Protein AF-A0A2T2ZZ86-F1 (afdb_monomer_lite)

Sequence (1010 aa):
MSSTPGLSLDSNLTAQTRHCAIFSPSAWPDKKTIDIGRNGVTIAADPYGGIYQITAPTPHKPHYALMIAAPWEQFDPCLRQDPAAVRLYRKKMEHRLGQQVRGQGLRLFAPANGVDVGKNLGAVLIHHVQSSLGSHVQYEYEALDGTLFVQSALCVREDGAIVQASQVTNISGSSCINGNDSDVSSDNHNNSQTVSLPVTLDLAFAVSRASYGQLTDQGEVPMPSPTNTIHTEWASANGGQTPVYCIGNAGLAQQVTAYGVFYNSTRGTYYATEEVFGAREGLGGRAMEDQHPPSKLAALSKTLKPQVLDIDVAETVRLGCVLRAEEQEESGVDADGKAKRTASGACRRGGDDFDAERVMPTWLFAHEDGVSDPHRILQRYRDAVREQTGEDVLESVERRILWSNVNYVIGCCSAPVKSEDGRAAVAVVADHVALPLGWPRDNYWQLRLLQNVHLRGFDKFFPHDASKADEYSQTVHGILRGHLEWLFTVAQVGSGDAAAAVDDEADNHSHYWRRSYLVSGRPKDGLVYQLDTQLYPFLQLCDYHRAYAASKPNVNVDDNDNNANNKTNDGAHSHKTPSPAPSASSAFSSSSSLASSSASSTSRASTSTPSFSMSAFTDAPYTNPDTNDTTKPHTSTAPTESHTAFIHRLLSTPTFRLVLTDLLSRIDSTTNLFTTDETPADDDTSDFPFHMSSNLLAWYTLKSVADLMDEFGSPSLEEDVVLTTTTAATLSPNHIRSLCTALRGVIYAQLTCDCPDGSGEKMFAYAMGTAAATNHDHNDNNHDDTNKSTKAVNIRVRTYHDGNDMPTLFAHEWGFLRKPADQDLETSSKKVAKDADGEIKEDDPHWRRIWEKTLEWAFTPDPEYYSHCGVAVAVDDGRRKDQVTGNRSVKVAQSEKQHHNTAKRPIYNTGYAGTGTEPLHGLGSDHSPGSWTLGLYQEWRFAQLTRDPAREASAWRRICAAMQWDGTFSEAVDVWSGLCTSKTWFSWPGAMIGENLIGRVVEQMETEVV

Organism: NCBI:txid2025994

Foldseek 3Di:
DDDDDDDDDDDPDPLLLFQAQKAALVGFFQQQFQKFFAQQWIFGFGSARATAKTKHAQFVCLLLGIKIKGLFAADDPVCLQPVVSLVVVLCPSSVCRVVSPHHFFKDKPDDLQPDDPSVFWGIKFKDQALLQLRFKIWIWTAGRNNQKTKIWMWGQDNVRKTKTKIKIWGAFPVPDPDDDDPDDDPPDDDPQDWDKMWMAGQSLIFIFRDFSQQRFNPDDSDGFQRKWKWDWDWADAPNDIFIKIWIDRVRSQKIKIKGKWKAFPPVRDTDDPPQSHVCDPPPPRDIDIDRGRSVVSVVSSSVGRTDIDIAGHRTMIMMMMIMHIDGHDDQDADPVRHTDDTDDPRNVDDNLVRDPCSRPNLVSRAHPVRRSDSVVVVVVVVVCVVVVPSDDPQDDLLNLLQSLLSSCQSGQFWHWHAFPVGDIAIGGWFFRGRNNKDFLLLVLLSLLLLLLLLLVFLCLVCVPDVVSSVVSNVSSVSHLLRHLCCLQGFAFFFPPPPVPPPDDPPDDTGGAGDRIGNRRNHDRDDPFFALLSRQSSLVSLLVVCLSCVPVDPPDPDPPVPPDDPDDDDDDDDDDDDDDDDDDDDDDDDDDDDDDDDDDDDDDDDDDDDDDDDDDDDDDDDDDDDDDDDDDDDPPPVDPDQDPLRSSLVSLQGPNVLNSVLNQLVQQDPPLRAGFGQAYLLRHGCVQFRRFLLSLLSLLLRLLSNLLSCVVNNHHDDDPPDPDDPVSVVCSHSVNSNVSSVVSLVSQVVAQKDQQLLPPRAIAGFRGKGFDDPPPPDPDDDDDDDDDPDDPDGPMDTHQADFLRSVSLLCCVVSLSQADPVVVVVVSPSDDQDQDPVGDHRDGDVSSVRRSLSSVVQNFFFDQCQCVLVVDDPDPCPPDDDDDDPDDDDPPPPPPPCPPPDPDRDDSHHPQWADNVPFLQTFGHHPNFHAHFLSRLLSQLSSCVVVVPVVSNVSSVSNNSSLAGNSNDHAGHAHRHNSHHRHGSRGSSSSSSSSSVSSVVVSVSSVVVVD

InterPro domains:
  IPR008928 Six-hairpin glycosidase superfamily [SSF48208] (905-999)
  IPR012341 Six-hairpin glycosidase-like superfamily [G3DSA:1.50.10.10] (649-1010)

Structure (mmCIF, N/CA/C/O backbone):
data_AF-A0A2T2ZZ86-F1
#
_entry.id   AF-A0A2T2ZZ86-F1
#
loop_
_atom_site.group_PDB
_atom_site.id
_atom_site.type_symbol
_atom_site.label_atom_id
_atom_site.label_alt_id
_atom_site.label_comp_id
_atom_site.label_asym_id
_atom_site.label_entity_id
_atom_site.label_seq_id
_atom_site.pdbx_PDB_ins_code
_atom_site.Cartn_x
_atom_site.Cartn_y
_atom_site.Cartn_z
_atom_site.occupancy
_atom_site.B_iso_or_equiv
_atom_site.auth_seq_id
_atom_site.auth_comp_id
_atom_site.auth_asym_id
_atom_site.auth_atom_id
_atom_site.pdbx_PDB_model_num
ATOM 1 N N . MET A 1 1 ? -15.960 35.941 -15.976 1.00 32.88 1 MET A N 1
ATOM 2 C CA . MET A 1 1 ? -14.796 36.778 -15.607 1.00 32.88 1 MET A CA 1
ATOM 3 C C . MET A 1 1 ? -14.905 37.161 -14.140 1.00 32.88 1 MET A C 1
ATOM 5 O O . MET A 1 1 ? -15.641 38.079 -13.809 1.00 32.88 1 MET A O 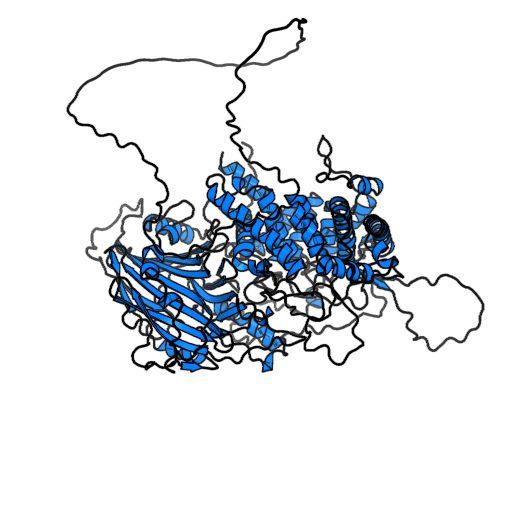1
ATOM 9 N N . SER A 1 2 ? -14.189 36.447 -13.281 1.00 22.33 2 SER A N 1
ATOM 10 C CA . SER A 1 2 ? -13.969 36.777 -11.868 1.00 22.33 2 SER A CA 1
ATOM 11 C C . SER A 1 2 ? -12.724 35.998 -11.458 1.00 22.33 2 SER A C 1
ATOM 13 O O . SER A 1 2 ? -12.751 34.771 -11.469 1.00 22.33 2 SER A O 1
ATOM 15 N N . SER A 1 3 ? -11.608 36.688 -11.243 1.00 22.81 3 SER A N 1
ATOM 16 C CA . SER A 1 3 ? -10.293 36.057 -11.110 1.00 22.81 3 SER A CA 1
ATOM 17 C C . SER A 1 3 ? -10.080 35.472 -9.717 1.00 22.81 3 SER A C 1
ATOM 19 O O . SER A 1 3 ? -9.968 36.224 -8.747 1.00 22.81 3 SER A O 1
ATOM 21 N N . THR A 1 4 ? -9.944 34.150 -9.632 1.00 24.55 4 THR A N 1
ATOM 22 C CA . THR A 1 4 ? -9.312 33.483 -8.488 1.00 24.55 4 THR A CA 1
ATOM 23 C C . THR A 1 4 ? -7.876 34.011 -8.343 1.00 24.55 4 THR A C 1
ATOM 25 O O . THR A 1 4 ? -7.176 34.093 -9.357 1.00 24.55 4 THR A O 1
ATOM 28 N N . PRO A 1 5 ? -7.404 34.397 -7.144 1.00 25.16 5 PRO A N 1
ATOM 29 C CA . PRO A 1 5 ? -6.011 34.791 -6.962 1.00 25.16 5 PRO A CA 1
ATOM 30 C C . PRO A 1 5 ? -5.083 33.594 -7.194 1.00 25.16 5 PRO A C 1
ATOM 32 O O . PRO A 1 5 ? -5.250 32.555 -6.558 1.00 25.16 5 PRO A O 1
ATOM 35 N N . GLY A 1 6 ? -4.099 33.740 -8.083 1.00 26.41 6 GLY A N 1
ATOM 36 C CA . GLY A 1 6 ? -3.052 32.734 -8.255 1.00 26.41 6 GLY A CA 1
ATOM 37 C C . GLY A 1 6 ? -2.196 32.643 -6.991 1.00 26.41 6 GLY A C 1
ATOM 38 O O . GLY A 1 6 ? -1.572 33.629 -6.596 1.00 26.41 6 GLY A O 1
ATOM 39 N N . LEU A 1 7 ? -2.179 31.473 -6.351 1.00 32.81 7 LEU A N 1
ATOM 40 C CA . LEU A 1 7 ? -1.362 31.217 -5.168 1.00 32.81 7 LEU A CA 1
ATOM 41 C C . LEU A 1 7 ? 0.101 31.029 -5.579 1.00 32.81 7 LEU A C 1
ATOM 43 O O . LEU A 1 7 ? 0.514 29.945 -5.982 1.00 32.81 7 LEU A O 1
ATOM 47 N N . SER A 1 8 ? 0.891 32.095 -5.450 1.00 25.36 8 SER A N 1
ATOM 48 C CA . SER A 1 8 ? 2.351 31.995 -5.480 1.00 25.36 8 SER A CA 1
ATOM 49 C C . SER A 1 8 ? 2.811 31.118 -4.316 1.00 25.36 8 SER A C 1
ATOM 51 O O . SER A 1 8 ? 2.600 31.480 -3.159 1.00 25.36 8 SER A O 1
ATOM 53 N N . LEU A 1 9 ? 3.452 29.984 -4.605 1.00 34.47 9 LEU A N 1
ATOM 54 C CA . LEU A 1 9 ? 4.161 29.212 -3.584 1.00 34.47 9 LEU A CA 1
ATOM 55 C C . LEU A 1 9 ? 5.348 30.037 -3.063 1.00 34.47 9 LEU A C 1
ATOM 57 O O . LEU A 1 9 ? 6.170 30.508 -3.850 1.00 34.47 9 LEU A O 1
ATOM 61 N N . ASP A 1 10 ? 5.430 30.224 -1.744 1.00 29.58 10 ASP A N 1
ATOM 62 C CA . ASP A 1 10 ? 6.528 30.965 -1.117 1.00 29.58 10 ASP A CA 1
ATOM 63 C C . ASP A 1 10 ? 7.864 30.229 -1.296 1.00 29.58 10 ASP A C 1
ATOM 65 O O . ASP A 1 10 ? 8.016 29.050 -0.967 1.00 29.58 10 ASP A O 1
ATOM 69 N N . SER A 1 11 ? 8.859 30.948 -1.813 1.00 32.06 11 SER A N 1
ATOM 70 C CA . SER A 1 11 ? 10.063 30.386 -2.435 1.00 32.06 11 SER A CA 1
ATOM 71 C C . SER A 1 11 ? 11.165 29.966 -1.447 1.00 32.06 11 SER A C 1
ATOM 73 O O . SER A 1 11 ? 12.335 30.272 -1.671 1.00 32.06 11 SER A O 1
ATOM 75 N N . ASN A 1 12 ? 10.810 29.328 -0.326 1.00 30.91 12 ASN A N 1
ATOM 76 C CA . ASN A 1 12 ? 11.756 28.945 0.739 1.00 30.91 12 ASN A CA 1
ATOM 77 C C . ASN A 1 12 ? 11.600 27.506 1.270 1.00 30.91 12 ASN A C 1
ATOM 79 O O . ASN A 1 12 ? 12.255 27.150 2.248 1.00 30.91 12 ASN A O 1
ATOM 83 N N . LEU A 1 13 ? 10.807 26.652 0.611 1.00 36.88 13 LEU A N 1
ATOM 84 C CA . LEU A 1 13 ? 10.948 25.197 0.743 1.00 36.88 13 LEU A CA 1
ATOM 85 C C . LEU A 1 13 ? 11.507 24.586 -0.541 1.00 36.88 13 LEU A C 1
ATOM 87 O O . LEU A 1 13 ? 11.068 24.906 -1.643 1.00 36.88 13 LEU A O 1
ATOM 91 N N . THR A 1 14 ? 12.403 23.614 -0.386 1.00 36.59 14 THR A N 1
ATOM 92 C CA . THR A 1 14 ? 12.939 22.745 -1.448 1.00 36.59 14 THR A CA 1
ATOM 93 C C . THR A 1 14 ? 11.924 21.684 -1.912 1.00 36.59 14 THR A C 1
ATOM 95 O O . THR A 1 14 ? 12.268 20.530 -2.146 1.00 36.59 14 THR A O 1
ATOM 98 N N . ALA A 1 15 ? 10.651 22.073 -2.046 1.00 36.59 15 ALA A N 1
ATOM 99 C CA . ALA A 1 15 ? 9.559 21.200 -2.480 1.00 36.59 15 ALA A CA 1
ATOM 100 C C . ALA A 1 15 ? 9.528 20.994 -4.008 1.00 36.59 15 ALA A C 1
ATOM 102 O O . ALA A 1 15 ? 9.168 19.915 -4.472 1.00 36.59 15 ALA A O 1
ATOM 103 N N . GLN A 1 16 ? 9.968 21.988 -4.795 1.00 34.47 16 GLN A N 1
ATOM 104 C CA . GLN A 1 16 ? 9.957 21.919 -6.269 1.00 34.47 16 GLN A CA 1
ATOM 105 C C . GLN A 1 16 ? 10.767 20.745 -6.847 1.00 34.47 16 GLN A C 1
ATOM 107 O O . GLN A 1 16 ? 10.472 20.291 -7.944 1.00 34.47 16 GLN A O 1
ATOM 112 N N . THR A 1 17 ? 11.751 20.212 -6.117 1.00 40.41 17 THR A N 1
ATOM 113 C CA . THR A 1 17 ? 12.565 19.062 -6.545 1.00 40.41 17 THR A CA 1
ATOM 114 C C . THR A 1 17 ? 12.044 17.704 -6.058 1.00 40.41 17 THR A C 1
ATOM 116 O O . THR A 1 17 ? 12.765 16.717 -6.173 1.00 40.41 17 THR A O 1
ATOM 119 N N . ARG A 1 18 ? 10.827 17.620 -5.492 1.00 52.41 18 ARG A N 1
ATOM 120 C CA . ARG A 1 18 ? 10.282 16.356 -4.948 1.00 52.41 18 ARG A CA 1
ATOM 121 C C . ARG A 1 18 ? 9.110 15.745 -5.683 1.00 52.41 18 ARG A C 1
ATOM 123 O O . ARG A 1 18 ? 8.996 14.531 -5.664 1.00 52.41 18 ARG A O 1
ATOM 130 N N . HIS A 1 19 ? 8.260 16.549 -6.309 1.00 60.03 19 HIS A N 1
ATOM 131 C CA . HIS A 1 19 ? 7.112 16.031 -7.062 1.00 60.03 19 HIS A CA 1
ATOM 132 C C . HIS A 1 19 ? 7.523 15.578 -8.478 1.00 60.03 19 HIS A C 1
ATOM 134 O O . HIS A 1 19 ? 6.745 14.965 -9.202 1.00 60.03 19 HIS A O 1
ATOM 140 N N . CYS A 1 20 ? 8.748 15.917 -8.886 1.00 64.50 20 CYS A N 1
ATOM 141 C CA . CYS A 1 20 ? 9.257 15.727 -10.230 1.00 64.50 20 CYS A CA 1
ATOM 142 C C . CYS A 1 20 ? 9.839 14.317 -10.405 1.00 64.50 20 CYS A C 1
ATOM 144 O O . CYS A 1 20 ? 10.817 13.961 -9.750 1.00 64.50 20 CYS A O 1
ATOM 146 N N . ALA A 1 21 ? 9.281 13.543 -11.337 1.00 83.94 21 ALA A N 1
ATOM 147 C CA . ALA A 1 21 ? 9.781 12.226 -11.734 1.00 83.94 21 ALA A CA 1
ATOM 148 C C . ALA A 1 21 ? 10.997 12.305 -12.691 1.00 83.94 21 ALA A C 1
ATOM 150 O O . ALA A 1 21 ? 11.145 11.466 -13.578 1.00 83.94 21 ALA A O 1
ATOM 151 N N . ILE A 1 22 ? 11.846 13.333 -12.540 1.00 89.06 22 ILE A N 1
ATOM 152 C CA . ILE A 1 22 ? 13.060 13.556 -13.338 1.00 89.06 22 ILE A CA 1
ATOM 153 C C . ILE A 1 22 ? 14.283 13.463 -12.425 1.00 89.06 22 ILE A C 1
ATOM 155 O O . ILE A 1 22 ? 14.445 14.262 -11.502 1.00 89.06 22 ILE A O 1
ATOM 159 N N . PHE A 1 23 ? 15.182 12.525 -12.719 1.00 89.12 23 PHE A N 1
ATOM 160 C CA . PHE A 1 23 ? 16.391 12.273 -11.933 1.00 89.12 23 PHE A CA 1
ATOM 161 C C . PHE A 1 23 ? 17.645 12.431 -12.783 1.00 89.12 23 PHE A C 1
ATOM 163 O O . PHE A 1 23 ? 17.690 11.992 -13.929 1.00 89.12 23 PHE A O 1
ATOM 170 N N . SER A 1 24 ? 18.687 13.057 -12.237 1.00 86.81 24 SER A N 1
ATOM 171 C CA . SER A 1 24 ? 19.968 13.166 -12.942 1.00 86.81 24 SER A CA 1
ATOM 172 C C . SER A 1 24 ? 20.858 11.959 -12.620 1.00 86.81 24 SER A C 1
ATOM 174 O O . SER A 1 24 ? 20.683 11.334 -11.570 1.00 86.81 24 SER A O 1
ATOM 176 N N . PRO A 1 25 ? 21.891 11.660 -13.431 1.00 81.75 25 PRO A N 1
ATOM 177 C CA . PRO A 1 25 ? 22.825 10.577 -13.122 1.00 81.75 25 PRO A CA 1
ATOM 178 C C . PRO A 1 25 ? 23.532 10.746 -11.770 1.00 81.75 25 PRO A C 1
ATOM 180 O O . PRO A 1 25 ? 23.993 9.762 -11.203 1.00 81.75 25 PRO A O 1
ATOM 183 N N . SER A 1 26 ? 23.614 11.982 -11.261 1.00 81.69 26 SER A N 1
ATOM 184 C CA . SER A 1 26 ? 24.249 12.352 -9.993 1.00 81.69 26 SER A CA 1
ATOM 185 C C . SER A 1 26 ? 23.266 12.669 -8.857 1.00 81.69 26 SER A C 1
ATOM 187 O O . SER A 1 26 ? 23.710 12.918 -7.733 1.00 81.69 26 SER A O 1
ATOM 189 N N . ALA A 1 27 ? 21.951 12.645 -9.103 1.00 85.06 27 ALA A N 1
ATOM 190 C CA . ALA A 1 27 ? 20.906 12.910 -8.114 1.00 85.06 27 ALA A CA 1
ATOM 191 C C . ALA A 1 27 ? 19.692 11.990 -8.338 1.00 85.06 27 ALA A C 1
ATOM 193 O O . ALA A 1 27 ? 18.830 12.251 -9.176 1.00 85.06 27 ALA A O 1
ATOM 194 N N . TRP A 1 28 ? 19.657 10.906 -7.563 1.00 87.19 28 TRP A N 1
ATOM 195 C CA . TRP A 1 28 ? 18.604 9.883 -7.523 1.00 87.19 28 TRP A CA 1
ATOM 196 C C . TRP A 1 28 ? 17.652 10.139 -6.336 1.00 87.19 28 TRP A C 1
ATOM 198 O O . TRP A 1 28 ? 18.038 10.868 -5.414 1.00 87.19 28 TRP A O 1
ATOM 208 N N . PRO A 1 29 ? 16.441 9.547 -6.302 1.00 82.94 29 PRO A N 1
ATOM 209 C CA . PRO A 1 29 ? 15.529 9.710 -5.171 1.00 82.94 29 PRO A CA 1
ATOM 210 C C . PRO A 1 29 ? 16.108 9.128 -3.869 1.00 82.94 29 PRO A C 1
ATOM 212 O O . PRO A 1 29 ? 16.722 8.061 -3.863 1.00 82.94 29 PRO A O 1
ATOM 215 N N . ASP A 1 30 ? 15.888 9.812 -2.738 1.00 70.81 30 ASP A N 1
ATOM 216 C CA . ASP A 1 30 ? 16.267 9.288 -1.419 1.00 70.81 30 ASP A CA 1
ATOM 217 C C . ASP A 1 30 ? 15.300 8.161 -1.014 1.00 70.81 30 ASP A C 1
ATOM 219 O O . ASP A 1 30 ? 14.103 8.382 -0.825 1.00 70.81 30 ASP A O 1
ATOM 223 N N . LYS A 1 31 ? 15.845 6.947 -0.863 1.00 82.12 31 LYS A N 1
ATOM 224 C CA . LYS A 1 31 ? 15.206 5.698 -0.387 1.00 82.12 31 LYS A CA 1
ATOM 225 C C . LYS A 1 31 ? 14.132 5.061 -1.284 1.00 82.12 31 LYS A C 1
ATOM 227 O O . LYS A 1 31 ? 14.134 3.837 -1.388 1.00 82.12 31 LYS A O 1
ATOM 232 N N . LYS A 1 32 ? 13.234 5.833 -1.903 1.00 90.69 32 LYS A N 1
ATOM 233 C CA . LYS A 1 32 ? 12.056 5.319 -2.634 1.00 90.69 32 LYS A CA 1
ATOM 234 C C . LYS A 1 32 ? 12.381 4.892 -4.075 1.00 90.69 32 LYS A C 1
ATOM 236 O O . LYS A 1 32 ? 12.709 5.730 -4.914 1.00 90.69 32 LYS A O 1
ATOM 241 N N . THR A 1 33 ? 12.247 3.594 -4.343 1.00 94.06 33 THR A N 1
ATOM 242 C CA . THR A 1 33 ? 12.401 2.947 -5.659 1.00 94.06 33 THR A CA 1
ATOM 243 C C . THR A 1 33 ? 11.212 3.161 -6.590 1.00 94.06 33 THR A C 1
ATOM 245 O O . THR A 1 33 ? 10.174 3.682 -6.189 1.00 94.06 33 THR A O 1
ATOM 248 N N . ILE A 1 34 ? 11.385 2.739 -7.844 1.00 95.50 34 ILE A N 1
ATOM 249 C CA . ILE A 1 34 ? 10.303 2.584 -8.813 1.00 95.50 34 ILE A CA 1
ATOM 250 C C . ILE A 1 34 ? 9.688 1.204 -8.579 1.00 95.50 34 ILE A C 1
ATOM 252 O O . ILE A 1 34 ? 10.395 0.201 -8.703 1.00 95.50 34 ILE A O 1
ATOM 256 N N . ASP A 1 35 ? 8.396 1.160 -8.262 1.00 96.69 35 ASP A N 1
ATOM 257 C CA . ASP A 1 35 ? 7.711 -0.056 -7.822 1.00 96.69 35 ASP A CA 1
ATOM 258 C C . ASP A 1 35 ? 6.543 -0.401 -8.760 1.00 96.69 35 ASP A C 1
ATOM 260 O O . ASP A 1 35 ? 5.665 0.434 -8.984 1.00 96.69 35 ASP A O 1
ATOM 264 N N . ILE A 1 36 ? 6.503 -1.629 -9.286 1.00 97.75 36 ILE A N 1
ATOM 265 C CA . ILE A 1 36 ? 5.376 -2.148 -10.086 1.00 97.75 36 ILE A CA 1
ATOM 266 C C . ILE A 1 36 ? 5.079 -3.615 -9.763 1.00 97.75 36 ILE A C 1
ATOM 268 O O . ILE A 1 36 ? 5.946 -4.348 -9.282 1.00 97.75 36 ILE A O 1
ATOM 272 N N . GLY A 1 37 ? 3.878 -4.089 -10.090 1.00 97.69 37 GLY A N 1
ATOM 273 C CA . GLY A 1 37 ? 3.526 -5.495 -9.921 1.00 97.69 37 GLY A CA 1
ATOM 274 C C . GLY A 1 37 ? 2.244 -5.925 -10.624 1.00 97.69 37 GLY A C 1
ATOM 275 O O . GLY A 1 37 ? 1.462 -5.108 -11.108 1.00 97.69 37 GLY A O 1
ATOM 276 N N . ARG A 1 38 ? 2.035 -7.240 -10.685 1.00 95.69 38 ARG A N 1
ATOM 277 C CA . ARG A 1 38 ? 0.789 -7.878 -11.122 1.00 95.69 38 ARG A CA 1
ATOM 278 C C . ARG A 1 38 ? 0.709 -9.275 -10.515 1.00 95.69 38 ARG A C 1
ATOM 280 O O . ARG A 1 38 ? 1.697 -10.006 -10.502 1.00 95.69 38 ARG A O 1
ATOM 287 N N . ASN A 1 39 ? -0.472 -9.667 -10.039 1.00 91.81 39 ASN A N 1
ATOM 288 C CA . ASN A 1 39 ? -0.766 -11.029 -9.577 1.00 91.81 39 ASN A CA 1
ATOM 289 C C . ASN A 1 39 ? 0.256 -11.588 -8.555 1.00 91.81 39 ASN A C 1
ATOM 291 O O . ASN A 1 39 ? 0.650 -12.752 -8.623 1.00 91.81 39 ASN A O 1
ATOM 295 N N . GLY A 1 40 ? 0.683 -10.762 -7.592 1.00 92.19 40 GLY A N 1
ATOM 296 C CA . GLY A 1 40 ? 1.651 -11.136 -6.552 1.00 92.19 40 GLY A CA 1
ATOM 297 C C . GLY A 1 40 ? 3.115 -11.228 -7.004 1.00 92.19 40 GLY A C 1
ATOM 298 O O . GLY A 1 40 ? 3.978 -11.520 -6.175 1.00 92.19 40 GLY A O 1
ATOM 299 N N . VAL A 1 41 ? 3.413 -10.978 -8.284 1.00 95.56 41 VAL A N 1
ATOM 300 C CA . VAL A 1 41 ? 4.776 -10.757 -8.786 1.00 95.56 41 VAL A CA 1
ATOM 301 C C . VAL A 1 41 ? 5.049 -9.255 -8.788 1.00 95.56 41 VAL A C 1
ATOM 303 O O . VAL A 1 41 ? 4.286 -8.491 -9.376 1.00 95.56 41 VAL A O 1
ATOM 306 N N . THR A 1 42 ? 6.128 -8.821 -8.139 1.00 96.62 42 THR A N 1
ATOM 307 C CA . THR A 1 42 ? 6.452 -7.393 -7.968 1.00 96.62 42 THR A CA 1
ATOM 308 C C . THR A 1 42 ? 7.919 -7.107 -8.263 1.00 96.62 42 THR A C 1
ATOM 310 O O . THR A 1 42 ? 8.784 -7.948 -8.002 1.00 96.62 42 THR A O 1
ATOM 313 N N . ILE A 1 43 ? 8.207 -5.896 -8.732 1.00 96.31 43 ILE A N 1
ATOM 314 C CA . ILE A 1 43 ? 9.547 -5.387 -9.017 1.00 96.31 43 ILE A CA 1
ATOM 315 C C . ILE A 1 43 ? 9.763 -4.082 -8.252 1.00 96.31 43 ILE A C 1
ATOM 317 O O . ILE A 1 43 ? 8.935 -3.182 -8.351 1.00 96.31 43 ILE A O 1
ATOM 321 N N . ALA A 1 44 ? 10.918 -3.960 -7.596 1.00 95.94 44 ALA A N 1
ATOM 322 C CA . ALA A 1 44 ? 11.476 -2.677 -7.169 1.00 95.94 44 ALA A CA 1
ATOM 323 C C . ALA A 1 44 ? 12.759 -2.388 -7.970 1.00 95.94 44 ALA A C 1
ATOM 325 O O . ALA A 1 44 ? 13.630 -3.263 -8.086 1.00 95.94 44 ALA A O 1
ATOM 326 N N . ALA A 1 45 ? 12.883 -1.185 -8.537 1.00 95.62 45 ALA A N 1
ATOM 327 C CA . ALA A 1 45 ? 13.923 -0.822 -9.505 1.00 95.62 45 ALA A CA 1
ATOM 328 C C . ALA A 1 45 ? 14.566 0.561 -9.270 1.00 95.62 45 ALA A C 1
ATOM 330 O O . ALA A 1 45 ? 14.039 1.413 -8.550 1.00 95.62 45 ALA A O 1
ATOM 331 N N . ASP A 1 46 ? 15.730 0.761 -9.898 1.00 93.44 46 ASP A N 1
ATOM 332 C CA . ASP A 1 46 ? 16.458 2.031 -9.976 1.00 93.44 46 ASP A CA 1
ATOM 333 C C . ASP A 1 46 ? 15.858 2.999 -11.029 1.00 93.44 46 ASP A C 1
ATOM 335 O O . ASP A 1 46 ? 15.047 2.574 -11.862 1.00 93.44 46 ASP A O 1
ATOM 339 N N . PRO A 1 47 ? 16.242 4.297 -11.028 1.00 91.19 47 PRO A N 1
ATOM 340 C CA . PRO A 1 47 ? 15.681 5.313 -11.930 1.00 91.19 47 PRO A CA 1
ATOM 341 C C . PRO A 1 47 ? 15.863 5.068 -13.430 1.00 91.19 47 PRO A C 1
ATOM 343 O O . PRO A 1 47 ? 15.272 5.780 -14.226 1.00 91.19 47 PRO A O 1
ATOM 346 N N . TYR A 1 48 ? 16.662 4.080 -13.830 1.00 90.50 48 TYR A N 1
ATOM 347 C CA . TYR A 1 48 ? 16.914 3.711 -15.222 1.00 90.50 48 TYR A CA 1
ATOM 348 C C . TYR A 1 48 ? 16.475 2.258 -15.501 1.00 90.50 48 TYR A C 1
ATOM 350 O O . TYR A 1 48 ? 17.044 1.587 -16.368 1.00 90.50 48 TYR A O 1
ATOM 358 N N . GLY A 1 49 ? 15.512 1.745 -14.727 1.00 91.88 49 GLY A N 1
ATOM 359 C CA . GLY A 1 49 ? 14.916 0.420 -14.898 1.00 91.88 49 GLY A CA 1
ATOM 360 C C . GLY A 1 49 ? 15.792 -0.756 -14.462 1.00 91.88 49 GLY A C 1
ATOM 361 O O . GLY A 1 49 ? 15.472 -1.895 -14.798 1.00 91.88 49 GLY A O 1
ATOM 362 N N . GLY A 1 50 ? 16.895 -0.531 -13.738 1.00 91.94 50 GLY A N 1
ATOM 363 C CA . GLY A 1 50 ? 17.730 -1.610 -13.201 1.00 91.94 50 GLY A CA 1
ATOM 364 C C . GLY A 1 50 ? 17.086 -2.271 -11.980 1.00 91.94 50 GLY A C 1
ATOM 365 O O . GLY A 1 50 ? 16.807 -1.610 -10.985 1.00 91.94 50 GLY A O 1
ATOM 366 N N . ILE A 1 51 ? 16.882 -3.587 -12.012 1.00 93.94 51 ILE A N 1
ATOM 367 C CA . ILE A 1 51 ? 16.082 -4.305 -11.006 1.00 93.94 51 ILE A CA 1
ATOM 368 C C . ILE A 1 51 ? 16.864 -4.497 -9.694 1.00 93.94 51 ILE A C 1
ATOM 370 O O . ILE A 1 51 ? 17.958 -5.068 -9.688 1.00 93.94 51 ILE A O 1
ATOM 374 N N . TYR A 1 52 ? 16.297 -4.078 -8.560 1.00 92.38 52 TYR A N 1
ATOM 375 C CA . TYR A 1 52 ? 16.824 -4.373 -7.222 1.00 92.38 52 TYR A CA 1
ATOM 376 C C . TYR A 1 52 ? 16.174 -5.582 -6.569 1.00 92.38 52 TYR A C 1
ATOM 378 O O . TYR A 1 52 ? 16.858 -6.319 -5.866 1.00 92.38 52 TYR A O 1
ATOM 386 N N . GLN A 1 53 ? 14.880 -5.795 -6.772 1.00 93.38 53 GLN A N 1
ATOM 387 C CA . GLN A 1 53 ? 14.189 -6.932 -6.185 1.00 93.38 53 GLN A CA 1
ATOM 388 C C . GLN A 1 53 ? 13.102 -7.431 -7.119 1.00 93.38 53 GLN A C 1
ATOM 390 O O . GLN A 1 53 ? 12.371 -6.635 -7.701 1.00 93.38 53 GLN A O 1
ATOM 395 N N . ILE A 1 54 ? 12.988 -8.753 -7.206 1.00 94.31 54 ILE A N 1
ATOM 396 C CA . ILE A 1 54 ? 11.791 -9.444 -7.673 1.00 94.31 54 ILE A CA 1
ATOM 397 C C . ILE A 1 54 ? 11.211 -10.187 -6.471 1.00 94.31 54 ILE A C 1
ATOM 399 O O . ILE A 1 54 ? 11.929 -10.967 -5.842 1.00 94.31 54 ILE A O 1
ATOM 403 N N . THR A 1 55 ? 9.929 -9.985 -6.183 1.00 93.06 55 THR A N 1
ATOM 404 C CA . THR A 1 55 ? 9.144 -10.824 -5.261 1.00 93.06 55 THR A CA 1
ATOM 405 C C . THR A 1 55 ? 8.151 -11.640 -6.095 1.00 93.06 55 THR A C 1
ATOM 407 O O . THR A 1 55 ? 7.635 -11.125 -7.086 1.00 93.06 55 THR A O 1
ATOM 410 N N . ALA A 1 56 ? 7.890 -12.904 -5.745 1.00 91.31 56 ALA A N 1
ATOM 411 C CA . ALA A 1 56 ? 6.893 -13.737 -6.437 1.00 91.31 56 ALA A CA 1
ATOM 412 C C . ALA A 1 56 ? 6.298 -14.832 -5.525 1.00 91.31 56 ALA A C 1
ATOM 414 O O . ALA A 1 56 ? 6.970 -15.238 -4.572 1.00 91.31 56 ALA A O 1
ATOM 415 N N . PRO A 1 57 ? 5.085 -15.360 -5.798 1.00 87.00 57 PRO A N 1
ATOM 416 C CA . PRO A 1 57 ? 4.471 -16.428 -5.003 1.00 87.00 57 PRO A CA 1
ATOM 417 C C . PRO A 1 57 ? 5.218 -17.768 -5.080 1.00 87.00 57 PRO A C 1
ATOM 419 O O . PRO A 1 57 ? 5.913 -18.051 -6.049 1.00 87.00 57 PRO A O 1
ATOM 422 N N . THR A 1 58 ? 5.033 -18.624 -4.068 1.00 81.12 58 THR A N 1
ATOM 423 C CA . THR A 1 58 ? 5.626 -19.981 -3.992 1.00 81.12 58 THR A CA 1
ATOM 424 C C . THR A 1 58 ? 4.537 -21.066 -3.948 1.00 81.12 58 THR A C 1
ATOM 426 O O . THR A 1 58 ? 4.239 -21.620 -2.884 1.00 81.12 58 THR A O 1
ATOM 429 N N . PRO A 1 59 ? 3.867 -21.341 -5.085 1.00 67.19 59 PRO A N 1
ATOM 430 C CA . PRO A 1 59 ? 2.556 -21.991 -5.110 1.00 67.19 59 PRO A CA 1
ATOM 431 C C . PRO A 1 59 ? 2.528 -23.439 -4.604 1.00 67.19 59 PRO A C 1
ATOM 433 O O . PRO A 1 59 ? 1.452 -23.902 -4.223 1.00 67.19 59 PRO A O 1
ATOM 436 N N . HIS A 1 60 ? 3.648 -24.170 -4.574 1.00 67.00 60 HIS A N 1
ATOM 437 C CA . HIS A 1 60 ? 3.698 -25.529 -4.007 1.00 67.00 60 HIS A CA 1
ATOM 438 C C . HIS A 1 60 ? 4.562 -25.639 -2.738 1.00 67.00 60 HIS A C 1
ATOM 440 O O . HIS A 1 60 ? 4.784 -26.740 -2.227 1.00 67.00 60 HIS A O 1
ATOM 446 N N . LYS A 1 61 ? 4.997 -24.505 -2.164 1.00 69.62 61 LYS A N 1
ATOM 447 C CA . LYS A 1 61 ? 5.655 -24.419 -0.844 1.00 69.62 61 LYS A CA 1
ATOM 448 C C . LYS A 1 61 ? 4.946 -23.383 0.053 1.00 69.62 61 LYS A C 1
ATOM 450 O O . LYS A 1 61 ? 5.564 -22.395 0.452 1.00 69.62 61 LYS A O 1
ATOM 455 N N . PRO A 1 62 ? 3.669 -23.600 0.435 1.00 62.59 62 PRO A N 1
ATOM 456 C CA . PRO A 1 62 ? 2.836 -22.592 1.105 1.00 62.59 62 PRO A CA 1
ATOM 457 C C . PRO A 1 62 ? 3.398 -22.072 2.439 1.00 62.59 62 PRO A C 1
ATOM 459 O O . PRO A 1 62 ? 3.089 -20.951 2.833 1.00 62.59 62 PRO A O 1
ATOM 462 N N . HIS A 1 63 ? 4.276 -22.817 3.120 1.00 67.06 63 HIS A N 1
ATOM 463 C CA . HIS A 1 63 ? 4.996 -22.307 4.294 1.00 67.06 63 HIS A CA 1
ATOM 464 C C . HIS A 1 63 ? 5.854 -21.068 3.989 1.00 67.06 63 HIS A C 1
ATOM 466 O O . HIS A 1 63 ? 6.067 -20.242 4.869 1.00 67.06 63 HIS A O 1
ATOM 472 N N . TYR A 1 64 ? 6.383 -20.937 2.772 1.00 71.50 64 TYR A N 1
ATOM 473 C CA . TYR A 1 64 ? 7.333 -19.881 2.415 1.00 71.50 64 TYR A CA 1
ATOM 474 C C . TYR A 1 64 ? 6.650 -18.632 1.855 1.00 71.50 64 TYR A C 1
ATOM 476 O O . TYR A 1 64 ? 7.151 -17.523 2.072 1.00 71.50 64 TYR A O 1
ATOM 484 N N . ALA A 1 65 ? 5.469 -18.824 1.262 1.00 80.25 65 ALA A N 1
ATOM 485 C CA . ALA A 1 65 ? 4.545 -17.825 0.738 1.00 80.25 65 ALA A CA 1
ATOM 486 C C . ALA A 1 65 ? 5.094 -17.025 -0.460 1.00 80.25 65 ALA A C 1
ATOM 488 O O . ALA A 1 65 ? 4.564 -17.164 -1.562 1.00 80.25 65 ALA A O 1
ATOM 489 N N . LEU A 1 66 ? 6.199 -16.294 -0.286 1.00 86.44 66 LEU A N 1
ATOM 490 C CA . LEU A 1 66 ? 6.871 -15.501 -1.321 1.00 86.44 66 LEU A CA 1
ATOM 491 C C . LEU A 1 66 ? 8.367 -15.854 -1.422 1.00 86.44 66 LEU A C 1
ATOM 493 O O . LEU A 1 66 ? 9.048 -16.010 -0.405 1.00 86.44 66 LEU A O 1
ATOM 497 N N . MET A 1 67 ? 8.889 -15.933 -2.644 1.00 88.12 67 MET A N 1
ATOM 498 C CA . MET A 1 67 ? 10.325 -15.958 -2.941 1.00 88.12 67 MET A CA 1
ATOM 499 C C . MET A 1 67 ? 10.819 -14.535 -3.213 1.00 88.12 67 MET A C 1
ATOM 501 O O . MET A 1 67 ? 10.035 -13.673 -3.614 1.00 88.12 67 MET A O 1
ATOM 505 N N . ILE A 1 68 ? 12.119 -14.301 -3.025 1.00 89.19 68 ILE A N 1
ATOM 506 C CA . ILE A 1 68 ? 12.771 -13.027 -3.341 1.00 89.19 68 ILE A CA 1
ATOM 507 C C . ILE A 1 68 ? 14.071 -13.266 -4.104 1.00 89.19 68 ILE A C 1
ATOM 509 O O . ILE A 1 68 ? 14.961 -13.960 -3.607 1.00 89.19 68 ILE A O 1
ATOM 513 N N . ALA A 1 69 ? 14.212 -12.628 -5.267 1.00 89.50 69 ALA A N 1
ATOM 514 C CA . ALA A 1 69 ? 15.456 -12.559 -6.026 1.00 89.50 69 ALA A CA 1
ATOM 515 C C . ALA A 1 69 ? 16.050 -11.143 -5.946 1.00 89.50 69 ALA A C 1
ATOM 517 O O . ALA A 1 69 ? 15.423 -10.182 -6.391 1.00 89.50 69 ALA A O 1
ATOM 518 N N . ALA A 1 70 ? 17.250 -11.007 -5.373 1.00 89.19 70 ALA A N 1
ATOM 519 C CA . ALA A 1 70 ? 17.877 -9.706 -5.104 1.00 89.19 70 ALA A CA 1
ATOM 520 C C . ALA A 1 70 ? 19.421 -9.755 -5.202 1.00 89.19 70 ALA A C 1
ATOM 522 O O . ALA A 1 70 ? 20.010 -10.820 -5.020 1.00 89.19 70 ALA A O 1
ATOM 523 N N . PRO A 1 71 ? 20.124 -8.633 -5.459 1.00 84.19 71 PRO A N 1
ATOM 524 C CA . PRO A 1 71 ? 21.580 -8.573 -5.608 1.00 84.19 71 PRO A CA 1
ATOM 525 C C . PRO A 1 71 ? 22.323 -8.477 -4.263 1.00 84.19 71 PRO A C 1
ATOM 527 O O . PRO A 1 71 ? 23.319 -7.757 -4.136 1.00 84.19 71 PRO A O 1
ATOM 530 N N . TRP A 1 72 ? 21.821 -9.173 -3.245 1.00 83.12 72 TRP A N 1
ATOM 531 C CA . TRP A 1 72 ? 22.421 -9.304 -1.921 1.00 83.12 72 TRP A CA 1
ATOM 532 C C . TRP A 1 72 ? 22.125 -10.684 -1.334 1.00 83.12 72 TRP A C 1
ATOM 534 O O . TRP A 1 72 ? 21.222 -11.395 -1.765 1.00 83.12 72 TRP A O 1
ATOM 544 N N . GLU A 1 73 ? 22.954 -11.098 -0.388 1.00 77.69 73 GLU A N 1
ATOM 545 C CA . GLU A 1 73 ? 22.930 -12.419 0.218 1.00 77.69 73 GLU A CA 1
ATOM 546 C C . GLU A 1 73 ? 21.692 -12.625 1.100 1.00 77.69 73 GLU A C 1
ATOM 548 O O . GLU A 1 73 ? 21.221 -11.674 1.727 1.00 77.69 73 GLU A O 1
ATOM 553 N N . GLN A 1 74 ? 21.190 -13.866 1.148 1.00 78.44 74 GLN A N 1
ATOM 554 C CA . GLN A 1 74 ? 20.098 -14.275 2.037 1.00 78.44 74 GLN A CA 1
ATOM 555 C C . GLN A 1 74 ? 20.444 -13.927 3.491 1.00 78.44 74 GLN A C 1
ATOM 557 O O . GLN A 1 74 ? 21.584 -14.110 3.919 1.00 78.44 74 GLN A O 1
ATOM 562 N N . PHE A 1 75 ? 19.454 -13.445 4.245 1.00 80.50 75 PHE A N 1
ATOM 563 C CA . PHE A 1 75 ? 19.616 -13.090 5.653 1.00 80.50 75 PHE A CA 1
ATOM 564 C C . PHE A 1 75 ? 20.199 -14.254 6.476 1.00 80.50 75 PHE A C 1
ATOM 566 O O . PHE A 1 75 ? 19.687 -15.373 6.406 1.00 80.50 75 PHE A O 1
ATOM 573 N N . ASP A 1 76 ? 21.241 -13.980 7.270 1.00 79.62 76 ASP A N 1
ATOM 574 C CA . ASP A 1 76 ? 21.905 -14.969 8.129 1.00 79.62 76 ASP A CA 1
ATOM 575 C C . ASP A 1 76 ? 20.948 -15.467 9.231 1.00 79.62 76 ASP A C 1
ATOM 577 O O . ASP A 1 76 ? 20.596 -14.689 10.125 1.00 79.62 76 ASP A O 1
ATOM 581 N N . PRO A 1 77 ? 20.552 -16.756 9.238 1.00 76.44 77 PRO A N 1
ATOM 582 C CA . PRO A 1 77 ? 19.669 -17.304 10.265 1.00 76.44 77 PRO A CA 1
ATOM 583 C C . PRO A 1 77 ? 20.190 -17.113 11.696 1.00 76.44 77 PRO A C 1
ATOM 585 O O . PRO A 1 77 ? 19.385 -17.070 12.624 1.00 76.44 77 PRO A O 1
ATOM 588 N N . CYS A 1 78 ? 21.502 -16.956 11.897 1.00 79.81 78 CYS A N 1
ATOM 589 C CA . CYS A 1 78 ? 22.098 -16.744 13.216 1.00 79.81 78 CYS A CA 1
ATOM 590 C C . CYS A 1 78 ? 21.758 -15.364 13.807 1.00 79.81 78 CYS A C 1
ATOM 592 O O . CYS A 1 78 ? 21.721 -15.210 15.026 1.00 79.81 78 CYS A O 1
ATOM 594 N N . LEU A 1 79 ? 21.480 -14.369 12.957 1.00 81.19 79 LEU A N 1
ATOM 595 C CA . LEU A 1 79 ? 21.210 -12.980 13.350 1.00 81.19 79 LEU A CA 1
ATOM 596 C C . LEU A 1 79 ? 19.712 -12.660 13.471 1.00 81.19 79 LEU A C 1
ATOM 598 O O . LEU A 1 79 ? 19.346 -11.520 13.745 1.00 81.19 79 LEU A O 1
ATOM 602 N N . ARG A 1 80 ? 18.820 -13.643 13.282 1.00 75.00 80 ARG A N 1
ATOM 603 C CA . ARG A 1 80 ? 17.358 -13.416 13.210 1.00 75.00 80 ARG A CA 1
ATOM 604 C C . ARG A 1 80 ? 16.731 -12.906 14.509 1.00 75.00 80 ARG A C 1
ATOM 606 O O . ARG A 1 80 ? 15.663 -12.317 14.468 1.00 75.00 80 ARG A O 1
ATOM 613 N N . GLN A 1 81 ? 17.414 -13.128 15.631 1.00 75.50 81 GLN A N 1
ATOM 614 C CA . GLN A 1 81 ? 17.042 -12.657 16.968 1.00 75.50 81 GLN A CA 1
ATOM 615 C C . GLN A 1 81 ? 17.816 -11.385 17.385 1.00 75.50 81 GLN A C 1
ATOM 617 O O . GLN A 1 81 ? 17.794 -11.004 18.552 1.00 75.50 81 GLN A O 1
ATOM 622 N N . ASP A 1 82 ? 18.502 -10.709 16.450 1.00 80.62 82 ASP A N 1
ATOM 623 C CA . ASP A 1 82 ? 19.040 -9.356 16.642 1.00 80.62 82 ASP A CA 1
ATOM 624 C C . ASP A 1 82 ? 18.228 -8.330 15.824 1.00 80.62 82 ASP A C 1
ATOM 626 O O . ASP A 1 82 ? 18.475 -8.151 14.623 1.00 80.62 82 ASP A O 1
ATOM 630 N N . PRO A 1 83 ? 17.306 -7.581 16.461 1.00 77.62 83 PRO A N 1
ATOM 631 C CA . PRO A 1 83 ? 16.547 -6.522 15.805 1.00 77.62 83 PRO A CA 1
ATOM 632 C C . PRO A 1 83 ? 17.408 -5.444 15.132 1.00 77.62 83 PRO A C 1
ATOM 634 O O . PRO A 1 83 ? 16.909 -4.768 14.234 1.00 77.62 83 PRO A O 1
ATOM 637 N N . ALA A 1 84 ? 18.676 -5.250 15.519 1.00 82.06 84 ALA A N 1
ATOM 638 C CA . ALA A 1 84 ? 19.567 -4.280 14.884 1.00 82.06 84 ALA A CA 1
ATOM 639 C C . ALA A 1 84 ? 20.144 -4.805 13.559 1.00 82.06 84 ALA A C 1
ATOM 641 O O . ALA A 1 84 ? 20.016 -4.119 12.544 1.00 82.06 84 ALA A O 1
ATOM 642 N N . ALA A 1 85 ? 20.706 -6.020 13.524 1.00 83.31 85 ALA A N 1
ATOM 643 C CA . ALA A 1 85 ? 21.123 -6.673 12.277 1.00 83.31 85 ALA A CA 1
ATOM 644 C C . ALA A 1 85 ? 19.945 -6.843 11.301 1.00 83.31 85 ALA A C 1
ATOM 646 O O . ALA A 1 85 ? 20.056 -6.540 10.110 1.00 83.31 85 ALA A O 1
ATOM 647 N N . VAL A 1 86 ? 18.783 -7.238 11.824 1.00 78.69 86 VAL A N 1
ATOM 648 C CA . VAL A 1 86 ? 17.525 -7.329 11.079 1.00 78.69 86 VAL A CA 1
ATOM 649 C C . VAL A 1 86 ? 17.095 -5.960 10.521 1.00 78.69 86 VAL A C 1
ATOM 651 O O . VAL A 1 86 ? 16.780 -5.856 9.334 1.00 78.69 86 VAL A O 1
ATOM 654 N N . ARG A 1 87 ? 17.140 -4.879 11.319 1.00 79.44 87 ARG A N 1
ATOM 655 C CA . ARG A 1 87 ? 16.855 -3.506 10.844 1.00 79.44 87 ARG A CA 1
ATOM 656 C C . ARG A 1 87 ? 17.892 -2.974 9.850 1.00 79.44 87 ARG A C 1
ATOM 658 O O . ARG A 1 87 ? 17.529 -2.173 8.994 1.00 79.44 87 ARG A O 1
ATOM 665 N N . LEU A 1 88 ? 19.145 -3.422 9.911 1.00 83.69 88 LEU A N 1
ATOM 666 C CA . LEU A 1 88 ? 20.170 -3.066 8.927 1.00 83.69 88 LEU A CA 1
ATOM 667 C C . LEU A 1 88 ? 19.919 -3.753 7.577 1.00 83.69 88 LEU A C 1
ATOM 669 O O . LEU A 1 88 ? 20.017 -3.108 6.536 1.00 83.69 88 LEU A O 1
ATOM 673 N N . TYR A 1 89 ? 19.527 -5.031 7.583 1.00 83.81 89 TYR A N 1
ATOM 674 C CA . TYR A 1 89 ? 19.196 -5.761 6.356 1.00 83.81 89 TYR A CA 1
ATOM 675 C C . TYR A 1 89 ? 17.991 -5.146 5.624 1.00 83.81 89 TYR A C 1
ATOM 677 O O . TYR A 1 89 ? 18.036 -5.003 4.402 1.00 83.81 89 TYR A O 1
ATOM 685 N N . ARG A 1 90 ? 16.969 -4.679 6.368 1.00 81.19 90 ARG A N 1
ATOM 686 C CA . ARG A 1 90 ? 15.817 -3.913 5.833 1.00 81.19 90 ARG A CA 1
ATOM 687 C C . ARG A 1 90 ? 16.238 -2.739 4.941 1.00 81.19 90 ARG A C 1
ATOM 689 O O . ARG A 1 90 ? 15.554 -2.437 3.973 1.00 81.19 90 ARG A O 1
ATOM 696 N N . LYS A 1 91 ? 17.368 -2.094 5.246 1.00 85.19 91 LYS A N 1
ATOM 697 C CA . LYS A 1 91 ? 17.844 -0.887 4.553 1.00 85.19 91 LYS A CA 1
ATOM 698 C C . LYS A 1 91 ? 18.798 -1.160 3.386 1.00 85.19 91 LYS A C 1
ATOM 700 O O . LYS A 1 91 ? 19.315 -0.207 2.812 1.00 85.19 91 LYS A O 1
ATOM 705 N N . LYS A 1 92 ? 19.030 -2.419 2.982 1.00 86.62 92 LYS A N 1
ATOM 706 C CA . LYS A 1 92 ? 19.911 -2.733 1.836 1.00 86.62 92 LYS A CA 1
ATOM 707 C C . LYS A 1 92 ? 19.466 -2.061 0.532 1.00 86.62 92 LYS A C 1
ATOM 709 O O . LYS A 1 92 ? 20.318 -1.555 -0.194 1.00 86.62 92 LYS A O 1
ATOM 714 N N . MET A 1 93 ? 18.162 -2.021 0.253 1.00 88.38 93 MET A N 1
ATOM 715 C CA . MET A 1 93 ? 17.627 -1.373 -0.951 1.00 88.38 93 MET A CA 1
ATOM 716 C C . MET A 1 93 ? 17.764 0.156 -0.878 1.00 88.38 93 MET A C 1
ATOM 718 O O . MET A 1 93 ? 18.379 0.747 -1.764 1.00 88.38 93 MET A O 1
ATOM 722 N N . GLU A 1 94 ? 17.314 0.769 0.227 1.00 88.88 94 GLU A N 1
ATOM 723 C CA . GLU A 1 94 ? 17.491 2.206 0.516 1.00 88.88 94 GLU A CA 1
ATOM 724 C C . GLU A 1 94 ? 18.959 2.644 0.350 1.00 88.88 94 GLU A C 1
ATOM 726 O O . GLU A 1 94 ? 19.256 3.670 -0.259 1.00 88.88 94 GLU A O 1
ATOM 731 N N . HIS A 1 95 ? 19.890 1.837 0.870 1.00 87.81 95 HIS A N 1
ATOM 732 C CA . HIS A 1 95 ? 21.323 2.109 0.835 1.00 87.81 95 HIS A CA 1
ATOM 733 C C . HIS A 1 95 ? 21.906 2.036 -0.580 1.00 87.81 95 HIS A C 1
ATOM 735 O O . HIS A 1 95 ? 22.706 2.897 -0.934 1.00 87.81 95 HIS A O 1
ATOM 741 N N . ARG A 1 96 ? 21.496 1.060 -1.406 1.00 87.31 96 ARG A N 1
ATOM 742 C CA . ARG A 1 96 ? 21.940 0.969 -2.811 1.00 87.31 96 ARG A CA 1
ATOM 743 C C . ARG A 1 96 ? 21.453 2.153 -3.641 1.00 87.31 96 ARG A C 1
ATOM 745 O O . ARG A 1 96 ? 22.246 2.695 -4.408 1.00 87.31 96 ARG A O 1
ATOM 752 N N . LEU A 1 97 ? 20.202 2.572 -3.440 1.00 87.62 97 LEU A N 1
ATOM 753 C CA . LEU A 1 97 ? 19.612 3.722 -4.125 1.00 87.62 97 LEU A CA 1
ATOM 754 C C . LEU A 1 97 ? 20.327 5.026 -3.730 1.00 87.62 97 LEU A C 1
ATOM 756 O O . LEU A 1 97 ? 20.795 5.760 -4.597 1.00 87.62 97 LEU A O 1
ATOM 760 N N . GLY A 1 98 ? 20.529 5.256 -2.426 1.00 85.31 98 GLY A N 1
ATOM 761 C CA . GLY A 1 98 ? 21.288 6.404 -1.910 1.00 85.31 98 GLY A CA 1
ATOM 762 C C . GLY A 1 98 ? 22.790 6.388 -2.245 1.00 85.31 98 GLY A C 1
ATOM 763 O O . GLY A 1 98 ? 23.448 7.423 -2.170 1.00 85.31 98 GLY A O 1
ATOM 764 N N . GLN A 1 99 ? 23.341 5.235 -2.641 1.00 85.94 99 GLN A N 1
ATOM 765 C CA . GLN A 1 99 ? 24.694 5.091 -3.199 1.00 85.94 99 GLN A CA 1
ATOM 766 C C . GLN A 1 99 ? 24.732 5.125 -4.737 1.00 85.94 99 GLN A C 1
ATOM 768 O O . GLN A 1 99 ? 25.813 4.975 -5.304 1.00 85.94 99 GLN A O 1
ATOM 773 N N . GLN A 1 100 ? 23.588 5.301 -5.410 1.00 85.88 100 GLN A N 1
ATOM 774 C CA . GLN A 1 100 ? 23.460 5.341 -6.875 1.00 85.88 100 GLN A CA 1
ATOM 775 C C . GLN A 1 100 ? 23.960 4.055 -7.570 1.00 85.88 100 GLN A C 1
ATOM 777 O O . GLN A 1 100 ? 24.367 4.048 -8.730 1.00 85.88 100 GLN A O 1
ATOM 782 N N . VAL A 1 101 ? 23.928 2.923 -6.856 1.00 84.31 101 VAL A N 1
ATOM 783 C CA . VAL A 1 101 ? 24.412 1.632 -7.362 1.00 84.31 101 VAL A CA 1
ATOM 784 C C . VAL A 1 101 ? 23.347 1.023 -8.261 1.00 84.31 101 VAL A C 1
ATOM 786 O O . VAL A 1 101 ? 22.317 0.582 -7.753 1.00 84.31 101 VAL A O 1
ATOM 789 N N . ARG A 1 102 ? 23.602 0.928 -9.572 1.00 84.19 102 ARG A N 1
ATOM 790 C CA . ARG A 1 102 ? 22.665 0.325 -10.541 1.00 84.19 102 ARG A CA 1
ATOM 791 C C . ARG A 1 102 ? 22.189 -1.083 -10.139 1.00 84.19 102 ARG A C 1
ATOM 793 O O . ARG A 1 102 ? 22.903 -1.870 -9.498 1.00 84.19 102 ARG A O 1
ATOM 800 N N . GLY A 1 103 ? 20.954 -1.390 -10.517 1.00 87.12 103 GLY A N 1
ATOM 801 C CA . GLY A 1 103 ? 20.325 -2.697 -10.390 1.00 87.12 103 GLY A CA 1
ATOM 802 C C . GLY A 1 103 ? 20.763 -3.689 -11.471 1.00 87.12 103 GLY A C 1
ATOM 803 O O . GLY A 1 103 ? 21.708 -3.456 -12.232 1.00 87.12 103 GLY A O 1
ATOM 804 N N . GLN A 1 104 ? 20.086 -4.829 -11.487 1.00 86.62 104 GLN A N 1
ATOM 805 C CA . GLN A 1 104 ? 20.345 -5.995 -12.328 1.00 86.62 104 GLN A CA 1
ATOM 806 C C . GLN A 1 104 ? 19.422 -6.040 -13.559 1.00 86.62 104 GLN A C 1
ATOM 808 O O . GLN A 1 104 ? 18.578 -5.164 -13.766 1.00 86.62 104 GLN A O 1
ATOM 813 N N . GLY A 1 105 ? 19.589 -7.082 -14.372 1.00 87.06 105 GLY A N 1
ATOM 814 C CA . GLY A 1 105 ? 18.880 -7.282 -15.629 1.00 87.06 105 GLY A CA 1
ATOM 815 C C . GLY A 1 105 ? 19.623 -6.674 -16.821 1.00 87.06 105 GLY A C 1
ATOM 816 O O . GLY A 1 105 ? 20.857 -6.639 -16.855 1.00 87.06 105 GLY A O 1
ATOM 817 N N . LEU A 1 106 ? 18.865 -6.249 -17.828 1.00 87.06 106 LEU A N 1
ATOM 818 C CA . LEU A 1 106 ? 19.352 -5.638 -19.059 1.00 87.06 106 LEU A CA 1
ATOM 819 C C . LEU A 1 106 ? 20.002 -4.284 -18.745 1.00 87.06 106 LEU A C 1
ATOM 821 O O . LEU A 1 106 ? 19.357 -3.377 -18.222 1.00 87.06 106 LEU A O 1
ATOM 825 N N . ARG A 1 107 ? 21.283 -4.136 -19.085 1.00 82.62 107 ARG A N 1
ATOM 826 C CA . ARG A 1 107 ? 22.033 -2.888 -18.924 1.00 82.62 107 ARG A CA 1
ATOM 827 C C . ARG A 1 107 ? 22.534 -2.376 -20.261 1.00 82.62 107 ARG A C 1
ATOM 829 O O . ARG A 1 107 ? 23.382 -2.997 -20.901 1.00 82.62 107 ARG A O 1
ATOM 836 N N . LEU A 1 108 ? 22.057 -1.193 -20.621 1.00 84.50 108 LEU A N 1
ATOM 837 C CA . LEU A 1 108 ? 22.657 -0.354 -21.651 1.00 84.50 108 LEU A CA 1
ATOM 838 C C . LEU A 1 108 ? 23.879 0.379 -21.080 1.00 84.50 108 LEU A C 1
ATOM 840 O O . LEU A 1 108 ? 23.958 0.610 -19.872 1.00 84.50 108 LEU A O 1
ATOM 844 N N . PHE A 1 109 ? 24.812 0.772 -21.948 1.00 78.19 109 PHE A N 1
ATOM 845 C CA . PHE A 1 109 ? 26.023 1.527 -21.588 1.00 78.19 109 PHE A CA 1
ATOM 846 C C . PHE A 1 109 ? 26.899 0.815 -20.543 1.00 78.19 109 PHE A C 1
ATOM 848 O O . PHE A 1 109 ? 27.536 1.446 -19.702 1.00 78.19 109 PHE A O 1
ATOM 855 N N . ALA A 1 110 ? 26.933 -0.519 -20.591 1.00 61.53 110 ALA A N 1
ATOM 856 C CA . ALA A 1 110 ? 27.653 -1.332 -19.619 1.00 61.53 110 ALA A CA 1
ATOM 857 C C . ALA A 1 110 ? 29.180 -1.075 -19.680 1.00 61.53 110 ALA A C 1
ATOM 859 O O . ALA A 1 110 ? 29.786 -1.222 -20.747 1.00 61.53 110 ALA A O 1
ATOM 860 N N . PRO A 1 111 ? 29.844 -0.724 -18.559 1.00 52.28 111 PRO A N 1
ATOM 861 C CA . PRO A 1 111 ? 31.268 -0.412 -18.572 1.00 52.28 111 PRO A CA 1
ATOM 862 C C . PRO A 1 111 ? 32.136 -1.656 -18.729 1.00 52.28 111 PRO A C 1
ATOM 864 O O . PRO A 1 111 ? 32.135 -2.534 -17.868 1.00 52.28 111 PRO A O 1
ATOM 867 N N . ALA A 1 112 ? 33.004 -1.650 -19.741 1.00 42.75 112 ALA A N 1
ATOM 868 C CA . ALA A 1 112 ? 33.927 -2.746 -20.054 1.00 42.75 112 ALA A CA 1
ATOM 869 C C . ALA A 1 112 ? 34.927 -3.129 -18.932 1.00 42.75 112 ALA A C 1
ATOM 871 O O . ALA A 1 112 ? 35.664 -4.095 -19.094 1.00 42.75 112 ALA A O 1
ATOM 872 N N . ASN A 1 113 ? 34.995 -2.373 -17.826 1.00 42.34 113 ASN A N 1
ATOM 873 C CA . ASN A 1 113 ? 35.845 -2.649 -16.655 1.00 42.34 113 ASN A CA 1
ATOM 874 C C . ASN A 1 113 ? 35.198 -2.235 -15.306 1.00 42.34 113 ASN A C 1
ATOM 876 O O . ASN A 1 113 ? 35.908 -1.993 -14.331 1.00 42.34 113 ASN A O 1
ATOM 880 N N . GLY A 1 114 ? 33.867 -2.099 -15.223 1.00 43.78 114 GLY A N 1
ATOM 881 C CA . GLY A 1 114 ? 33.184 -1.794 -13.950 1.00 43.78 114 GLY A CA 1
ATOM 882 C C . GLY A 1 114 ? 33.429 -0.394 -13.354 1.00 43.78 114 GLY A C 1
ATOM 883 O O . GLY A 1 114 ? 33.226 -0.204 -12.157 1.00 43.78 114 GLY A O 1
ATOM 884 N N . VAL A 1 115 ? 33.864 0.579 -14.163 1.00 42.62 115 VAL A N 1
ATOM 885 C CA . VAL A 1 115 ? 33.921 2.011 -13.804 1.00 42.62 115 VAL A CA 1
ATOM 886 C C . VAL A 1 115 ? 32.678 2.694 -14.365 1.00 42.62 115 VAL A C 1
ATOM 888 O O . VAL A 1 115 ? 32.435 2.580 -15.559 1.00 42.62 115 VAL A O 1
ATOM 891 N N . ASP A 1 116 ? 31.906 3.380 -13.525 1.00 48.19 116 ASP A N 1
ATOM 892 C CA . ASP A 1 116 ? 30.566 3.874 -13.873 1.00 48.19 116 ASP A CA 1
ATOM 893 C C . ASP A 1 116 ? 30.524 4.797 -15.115 1.00 48.19 116 ASP A C 1
ATOM 895 O O . ASP A 1 116 ? 31.364 5.689 -15.280 1.00 48.19 116 ASP A O 1
ATOM 899 N N . VAL A 1 117 ? 29.520 4.581 -15.975 1.00 49.31 117 VAL A N 1
ATOM 900 C CA . VAL A 1 117 ? 29.262 5.328 -17.224 1.00 49.31 117 VAL A CA 1
ATOM 901 C C . VAL A 1 117 ? 28.162 6.385 -17.040 1.00 49.31 117 VAL A C 1
ATOM 903 O O . VAL A 1 117 ? 27.792 7.060 -17.995 1.00 49.31 117 VAL A O 1
ATOM 906 N N . GLY A 1 118 ? 27.709 6.643 -15.806 1.00 51.66 118 GLY A N 1
ATOM 907 C CA . GLY A 1 118 ? 26.823 7.767 -15.454 1.00 51.66 118 GLY A CA 1
ATOM 908 C C . GLY A 1 118 ? 27.332 9.170 -15.842 1.00 51.66 118 GLY A C 1
ATOM 909 O O . GLY A 1 118 ? 26.628 10.153 -15.650 1.00 51.66 118 GLY A O 1
ATOM 910 N N . LYS A 1 119 ? 28.531 9.286 -16.429 1.00 56.00 119 LYS A N 1
ATOM 911 C CA . LYS A 1 119 ? 29.011 10.496 -17.119 1.00 56.00 119 LYS A CA 1
ATOM 912 C C . LYS A 1 119 ? 28.345 10.757 -18.474 1.00 56.00 119 LYS A C 1
ATOM 914 O O . LYS A 1 119 ? 28.373 11.897 -18.915 1.00 56.00 119 LYS A O 1
ATOM 919 N N . ASN A 1 120 ? 27.795 9.728 -19.122 1.00 69.88 120 ASN A N 1
ATOM 920 C CA . ASN A 1 120 ? 27.294 9.796 -20.499 1.00 69.88 120 ASN A CA 1
ATOM 921 C C . ASN A 1 120 ? 25.777 9.528 -20.588 1.00 69.88 120 ASN A C 1
ATOM 923 O O . ASN A 1 120 ? 25.272 9.190 -21.660 1.00 69.88 120 ASN A O 1
ATOM 927 N N . LEU A 1 121 ? 25.059 9.621 -19.468 1.00 85.38 121 LEU A N 1
ATOM 928 C CA . LEU A 1 121 ? 23.599 9.546 -19.412 1.00 85.38 121 LEU A CA 1
ATOM 929 C C . LEU A 1 121 ? 23.038 10.956 -19.203 1.00 85.38 121 LEU A C 1
ATOM 931 O O . LEU A 1 121 ? 23.637 11.761 -18.490 1.00 85.38 121 LEU A O 1
ATOM 935 N N . GLY A 1 122 ? 21.892 11.248 -19.807 1.00 88.38 122 GLY A N 1
ATOM 936 C CA . GLY A 1 122 ? 21.091 12.423 -19.492 1.00 88.38 122 GLY A CA 1
ATOM 937 C C . GLY A 1 122 ? 20.332 12.264 -18.173 1.00 88.38 122 GLY A C 1
ATOM 938 O O . GLY A 1 122 ? 20.469 11.267 -17.452 1.00 88.38 122 GLY A O 1
ATOM 939 N N . ALA A 1 123 ? 19.496 13.257 -17.869 1.00 91.38 123 ALA A N 1
ATOM 940 C CA . ALA A 1 123 ? 18.439 13.060 -16.888 1.00 91.38 123 ALA A CA 1
ATOM 941 C C . ALA A 1 123 ? 17.446 12.008 -17.408 1.00 91.38 123 ALA A C 1
ATOM 943 O O . ALA A 1 123 ? 17.242 11.901 -18.615 1.00 91.38 123 ALA A O 1
ATOM 944 N N . VAL A 1 124 ? 16.852 11.237 -16.502 1.00 92.38 124 VAL A N 1
ATOM 945 C CA . VAL A 1 124 ? 15.799 10.269 -16.810 1.00 92.38 124 VAL A CA 1
ATOM 946 C C . VAL A 1 124 ? 14.468 10.754 -16.266 1.00 92.38 124 VAL A C 1
ATOM 948 O O . VAL A 1 124 ? 14.357 11.064 -15.082 1.00 92.38 124 VAL A O 1
ATOM 951 N N . LEU A 1 125 ? 13.483 10.833 -17.156 1.00 93.00 125 LEU A N 1
ATOM 952 C CA . LEU A 1 125 ? 12.075 11.069 -16.862 1.00 93.00 125 LEU A CA 1
ATOM 953 C C . LEU A 1 125 ? 11.375 9.710 -16.705 1.00 93.00 125 LEU A C 1
ATOM 955 O O . LEU A 1 125 ? 11.662 8.783 -17.463 1.00 93.00 125 LEU A O 1
ATOM 959 N N . ILE A 1 126 ? 10.495 9.573 -15.712 1.00 93.00 126 ILE A N 1
ATOM 960 C CA . ILE A 1 126 ? 9.832 8.307 -15.369 1.00 93.00 126 ILE A CA 1
ATOM 961 C C . ILE A 1 126 ? 8.312 8.481 -15.419 1.00 93.00 126 ILE A C 1
ATOM 963 O O . ILE A 1 126 ? 7.762 9.355 -14.752 1.00 93.00 126 ILE A O 1
ATOM 967 N N . HIS A 1 127 ? 7.632 7.610 -16.166 1.00 89.75 127 HIS A N 1
ATOM 968 C CA . HIS A 1 127 ? 6.176 7.606 -16.317 1.00 89.75 127 HIS A CA 1
ATOM 969 C C . HIS A 1 127 ? 5.586 6.288 -15.805 1.00 89.75 127 HIS A C 1
ATOM 971 O O . HIS A 1 127 ? 5.744 5.240 -16.435 1.00 89.75 127 HIS A O 1
ATOM 977 N N . HIS A 1 128 ? 4.877 6.321 -14.675 1.00 91.38 128 HIS A N 1
ATOM 978 C CA . HIS A 1 128 ? 3.994 5.217 -14.294 1.00 91.38 128 HIS A CA 1
ATOM 979 C C . HIS A 1 128 ? 2.750 5.262 -15.183 1.00 91.38 128 HIS A C 1
ATOM 981 O O . HIS A 1 128 ? 2.060 6.275 -15.219 1.00 91.38 128 HIS A O 1
ATOM 987 N N . VAL A 1 129 ? 2.458 4.172 -15.894 1.00 91.38 129 VAL A N 1
ATOM 988 C CA . VAL A 1 129 ? 1.324 4.116 -16.824 1.00 91.38 129 VAL A CA 1
ATOM 989 C C . VAL A 1 129 ? 0.039 3.963 -16.008 1.00 91.38 129 VAL A C 1
ATOM 991 O O . VAL A 1 129 ? -0.211 2.902 -15.423 1.00 91.38 129 VAL A O 1
ATOM 994 N N . GLN A 1 130 ? -0.761 5.027 -15.933 1.00 87.56 130 GLN A N 1
ATOM 995 C CA . GLN A 1 130 ? -1.929 5.172 -15.064 1.00 87.56 130 GLN A CA 1
ATOM 996 C C . GLN A 1 130 ? -2.954 4.054 -15.289 1.00 87.56 130 GLN A C 1
ATOM 998 O O . GLN A 1 130 ? -3.516 3.546 -14.323 1.00 87.56 130 GLN A O 1
ATOM 1003 N N . SER A 1 131 ? -3.154 3.639 -16.542 1.00 89.06 131 SER A N 1
ATOM 1004 C CA . SER A 1 131 ? -4.099 2.610 -17.002 1.00 89.06 131 SER A CA 1
ATOM 1005 C C . SER A 1 131 ? -3.575 1.161 -16.924 1.00 89.06 131 SER A C 1
ATOM 1007 O O . SER A 1 131 ? -4.217 0.231 -17.425 1.00 89.06 131 SER A O 1
ATOM 1009 N N . SER A 1 132 ? -2.405 0.934 -16.313 1.00 92.75 132 SER A N 1
ATOM 1010 C CA . SER A 1 132 ? -1.715 -0.369 -16.306 1.00 92.75 132 SER A CA 1
ATOM 1011 C C . SER A 1 132 ? -2.045 -1.303 -15.136 1.00 92.75 132 SER A C 1
ATOM 1013 O O . SER A 1 132 ? -1.411 -2.350 -15.009 1.00 92.75 132 SER A O 1
ATOM 1015 N N . LEU A 1 133 ? -2.973 -0.946 -14.244 1.00 95.75 133 LEU A N 1
ATOM 1016 C CA . LEU A 1 133 ? -3.238 -1.664 -12.984 1.00 95.75 133 LEU A CA 1
ATOM 1017 C C . LEU A 1 133 ? -1.983 -1.814 -12.097 1.00 95.75 133 LEU A C 1
ATOM 1019 O O . LEU A 1 133 ? -1.829 -2.807 -11.387 1.00 95.75 133 LEU A O 1
ATOM 1023 N N . GLY A 1 134 ? -1.072 -0.835 -12.167 1.00 96.06 134 GLY A N 1
ATOM 1024 C CA . GLY A 1 134 ? 0.205 -0.826 -11.444 1.00 96.06 134 GLY A CA 1
ATOM 1025 C C . GLY A 1 134 ? 1.282 -1.745 -12.012 1.00 96.06 134 GLY A C 1
ATOM 1026 O O . GLY A 1 134 ? 2.272 -2.006 -11.331 1.00 96.06 134 GLY A O 1
ATOM 1027 N N . SER A 1 135 ? 1.107 -2.233 -13.242 1.00 97.25 135 SER A N 1
ATOM 1028 C CA . SER A 1 135 ? 1.968 -3.260 -13.834 1.00 97.25 135 SER A CA 1
ATOM 1029 C C . SER A 1 135 ? 2.966 -2.763 -14.881 1.00 97.25 135 SER A C 1
ATOM 1031 O O . SER A 1 135 ? 3.731 -3.580 -15.388 1.00 97.25 135 SER A O 1
ATOM 1033 N N . HIS A 1 136 ? 2.987 -1.469 -15.224 1.00 96.81 136 HIS A N 1
ATOM 1034 C CA . HIS A 1 136 ? 3.853 -0.918 -16.276 1.00 96.81 136 HIS A CA 1
ATOM 1035 C C . HIS A 1 136 ? 4.396 0.476 -15.913 1.00 96.81 136 HIS A C 1
ATOM 1037 O O . HIS A 1 136 ? 3.653 1.358 -15.477 1.00 96.81 136 HIS A O 1
ATOM 1043 N N . VAL A 1 137 ? 5.699 0.670 -16.123 1.00 96.50 137 VAL A N 1
ATOM 1044 C CA . VAL A 1 137 ? 6.408 1.950 -15.969 1.00 96.50 137 VAL A CA 1
ATOM 1045 C C . VAL A 1 137 ? 7.418 2.134 -17.105 1.00 96.50 137 VAL A C 1
ATOM 1047 O O . VAL A 1 137 ? 8.079 1.177 -17.520 1.00 96.50 137 VAL A O 1
ATOM 1050 N N . GLN A 1 138 ? 7.523 3.363 -17.602 1.00 95.69 138 GLN A N 1
ATOM 1051 C CA . GLN A 1 138 ? 8.383 3.784 -18.707 1.00 95.69 138 GLN A CA 1
ATOM 1052 C C . GLN A 1 138 ? 9.462 4.762 -18.219 1.00 95.69 138 GLN A C 1
ATOM 1054 O O . GLN A 1 138 ? 9.284 5.460 -17.220 1.00 95.69 138 GLN A O 1
ATOM 1059 N N . TYR A 1 139 ? 10.587 4.801 -18.932 1.00 95.06 139 TYR A N 1
ATOM 1060 C CA . TYR A 1 139 ? 11.784 5.574 -18.604 1.00 95.06 139 TYR A CA 1
ATOM 1061 C C . TYR A 1 139 ? 12.347 6.219 -19.865 1.00 95.06 139 TYR A C 1
ATOM 1063 O O . TYR A 1 139 ? 12.628 5.513 -20.834 1.00 95.06 139 TYR A O 1
ATOM 1071 N N . GLU A 1 140 ? 12.588 7.523 -19.841 1.00 95.25 140 GLU A N 1
ATOM 1072 C CA . GLU A 1 140 ? 13.012 8.270 -21.025 1.00 95.25 140 GLU A CA 1
ATOM 1073 C C . GLU A 1 140 ? 14.256 9.103 -20.737 1.00 95.25 140 GLU A C 1
ATOM 1075 O O . GLU A 1 140 ? 14.280 9.882 -19.783 1.00 95.25 140 GLU A O 1
ATOM 1080 N N . TYR A 1 141 ? 15.306 8.919 -21.539 1.00 94.25 141 TYR A N 1
ATOM 1081 C CA . TYR A 1 141 ? 16.555 9.667 -21.402 1.00 94.25 141 TYR A CA 1
ATOM 1082 C C . TYR A 1 141 ? 17.343 9.765 -22.709 1.00 94.25 141 TYR A C 1
ATOM 1084 O O . TYR A 1 141 ? 17.369 8.853 -23.536 1.00 94.25 141 TYR A O 1
ATOM 1092 N N . GLU A 1 142 ? 18.064 10.870 -22.870 1.00 92.88 142 GLU A N 1
ATOM 1093 C CA . GLU A 1 142 ? 19.159 10.955 -23.838 1.00 92.88 142 GLU A CA 1
ATOM 1094 C C . GLU A 1 142 ? 20.431 10.291 -23.289 1.00 92.88 142 GLU A C 1
ATOM 1096 O O . GLU A 1 142 ? 20.666 10.240 -22.081 1.00 92.88 142 GLU A O 1
ATOM 1101 N N . ALA A 1 143 ? 21.282 9.788 -24.180 1.00 88.88 143 ALA A N 1
ATOM 1102 C CA . ALA A 1 143 ? 22.563 9.182 -23.834 1.00 88.88 143 ALA A CA 1
ATOM 1103 C C . ALA A 1 143 ? 23.646 9.512 -24.871 1.00 88.88 143 ALA A C 1
ATOM 1105 O O . ALA A 1 143 ? 23.349 9.916 -25.998 1.00 88.88 143 ALA A O 1
ATOM 1106 N N . LEU A 1 144 ? 24.911 9.333 -24.469 1.00 84.06 144 LEU A N 1
ATOM 1107 C CA . LEU A 1 144 ? 26.105 9.653 -25.259 1.00 84.06 144 LEU A CA 1
ATOM 1108 C C . LEU A 1 144 ? 26.030 11.082 -25.833 1.00 84.06 144 LEU A C 1
ATOM 1110 O O . LEU A 1 144 ? 25.970 11.275 -27.046 1.00 84.06 144 LEU A O 1
ATOM 1114 N N . ASP A 1 145 ? 25.969 12.074 -24.941 1.00 78.62 145 ASP A N 1
ATOM 1115 C CA . ASP A 1 145 ? 25.929 13.512 -25.257 1.00 78.62 145 ASP A CA 1
ATOM 1116 C C . ASP A 1 145 ? 24.802 13.926 -26.233 1.00 78.62 145 ASP A C 1
ATOM 1118 O O . ASP A 1 145 ? 24.948 14.859 -27.021 1.00 78.62 145 ASP A O 1
ATOM 1122 N N . GLY A 1 146 ? 23.659 13.226 -26.181 1.00 82.31 146 GLY A N 1
ATOM 1123 C CA . GLY A 1 146 ? 22.483 13.503 -27.018 1.00 82.31 146 GLY A CA 1
ATOM 1124 C C . GLY A 1 146 ? 22.525 12.859 -28.409 1.00 82.31 146 GLY A C 1
ATOM 1125 O O . GLY A 1 146 ? 21.770 13.264 -29.290 1.00 82.31 146 GLY A O 1
ATOM 1126 N N . THR A 1 147 ? 23.396 11.866 -28.633 1.00 87.69 147 THR A N 1
ATOM 1127 C CA . THR A 1 147 ? 23.452 11.101 -29.900 1.00 87.69 147 THR A CA 1
ATOM 1128 C C . THR A 1 147 ? 22.454 9.942 -29.951 1.00 87.69 147 THR A C 1
ATOM 1130 O O . THR A 1 147 ? 22.008 9.566 -31.037 1.00 87.69 147 THR A O 1
ATOM 1133 N N . LEU A 1 148 ? 22.051 9.406 -28.794 1.00 90.94 148 LEU A N 1
ATOM 1134 C CA . LEU A 1 148 ? 21.008 8.387 -28.668 1.00 90.94 148 LEU A CA 1
ATOM 1135 C C . LEU A 1 148 ? 19.842 8.904 -27.821 1.00 90.94 148 LEU A C 1
ATOM 1137 O O . LEU A 1 148 ? 20.062 9.504 -26.768 1.00 90.94 148 LEU A O 1
ATOM 1141 N N . PHE A 1 149 ? 18.616 8.582 -28.232 1.00 94.44 149 PHE A N 1
ATOM 1142 C CA . PHE A 1 149 ? 17.438 8.619 -27.363 1.00 94.44 149 PHE A CA 1
ATOM 1143 C C . PHE A 1 149 ? 17.076 7.197 -26.931 1.00 94.44 149 PHE A C 1
ATOM 1145 O O . PHE A 1 149 ? 17.093 6.272 -27.751 1.00 94.44 149 PHE A O 1
ATOM 1152 N N . VAL A 1 150 ? 16.768 7.025 -25.648 1.00 95.12 150 VAL A N 1
ATOM 1153 C CA . VAL A 1 150 ? 16.411 5.747 -25.036 1.00 95.12 150 VAL A CA 1
ATOM 1154 C C . VAL A 1 150 ? 15.035 5.858 -24.400 1.00 95.12 150 VAL A C 1
ATOM 1156 O O . VAL A 1 150 ? 14.821 6.679 -23.511 1.00 95.12 150 VAL A O 1
ATOM 1159 N N . GLN A 1 151 ? 14.148 4.963 -24.818 1.00 96.06 151 GLN A N 1
ATOM 1160 C CA . GLN A 1 151 ? 12.884 4.681 -24.154 1.00 96.06 151 GLN A CA 1
ATOM 1161 C C . GLN A 1 151 ? 12.975 3.268 -23.579 1.00 96.06 151 GLN A C 1
ATOM 1163 O O . GLN A 1 151 ? 13.106 2.300 -24.330 1.00 96.06 151 GLN A O 1
ATOM 1168 N N . SER A 1 152 ? 12.929 3.116 -22.263 1.00 95.81 152 SER A N 1
ATOM 1169 C CA . SER A 1 152 ? 12.924 1.814 -21.592 1.00 95.81 152 SER A CA 1
ATOM 1170 C C . SER A 1 152 ? 11.603 1.584 -20.868 1.00 95.81 152 SER A C 1
ATOM 1172 O O . SER A 1 152 ? 10.896 2.528 -20.537 1.00 95.81 152 SER A O 1
ATOM 1174 N N . ALA A 1 153 ? 11.272 0.323 -20.603 1.00 96.81 153 ALA A N 1
ATOM 1175 C CA . ALA A 1 153 ? 10.059 -0.058 -19.894 1.00 96.81 153 ALA A CA 1
ATOM 1176 C C . ALA A 1 153 ? 10.302 -1.269 -18.987 1.00 96.81 153 ALA A C 1
ATOM 1178 O O . ALA A 1 153 ? 11.019 -2.204 -19.364 1.00 96.81 153 ALA A O 1
ATOM 1179 N N . LEU A 1 154 ? 9.664 -1.266 -17.816 1.00 97.62 154 LEU A N 1
ATOM 1180 C CA . LEU A 1 154 ? 9.450 -2.451 -16.987 1.00 97.62 154 LEU A CA 1
ATOM 1181 C C . LEU A 1 154 ? 7.954 -2.772 -16.974 1.00 97.62 154 LEU A C 1
ATOM 1183 O O . LEU A 1 154 ? 7.136 -1.893 -16.713 1.00 97.62 154 LEU A O 1
ATOM 1187 N N . CYS A 1 155 ? 7.594 -4.029 -17.229 1.00 97.38 155 CYS A N 1
ATOM 1188 C CA . CYS A 1 155 ? 6.211 -4.497 -17.192 1.00 97.38 155 CYS A CA 1
ATOM 1189 C C . CYS A 1 155 ? 6.099 -5.877 -16.527 1.00 97.38 155 CYS A C 1
ATOM 1191 O O . CYS A 1 155 ? 6.885 -6.773 -16.839 1.00 97.38 155 CYS A O 1
ATOM 1193 N N . VAL A 1 156 ? 5.110 -6.069 -15.649 1.00 97.62 156 VAL A N 1
ATOM 1194 C CA . VAL A 1 156 ? 4.727 -7.383 -15.104 1.00 97.62 156 VAL A CA 1
ATOM 1195 C C . VAL A 1 156 ? 3.436 -7.845 -15.774 1.00 97.62 156 VAL A C 1
ATOM 1197 O O . VAL A 1 156 ? 2.363 -7.294 -15.549 1.00 97.62 156 VAL A O 1
ATOM 1200 N N . ARG A 1 157 ? 3.527 -8.872 -16.615 1.00 93.31 157 ARG A N 1
ATOM 1201 C CA . ARG A 1 157 ? 2.380 -9.427 -17.341 1.00 93.31 157 ARG A CA 1
ATOM 1202 C C . ARG A 1 157 ? 1.460 -10.223 -16.414 1.00 93.31 157 ARG A C 1
ATOM 1204 O O . ARG A 1 157 ? 1.859 -10.688 -15.350 1.00 93.31 157 ARG A O 1
ATOM 1211 N N . GLU A 1 158 ? 0.223 -10.426 -16.858 1.00 91.00 158 GLU A N 1
ATOM 1212 C CA . GLU A 1 158 ? -0.798 -11.199 -16.137 1.00 91.00 158 GLU A CA 1
ATOM 1213 C C . GLU A 1 158 ? -0.353 -12.639 -15.807 1.00 91.00 158 GLU A C 1
ATOM 1215 O O . GLU A 1 158 ? -0.699 -13.169 -14.752 1.00 91.00 158 GLU A O 1
ATOM 1220 N N . ASP A 1 159 ? 0.480 -13.244 -16.659 1.00 88.12 159 ASP A N 1
ATOM 1221 C CA . ASP A 1 159 ? 1.071 -14.575 -16.469 1.00 88.12 159 ASP A CA 1
ATOM 1222 C C . ASP A 1 159 ? 2.334 -14.582 -15.577 1.00 88.12 159 ASP A C 1
ATOM 1224 O O . ASP A 1 159 ? 3.081 -15.563 -15.560 1.00 88.12 159 ASP A O 1
ATOM 1228 N N . GLY A 1 160 ? 2.604 -13.480 -14.868 1.00 89.50 160 GLY A N 1
ATOM 1229 C CA . GLY A 1 160 ? 3.765 -13.306 -13.994 1.00 89.50 160 GLY A CA 1
ATOM 1230 C C . GLY A 1 160 ? 5.093 -13.091 -14.729 1.00 89.50 160 GLY A C 1
ATOM 1231 O O . GLY A 1 160 ? 6.143 -13.081 -14.084 1.00 89.50 160 GLY A O 1
ATOM 1232 N N . ALA A 1 161 ? 5.089 -12.932 -16.059 1.00 91.81 161 ALA A N 1
ATOM 1233 C CA . ALA A 1 161 ? 6.304 -12.614 -16.803 1.00 91.81 161 ALA A CA 1
ATOM 1234 C C . ALA A 1 161 ? 6.738 -11.166 -16.568 1.00 91.81 161 ALA A C 1
ATOM 1236 O O . ALA A 1 161 ? 5.987 -10.226 -16.822 1.00 91.81 161 ALA A O 1
ATOM 1237 N N . ILE A 1 162 ? 7.988 -10.987 -16.162 1.00 95.75 162 ILE A N 1
ATOM 1238 C CA . ILE A 1 162 ? 8.641 -9.687 -16.076 1.00 95.75 162 ILE A CA 1
ATOM 1239 C C . ILE A 1 162 ? 9.288 -9.400 -17.424 1.00 95.75 162 ILE A C 1
ATOM 1241 O O . ILE A 1 162 ? 10.125 -10.173 -17.885 1.00 95.75 162 ILE A O 1
ATOM 1245 N N . VAL A 1 163 ? 8.929 -8.282 -18.044 1.00 95.75 163 VAL A N 1
ATOM 1246 C CA . VAL A 1 163 ? 9.584 -7.758 -19.242 1.00 95.75 163 VAL A CA 1
ATOM 1247 C C . VAL A 1 163 ? 10.348 -6.498 -18.875 1.00 95.75 163 VAL A C 1
ATOM 1249 O O . VAL A 1 163 ? 9.773 -5.544 -18.360 1.00 95.75 163 VAL A O 1
ATOM 1252 N N . GLN A 1 164 ? 11.637 -6.494 -19.189 1.00 95.88 164 GLN A N 1
ATOM 1253 C CA . GLN A 1 164 ? 12.507 -5.328 -19.140 1.00 95.88 164 GLN A CA 1
ATOM 1254 C C . GLN A 1 164 ? 12.981 -5.050 -20.560 1.00 95.88 164 GLN A C 1
ATOM 1256 O O . GLN A 1 164 ? 13.736 -5.844 -21.122 1.00 95.88 164 GLN A O 1
ATOM 1261 N N . ALA A 1 165 ? 12.520 -3.957 -21.159 1.00 95.62 165 ALA A N 1
ATOM 1262 C CA . ALA A 1 165 ? 12.770 -3.662 -22.564 1.00 95.62 165 ALA A CA 1
ATOM 1263 C C . ALA A 1 165 ? 13.324 -2.251 -22.778 1.00 95.62 165 ALA A C 1
ATOM 1265 O O . ALA A 1 165 ? 13.208 -1.375 -21.924 1.00 95.62 165 ALA A O 1
ATOM 1266 N N . SER A 1 166 ? 13.972 -2.031 -23.917 1.00 95.19 166 SER A N 1
ATOM 1267 C CA . SER A 1 166 ? 14.515 -0.742 -24.343 1.00 95.19 166 SER A CA 1
ATOM 1268 C C . SER A 1 166 ? 14.441 -0.593 -25.857 1.00 95.19 166 SER A C 1
ATOM 1270 O O . SER A 1 166 ? 14.950 -1.435 -26.594 1.00 95.19 166 SER A O 1
ATOM 1272 N N . GLN A 1 167 ? 13.843 0.503 -26.304 1.00 94.62 167 GLN A N 1
ATOM 1273 C CA . GLN A 1 167 ? 13.876 1.014 -27.663 1.00 94.62 167 GLN A CA 1
ATOM 1274 C C . GLN A 1 167 ? 14.914 2.143 -27.710 1.00 94.62 167 GLN A C 1
ATOM 1276 O O . GLN A 1 167 ? 14.789 3.145 -27.010 1.00 94.62 167 GLN A O 1
ATOM 1281 N N . VAL A 1 168 ? 15.967 1.964 -28.507 1.00 94.25 168 VAL A N 1
ATOM 1282 C CA . VAL A 1 168 ? 17.083 2.914 -28.630 1.00 94.25 168 VAL A CA 1
ATOM 1283 C C . VAL A 1 168 ? 17.142 3.423 -30.060 1.00 94.25 168 VAL A C 1
ATOM 1285 O O . VAL A 1 168 ? 17.216 2.617 -30.987 1.00 94.25 168 VAL A O 1
ATOM 1288 N N . THR A 1 169 ? 17.126 4.743 -30.237 1.00 92.75 169 THR A N 1
ATOM 1289 C CA . THR A 1 169 ? 17.150 5.402 -31.552 1.00 92.75 169 THR A CA 1
ATOM 1290 C C . THR A 1 169 ? 18.365 6.318 -31.669 1.00 92.75 169 THR A C 1
ATOM 1292 O O . THR A 1 169 ? 18.584 7.167 -30.803 1.00 92.75 169 THR A O 1
ATOM 1295 N N . ASN A 1 170 ? 19.146 6.179 -32.744 1.00 91.62 170 ASN A N 1
ATOM 1296 C CA . ASN A 1 170 ? 20.253 7.090 -33.042 1.00 91.62 170 ASN A CA 1
ATOM 1297 C C . ASN A 1 170 ? 19.731 8.369 -33.711 1.00 91.62 170 ASN A C 1
ATOM 1299 O O . ASN A 1 170 ? 19.296 8.360 -34.863 1.00 91.62 170 ASN A O 1
ATOM 1303 N N . ILE A 1 171 ? 19.800 9.476 -32.972 1.00 89.06 171 ILE A N 1
ATOM 1304 C CA . ILE A 1 171 ? 19.278 10.796 -33.357 1.00 89.06 171 ILE A CA 1
ATOM 1305 C C . ILE A 1 171 ? 20.370 11.733 -33.906 1.00 89.06 171 ILE A C 1
ATOM 1307 O O . ILE A 1 171 ? 20.112 12.901 -34.214 1.00 89.06 171 ILE A O 1
ATOM 1311 N N . SER A 1 172 ? 21.595 11.222 -34.072 1.00 78.12 172 SER A N 1
ATOM 1312 C CA . SER A 1 172 ? 22.730 11.950 -34.648 1.00 78.12 172 SER A CA 1
ATOM 1313 C C . SER A 1 172 ? 22.409 12.447 -36.060 1.00 78.12 172 SER A C 1
ATOM 1315 O O . SER A 1 172 ? 22.259 11.659 -36.988 1.00 78.12 172 SER A O 1
ATOM 1317 N N . GLY A 1 173 ? 22.336 13.768 -36.240 1.00 60.84 173 GLY A N 1
ATOM 1318 C CA . GLY A 1 173 ? 22.039 14.396 -37.534 1.00 60.84 173 GLY A CA 1
ATOM 1319 C C . GLY A 1 173 ? 20.602 14.901 -37.708 1.00 60.84 173 GLY A C 1
ATOM 1320 O O . GLY A 1 173 ? 20.313 15.511 -38.736 1.00 60.84 173 GLY A O 1
ATOM 1321 N N . SER A 1 174 ? 19.714 14.740 -36.719 1.00 56.75 174 SER A N 1
ATOM 1322 C CA . SER A 1 174 ? 18.366 15.339 -36.716 1.00 56.75 174 SER A CA 1
ATOM 1323 C C . SER A 1 174 ? 18.392 16.867 -36.500 1.00 56.75 174 SER A C 1
ATOM 1325 O O . SER A 1 174 ? 17.917 17.381 -35.490 1.00 56.75 174 SER A O 1
ATOM 1327 N N . SER A 1 175 ? 18.930 17.627 -37.460 1.00 45.88 175 SER A N 1
ATOM 1328 C CA . SER A 1 175 ? 19.107 19.090 -37.386 1.00 45.88 175 SER A CA 1
ATOM 1329 C C . SER A 1 175 ? 17.816 19.909 -37.598 1.00 45.88 175 SER A C 1
ATOM 1331 O O . SER A 1 175 ? 17.867 21.011 -38.144 1.00 45.88 175 SER A O 1
ATOM 1333 N N . CYS A 1 176 ? 16.644 19.359 -37.268 1.00 38.94 176 CYS A N 1
ATOM 1334 C CA . CYS A 1 176 ? 15.349 19.821 -37.785 1.00 38.94 176 CYS A CA 1
ATOM 1335 C C . CYS A 1 176 ? 14.234 19.996 -36.733 1.00 38.94 176 CYS A C 1
ATOM 1337 O O . CYS A 1 176 ? 13.061 19.989 -37.099 1.00 38.94 176 CYS A O 1
ATOM 1339 N N . ILE A 1 177 ? 14.577 20.204 -35.452 1.00 45.91 177 ILE A N 1
ATOM 1340 C CA . ILE A 1 177 ? 13.598 20.517 -34.383 1.00 45.91 177 ILE A CA 1
ATOM 1341 C C . ILE A 1 177 ? 13.981 21.772 -33.560 1.00 45.91 177 ILE A C 1
ATOM 1343 O O . ILE A 1 177 ? 13.600 21.907 -32.406 1.00 45.91 177 ILE A O 1
ATOM 1347 N N . ASN A 1 178 ? 14.690 22.736 -34.163 1.00 38.91 178 ASN A N 1
ATOM 1348 C CA . ASN A 1 178 ? 14.769 24.109 -33.637 1.00 38.91 178 ASN A CA 1
ATOM 1349 C C . ASN A 1 178 ? 14.044 25.058 -34.597 1.00 38.91 178 ASN A C 1
ATOM 1351 O O . ASN A 1 178 ? 14.555 25.398 -35.664 1.00 38.91 178 ASN A O 1
ATOM 1355 N N . GLY A 1 179 ? 12.840 25.489 -34.219 1.00 41.16 179 GLY A N 1
ATOM 1356 C CA . GLY A 1 179 ? 12.159 26.591 -34.894 1.00 41.16 179 GLY A CA 1
ATOM 1357 C C . GLY A 1 179 ? 12.762 27.934 -34.473 1.00 41.16 179 GLY A C 1
ATOM 1358 O O . GLY A 1 179 ? 12.900 28.188 -33.283 1.00 41.16 179 GLY A O 1
ATOM 1359 N N . ASN A 1 180 ? 13.041 28.807 -35.445 1.00 37.50 180 ASN A N 1
ATOM 1360 C CA . ASN A 1 180 ? 13.521 30.186 -35.258 1.00 37.50 180 ASN A CA 1
ATOM 1361 C C . ASN A 1 180 ? 14.952 30.375 -34.710 1.00 37.50 180 ASN A C 1
ATOM 1363 O O . ASN A 1 180 ? 15.160 31.232 -33.858 1.00 37.50 180 ASN A O 1
ATOM 1367 N N . ASP A 1 181 ? 15.948 29.713 -35.306 1.00 34.59 181 ASP A N 1
ATOM 1368 C CA . ASP A 1 181 ? 17.292 30.307 -35.411 1.00 34.59 181 ASP A CA 1
ATOM 1369 C C . ASP A 1 181 ? 17.727 30.364 -36.881 1.00 34.59 181 ASP A C 1
ATOM 1371 O O . ASP A 1 181 ? 17.958 29.345 -37.532 1.00 34.59 181 ASP A O 1
ATOM 1375 N N . SER A 1 182 ? 17.784 31.576 -37.437 1.00 37.09 182 SER A N 1
ATOM 1376 C CA . SER A 1 182 ? 18.052 31.825 -38.859 1.00 37.09 182 SER A CA 1
ATOM 1377 C C . SER A 1 182 ? 19.510 32.211 -39.130 1.00 37.09 182 SER A C 1
ATOM 1379 O O . SER A 1 182 ? 19.760 33.097 -39.946 1.00 37.09 182 SER A O 1
ATOM 1381 N N . ASP A 1 183 ? 20.459 31.589 -38.424 1.00 39.94 183 ASP A N 1
ATOM 1382 C CA . ASP A 1 183 ? 21.891 31.906 -38.531 1.00 39.94 183 ASP A CA 1
ATOM 1383 C C . ASP A 1 183 ? 22.774 30.645 -38.402 1.00 39.94 183 ASP A C 1
ATOM 1385 O O . ASP A 1 183 ? 23.599 30.494 -37.502 1.00 39.94 183 ASP A O 1
ATOM 1389 N N . VAL A 1 184 ? 22.570 29.687 -39.316 1.00 39.75 184 VAL A N 1
ATOM 1390 C CA . VAL A 1 184 ? 23.448 28.514 -39.471 1.00 39.75 184 VAL A CA 1
ATOM 1391 C C . VAL A 1 184 ? 24.482 28.806 -40.556 1.00 39.75 184 VAL A C 1
ATOM 1393 O O . VAL A 1 184 ? 24.185 28.754 -41.752 1.00 39.75 184 VAL A O 1
ATOM 1396 N N . SER A 1 185 ? 25.717 29.082 -40.139 1.00 35.62 185 SER A N 1
ATOM 1397 C CA . SER A 1 185 ? 26.864 29.163 -41.042 1.00 35.62 185 SER A CA 1
ATOM 1398 C C . SER A 1 185 ? 27.117 27.806 -41.710 1.00 35.62 185 SER A C 1
ATOM 1400 O O . SER A 1 185 ? 27.243 26.767 -41.061 1.00 35.62 185 SER A O 1
ATOM 1402 N N . SER A 1 186 ? 27.172 27.801 -43.041 1.00 40.34 186 SER A N 1
ATOM 1403 C CA . SER A 1 186 ? 27.222 26.580 -43.848 1.00 40.34 186 SER A CA 1
ATOM 1404 C C . SER A 1 186 ? 28.629 25.970 -43.931 1.00 40.34 186 SER A C 1
ATOM 1406 O O . SER A 1 186 ? 29.227 25.979 -45.002 1.00 40.34 186 SER A O 1
ATOM 1408 N N . ASP A 1 187 ? 29.145 25.433 -42.822 1.00 37.03 187 ASP A N 1
ATOM 1409 C CA . ASP A 1 187 ? 30.415 24.684 -42.778 1.00 37.03 187 ASP A CA 1
ATOM 1410 C C . ASP A 1 187 ? 30.388 23.560 -41.718 1.00 37.03 187 ASP A C 1
ATOM 1412 O O . ASP A 1 187 ? 31.070 23.601 -40.696 1.00 37.03 187 ASP A O 1
ATOM 1416 N N . ASN A 1 188 ? 29.576 22.525 -41.966 1.00 38.44 188 ASN A N 1
ATOM 1417 C CA . ASN A 1 188 ? 29.763 21.194 -41.370 1.00 38.44 188 ASN A CA 1
ATOM 1418 C C . ASN A 1 188 ? 29.024 20.121 -42.195 1.00 38.44 188 ASN A C 1
ATOM 1420 O O . ASN A 1 188 ? 27.859 19.803 -41.962 1.00 38.44 188 ASN A O 1
ATOM 1424 N N . HIS A 1 189 ? 29.696 19.573 -43.209 1.00 39.47 189 HIS A N 1
ATOM 1425 C CA . HIS A 1 189 ? 29.264 18.335 -43.867 1.00 39.47 189 HIS A CA 1
ATOM 1426 C C . HIS A 1 189 ? 29.798 17.114 -43.103 1.00 39.47 189 HIS A C 1
ATOM 1428 O O . HIS A 1 189 ? 30.908 17.146 -42.582 1.00 39.47 189 HIS A O 1
ATOM 1434 N N . ASN A 1 190 ? 29.041 16.014 -43.141 1.00 40.81 190 ASN A N 1
ATOM 1435 C CA . ASN A 1 190 ? 29.422 14.681 -42.658 1.00 40.81 190 ASN A CA 1
ATOM 1436 C C . ASN A 1 190 ? 29.709 14.557 -41.148 1.00 40.81 190 ASN A C 1
ATOM 1438 O O . ASN A 1 190 ? 30.845 14.316 -40.754 1.00 40.81 190 ASN A O 1
ATOM 1442 N N . ASN A 1 191 ? 28.656 14.538 -40.322 1.00 47.03 191 ASN A N 1
ATOM 1443 C CA . ASN A 1 191 ? 28.700 13.818 -39.038 1.00 47.03 191 ASN A CA 1
ATOM 1444 C C . ASN A 1 191 ? 27.584 12.761 -38.928 1.00 47.03 191 ASN A C 1
ATOM 1446 O O . ASN A 1 191 ? 26.872 12.664 -37.933 1.00 47.03 191 ASN A O 1
ATOM 1450 N N . SER A 1 192 ? 27.427 11.977 -40.001 1.00 56.31 192 SER A N 1
ATOM 1451 C CA . SER A 1 192 ? 26.582 10.779 -40.030 1.00 56.31 192 SER A CA 1
ATOM 1452 C C . SER A 1 192 ? 27.331 9.620 -39.366 1.00 56.31 192 SER A C 1
ATOM 1454 O O . SER A 1 192 ? 27.943 8.805 -40.057 1.00 56.31 192 SER A O 1
ATOM 1456 N N . GLN A 1 193 ? 27.345 9.593 -38.035 1.00 71.56 193 GLN A N 1
ATOM 1457 C CA . GLN A 1 193 ? 28.129 8.634 -37.260 1.00 71.56 193 GLN A CA 1
ATOM 1458 C C . GLN A 1 193 ? 27.261 7.477 -36.739 1.00 71.56 193 GLN A C 1
ATOM 1460 O O . GLN A 1 193 ? 26.305 7.682 -35.990 1.00 71.56 193 GLN A O 1
ATOM 1465 N N . THR A 1 194 ? 27.634 6.252 -37.114 1.00 84.25 194 THR A N 1
ATOM 1466 C CA . THR A 1 194 ? 27.173 5.009 -36.480 1.00 84.25 194 THR A CA 1
ATOM 1467 C C . THR A 1 194 ? 27.611 4.998 -35.014 1.00 84.25 194 THR A C 1
ATOM 1469 O O . THR A 1 194 ? 28.776 5.275 -34.714 1.00 84.25 194 THR A O 1
ATOM 1472 N N . VAL A 1 195 ? 26.694 4.686 -34.097 1.00 87.06 195 VAL A N 1
ATOM 1473 C CA . VAL A 1 195 ? 26.947 4.697 -32.651 1.00 87.06 195 VAL A CA 1
ATOM 1474 C C . VAL A 1 195 ? 26.966 3.268 -32.113 1.00 87.06 195 VAL A C 1
ATOM 1476 O O . VAL A 1 195 ? 25.999 2.526 -32.260 1.00 87.06 195 VAL A O 1
ATOM 1479 N N . SER A 1 196 ? 28.068 2.896 -31.464 1.00 85.44 196 SER A N 1
ATOM 1480 C CA . SER A 1 196 ? 28.259 1.584 -30.843 1.00 85.44 196 SER A CA 1
ATOM 1481 C C . SER A 1 196 ? 27.683 1.554 -29.421 1.00 85.44 196 SER A C 1
ATOM 1483 O O . SER A 1 196 ? 28.223 2.186 -28.510 1.00 85.44 196 SER A O 1
ATOM 1485 N N . LEU A 1 197 ? 26.609 0.793 -29.211 1.00 85.25 197 LEU A N 1
ATOM 1486 C CA . LEU A 1 197 ? 25.929 0.606 -27.928 1.00 85.25 197 LEU A CA 1
ATOM 1487 C C . LEU A 1 197 ? 26.421 -0.680 -27.226 1.00 85.25 197 LEU A C 1
ATOM 1489 O O . LEU A 1 197 ? 26.104 -1.774 -27.695 1.00 85.25 197 LEU A O 1
ATOM 1493 N N . PRO A 1 198 ? 27.161 -0.603 -26.101 1.00 83.19 198 PRO A N 1
ATOM 1494 C CA . PRO A 1 198 ? 27.522 -1.781 -25.318 1.00 83.19 198 PRO A CA 1
ATOM 1495 C C . PRO A 1 198 ? 26.372 -2.199 -24.388 1.00 83.19 198 PRO A C 1
ATOM 1497 O O . PRO A 1 198 ? 25.891 -1.404 -23.576 1.00 83.19 198 PRO A O 1
ATOM 1500 N N . VAL A 1 199 ? 25.968 -3.466 -24.480 1.00 81.44 199 VAL A N 1
ATOM 1501 C CA . VAL A 1 199 ? 24.861 -4.074 -23.730 1.00 81.44 199 VAL A CA 1
ATOM 1502 C C . VAL A 1 199 ? 25.356 -5.290 -22.943 1.00 81.44 199 VAL A C 1
ATOM 1504 O O . VAL A 1 199 ? 26.133 -6.100 -23.452 1.00 81.44 199 VAL A O 1
ATOM 1507 N N . THR A 1 200 ? 24.883 -5.452 -21.707 1.00 77.88 200 THR A N 1
ATOM 1508 C CA . THR A 1 200 ? 25.009 -6.698 -20.930 1.00 77.88 200 THR A CA 1
ATOM 1509 C C . THR A 1 200 ? 23.670 -7.107 -20.329 1.00 77.88 200 THR A C 1
ATOM 1511 O O . THR A 1 200 ? 22.759 -6.292 -20.185 1.00 77.88 200 THR A O 1
ATOM 1514 N N . LEU A 1 201 ? 23.562 -8.376 -19.936 1.00 78.25 201 LEU A N 1
ATOM 1515 C CA . LEU A 1 201 ? 22.521 -8.853 -19.032 1.00 78.25 201 LEU A CA 1
ATOM 1516 C C . LEU A 1 201 ? 23.196 -9.301 -17.730 1.00 78.25 201 LEU A C 1
ATOM 1518 O O . LEU A 1 201 ? 23.820 -10.361 -17.689 1.00 78.25 201 LEU A O 1
ATOM 1522 N N . ASP A 1 202 ? 23.111 -8.485 -16.678 1.00 78.38 202 ASP A N 1
ATOM 1523 C CA . ASP A 1 202 ? 23.652 -8.847 -15.365 1.00 78.38 202 ASP A CA 1
ATOM 1524 C C . ASP A 1 202 ? 22.583 -9.573 -14.547 1.00 78.38 202 ASP A C 1
ATOM 1526 O O . ASP A 1 202 ? 21.664 -8.957 -14.011 1.00 78.38 202 ASP A O 1
ATOM 1530 N N . LEU A 1 203 ? 22.709 -10.895 -14.443 1.00 76.88 203 LEU A N 1
ATOM 1531 C CA . LEU A 1 203 ? 21.832 -11.735 -13.628 1.00 76.88 203 LEU A CA 1
ATOM 1532 C C . LEU A 1 203 ? 22.439 -12.048 -12.250 1.00 76.88 203 LEU A C 1
ATOM 1534 O O . LEU A 1 203 ? 22.180 -13.114 -11.701 1.00 76.88 203 LEU A O 1
ATOM 1538 N N . ALA A 1 204 ? 23.249 -11.162 -11.660 1.00 77.38 204 ALA A N 1
ATOM 1539 C CA . ALA A 1 204 ? 23.812 -11.360 -10.321 1.00 77.38 204 ALA A CA 1
ATOM 1540 C C . ALA A 1 204 ? 22.774 -11.189 -9.180 1.00 77.38 204 ALA A C 1
ATOM 1542 O O . ALA A 1 204 ? 22.929 -10.357 -8.281 1.00 77.38 204 ALA A O 1
ATOM 1543 N N . PHE A 1 205 ? 21.713 -11.996 -9.222 1.00 79.88 205 PHE A N 1
ATOM 1544 C CA . PHE A 1 205 ? 20.702 -12.179 -8.184 1.00 79.88 205 PHE A CA 1
ATOM 1545 C C . PHE A 1 205 ? 21.017 -13.401 -7.309 1.00 79.88 205 PHE A C 1
ATOM 1547 O O . PHE A 1 205 ? 21.568 -14.395 -7.776 1.00 79.88 205 PHE A O 1
ATOM 1554 N N . ALA A 1 206 ? 20.577 -13.365 -6.056 1.00 80.00 206 ALA A N 1
ATOM 1555 C CA . ALA A 1 206 ? 20.388 -14.533 -5.209 1.00 80.00 206 ALA A CA 1
ATOM 1556 C C . ALA A 1 206 ? 18.887 -14.784 -5.030 1.00 80.00 206 ALA A C 1
ATOM 1558 O O . ALA A 1 206 ? 18.176 -13.883 -4.586 1.00 80.00 206 ALA A O 1
ATOM 1559 N N . VAL A 1 207 ? 18.413 -15.995 -5.329 1.00 84.62 207 VAL A N 1
ATOM 1560 C CA . VAL A 1 207 ? 17.058 -16.435 -4.968 1.00 84.62 207 VAL A CA 1
ATOM 1561 C C . VAL A 1 207 ? 17.067 -16.873 -3.504 1.00 84.62 207 VAL A C 1
ATOM 1563 O O . VAL A 1 207 ? 17.911 -17.661 -3.066 1.00 84.62 207 VAL A O 1
ATOM 1566 N N . SER A 1 208 ? 16.147 -16.322 -2.720 1.00 80.12 208 SER A N 1
ATOM 1567 C CA . SER A 1 208 ? 16.109 -16.412 -1.260 1.00 80.12 208 SER A CA 1
ATOM 1568 C C . SER A 1 208 ? 14.679 -16.238 -0.725 1.00 80.12 208 SER A C 1
ATOM 1570 O O . SER A 1 208 ? 13.722 -16.143 -1.493 1.00 80.12 208 SER A O 1
ATOM 1572 N N . ARG A 1 209 ? 14.524 -16.229 0.606 1.00 77.38 209 ARG A N 1
ATOM 1573 C CA . ARG A 1 209 ? 13.221 -16.241 1.302 1.00 77.38 209 ARG A CA 1
ATOM 1574 C C . ARG A 1 209 ? 13.023 -15.100 2.313 1.00 77.38 209 ARG A C 1
ATOM 1576 O O . ARG A 1 209 ? 12.207 -15.225 3.221 1.00 77.38 209 ARG A O 1
ATOM 1583 N N . ALA A 1 210 ? 13.849 -14.058 2.240 1.00 64.56 210 ALA A N 1
ATOM 1584 C CA . ALA A 1 210 ? 14.053 -13.132 3.353 1.00 64.56 210 ALA A CA 1
ATOM 1585 C C . ALA A 1 210 ? 13.813 -11.665 2.969 1.00 64.56 210 ALA A C 1
ATOM 1587 O O . ALA A 1 210 ? 14.760 -10.912 2.739 1.00 64.56 210 ALA A O 1
ATOM 1588 N N . SER A 1 211 ? 12.543 -11.257 2.976 1.00 68.12 211 SER A N 1
ATOM 1589 C CA . SER A 1 211 ? 12.155 -9.904 3.398 1.00 68.12 211 SER A CA 1
ATOM 1590 C C . SER A 1 211 ? 12.126 -9.846 4.927 1.00 68.12 211 SER A C 1
ATOM 1592 O O . SER A 1 211 ? 12.180 -10.875 5.602 1.00 68.12 211 SER A O 1
ATOM 1594 N N . TYR A 1 212 ? 11.996 -8.653 5.503 1.00 67.62 212 TYR A N 1
ATOM 1595 C CA . TYR A 1 212 ? 11.873 -8.500 6.952 1.00 67.62 212 TYR A CA 1
ATOM 1596 C C . TYR A 1 212 ? 10.522 -8.958 7.512 1.00 67.62 212 TYR A C 1
ATOM 1598 O O . TYR A 1 212 ? 10.470 -9.363 8.670 1.00 67.62 212 TYR A O 1
ATOM 1606 N N . GLY A 1 213 ? 9.446 -8.942 6.725 1.00 63.38 213 GLY A N 1
ATOM 1607 C CA . GLY A 1 213 ? 8.172 -9.532 7.133 1.00 63.38 213 GLY A CA 1
ATOM 1608 C C . GLY A 1 213 ? 8.284 -11.046 7.338 1.00 63.38 213 GLY A C 1
ATOM 1609 O O . GLY A 1 213 ? 7.677 -11.605 8.242 1.00 63.38 213 GLY A O 1
ATOM 1610 N N . GLN A 1 214 ? 9.131 -11.711 6.551 1.00 67.81 214 GLN A N 1
ATOM 1611 C CA . GLN A 1 214 ? 9.329 -13.162 6.611 1.00 67.81 214 GLN A CA 1
ATOM 1612 C C . GLN A 1 214 ? 10.290 -13.622 7.727 1.00 67.81 214 GLN A C 1
ATOM 1614 O O . GLN A 1 214 ? 10.488 -14.828 7.891 1.00 67.81 214 GLN A O 1
ATOM 1619 N N . LEU A 1 215 ? 10.873 -12.694 8.498 1.00 68.12 215 LEU A N 1
ATOM 1620 C CA . LEU A 1 215 ? 11.708 -12.989 9.664 1.00 68.12 215 LEU A CA 1
ATOM 1621 C C . LEU A 1 215 ? 10.846 -12.934 10.937 1.00 68.12 215 LEU A C 1
ATOM 1623 O O . LEU A 1 215 ? 10.238 -11.914 11.254 1.00 68.12 215 LEU A O 1
ATOM 1627 N N . THR A 1 216 ? 10.768 -14.061 11.642 1.00 56.66 216 THR A N 1
ATOM 1628 C CA . THR A 1 216 ? 9.818 -14.316 12.736 1.00 56.66 216 THR A CA 1
ATOM 1629 C C . THR A 1 216 ? 10.440 -14.119 14.118 1.00 56.66 216 THR A C 1
ATOM 1631 O O . THR A 1 216 ? 11.419 -14.794 14.444 1.00 56.66 216 THR A O 1
ATOM 1634 N N . ASP A 1 217 ? 9.822 -13.292 14.964 1.00 50.03 217 ASP A N 1
ATOM 1635 C CA . ASP A 1 217 ? 10.306 -13.035 16.329 1.00 50.03 217 ASP A CA 1
ATOM 1636 C C . ASP A 1 217 ? 9.948 -14.160 17.331 1.00 50.03 217 ASP A C 1
ATOM 1638 O O . ASP A 1 217 ? 10.737 -14.433 18.233 1.00 50.03 217 ASP A O 1
ATOM 1642 N N . GLN A 1 218 ? 8.800 -14.842 17.163 1.00 45.47 218 GLN A N 1
ATOM 1643 C CA . GLN A 1 218 ? 8.188 -15.730 18.183 1.00 45.47 218 GLN A CA 1
ATOM 1644 C C . GLN A 1 218 ? 7.999 -17.212 17.788 1.00 45.47 218 GLN A C 1
ATOM 1646 O O . GLN A 1 218 ? 7.438 -17.993 18.549 1.00 45.47 218 GLN A O 1
ATOM 1651 N N . GLY A 1 219 ? 8.461 -17.639 16.614 1.00 49.94 219 GLY A N 1
ATOM 1652 C CA . GLY A 1 219 ? 8.335 -19.036 16.184 1.00 49.94 219 GLY A CA 1
ATOM 1653 C C . GLY A 1 219 ? 8.817 -19.213 14.754 1.00 49.94 219 GLY A C 1
ATOM 1654 O O . GLY A 1 219 ? 8.360 -18.513 13.856 1.00 49.94 219 GLY A O 1
ATOM 1655 N N . GLU A 1 220 ? 9.789 -20.095 14.535 1.00 49.06 220 GLU A N 1
ATOM 1656 C CA . GLU A 1 220 ? 10.452 -20.186 13.237 1.00 49.06 220 GLU A CA 1
ATOM 1657 C C . GLU A 1 220 ? 9.557 -20.859 12.188 1.00 49.06 220 GLU A C 1
ATOM 1659 O O . GLU A 1 220 ? 9.201 -22.027 12.320 1.00 49.06 220 GLU A O 1
ATOM 1664 N N . VAL A 1 221 ? 9.303 -20.171 11.072 1.00 58.50 221 VAL A N 1
ATOM 1665 C CA . VAL A 1 221 ? 9.037 -20.857 9.801 1.00 58.50 221 VAL A CA 1
ATOM 1666 C C . VAL A 1 221 ? 10.398 -21.133 9.155 1.00 58.50 221 VAL A C 1
ATOM 1668 O O . VAL A 1 221 ? 11.010 -20.165 8.688 1.00 58.50 221 VAL A O 1
ATOM 1671 N N . PRO A 1 222 ? 10.907 -22.383 9.105 1.00 63.75 222 PRO A N 1
ATOM 1672 C CA . PRO A 1 222 ? 12.318 -22.633 8.807 1.00 63.75 222 PRO A CA 1
ATOM 1673 C C . PRO A 1 222 ? 12.770 -22.046 7.474 1.00 63.75 222 PRO A C 1
ATOM 1675 O O . PRO A 1 222 ? 12.188 -22.325 6.422 1.00 63.75 222 PRO A O 1
ATOM 1678 N N . MET A 1 223 ? 13.804 -21.203 7.505 1.00 69.12 223 MET A N 1
ATOM 1679 C CA . MET A 1 223 ? 14.452 -20.764 6.271 1.00 69.12 223 MET A CA 1
ATOM 1680 C C . MET A 1 223 ? 15.338 -21.901 5.758 1.00 69.12 223 MET A C 1
ATOM 1682 O O . MET A 1 223 ? 16.206 -22.360 6.501 1.00 69.12 223 MET A O 1
ATOM 1686 N N . PRO A 1 224 ? 15.163 -22.359 4.508 1.00 69.75 224 PRO A N 1
ATOM 1687 C CA . PRO A 1 224 ? 16.066 -23.350 3.954 1.00 69.75 224 PRO A CA 1
ATOM 1688 C C . PRO A 1 224 ? 17.464 -22.750 3.776 1.00 69.75 224 PRO A C 1
ATOM 1690 O O . PRO A 1 224 ? 17.619 -21.544 3.540 1.00 69.75 224 PRO A O 1
ATOM 1693 N N . SER A 1 225 ? 18.481 -23.608 3.870 1.00 68.88 225 SER A N 1
ATOM 1694 C CA . SER A 1 225 ? 19.875 -23.234 3.639 1.00 68.88 225 SER A CA 1
ATOM 1695 C C . SER A 1 225 ? 20.031 -22.540 2.281 1.00 68.88 225 SER A C 1
ATOM 1697 O O . SER A 1 225 ? 19.458 -23.019 1.298 1.00 68.88 225 SER A O 1
ATOM 1699 N N . PRO A 1 226 ? 20.808 -21.445 2.186 1.00 64.06 226 PRO A N 1
ATOM 1700 C CA . PRO A 1 226 ? 21.066 -20.800 0.909 1.00 64.06 226 PRO A CA 1
ATOM 1701 C C . PRO A 1 226 ? 21.874 -21.758 0.028 1.00 64.06 226 PRO A C 1
ATOM 1703 O O . PRO A 1 226 ? 23.075 -21.910 0.208 1.00 64.06 226 PRO A O 1
ATOM 1706 N N . THR A 1 227 ? 21.211 -22.408 -0.925 1.00 71.06 227 THR A N 1
ATOM 1707 C CA . THR A 1 227 ? 21.851 -23.273 -1.925 1.00 71.06 227 THR A CA 1
ATOM 1708 C C . THR A 1 227 ? 21.378 -22.807 -3.288 1.00 71.06 227 THR A C 1
ATOM 1710 O O . THR A 1 227 ? 20.391 -23.309 -3.828 1.00 71.06 227 THR A O 1
ATOM 1713 N N . ASN A 1 228 ? 22.036 -21.772 -3.811 1.00 73.44 228 ASN A N 1
ATOM 1714 C CA . ASN A 1 228 ? 21.732 -21.272 -5.144 1.00 73.44 228 ASN A CA 1
ATOM 1715 C C . ASN A 1 228 ? 22.476 -22.094 -6.196 1.00 73.44 228 ASN A C 1
ATOM 1717 O O . ASN A 1 228 ? 23.628 -22.476 -6.002 1.00 73.44 228 ASN A O 1
ATOM 1721 N N . THR A 1 229 ? 21.802 -22.339 -7.311 1.00 72.69 229 THR A N 1
ATOM 1722 C CA . THR A 1 229 ? 22.261 -23.125 -8.452 1.00 72.69 229 THR A CA 1
ATOM 1723 C C . THR A 1 229 ? 22.143 -22.276 -9.707 1.00 72.69 229 THR A C 1
ATOM 1725 O O . THR A 1 229 ? 21.091 -21.693 -9.965 1.00 72.69 229 THR A O 1
ATOM 1728 N N . ILE A 1 230 ? 23.218 -22.192 -10.486 1.00 73.00 230 ILE A N 1
ATOM 1729 C CA . ILE A 1 230 ? 23.249 -21.438 -11.747 1.00 73.00 230 ILE A CA 1
ATOM 1730 C C . ILE A 1 230 ? 23.489 -22.419 -12.891 1.00 73.00 230 ILE A C 1
ATOM 1732 O O . ILE A 1 230 ? 24.439 -23.207 -12.834 1.00 73.00 230 ILE A O 1
ATOM 1736 N N . HIS A 1 231 ? 22.646 -22.373 -13.923 1.00 71.00 231 HIS A N 1
ATOM 1737 C CA . HIS A 1 231 ? 22.807 -23.162 -15.145 1.00 71.00 231 HIS A CA 1
ATOM 1738 C C . HIS A 1 231 ? 22.268 -22.434 -16.389 1.00 71.00 231 HIS A C 1
ATOM 1740 O O . HIS A 1 231 ? 21.576 -21.419 -16.291 1.00 71.00 231 HIS A O 1
ATOM 1746 N N . THR A 1 232 ? 22.622 -22.951 -17.569 1.00 72.19 232 THR A N 1
ATOM 1747 C CA . THR A 1 232 ? 22.188 -22.430 -18.872 1.00 72.19 232 THR A CA 1
ATOM 1748 C C . THR A 1 232 ? 21.606 -23.561 -19.712 1.00 72.19 232 THR A C 1
ATOM 1750 O O . THR A 1 232 ? 22.237 -24.607 -19.883 1.00 72.19 232 THR A O 1
ATOM 1753 N N . GLU A 1 233 ? 20.416 -23.331 -20.249 1.00 73.88 233 GLU A N 1
ATOM 1754 C CA . GLU A 1 233 ? 19.703 -24.200 -21.182 1.00 73.88 233 GLU A CA 1
ATOM 1755 C C . GLU A 1 233 ? 19.661 -23.558 -22.582 1.00 73.88 233 GLU A C 1
ATOM 1757 O O . GLU A 1 233 ? 20.116 -22.431 -22.777 1.00 73.88 233 GLU A O 1
ATOM 1762 N N . TRP A 1 234 ? 19.129 -24.277 -23.574 1.00 74.69 234 TRP A N 1
ATOM 1763 C CA . TRP A 1 234 ? 18.968 -23.780 -24.944 1.00 74.69 234 TRP A CA 1
ATOM 1764 C C . TRP A 1 234 ? 17.559 -24.094 -25.444 1.00 74.69 234 TRP A C 1
ATOM 1766 O O . TRP A 1 234 ? 17.175 -25.262 -25.521 1.00 74.69 234 TRP A O 1
ATOM 1776 N N . ALA A 1 235 ? 16.805 -23.056 -25.794 1.00 71.31 235 ALA A N 1
ATOM 1777 C CA . ALA A 1 235 ? 15.494 -23.157 -26.427 1.00 71.31 235 ALA A CA 1
ATOM 1778 C C . ALA A 1 235 ? 15.615 -23.044 -27.955 1.00 71.31 235 ALA A C 1
ATOM 1780 O O . ALA A 1 235 ? 16.577 -22.472 -28.469 1.00 71.31 235 ALA A O 1
ATOM 1781 N N . SER A 1 236 ? 14.632 -23.568 -28.688 1.00 69.06 236 SER A N 1
ATOM 1782 C CA . SER A 1 236 ? 14.568 -23.466 -30.152 1.00 69.06 236 SER A CA 1
ATOM 1783 C C . SER A 1 236 ? 13.721 -22.261 -30.562 1.00 69.06 236 SER A C 1
ATOM 1785 O O . SER A 1 236 ? 12.536 -22.216 -30.241 1.00 69.06 236 SER A O 1
ATOM 1787 N N . ALA A 1 237 ? 14.300 -21.319 -31.307 1.00 66.00 237 ALA A N 1
ATOM 1788 C CA . ALA A 1 237 ? 13.638 -20.075 -31.706 1.00 66.00 237 ALA A CA 1
ATOM 1789 C C . ALA A 1 237 ? 13.921 -19.758 -33.179 1.00 66.00 237 ALA A C 1
ATOM 1791 O O . ALA A 1 237 ? 15.080 -19.692 -33.581 1.00 66.00 237 ALA A O 1
ATOM 1792 N N . ASN A 1 238 ? 12.871 -19.576 -33.988 1.00 58.94 238 ASN A N 1
ATOM 1793 C CA . ASN A 1 238 ? 12.924 -19.075 -35.374 1.00 58.94 238 ASN A CA 1
ATOM 1794 C C . ASN A 1 238 ? 14.026 -19.685 -36.278 1.00 58.94 238 ASN A C 1
ATOM 1796 O O . ASN A 1 238 ? 14.607 -19.008 -37.122 1.00 58.94 238 ASN A O 1
ATOM 1800 N N . GLY A 1 239 ? 14.305 -20.986 -36.114 1.00 56.00 239 GLY A N 1
ATOM 1801 C CA . GLY A 1 239 ? 15.312 -21.733 -36.886 1.00 56.00 239 GLY A CA 1
ATOM 1802 C C . GLY A 1 239 ? 16.718 -21.800 -36.266 1.00 56.00 239 GLY A C 1
ATOM 1803 O O . GLY A 1 239 ? 17.585 -22.468 -36.826 1.00 56.00 239 GLY A O 1
ATOM 1804 N N . GLY A 1 240 ? 16.942 -21.161 -35.115 1.00 63.56 240 GLY A N 1
ATOM 1805 C CA . GLY A 1 240 ? 18.179 -21.206 -34.331 1.00 63.56 240 GLY A CA 1
ATOM 1806 C C . GLY A 1 240 ? 17.971 -21.684 -32.887 1.00 63.56 240 GLY A C 1
ATOM 1807 O O . GLY A 1 240 ? 16.927 -22.241 -32.539 1.00 63.56 240 GLY A O 1
ATOM 1808 N N . GLN A 1 241 ? 18.985 -21.464 -32.043 1.00 68.50 241 GLN A N 1
ATOM 1809 C CA . GLN A 1 241 ? 18.941 -21.746 -30.605 1.00 68.50 241 GLN A CA 1
ATOM 1810 C C . GLN A 1 241 ? 19.214 -20.477 -29.790 1.00 68.50 241 GLN A C 1
ATOM 1812 O O . GLN A 1 241 ? 20.233 -19.822 -30.004 1.00 68.50 241 GLN A O 1
ATOM 1817 N N . THR A 1 242 ? 18.344 -20.183 -28.824 1.00 74.38 242 THR A N 1
ATOM 1818 C CA . THR A 1 242 ? 18.481 -19.058 -27.885 1.00 74.38 242 THR A CA 1
ATOM 1819 C C . THR A 1 242 ? 18.865 -19.595 -26.505 1.00 74.38 242 THR A C 1
ATOM 1821 O O . THR A 1 242 ? 18.243 -20.561 -26.048 1.00 74.38 242 THR A O 1
ATOM 1824 N N . PRO A 1 243 ? 19.866 -19.020 -25.816 1.00 73.88 243 PRO A N 1
ATOM 1825 C CA . PRO A 1 243 ? 20.223 -19.459 -24.475 1.00 73.88 243 PRO A CA 1
ATOM 1826 C C . PRO A 1 243 ? 19.211 -18.960 -23.432 1.00 73.88 243 PRO A C 1
ATOM 1828 O O . PRO A 1 243 ? 18.750 -17.819 -23.485 1.00 73.88 243 PRO A O 1
ATOM 1831 N N . VAL A 1 244 ? 18.905 -19.813 -22.455 1.00 78.38 244 VAL A N 1
ATOM 1832 C CA . VAL A 1 244 ? 18.052 -19.505 -21.297 1.00 78.38 244 VAL A CA 1
ATOM 1833 C C . VAL A 1 244 ? 18.879 -19.667 -20.025 1.00 78.38 244 VAL A C 1
ATOM 1835 O O . VAL A 1 244 ? 19.585 -20.661 -19.862 1.00 78.38 244 VAL A O 1
ATOM 1838 N N . TYR A 1 245 ? 18.805 -18.698 -19.121 1.00 78.94 245 TYR A N 1
ATOM 1839 C CA . TYR A 1 245 ? 19.567 -18.654 -17.874 1.00 78.94 245 TYR A CA 1
ATOM 1840 C C . TYR A 1 245 ? 18.661 -18.968 -16.696 1.00 78.94 245 TYR A C 1
ATOM 1842 O O . TYR A 1 245 ? 17.596 -18.373 -16.571 1.00 78.94 245 TYR A O 1
ATOM 1850 N N . CYS A 1 246 ? 19.090 -19.875 -15.823 1.00 79.00 246 CYS A N 1
ATOM 1851 C CA . CYS A 1 246 ? 18.305 -20.327 -14.681 1.00 79.00 246 CYS A CA 1
ATOM 1852 C C . CYS A 1 246 ? 19.108 -20.146 -13.389 1.00 79.00 246 CYS A C 1
ATOM 1854 O O . CYS A 1 246 ? 20.218 -20.673 -13.261 1.00 79.00 246 CYS A O 1
ATOM 1856 N N . ILE A 1 247 ? 18.532 -19.414 -12.433 1.00 80.12 247 ILE A N 1
ATOM 1857 C CA . ILE A 1 247 ? 19.085 -19.184 -11.095 1.00 80.12 247 ILE A CA 1
ATOM 1858 C C . ILE A 1 247 ? 18.072 -19.715 -10.084 1.00 80.12 247 ILE A C 1
ATOM 1860 O O . ILE A 1 247 ? 17.059 -19.072 -9.822 1.00 80.12 247 ILE A O 1
ATOM 1864 N N . GLY A 1 248 ? 18.321 -20.911 -9.553 1.00 79.44 248 GLY A N 1
ATOM 1865 C CA . GLY A 1 248 ? 17.427 -21.601 -8.619 1.00 79.44 248 GLY A CA 1
ATOM 1866 C C . GLY A 1 248 ? 17.952 -21.628 -7.195 1.00 79.44 248 GLY A C 1
ATOM 1867 O O . GLY A 1 248 ? 19.156 -21.742 -7.000 1.00 79.44 248 GLY A O 1
ATOM 1868 N N . ASN A 1 249 ? 17.071 -21.594 -6.197 1.00 80.94 249 ASN A N 1
ATOM 1869 C CA . ASN A 1 249 ? 17.388 -21.973 -4.822 1.00 80.94 249 ASN A CA 1
ATOM 1870 C C . ASN A 1 249 ? 16.780 -23.353 -4.541 1.00 80.94 249 ASN A C 1
ATOM 1872 O O . ASN A 1 249 ? 15.566 -23.487 -4.363 1.00 80.94 249 ASN A O 1
ATOM 1876 N N . ALA A 1 250 ? 17.642 -24.369 -4.466 1.00 76.12 250 ALA A N 1
ATOM 1877 C CA . ALA A 1 250 ? 17.231 -25.765 -4.329 1.00 76.12 250 ALA A CA 1
ATOM 1878 C C . ALA A 1 250 ? 16.457 -26.032 -3.025 1.00 76.12 250 ALA A C 1
ATOM 1880 O O . ALA A 1 250 ? 15.572 -26.882 -2.990 1.00 76.12 250 ALA A O 1
ATOM 1881 N N . GLY A 1 251 ? 16.746 -25.275 -1.962 1.00 75.50 251 GLY A N 1
ATOM 1882 C CA . GLY A 1 251 ? 16.038 -25.374 -0.686 1.00 75.50 251 GLY A CA 1
ATOM 1883 C C . GLY A 1 251 ? 14.634 -24.754 -0.700 1.00 75.50 251 GLY A C 1
ATOM 1884 O O . GLY A 1 251 ? 13.804 -25.107 0.135 1.00 75.50 251 GLY A O 1
ATOM 1885 N N . LEU A 1 252 ? 14.349 -23.864 -1.655 1.00 77.88 252 LEU A N 1
ATOM 1886 C CA . LEU A 1 252 ? 13.004 -23.335 -1.911 1.00 77.88 252 LEU A CA 1
ATOM 1887 C C . LEU A 1 252 ? 12.248 -24.121 -2.989 1.00 77.88 252 LEU A C 1
ATOM 1889 O O . LEU A 1 252 ? 11.029 -24.002 -3.052 1.00 77.88 252 LEU A O 1
ATOM 1893 N N . ALA A 1 253 ? 12.946 -24.900 -3.823 1.00 80.56 253 ALA A N 1
ATOM 1894 C CA . ALA A 1 253 ? 12.431 -25.437 -5.087 1.00 80.56 253 ALA A CA 1
ATOM 1895 C C . ALA A 1 253 ? 11.853 -24.335 -6.006 1.00 80.56 253 ALA A C 1
ATOM 1897 O O . ALA A 1 253 ? 10.813 -24.506 -6.635 1.00 80.56 253 ALA A O 1
ATOM 1898 N N . GLN A 1 254 ? 12.524 -23.181 -6.068 1.00 83.81 254 GLN A N 1
ATOM 1899 C CA . GLN A 1 254 ? 12.116 -22.007 -6.853 1.00 83.81 254 GLN A CA 1
ATOM 1900 C C . GLN A 1 254 ? 13.302 -21.474 -7.648 1.00 83.81 254 GLN A C 1
ATOM 1902 O O . GLN A 1 254 ? 14.426 -21.472 -7.143 1.00 83.81 254 GLN A O 1
ATOM 1907 N N . GLN A 1 255 ? 13.058 -20.974 -8.856 1.00 85.25 255 GLN A N 1
ATOM 1908 C CA . GLN A 1 255 ? 14.079 -20.373 -9.706 1.00 85.25 255 GLN A CA 1
ATOM 1909 C C . GLN A 1 255 ? 13.576 -19.147 -10.462 1.00 85.25 255 GLN A C 1
ATOM 1911 O O . GLN A 1 255 ? 12.408 -19.059 -10.824 1.00 85.25 255 GLN A O 1
ATOM 1916 N N . VAL A 1 256 ? 14.485 -18.217 -10.750 1.00 87.12 256 VAL A N 1
ATOM 1917 C CA . VAL A 1 256 ? 14.267 -17.200 -11.780 1.00 87.12 256 VAL A CA 1
ATOM 1918 C C . VAL A 1 256 ? 14.896 -17.708 -13.069 1.00 87.12 256 VAL A C 1
ATOM 1920 O O . VAL A 1 256 ? 16.102 -17.963 -13.126 1.00 87.12 256 VAL A O 1
ATOM 1923 N N . THR A 1 257 ? 14.070 -17.862 -14.099 1.00 86.69 257 THR A N 1
ATOM 1924 C CA . THR A 1 257 ? 14.522 -18.079 -15.475 1.00 86.69 257 THR A CA 1
ATOM 1925 C C . THR A 1 257 ? 14.571 -16.744 -16.209 1.00 86.69 257 THR A C 1
ATOM 1927 O O . THR A 1 257 ? 13.753 -15.864 -15.940 1.00 86.69 257 THR A O 1
ATOM 1930 N N . ALA A 1 258 ? 15.540 -16.564 -17.105 1.00 85.81 258 ALA A N 1
ATOM 1931 C CA . ALA A 1 258 ? 15.723 -15.336 -17.867 1.00 85.81 258 ALA A CA 1
ATOM 1932 C C . ALA A 1 258 ? 16.252 -15.610 -19.281 1.00 85.81 258 ALA A C 1
ATOM 1934 O O . ALA A 1 258 ? 17.134 -16.449 -19.473 1.00 85.81 258 ALA A O 1
ATOM 1935 N N . TYR A 1 259 ? 15.754 -14.874 -20.273 1.00 81.94 259 TYR A N 1
ATOM 1936 C CA . TYR A 1 259 ? 16.268 -14.903 -21.645 1.00 81.94 259 TYR A CA 1
ATOM 1937 C C . TYR A 1 259 ? 16.208 -13.518 -22.294 1.00 81.94 259 TYR A C 1
ATOM 1939 O O . TYR A 1 259 ? 15.447 -12.651 -21.862 1.00 81.94 259 TYR A O 1
ATOM 1947 N N . GLY A 1 260 ? 17.049 -13.300 -23.309 1.00 82.00 260 GLY A N 1
ATOM 1948 C CA . GLY A 1 260 ? 17.162 -12.026 -24.020 1.00 82.00 260 GLY A CA 1
ATOM 1949 C C . GLY A 1 260 ? 16.744 -12.127 -25.487 1.00 82.00 260 GLY A C 1
ATOM 1950 O O . GLY A 1 260 ? 17.062 -13.110 -26.153 1.00 82.00 260 GLY A O 1
ATOM 1951 N N . VAL A 1 261 ? 16.072 -11.092 -25.992 1.00 83.50 261 VAL A N 1
ATOM 1952 C CA . VAL A 1 261 ? 15.692 -10.920 -27.401 1.00 83.50 261 VAL A CA 1
ATOM 1953 C C . VAL A 1 261 ? 16.258 -9.589 -27.900 1.00 83.50 261 VAL A C 1
ATOM 1955 O O . VAL A 1 261 ? 16.055 -8.543 -27.286 1.00 83.50 261 VAL A O 1
ATOM 1958 N N . PHE A 1 262 ? 16.988 -9.637 -29.013 1.00 84.88 262 PHE A N 1
ATOM 1959 C CA . PHE A 1 262 ? 17.739 -8.512 -29.569 1.00 84.88 262 PHE A CA 1
ATOM 1960 C C . PHE A 1 262 ? 17.317 -8.329 -31.026 1.00 84.88 262 PHE A C 1
ATOM 1962 O O . PHE A 1 262 ? 17.586 -9.197 -31.859 1.00 84.88 262 PHE A O 1
ATOM 1969 N N . TYR A 1 263 ? 16.637 -7.228 -31.343 1.00 82.94 263 TYR A N 1
ATOM 1970 C CA . TYR A 1 263 ? 15.945 -7.056 -32.619 1.00 82.94 263 TYR A CA 1
ATOM 1971 C C . TYR A 1 263 ? 16.157 -5.662 -33.204 1.00 82.94 263 TYR A C 1
ATOM 1973 O O . TYR A 1 263 ? 15.871 -4.645 -32.578 1.00 82.94 263 TYR A O 1
ATOM 1981 N N . ASN A 1 264 ? 16.632 -5.605 -34.442 1.00 83.94 264 ASN A N 1
ATOM 1982 C CA . ASN A 1 264 ? 16.689 -4.374 -35.206 1.00 83.94 264 ASN A CA 1
ATOM 1983 C C . ASN A 1 264 ? 15.337 -4.148 -35.900 1.00 83.94 264 ASN A C 1
ATOM 1985 O O . ASN A 1 264 ? 15.057 -4.751 -36.939 1.00 83.94 264 ASN A O 1
ATOM 1989 N N . SER A 1 265 ? 14.510 -3.268 -35.332 1.00 83.31 265 SER A N 1
ATOM 1990 C CA . SER A 1 265 ? 13.184 -2.927 -35.865 1.00 83.31 265 SER A CA 1
ATOM 1991 C C . SER A 1 265 ? 13.233 -2.164 -37.193 1.00 83.31 265 SER A C 1
ATOM 1993 O O . SER A 1 265 ? 12.237 -2.136 -37.908 1.00 83.31 265 SER A O 1
ATOM 1995 N N . THR A 1 266 ? 14.382 -1.584 -37.549 1.00 83.69 266 THR A N 1
ATOM 1996 C CA . THR A 1 266 ? 14.576 -0.820 -38.795 1.00 83.69 266 THR A CA 1
ATOM 1997 C C . THR A 1 266 ? 14.930 -1.732 -39.975 1.00 83.69 266 THR A C 1
ATOM 1999 O O . THR A 1 266 ? 14.438 -1.543 -41.085 1.00 83.69 266 THR A O 1
ATOM 2002 N N . ARG A 1 267 ? 15.760 -2.758 -39.736 1.00 83.19 267 ARG A N 1
ATOM 2003 C CA . ARG A 1 267 ? 16.178 -3.771 -40.725 1.00 83.19 267 ARG A CA 1
ATOM 2004 C C . ARG A 1 267 ? 15.252 -4.992 -40.767 1.00 83.19 267 ARG A C 1
ATOM 2006 O O . ARG A 1 267 ? 15.300 -5.743 -41.737 1.00 83.19 267 ARG A O 1
ATOM 2013 N N . GLY A 1 268 ? 14.441 -5.211 -39.729 1.00 83.62 268 GLY A N 1
ATOM 2014 C CA . GLY A 1 268 ? 13.602 -6.404 -39.575 1.00 83.62 268 GLY A CA 1
ATOM 2015 C C . GLY A 1 268 ? 14.401 -7.666 -39.226 1.00 83.62 268 GLY A C 1
ATOM 2016 O O . GLY A 1 268 ? 14.052 -8.760 -39.664 1.00 83.62 268 GLY A O 1
ATOM 2017 N N . THR A 1 269 ? 15.510 -7.528 -38.489 1.00 84.94 269 THR A N 1
ATOM 2018 C CA . THR A 1 269 ? 16.483 -8.614 -38.263 1.00 84.94 269 THR A CA 1
ATOM 2019 C C . THR A 1 269 ? 16.854 -8.786 -36.795 1.00 84.94 269 THR A C 1
ATOM 2021 O O . THR A 1 269 ? 17.192 -7.817 -36.118 1.00 84.94 269 THR A O 1
ATOM 2024 N N . TYR A 1 270 ? 16.891 -10.030 -36.321 1.00 81.50 270 TYR A N 1
ATOM 2025 C CA . TYR A 1 270 ? 17.439 -10.377 -35.008 1.00 81.50 270 TYR A CA 1
ATOM 2026 C C . TYR A 1 270 ? 18.973 -10.288 -35.004 1.00 81.50 270 TYR A C 1
ATOM 2028 O O . TYR A 1 270 ? 19.621 -10.673 -35.980 1.00 81.50 270 TYR A O 1
ATOM 2036 N N . TYR A 1 271 ? 19.558 -9.838 -33.893 1.00 78.00 271 TYR A N 1
ATOM 2037 C CA . TYR A 1 271 ? 20.995 -9.972 -33.641 1.00 78.00 271 TYR A CA 1
ATOM 2038 C C . TYR A 1 271 ? 21.296 -11.368 -33.079 1.00 78.00 271 TYR A C 1
ATOM 2040 O O . TYR A 1 271 ? 20.541 -11.899 -32.265 1.00 78.00 271 TYR A O 1
ATOM 2048 N N . ALA A 1 272 ? 22.426 -11.959 -33.474 1.00 68.25 272 ALA A N 1
ATOM 2049 C CA . ALA A 1 272 ? 22.904 -13.195 -32.862 1.00 68.25 272 ALA A CA 1
ATOM 2050 C C . ALA A 1 272 ? 23.370 -12.931 -31.419 1.00 68.25 272 ALA A C 1
ATOM 2052 O O . ALA A 1 272 ? 24.161 -12.019 -31.172 1.00 68.25 272 ALA A O 1
ATOM 2053 N N . THR A 1 273 ? 22.918 -13.744 -30.464 1.00 62.53 273 THR A N 1
ATOM 2054 C CA . THR A 1 273 ? 23.306 -13.636 -29.049 1.00 62.53 273 THR A CA 1
ATOM 2055 C C . THR A 1 273 ? 24.636 -14.354 -28.779 1.00 62.53 273 THR A C 1
ATOM 2057 O O . THR A 1 273 ? 24.683 -15.361 -28.066 1.00 62.53 273 THR A O 1
ATOM 2060 N N . GLU A 1 274 ? 25.729 -13.875 -29.378 1.00 54.75 274 GLU A N 1
ATOM 2061 C CA . GLU A 1 274 ? 27.076 -14.400 -29.117 1.00 54.75 274 GLU A CA 1
ATOM 2062 C C . GLU A 1 274 ? 27.610 -13.925 -27.756 1.00 54.75 274 GLU A C 1
ATOM 2064 O O . GLU A 1 274 ? 27.825 -12.737 -27.550 1.00 54.75 274 GLU A O 1
ATOM 2069 N N . GLU A 1 275 ? 27.841 -14.863 -26.831 1.00 51.25 275 GLU A N 1
ATOM 2070 C CA . GLU A 1 275 ? 28.612 -14.723 -25.572 1.00 51.25 275 GLU A CA 1
ATOM 2071 C C . GLU A 1 275 ? 28.296 -13.548 -24.611 1.00 51.25 275 GLU A C 1
ATOM 2073 O O . GLU A 1 275 ? 28.940 -13.449 -23.565 1.00 51.25 275 GLU A O 1
ATOM 2078 N N . VAL A 1 276 ? 27.224 -12.783 -24.861 1.00 47.78 276 VAL A N 1
ATOM 2079 C CA . VAL A 1 276 ? 26.634 -11.678 -24.053 1.00 47.78 276 VAL A CA 1
ATOM 2080 C C . VAL A 1 276 ? 26.499 -11.979 -22.548 1.00 47.78 276 VAL A C 1
ATOM 2082 O O . VAL A 1 276 ? 26.360 -11.085 -21.715 1.00 47.78 276 VAL A O 1
ATOM 2085 N N . PHE A 1 277 ? 26.509 -13.267 -22.212 1.00 54.44 277 PHE A N 1
ATOM 2086 C CA . PHE A 1 277 ? 26.144 -13.848 -20.926 1.00 54.44 277 PHE A CA 1
ATOM 2087 C C . PHE A 1 277 ? 27.287 -14.660 -20.274 1.00 54.44 277 PHE A C 1
ATOM 2089 O O . PHE A 1 277 ? 27.053 -15.413 -19.332 1.00 54.44 277 PHE A O 1
ATOM 2096 N N . GLY A 1 278 ? 28.519 -14.589 -20.799 1.00 47.50 278 GLY A N 1
ATOM 2097 C CA . GLY A 1 278 ? 29.739 -15.118 -20.153 1.00 47.50 278 GLY A CA 1
ATOM 2098 C C . GLY A 1 278 ? 29.869 -16.644 -19.987 1.00 47.50 278 GLY A C 1
ATOM 2099 O O . GLY A 1 278 ? 30.836 -17.115 -19.391 1.00 47.50 278 GLY A O 1
ATOM 2100 N N . ALA A 1 279 ? 28.929 -17.443 -20.497 1.00 43.72 279 ALA A N 1
ATOM 2101 C CA . ALA A 1 279 ? 28.800 -18.852 -20.108 1.00 43.72 279 ALA A CA 1
ATOM 2102 C C . ALA A 1 279 ? 29.821 -19.836 -20.728 1.00 43.72 279 ALA A C 1
ATOM 2104 O O . ALA A 1 279 ? 29.973 -20.943 -20.211 1.00 43.72 279 ALA A O 1
ATOM 2105 N N . ARG A 1 280 ? 30.502 -19.496 -21.835 1.00 39.69 280 ARG A N 1
ATOM 2106 C CA . ARG A 1 280 ? 31.101 -20.522 -22.718 1.00 39.69 280 ARG A CA 1
ATOM 2107 C C . ARG A 1 280 ? 32.454 -21.099 -22.282 1.00 39.69 280 ARG A C 1
ATOM 2109 O O . ARG A 1 280 ? 32.695 -22.276 -22.534 1.00 39.69 280 ARG A O 1
ATOM 2116 N N . GLU A 1 281 ? 33.322 -20.315 -21.638 1.00 39.88 281 GLU A N 1
ATOM 2117 C CA . GLU A 1 281 ? 34.696 -20.753 -21.303 1.00 39.88 281 GLU A CA 1
ATOM 2118 C C . GLU A 1 281 ? 34.892 -21.187 -19.835 1.00 39.88 281 GLU A C 1
ATOM 2120 O O . GLU A 1 281 ? 35.869 -21.869 -19.530 1.00 39.88 281 GLU A O 1
ATOM 2125 N N . GLY A 1 282 ? 33.976 -20.831 -18.922 1.00 39.78 282 GLY A N 1
ATOM 2126 C CA . GLY A 1 282 ? 34.099 -21.130 -17.483 1.00 39.78 282 GLY A CA 1
ATOM 2127 C C . GLY A 1 282 ? 33.100 -22.159 -16.936 1.00 39.78 282 GLY A C 1
ATOM 2128 O O . GLY A 1 282 ? 33.470 -23.036 -16.154 1.00 39.78 282 GLY A O 1
ATOM 2129 N N . LEU A 1 283 ? 31.830 -22.084 -17.347 1.00 43.75 283 LEU A N 1
ATOM 2130 C CA . LEU A 1 283 ? 30.745 -22.922 -16.823 1.00 43.75 283 LEU A CA 1
ATOM 2131 C C . LEU A 1 283 ? 30.576 -24.185 -17.678 1.00 43.75 283 LEU A C 1
ATOM 2133 O O . LEU A 1 283 ? 29.634 -24.319 -18.454 1.00 43.75 283 LEU A O 1
ATOM 2137 N N . GLY A 1 284 ? 31.521 -25.121 -17.542 1.00 37.66 284 GLY A N 1
ATOM 2138 C CA . GLY A 1 284 ? 31.626 -26.346 -18.349 1.00 37.66 284 GLY A CA 1
ATOM 2139 C C . GLY A 1 284 ? 30.501 -27.374 -18.149 1.00 37.66 284 GLY A C 1
ATOM 2140 O O . GLY A 1 284 ? 30.753 -28.475 -17.660 1.00 37.66 284 GLY A O 1
ATOM 2141 N N . GLY A 1 285 ? 29.265 -27.030 -18.527 1.00 44.16 285 GLY A N 1
ATOM 2142 C CA . GLY A 1 285 ? 28.097 -27.921 -18.556 1.00 44.16 285 GLY A CA 1
ATOM 2143 C C . GLY A 1 285 ? 27.638 -28.450 -17.192 1.00 44.16 285 GLY A C 1
ATOM 2144 O O . GLY A 1 285 ? 26.923 -29.449 -17.138 1.00 44.16 285 GLY A O 1
ATOM 2145 N N . ARG A 1 286 ? 28.075 -27.826 -16.093 1.00 46.81 286 ARG A N 1
ATOM 2146 C CA . ARG A 1 286 ? 27.766 -28.223 -14.713 1.00 46.81 286 ARG A CA 1
ATOM 2147 C C . ARG A 1 286 ? 27.101 -27.068 -13.982 1.00 46.81 286 ARG A C 1
ATOM 2149 O O . ARG A 1 286 ? 27.584 -25.942 -14.075 1.00 46.81 286 ARG A O 1
ATOM 2156 N N . ALA A 1 287 ? 26.041 -27.369 -13.236 1.00 53.41 287 ALA A N 1
ATOM 2157 C CA . ALA A 1 287 ? 25.448 -26.411 -12.316 1.00 53.41 287 ALA A CA 1
ATOM 2158 C C . ALA A 1 287 ? 26.493 -25.975 -11.279 1.00 53.41 287 ALA A C 1
ATOM 2160 O O . ALA A 1 287 ? 27.222 -26.810 -10.736 1.00 53.41 287 ALA A O 1
ATOM 2161 N N . MET A 1 288 ? 26.574 -24.671 -11.023 1.00 56.19 288 MET A N 1
ATOM 2162 C CA . MET A 1 288 ? 27.419 -24.127 -9.963 1.00 56.19 288 MET A CA 1
ATOM 2163 C C . MET A 1 288 ? 26.573 -23.918 -8.709 1.00 56.19 288 MET A C 1
ATOM 2165 O O . MET A 1 288 ? 25.649 -23.107 -8.728 1.00 56.19 288 MET A O 1
ATOM 2169 N N . GLU A 1 289 ? 26.894 -24.647 -7.641 1.00 59.06 289 GLU A N 1
ATOM 2170 C CA . GLU A 1 289 ? 26.317 -24.448 -6.309 1.00 59.06 289 GLU A CA 1
ATOM 2171 C C . GLU A 1 289 ? 27.086 -23.358 -5.547 1.00 59.06 289 GLU A C 1
ATOM 2173 O O . GLU A 1 289 ? 28.319 -23.398 -5.452 1.00 59.06 289 GLU A O 1
ATOM 2178 N N . ASP A 1 290 ? 26.367 -22.389 -4.977 1.00 61.34 290 ASP A N 1
ATOM 2179 C CA . ASP A 1 290 ? 26.929 -21.410 -4.048 1.00 61.34 290 ASP A CA 1
ATOM 2180 C C . ASP A 1 290 ? 25.989 -21.092 -2.877 1.00 61.34 290 ASP A C 1
ATOM 2182 O O . ASP A 1 290 ? 24.773 -20.965 -3.033 1.00 61.34 290 ASP A O 1
ATOM 2186 N N . GLN A 1 291 ? 26.596 -20.911 -1.703 1.00 56.56 291 GLN A N 1
ATOM 2187 C CA . GLN A 1 291 ? 25.943 -20.514 -0.458 1.00 56.56 291 GLN A CA 1
ATOM 2188 C C . GLN A 1 291 ? 25.985 -18.997 -0.219 1.00 56.56 291 GLN A C 1
ATOM 2190 O O . GLN A 1 291 ? 25.146 -18.465 0.506 1.00 56.56 291 GLN A O 1
ATOM 2195 N N . HIS A 1 292 ? 26.893 -18.272 -0.888 1.00 61.12 292 HIS A N 1
ATOM 2196 C CA . HIS A 1 292 ? 26.956 -16.802 -0.850 1.00 61.12 292 HIS A CA 1
ATOM 2197 C C . HIS A 1 292 ? 26.908 -16.172 -2.262 1.00 61.12 292 HIS A C 1
ATOM 2199 O O . HIS A 1 292 ? 27.768 -15.349 -2.608 1.00 61.12 292 HIS A O 1
ATOM 2205 N N . PRO A 1 293 ? 25.885 -16.517 -3.074 1.00 56.66 293 PRO A N 1
ATOM 2206 C CA . PRO A 1 293 ? 25.838 -16.287 -4.519 1.00 56.66 293 PRO A CA 1
ATOM 2207 C C . PRO A 1 293 ? 26.137 -14.866 -5.018 1.00 56.66 293 PRO A C 1
ATOM 2209 O O . PRO A 1 293 ? 26.899 -14.770 -5.980 1.00 56.66 293 PRO A O 1
ATOM 2212 N N . PRO A 1 294 ? 25.661 -13.747 -4.424 1.00 59.66 294 PRO A N 1
ATOM 2213 C CA . PRO A 1 294 ? 25.916 -12.435 -5.013 1.00 59.66 294 PRO A CA 1
ATOM 2214 C C . PRO A 1 294 ? 27.386 -12.025 -4.884 1.00 59.66 294 PRO A C 1
ATOM 2216 O O . PRO A 1 294 ? 27.844 -11.197 -5.660 1.00 59.66 294 PRO A O 1
ATOM 2219 N N . SER A 1 295 ? 28.163 -12.631 -3.975 1.00 62.25 295 SER A N 1
ATOM 2220 C CA . SER A 1 295 ? 29.602 -12.360 -3.868 1.00 62.25 295 SER A CA 1
ATOM 2221 C C . SER A 1 295 ? 30.388 -12.927 -5.060 1.00 62.25 295 SER A C 1
ATOM 2223 O O . SER A 1 295 ? 31.213 -12.221 -5.644 1.00 62.25 295 SER A O 1
ATOM 2225 N N . LYS A 1 296 ? 30.091 -14.167 -5.480 1.00 61.06 296 LYS A N 1
ATOM 2226 C CA . LYS A 1 296 ? 30.707 -14.793 -6.661 1.00 61.06 296 LYS A CA 1
ATOM 2227 C C . LYS A 1 296 ? 30.072 -14.303 -7.959 1.00 61.06 296 LYS A C 1
ATOM 2229 O O . LYS A 1 296 ? 30.798 -14.038 -8.911 1.00 61.06 296 LYS A O 1
ATOM 2234 N N . LEU A 1 297 ? 28.758 -14.089 -7.991 1.00 59.78 297 LEU A N 1
ATOM 2235 C CA . LEU A 1 297 ? 28.074 -13.502 -9.144 1.00 59.78 297 LEU A CA 1
ATOM 2236 C C . LEU A 1 297 ? 28.523 -12.058 -9.411 1.00 59.78 297 LEU A C 1
ATOM 2238 O O . LEU A 1 297 ? 28.763 -11.723 -10.562 1.00 59.78 297 LEU A O 1
ATOM 2242 N N . ALA A 1 298 ? 28.754 -11.220 -8.392 1.00 61.03 298 ALA A N 1
ATOM 2243 C CA . ALA A 1 298 ? 29.336 -9.887 -8.598 1.00 61.03 298 ALA A CA 1
ATOM 2244 C C . ALA A 1 298 ? 30.820 -9.927 -9.018 1.00 61.03 298 ALA A C 1
ATOM 2246 O O . ALA A 1 298 ? 31.322 -8.956 -9.587 1.00 61.03 298 ALA A O 1
ATOM 2247 N N . ALA A 1 299 ? 31.538 -11.027 -8.759 1.00 61.03 299 ALA A N 1
ATOM 2248 C CA . ALA A 1 299 ? 32.870 -11.256 -9.320 1.00 61.03 299 ALA A CA 1
ATOM 2249 C C . ALA A 1 299 ? 32.796 -11.706 -10.793 1.00 61.03 299 ALA A C 1
ATOM 2251 O O . ALA A 1 299 ? 33.574 -11.217 -11.607 1.00 61.03 299 ALA A O 1
ATOM 2252 N N . LEU A 1 300 ? 31.830 -12.563 -11.149 1.00 59.59 300 LEU A N 1
ATOM 2253 C CA . LEU A 1 300 ? 31.563 -12.998 -12.527 1.00 59.59 300 LEU A CA 1
ATOM 2254 C C . LEU A 1 300 ? 31.018 -11.859 -13.405 1.00 59.59 300 LEU A C 1
ATOM 2256 O O . LEU A 1 300 ? 31.481 -11.690 -14.529 1.00 59.59 300 LEU A O 1
ATOM 2260 N N . SER A 1 301 ? 30.115 -11.025 -12.879 1.00 60.81 301 SER A N 1
ATOM 2261 C CA . SER A 1 301 ? 29.566 -9.831 -13.544 1.00 60.81 301 SER A CA 1
ATOM 2262 C C . SER A 1 301 ? 30.679 -8.883 -14.018 1.00 60.81 301 SER A C 1
ATOM 2264 O O . SER A 1 301 ? 30.691 -8.462 -15.173 1.00 60.81 301 SER A O 1
ATOM 2266 N N . LYS A 1 302 ? 31.718 -8.675 -13.194 1.00 58.94 302 LYS A N 1
ATOM 2267 C CA . LYS A 1 302 ? 32.931 -7.904 -13.547 1.00 58.94 302 LYS A CA 1
ATOM 2268 C C . LYS A 1 302 ? 33.794 -8.530 -14.654 1.00 58.94 302 LYS A C 1
ATOM 2270 O O . LYS A 1 302 ? 34.765 -7.907 -15.074 1.00 58.94 302 LYS A O 1
ATOM 2275 N N . THR A 1 303 ? 33.474 -9.743 -15.103 1.00 56.00 303 THR A N 1
ATOM 2276 C CA . THR A 1 303 ? 34.146 -10.446 -16.211 1.00 56.00 303 THR A CA 1
ATOM 2277 C C . THR A 1 303 ? 33.248 -10.659 -17.435 1.00 56.00 303 THR A C 1
ATOM 2279 O O . THR A 1 303 ? 33.709 -11.215 -18.432 1.00 56.00 303 THR A O 1
ATOM 2282 N N . LEU A 1 304 ? 31.989 -10.199 -17.400 1.00 61.34 304 LEU A N 1
ATOM 2283 C CA . LEU A 1 304 ? 31.106 -10.212 -18.567 1.00 61.34 304 LEU A CA 1
ATOM 2284 C C . LEU A 1 304 ? 31.641 -9.255 -19.642 1.00 61.34 304 LEU A C 1
ATOM 2286 O O . LEU A 1 304 ? 31.844 -8.067 -19.392 1.00 61.34 304 LEU A O 1
ATOM 2290 N N . LYS A 1 305 ? 31.837 -9.770 -20.859 1.00 66.44 305 LYS A N 1
ATOM 2291 C CA . LYS A 1 305 ? 32.112 -8.943 -22.040 1.00 66.44 305 LYS A CA 1
ATOM 2292 C C . LYS A 1 305 ? 30.778 -8.345 -22.520 1.00 66.44 305 LYS A C 1
ATOM 2294 O O . LYS A 1 305 ? 29.849 -9.124 -22.735 1.00 66.44 305 LYS A O 1
ATOM 2299 N N . PRO A 1 306 ? 30.649 -7.019 -22.707 1.00 74.31 306 PRO A N 1
ATOM 2300 C CA . PRO A 1 306 ? 29.459 -6.452 -23.331 1.00 74.31 306 PRO A CA 1
ATOM 2301 C C . PRO A 1 306 ? 29.354 -6.895 -24.792 1.00 74.31 306 PRO A C 1
ATOM 2303 O O . PRO A 1 306 ? 30.353 -6.883 -25.516 1.00 74.31 306 PRO A O 1
ATOM 2306 N N . GLN A 1 307 ? 28.143 -7.225 -25.242 1.00 77.81 307 GLN A N 1
ATOM 2307 C CA . GLN A 1 307 ? 27.855 -7.253 -26.673 1.00 77.81 307 GLN A CA 1
ATOM 2308 C C . GLN A 1 307 ? 27.788 -5.808 -27.159 1.00 77.81 307 GLN A C 1
ATOM 2310 O O . GLN A 1 307 ? 27.106 -4.982 -26.558 1.00 77.81 307 GLN A O 1
ATOM 2315 N N . VAL A 1 308 ? 28.496 -5.498 -28.240 1.00 82.31 308 VAL A N 1
ATOM 2316 C CA . VAL A 1 308 ? 28.415 -4.188 -28.888 1.00 82.31 308 VAL A CA 1
ATOM 2317 C C . VAL A 1 308 ? 27.431 -4.286 -30.045 1.00 82.31 308 VAL A C 1
ATOM 2319 O O . VAL A 1 308 ? 27.535 -5.191 -30.873 1.00 82.31 308 VAL A O 1
ATOM 2322 N N . LEU A 1 309 ? 26.469 -3.369 -30.075 1.00 85.31 309 LEU A N 1
ATOM 2323 C CA . LEU A 1 309 ? 25.477 -3.233 -31.132 1.00 85.31 309 LEU A CA 1
ATOM 2324 C C . LEU A 1 309 ? 25.714 -1.904 -31.839 1.00 85.31 309 LEU A C 1
ATOM 2326 O O . LEU A 1 309 ? 25.564 -0.847 -31.230 1.00 85.31 309 LEU A O 1
ATOM 2330 N N . ASP A 1 310 ? 26.091 -1.951 -33.109 1.00 86.94 310 ASP A N 1
ATOM 2331 C CA . ASP A 1 310 ? 26.227 -0.747 -33.921 1.00 86.94 310 ASP A CA 1
ATOM 2332 C C . ASP A 1 310 ? 24.848 -0.303 -34.436 1.00 86.94 310 ASP A C 1
ATOM 2334 O O . ASP A 1 310 ? 24.070 -1.122 -34.938 1.00 86.94 310 ASP A O 1
ATOM 2338 N N . ILE A 1 311 ? 24.552 0.989 -34.264 1.00 88.25 311 ILE A N 1
ATOM 2339 C CA . ILE A 1 311 ? 23.278 1.633 -34.607 1.00 88.25 311 ILE A CA 1
ATOM 2340 C C . ILE A 1 311 ? 23.565 2.778 -35.586 1.00 88.25 311 ILE A C 1
ATOM 2342 O O . ILE A 1 311 ? 24.198 3.777 -35.225 1.00 88.25 311 ILE A O 1
ATOM 2346 N N . ASP A 1 312 ? 23.126 2.638 -36.835 1.00 89.19 312 ASP A N 1
ATOM 2347 C CA . ASP A 1 312 ? 23.318 3.645 -37.886 1.00 89.19 312 ASP A CA 1
ATOM 2348 C C . ASP A 1 312 ? 22.412 4.879 -37.677 1.00 89.19 312 ASP A C 1
ATOM 2350 O O . ASP A 1 312 ? 21.571 4.919 -36.784 1.00 89.19 312 ASP A O 1
ATOM 2354 N N . VAL A 1 313 ? 22.607 5.949 -38.451 1.00 85.81 313 VAL A N 1
ATOM 2355 C CA . VAL A 1 313 ? 21.830 7.196 -38.289 1.00 85.81 313 VAL A CA 1
ATOM 2356 C C . VAL A 1 313 ? 20.343 6.982 -38.585 1.00 85.81 313 VAL A C 1
ATOM 2358 O O . VAL A 1 313 ? 19.997 6.376 -39.597 1.00 85.81 313 VAL A O 1
ATOM 2361 N N . ALA A 1 314 ? 19.478 7.534 -37.723 1.00 83.69 314 ALA A N 1
ATOM 2362 C CA . ALA A 1 314 ? 18.021 7.365 -37.745 1.00 83.69 314 ALA A CA 1
ATOM 2363 C C . ALA A 1 314 ? 17.548 5.902 -37.612 1.00 83.69 314 ALA A C 1
ATOM 2365 O O . ALA A 1 314 ? 16.400 5.586 -37.919 1.00 83.69 314 ALA A O 1
ATOM 2366 N N . GLU A 1 315 ? 18.417 5.009 -37.136 1.00 88.56 315 GLU A N 1
ATOM 2367 C CA . GLU A 1 315 ? 18.070 3.626 -36.845 1.00 88.56 315 GLU A CA 1
ATOM 2368 C C . GLU A 1 315 ? 17.549 3.461 -35.415 1.00 88.56 315 GLU A C 1
ATOM 2370 O O . GLU A 1 315 ? 18.130 3.974 -34.455 1.00 88.56 315 GLU A O 1
ATOM 2375 N N . THR A 1 316 ? 16.479 2.676 -35.286 1.00 90.00 316 THR A N 1
ATOM 2376 C CA . THR A 1 316 ? 15.937 2.188 -34.017 1.00 90.00 316 THR A CA 1
ATOM 2377 C C . THR A 1 316 ? 16.221 0.693 -33.842 1.00 90.00 316 THR A C 1
ATOM 2379 O O . THR A 1 316 ? 16.016 -0.109 -34.763 1.00 90.00 316 THR A O 1
ATOM 2382 N N . VAL A 1 317 ? 16.648 0.318 -32.634 1.00 91.31 317 VAL A N 1
ATOM 2383 C CA . VAL A 1 317 ? 16.887 -1.058 -32.169 1.00 91.31 317 VAL A CA 1
ATOM 2384 C C . VAL A 1 317 ? 16.069 -1.324 -30.901 1.00 91.31 317 VAL A C 1
ATOM 2386 O O . VAL A 1 317 ? 15.944 -0.451 -30.044 1.00 91.31 317 VAL A O 1
ATOM 2389 N N . ARG A 1 318 ? 15.528 -2.540 -30.765 1.00 91.94 318 ARG A N 1
ATOM 2390 C CA . ARG A 1 318 ? 14.773 -3.023 -29.601 1.00 91.94 318 ARG A CA 1
ATOM 2391 C C . ARG A 1 318 ? 15.528 -4.144 -28.883 1.00 91.94 318 ARG A C 1
ATOM 2393 O O . ARG A 1 318 ? 16.020 -5.088 -29.506 1.00 91.94 318 ARG A O 1
ATOM 2400 N N . LEU A 1 319 ? 15.621 -4.025 -27.563 1.00 91.19 319 LEU A N 1
ATOM 2401 C CA . LEU A 1 319 ? 16.386 -4.893 -26.667 1.00 91.19 319 LEU A CA 1
ATOM 2402 C C . LEU A 1 319 ? 15.495 -5.312 -25.503 1.00 91.19 319 LEU A C 1
ATOM 2404 O O . LEU A 1 319 ? 14.929 -4.448 -24.842 1.00 91.19 319 LEU A O 1
ATOM 2408 N N . GLY A 1 320 ? 15.360 -6.610 -25.245 1.00 89.88 320 GLY A N 1
ATOM 2409 C CA . GLY A 1 320 ? 14.402 -7.118 -24.267 1.00 89.88 320 GLY A CA 1
ATOM 2410 C C . GLY A 1 320 ? 14.962 -8.266 -23.452 1.00 89.88 320 GLY A C 1
ATOM 2411 O O . GLY A 1 320 ? 15.616 -9.156 -23.988 1.00 89.88 320 GLY A O 1
ATOM 2412 N N . CYS A 1 321 ? 14.668 -8.268 -22.158 1.00 89.81 321 CYS A N 1
ATOM 2413 C CA . CYS A 1 321 ? 14.825 -9.414 -21.281 1.00 89.81 321 CYS A CA 1
ATOM 2414 C C . CYS A 1 321 ? 13.459 -9.822 -20.729 1.00 89.81 321 CYS A C 1
ATOM 2416 O O . CYS A 1 321 ? 12.705 -8.979 -20.241 1.00 89.81 321 CYS A O 1
ATOM 2418 N N . VAL A 1 322 ? 13.159 -11.118 -20.794 1.00 91.19 322 VAL A N 1
ATOM 2419 C CA . VAL A 1 322 ? 12.035 -11.726 -20.081 1.00 91.19 322 VAL A CA 1
ATOM 2420 C C . VAL A 1 322 ? 12.596 -12.481 -18.887 1.00 91.19 322 VAL A C 1
ATOM 2422 O O . VAL A 1 322 ? 13.463 -13.334 -19.071 1.00 91.19 322 VAL A O 1
ATOM 2425 N N . LEU A 1 323 ? 12.089 -12.197 -17.687 1.00 92.06 323 LEU A N 1
ATOM 2426 C CA . LEU A 1 323 ? 12.356 -12.959 -16.470 1.00 92.06 323 LEU A CA 1
ATOM 2427 C C . LEU A 1 323 ? 11.057 -13.595 -15.959 1.00 92.06 323 LEU A C 1
ATOM 2429 O O . LEU A 1 323 ? 9.985 -12.997 -16.043 1.00 92.06 323 LEU A O 1
ATOM 2433 N N . ARG A 1 324 ? 11.135 -14.808 -15.411 1.00 90.69 324 ARG A N 1
ATOM 2434 C CA . ARG A 1 324 ? 9.996 -15.508 -14.795 1.00 90.69 324 ARG A CA 1
ATOM 2435 C C . ARG A 1 324 ? 10.443 -16.229 -13.534 1.00 90.69 324 ARG A C 1
ATOM 2437 O O . ARG A 1 324 ? 11.399 -17.003 -13.587 1.00 90.69 324 ARG A O 1
ATOM 2444 N N . ALA A 1 325 ? 9.727 -16.018 -12.434 1.00 88.06 325 ALA A N 1
ATOM 2445 C CA . ALA A 1 325 ? 9.787 -16.925 -11.295 1.00 88.06 325 ALA A CA 1
ATOM 2446 C C . ALA A 1 325 ? 9.013 -18.205 -11.656 1.00 88.06 325 ALA A C 1
ATOM 2448 O O . ALA A 1 325 ? 7.839 -18.144 -12.013 1.00 88.06 325 ALA A O 1
ATOM 2449 N N . GLU A 1 326 ? 9.685 -19.351 -11.614 1.00 84.56 326 GLU A N 1
ATOM 2450 C CA . GLU A 1 326 ? 9.131 -20.671 -11.920 1.00 84.56 326 GLU A CA 1
ATOM 2451 C C . GLU A 1 326 ? 9.585 -21.669 -10.840 1.00 84.56 326 GLU A C 1
ATOM 2453 O O . GLU A 1 326 ? 10.651 -21.510 -10.240 1.00 84.56 326 GLU A O 1
ATOM 2458 N N . GLU A 1 327 ? 8.809 -22.725 -10.589 1.00 78.75 327 GLU A N 1
ATOM 2459 C CA . GLU A 1 327 ? 9.251 -23.779 -9.669 1.00 78.75 327 GLU A CA 1
ATOM 2460 C C . GLU A 1 327 ? 10.421 -24.578 -10.271 1.00 78.75 327 GLU A C 1
ATOM 2462 O O . GLU A 1 327 ? 10.505 -24.794 -11.484 1.00 78.75 327 GLU A O 1
ATOM 2467 N N . GLN A 1 328 ? 11.340 -25.031 -9.418 1.00 72.19 328 GLN A N 1
ATOM 2468 C CA . GLN A 1 328 ? 12.440 -25.901 -9.824 1.00 72.19 328 GLN A CA 1
ATOM 2469 C C . GLN A 1 328 ? 11.970 -27.359 -9.781 1.00 72.19 328 GLN A C 1
ATOM 2471 O O . GLN A 1 328 ? 11.716 -27.900 -8.706 1.00 72.19 328 GLN A O 1
ATOM 2476 N N . GLU A 1 329 ? 11.870 -28.005 -10.946 1.00 64.38 329 GLU A N 1
ATOM 2477 C CA . GLU A 1 329 ? 11.495 -29.421 -11.022 1.00 64.38 329 GLU A CA 1
ATOM 2478 C C . GLU A 1 329 ? 12.476 -30.331 -10.270 1.00 64.38 329 GLU A C 1
ATOM 2480 O O . GLU A 1 329 ? 13.697 -30.171 -10.355 1.00 64.38 329 GLU A O 1
ATOM 2485 N N . GLU A 1 330 ? 11.942 -31.352 -9.596 1.00 55.22 330 GLU A N 1
ATOM 2486 C CA . GLU A 1 330 ? 12.759 -32.379 -8.952 1.00 55.22 330 GLU A CA 1
ATOM 2487 C C . GLU A 1 330 ? 13.530 -33.215 -9.988 1.00 55.22 330 GLU A C 1
ATOM 2489 O O . GLU A 1 330 ? 12.969 -33.745 -10.954 1.00 55.22 330 GLU A O 1
ATOM 2494 N N . SER A 1 331 ? 14.830 -33.392 -9.744 1.00 51.06 331 SER A N 1
ATOM 2495 C CA . SER A 1 331 ? 15.767 -34.156 -10.574 1.00 51.06 331 SER A CA 1
ATOM 2496 C C . SER A 1 331 ? 15.601 -35.676 -10.414 1.00 51.06 331 SER A C 1
ATOM 2498 O O . SER A 1 331 ? 16.523 -36.405 -10.046 1.00 51.06 331 SER A O 1
ATOM 2500 N N . GLY A 1 332 ? 14.399 -36.173 -10.709 1.00 49.53 332 GLY A N 1
ATOM 2501 C CA . GLY A 1 332 ? 14.109 -37.604 -10.744 1.00 49.53 332 GLY A CA 1
ATOM 2502 C C . GLY A 1 332 ? 14.890 -38.345 -11.836 1.00 49.53 332 GLY A C 1
ATOM 2503 O O . GLY A 1 332 ? 15.375 -37.753 -12.801 1.00 49.53 332 GLY A O 1
ATOM 2504 N N . VAL A 1 333 ? 14.964 -39.671 -11.728 1.00 48.41 333 VAL A N 1
ATOM 2505 C CA . VAL A 1 333 ? 15.369 -40.529 -12.852 1.00 48.41 333 VAL A CA 1
ATOM 2506 C C . VAL A 1 333 ? 14.178 -40.828 -13.769 1.00 48.41 333 VAL A C 1
ATOM 2508 O O . VAL A 1 333 ? 13.025 -40.837 -13.335 1.00 48.41 333 VAL A O 1
ATOM 2511 N N . ASP A 1 334 ? 14.451 -41.042 -15.054 1.00 53.88 334 ASP A N 1
ATOM 2512 C CA . ASP A 1 334 ? 13.494 -41.613 -15.999 1.00 53.88 334 ASP A CA 1
ATOM 2513 C C . ASP A 1 334 ? 13.353 -43.138 -15.810 1.00 53.88 334 ASP A C 1
ATOM 2515 O O . ASP A 1 334 ? 14.018 -43.752 -14.973 1.00 53.88 334 ASP A O 1
ATOM 2519 N N . ALA A 1 335 ? 12.464 -43.763 -16.587 1.00 51.19 335 ALA A N 1
ATOM 2520 C CA . ALA A 1 335 ? 12.219 -45.205 -16.511 1.00 51.19 335 ALA A CA 1
ATOM 2521 C C . ALA A 1 335 ? 13.428 -46.069 -16.942 1.00 51.19 335 ALA A C 1
ATOM 2523 O O . ALA A 1 335 ? 13.459 -47.255 -16.618 1.00 51.19 335 ALA A O 1
ATOM 2524 N N . ASP A 1 336 ? 14.425 -45.483 -17.617 1.00 59.47 336 ASP A N 1
ATOM 2525 C CA . ASP A 1 336 ? 15.686 -46.138 -17.991 1.00 59.47 336 ASP A CA 1
ATOM 2526 C C . ASP A 1 336 ? 16.787 -45.943 -16.924 1.00 59.47 336 ASP A C 1
ATOM 2528 O O . ASP A 1 336 ? 17.909 -46.427 -17.094 1.00 59.47 336 ASP A O 1
ATOM 2532 N N . GLY A 1 337 ? 16.507 -45.212 -15.837 1.00 43.06 337 GLY A N 1
ATOM 2533 C CA . GLY A 1 337 ? 17.473 -44.895 -14.784 1.00 43.06 337 GLY A CA 1
ATOM 2534 C C . GLY A 1 337 ? 18.443 -43.756 -15.121 1.00 43.06 337 GLY A C 1
ATOM 2535 O O . GLY A 1 337 ? 19.439 -43.579 -14.417 1.00 43.06 337 GLY A O 1
ATOM 2536 N N . LYS A 1 338 ? 18.189 -42.970 -16.175 1.00 44.72 338 LYS A N 1
ATOM 2537 C CA . LYS A 1 338 ? 18.962 -41.753 -16.479 1.00 44.72 338 LYS A CA 1
ATOM 2538 C C . LYS A 1 338 ? 18.377 -40.593 -15.683 1.00 44.72 338 LYS A C 1
ATOM 2540 O O . LYS A 1 338 ? 17.165 -40.509 -15.521 1.00 44.72 338 LYS A O 1
ATOM 2545 N N . ALA A 1 339 ? 19.207 -39.663 -15.220 1.00 46.28 339 ALA A N 1
ATOM 2546 C CA . ALA A 1 339 ? 18.695 -38.430 -14.625 1.00 46.28 339 ALA A CA 1
ATOM 2547 C C . ALA A 1 339 ? 17.850 -37.668 -15.660 1.00 46.28 339 ALA A C 1
ATOM 2549 O O . ALA A 1 339 ? 18.348 -37.351 -16.747 1.00 46.28 339 ALA A O 1
ATOM 2550 N N . LYS A 1 340 ? 16.595 -37.345 -15.320 1.00 50.44 340 LYS A N 1
ATOM 2551 C CA . LYS A 1 340 ? 15.834 -36.346 -16.068 1.00 50.44 340 LYS A CA 1
ATOM 2552 C C . LYS A 1 340 ? 16.642 -35.057 -16.044 1.00 50.44 340 LYS A C 1
ATOM 2554 O O . LYS A 1 340 ? 17.072 -34.602 -14.984 1.00 50.44 340 LYS A O 1
ATOM 2559 N N . ARG A 1 341 ? 16.819 -34.444 -17.211 1.00 51.38 341 ARG A N 1
ATOM 2560 C CA . ARG A 1 341 ? 17.166 -33.028 -17.240 1.00 51.38 341 ARG A CA 1
ATOM 2561 C C . ARG A 1 341 ? 15.963 -32.263 -16.707 1.00 51.38 341 ARG A C 1
ATOM 2563 O O . ARG A 1 341 ? 14.864 -32.436 -17.232 1.00 51.38 341 ARG A O 1
ATOM 2570 N N . THR A 1 342 ? 16.195 -31.417 -15.709 1.00 54.38 342 THR A N 1
ATOM 2571 C CA . THR A 1 342 ? 15.359 -30.234 -15.520 1.00 54.38 342 THR A CA 1
ATOM 2572 C C . THR A 1 342 ? 15.299 -29.492 -16.854 1.00 54.38 342 THR A C 1
ATOM 2574 O O . THR A 1 342 ? 16.281 -29.474 -17.601 1.00 54.38 342 THR A O 1
ATOM 2577 N N . ALA A 1 343 ? 14.131 -28.959 -17.180 1.00 53.50 343 ALA A N 1
ATOM 2578 C CA . ALA A 1 343 ? 13.947 -28.091 -18.330 1.00 53.50 343 ALA A CA 1
ATOM 2579 C C . ALA A 1 343 ? 13.019 -26.963 -17.895 1.00 53.50 343 ALA A C 1
ATOM 2581 O O . ALA A 1 343 ? 11.892 -27.234 -17.473 1.00 53.50 343 ALA A O 1
ATOM 2582 N N . SER A 1 344 ? 13.503 -25.728 -17.986 1.00 60.84 344 SER A N 1
ATOM 2583 C CA . SER A 1 344 ? 12.733 -24.515 -17.705 1.00 60.84 344 SER A CA 1
ATOM 2584 C C . SER A 1 344 ? 11.395 -24.495 -18.448 1.00 60.84 344 SER A C 1
ATOM 2586 O O . SER A 1 344 ? 11.256 -25.061 -19.540 1.00 60.84 344 SER A O 1
ATOM 2588 N N . GLY A 1 345 ? 10.406 -23.782 -17.902 1.00 58.97 345 GLY A N 1
ATOM 2589 C CA . GLY A 1 345 ? 9.153 -23.527 -18.608 1.00 58.97 345 GLY A CA 1
ATOM 2590 C C . GLY A 1 345 ? 9.405 -22.826 -19.944 1.00 58.97 345 GLY A C 1
ATOM 2591 O O . GLY A 1 345 ? 8.744 -23.135 -20.933 1.00 58.97 345 GLY A O 1
ATOM 2592 N N . ALA A 1 346 ? 10.426 -21.965 -20.011 1.00 56.81 346 ALA A N 1
ATOM 2593 C CA . ALA A 1 346 ? 10.864 -21.308 -21.242 1.00 56.81 346 ALA A CA 1
ATOM 2594 C C . ALA A 1 346 ? 11.358 -22.305 -22.307 1.00 56.81 346 ALA A C 1
ATOM 2596 O O . ALA A 1 346 ? 10.919 -22.226 -23.449 1.00 56.81 346 ALA A O 1
ATOM 2597 N N . CYS A 1 347 ? 12.179 -23.300 -21.951 1.00 56.91 347 CYS A N 1
ATOM 2598 C CA . CYS A 1 347 ? 12.614 -24.346 -22.889 1.00 56.91 347 CYS A CA 1
ATOM 2599 C C . CYS A 1 347 ? 11.513 -25.354 -23.281 1.00 56.91 347 CYS A C 1
ATOM 2601 O O . CYS A 1 347 ? 11.757 -26.214 -24.130 1.00 56.91 347 CYS A O 1
ATOM 2603 N N . ARG A 1 348 ? 10.313 -25.265 -22.689 1.00 60.72 348 ARG A N 1
ATOM 2604 C CA . ARG A 1 348 ? 9.125 -26.060 -23.060 1.00 60.72 348 ARG A CA 1
ATOM 2605 C C . ARG A 1 348 ? 8.095 -25.290 -23.882 1.00 60.72 348 ARG A C 1
ATOM 2607 O O . ARG A 1 348 ? 7.270 -25.922 -24.540 1.00 60.72 348 ARG A O 1
ATOM 2614 N N . ARG A 1 349 ? 8.110 -23.956 -23.829 1.00 60.12 349 ARG A N 1
ATOM 2615 C CA . ARG A 1 349 ? 7.251 -23.095 -24.651 1.00 60.12 349 ARG A CA 1
ATOM 2616 C C . ARG A 1 349 ? 7.839 -22.975 -26.068 1.00 60.12 349 ARG A C 1
ATOM 2618 O O . ARG A 1 349 ? 9.017 -23.244 -26.295 1.00 60.12 349 ARG A O 1
ATOM 2625 N N . GLY A 1 350 ? 6.974 -22.691 -27.042 1.00 54.31 350 GLY A N 1
ATOM 2626 C CA . GLY A 1 350 ? 7.330 -22.679 -28.466 1.00 54.31 350 GLY A CA 1
ATOM 2627 C C . GLY A 1 350 ? 8.203 -21.489 -28.871 1.00 54.31 350 GLY A C 1
ATOM 2628 O O . GLY A 1 350 ? 8.438 -20.577 -28.079 1.00 54.31 350 GLY A O 1
ATOM 2629 N N . GLY A 1 351 ? 8.633 -21.473 -30.138 1.00 59.25 351 GLY A N 1
ATOM 2630 C CA . GLY A 1 351 ? 9.460 -20.392 -30.691 1.00 59.25 351 GLY A CA 1
ATOM 2631 C C . GLY A 1 351 ? 8.842 -18.996 -30.537 1.00 59.25 351 GLY A C 1
ATOM 2632 O O . GLY A 1 351 ? 9.580 -18.029 -30.379 1.00 59.25 351 GLY A O 1
ATOM 2633 N N . ASP A 1 352 ? 7.509 -18.911 -30.493 1.00 61.78 352 ASP A N 1
ATOM 2634 C CA . ASP A 1 352 ? 6.730 -17.692 -30.268 1.00 61.78 352 ASP A CA 1
ATOM 2635 C C . ASP A 1 352 ? 7.190 -16.892 -29.041 1.00 61.78 352 ASP A C 1
ATOM 2637 O O . ASP A 1 352 ? 7.198 -15.669 -29.096 1.00 61.78 352 ASP A O 1
ATOM 2641 N N . ASP A 1 353 ? 7.587 -17.546 -27.939 1.00 69.56 353 ASP A N 1
ATOM 2642 C CA . ASP A 1 353 ? 8.015 -16.868 -26.699 1.00 69.56 353 ASP A CA 1
ATOM 2643 C C . ASP A 1 353 ? 9.297 -16.026 -26.883 1.00 69.56 353 ASP A C 1
ATOM 2645 O O . ASP A 1 353 ? 9.619 -15.204 -26.020 1.00 69.56 353 ASP A O 1
ATOM 2649 N N . PHE A 1 354 ? 9.995 -16.196 -28.012 1.00 75.19 354 PHE A N 1
ATOM 2650 C CA . PHE A 1 354 ? 11.183 -15.446 -28.426 1.00 75.19 354 PHE A CA 1
ATOM 2651 C C . PHE A 1 354 ? 10.905 -14.435 -29.554 1.00 75.19 354 PHE A C 1
ATOM 2653 O O . PHE A 1 354 ? 11.846 -13.812 -30.049 1.00 75.19 354 PHE A O 1
ATOM 2660 N N . ASP A 1 355 ? 9.646 -14.262 -29.971 1.00 82.50 355 ASP A N 1
ATOM 2661 C CA . ASP A 1 355 ? 9.287 -13.267 -30.981 1.00 82.50 355 ASP A CA 1
ATOM 2662 C C . ASP A 1 355 ? 9.439 -11.825 -30.463 1.00 82.50 355 ASP A C 1
ATOM 2664 O O . ASP A 1 355 ? 9.039 -11.486 -29.346 1.00 82.50 355 ASP A O 1
ATOM 2668 N N . ALA A 1 356 ? 10.008 -10.959 -31.301 1.00 84.06 356 ALA A N 1
ATOM 2669 C CA . ALA A 1 356 ? 10.347 -9.592 -30.939 1.00 84.06 356 ALA A CA 1
ATOM 2670 C C . ALA A 1 356 ? 9.126 -8.702 -30.669 1.00 84.06 356 ALA A C 1
ATOM 2672 O O . ALA A 1 356 ? 9.178 -7.926 -29.718 1.00 84.06 356 ALA A O 1
ATOM 2673 N N . GLU A 1 357 ? 8.025 -8.824 -31.418 1.00 87.25 357 GLU A N 1
ATOM 2674 C CA . GLU A 1 357 ? 6.813 -8.032 -31.153 1.00 87.25 357 GLU A CA 1
ATOM 2675 C C . GLU A 1 357 ? 5.949 -8.669 -30.052 1.00 87.25 357 GLU A C 1
ATOM 2677 O O . GLU A 1 357 ? 5.249 -7.954 -29.340 1.00 87.25 357 GLU A O 1
ATOM 2682 N N . ARG A 1 358 ? 6.037 -9.986 -29.810 1.00 84.75 358 ARG A N 1
ATOM 2683 C CA . ARG A 1 358 ? 5.424 -10.612 -28.617 1.00 84.75 358 ARG A CA 1
ATOM 2684 C C . ARG A 1 358 ? 6.145 -10.224 -27.320 1.00 84.75 358 ARG A C 1
ATOM 2686 O O . ARG A 1 358 ? 5.496 -10.108 -26.275 1.00 84.75 358 ARG A O 1
ATOM 2693 N N . VAL A 1 359 ? 7.467 -10.034 -27.342 1.00 85.94 359 VAL A N 1
ATOM 2694 C CA . VAL A 1 359 ? 8.260 -9.636 -26.159 1.00 85.94 359 VAL A CA 1
ATOM 2695 C C . VAL A 1 359 ? 8.306 -8.114 -25.985 1.00 85.94 359 VAL A C 1
ATOM 2697 O O . VAL A 1 359 ? 8.083 -7.635 -24.875 1.00 85.94 359 VAL A O 1
ATOM 2700 N N . MET A 1 360 ? 8.527 -7.356 -27.061 1.00 91.38 360 MET A N 1
ATOM 2701 C CA . MET A 1 360 ? 8.719 -5.897 -27.068 1.00 91.38 360 MET A CA 1
ATOM 2702 C C . MET A 1 360 ? 7.730 -5.186 -28.017 1.00 91.38 360 MET A C 1
ATOM 2704 O O . MET A 1 360 ? 8.164 -4.474 -28.928 1.00 91.38 360 MET A O 1
ATOM 2708 N N . PRO A 1 361 ? 6.408 -5.376 -27.845 1.00 90.94 361 PRO A N 1
ATOM 2709 C CA . PRO A 1 361 ? 5.413 -4.758 -28.716 1.00 90.94 361 PRO A CA 1
ATOM 2710 C C . PRO A 1 361 ? 5.517 -3.234 -28.671 1.00 90.94 361 PRO A C 1
ATOM 2712 O O . PRO A 1 361 ? 5.759 -2.650 -27.618 1.00 90.94 361 PRO A O 1
ATOM 2715 N N . THR A 1 362 ? 5.240 -2.577 -29.797 1.00 88.75 362 THR A N 1
ATOM 2716 C CA . THR A 1 362 ? 5.345 -1.109 -29.921 1.00 88.75 362 THR A CA 1
ATOM 2717 C C . THR A 1 362 ? 4.566 -0.319 -28.850 1.00 88.75 362 THR A C 1
ATOM 2719 O O . THR A 1 362 ? 5.018 0.753 -28.457 1.00 88.75 362 THR A O 1
ATOM 2722 N N . TRP A 1 363 ? 3.446 -0.840 -28.323 1.00 91.44 363 TRP A N 1
ATOM 2723 C CA . TRP A 1 363 ? 2.684 -0.176 -27.247 1.00 91.44 363 TRP A CA 1
ATOM 2724 C C . TRP A 1 363 ? 3.466 -0.033 -25.933 1.00 91.44 363 TRP A C 1
ATOM 2726 O O . TRP A 1 363 ? 3.181 0.866 -25.151 1.00 91.44 363 TRP A O 1
ATOM 2736 N N . LEU A 1 364 ? 4.478 -0.875 -25.700 1.00 93.50 364 LEU A N 1
ATOM 2737 C CA . LEU A 1 364 ? 5.314 -0.843 -24.497 1.00 93.50 364 LEU A CA 1
ATOM 2738 C C . LEU A 1 364 ? 6.135 0.462 -24.392 1.00 93.50 364 LEU A C 1
ATOM 2740 O O . LEU A 1 364 ? 6.526 0.855 -23.300 1.00 93.50 364 LEU A O 1
ATOM 2744 N N . PHE A 1 365 ? 6.344 1.159 -25.514 1.00 93.38 365 PHE A N 1
ATOM 2745 C CA . PHE A 1 365 ? 7.063 2.440 -25.610 1.00 93.38 365 PHE A CA 1
ATOM 2746 C C . PHE A 1 365 ? 6.157 3.597 -26.075 1.00 93.38 365 PHE A C 1
ATOM 2748 O O . PHE A 1 365 ? 6.648 4.597 -26.602 1.00 93.38 365 PHE A O 1
ATOM 2755 N N . ALA A 1 366 ? 4.836 3.434 -25.956 1.00 91.19 366 ALA A N 1
ATOM 2756 C CA . ALA A 1 366 ? 3.851 4.456 -26.292 1.00 91.19 366 ALA A CA 1
ATOM 2757 C C . ALA A 1 366 ? 3.318 5.133 -25.024 1.00 91.19 366 ALA A C 1
ATOM 2759 O O . ALA A 1 366 ? 3.082 4.461 -24.019 1.00 91.19 366 ALA A O 1
ATOM 2760 N N . HIS A 1 367 ? 3.089 6.442 -25.094 1.00 88.38 367 HIS A N 1
ATOM 2761 C CA . HIS A 1 367 ? 2.389 7.198 -24.057 1.00 88.38 367 HIS A CA 1
ATOM 2762 C C . HIS A 1 367 ? 0.891 6.859 -24.028 1.00 88.38 367 HIS A C 1
ATOM 2764 O O . HIS A 1 367 ? 0.333 6.346 -25.001 1.00 88.38 367 HIS A O 1
ATOM 2770 N N . GLU A 1 368 ? 0.217 7.184 -22.922 1.00 81.38 368 GLU A N 1
ATOM 2771 C CA . GLU A 1 368 ? -1.204 6.854 -22.717 1.00 81.38 368 GLU A CA 1
ATOM 2772 C C . GLU A 1 368 ? -2.162 7.610 -23.649 1.00 81.38 368 GLU A C 1
ATOM 2774 O O . GLU A 1 368 ? -3.263 7.133 -23.913 1.00 81.38 368 GLU A O 1
ATOM 2779 N N . ASP A 1 369 ? -1.725 8.726 -24.241 1.00 82.94 369 ASP A N 1
ATOM 2780 C CA . ASP A 1 369 ? -2.439 9.411 -25.328 1.00 82.94 369 ASP A CA 1
ATOM 2781 C C . ASP A 1 369 ? -2.242 8.750 -26.711 1.00 82.94 369 ASP A C 1
ATOM 2783 O O . ASP A 1 369 ? -2.664 9.284 -27.739 1.00 82.94 369 ASP A O 1
ATOM 2787 N N . GLY A 1 370 ? -1.593 7.583 -26.753 1.00 84.19 370 GLY A N 1
ATOM 2788 C CA . GLY A 1 370 ? -1.351 6.789 -27.956 1.00 84.19 370 GLY A CA 1
ATOM 2789 C C . GLY A 1 370 ? -0.160 7.251 -28.800 1.00 84.19 370 GLY A C 1
ATOM 2790 O O . GLY A 1 370 ? 0.074 6.690 -29.875 1.00 84.19 370 GLY A O 1
ATOM 2791 N N . VAL A 1 371 ? 0.614 8.250 -28.359 1.00 88.44 371 VAL A N 1
ATOM 2792 C CA . VAL A 1 371 ? 1.821 8.679 -29.079 1.00 88.44 371 VAL A CA 1
ATOM 2793 C C . VAL A 1 371 ? 2.924 7.628 -28.920 1.00 88.44 371 VAL A C 1
ATOM 2795 O O . VAL A 1 371 ? 3.415 7.394 -27.822 1.00 88.44 371 VAL A O 1
ATOM 2798 N N . SER A 1 372 ? 3.334 7.024 -30.039 1.00 89.06 372 SER A N 1
ATOM 2799 C CA . SER A 1 372 ? 4.395 6.001 -30.132 1.00 89.06 372 SER A CA 1
ATOM 2800 C C . SER A 1 372 ? 5.559 6.386 -31.063 1.00 89.06 372 SER A C 1
ATOM 2802 O O . SER A 1 372 ? 6.410 5.557 -31.376 1.00 89.06 372 SER A O 1
ATOM 2804 N N . ASP A 1 373 ? 5.585 7.637 -31.533 1.00 88.19 373 ASP A N 1
ATOM 2805 C CA . ASP A 1 373 ? 6.609 8.202 -32.425 1.00 88.19 373 ASP A CA 1
ATOM 2806 C C . ASP A 1 373 ? 7.810 8.713 -31.600 1.00 88.19 373 ASP A C 1
ATOM 2808 O O . ASP A 1 373 ? 7.665 9.737 -30.918 1.00 88.19 373 ASP A O 1
ATOM 2812 N N . PRO A 1 374 ? 8.998 8.072 -31.674 1.00 85.06 374 PRO A N 1
ATOM 2813 C CA . PRO A 1 374 ? 10.146 8.435 -30.842 1.00 85.06 374 PRO A CA 1
ATOM 2814 C C . PRO A 1 374 ? 10.596 9.892 -30.999 1.00 85.06 374 PRO A C 1
ATOM 2816 O O . PRO A 1 374 ? 11.156 10.453 -30.063 1.00 85.06 374 PRO A O 1
ATOM 2819 N N . HIS A 1 375 ? 10.340 10.539 -32.144 1.00 86.06 375 HIS A N 1
ATOM 2820 C CA . HIS A 1 375 ? 10.723 11.939 -32.352 1.00 86.06 375 HIS A CA 1
ATOM 2821 C C . HIS A 1 375 ? 9.795 12.923 -31.628 1.00 86.06 375 HIS A C 1
ATOM 2823 O O . HIS A 1 375 ? 10.261 13.950 -31.134 1.00 86.06 375 HIS A O 1
ATOM 2829 N N . ARG A 1 376 ? 8.494 12.617 -31.525 1.00 88.94 376 ARG A N 1
ATOM 2830 C CA . ARG A 1 376 ? 7.549 13.410 -30.712 1.00 88.94 376 ARG A CA 1
ATOM 2831 C C . ARG A 1 376 ? 7.806 13.227 -29.227 1.00 88.94 376 ARG A C 1
ATOM 2833 O O . ARG A 1 376 ? 7.698 14.181 -28.462 1.00 88.94 376 ARG A O 1
ATOM 2840 N N . ILE A 1 377 ? 8.136 12.001 -28.846 1.00 91.19 377 ILE A N 1
ATOM 2841 C CA . ILE A 1 377 ? 8.381 11.625 -27.463 1.00 91.19 377 ILE A CA 1
ATOM 2842 C C . ILE A 1 377 ? 9.687 12.265 -26.962 1.00 91.19 377 ILE A C 1
ATOM 2844 O O . ILE A 1 377 ? 9.657 12.991 -25.973 1.00 91.19 377 ILE A O 1
ATOM 2848 N N . LEU A 1 378 ? 10.776 12.189 -27.742 1.00 92.19 378 LEU A N 1
ATOM 2849 C CA . LEU A 1 378 ? 12.016 12.948 -27.506 1.00 92.19 378 LEU A CA 1
ATOM 2850 C C . LEU A 1 378 ? 11.766 14.451 -27.298 1.00 92.19 378 LEU A C 1
ATOM 2852 O O . LEU A 1 378 ? 12.412 15.071 -26.454 1.00 92.19 378 LEU A O 1
ATOM 2856 N N . GLN A 1 379 ? 10.850 15.048 -28.068 1.00 89.94 379 GLN A N 1
ATOM 2857 C CA . GLN A 1 379 ? 10.505 16.459 -27.906 1.00 89.94 379 GLN A CA 1
ATOM 2858 C C . GLN A 1 379 ? 9.815 16.715 -26.556 1.00 89.94 379 GLN A C 1
ATOM 2860 O O . GLN A 1 379 ? 10.273 17.589 -25.824 1.00 89.94 379 GLN A O 1
ATOM 2865 N N . ARG A 1 380 ? 8.806 15.910 -26.176 1.00 88.94 380 ARG A N 1
ATOM 2866 C CA . ARG A 1 380 ? 8.163 15.988 -24.846 1.00 88.94 380 ARG A CA 1
ATOM 2867 C C . ARG A 1 380 ? 9.174 15.838 -23.711 1.00 88.94 380 ARG A C 1
ATOM 2869 O O . ARG A 1 380 ? 9.202 16.679 -22.820 1.00 88.94 380 ARG A O 1
ATOM 2876 N N . TYR A 1 381 ? 10.038 14.826 -23.777 1.00 91.00 381 TYR A N 1
ATOM 2877 C CA . TYR A 1 381 ? 11.108 14.604 -22.802 1.00 91.00 381 TYR A CA 1
ATOM 2878 C C . TYR A 1 381 ? 12.042 15.829 -22.692 1.00 91.00 381 TYR A C 1
ATOM 2880 O O . TYR A 1 381 ? 12.329 16.289 -21.586 1.00 91.00 381 TYR A O 1
ATOM 2888 N N . ARG A 1 382 ? 12.474 16.424 -23.816 1.00 91.19 382 ARG A N 1
ATOM 2889 C CA . ARG A 1 382 ? 13.331 17.628 -23.815 1.00 91.19 382 ARG A CA 1
ATOM 2890 C C . ARG A 1 382 ? 12.619 18.859 -23.258 1.00 91.19 382 ARG A C 1
ATOM 2892 O O . ARG A 1 382 ? 13.264 19.688 -22.616 1.00 91.19 382 ARG A O 1
ATOM 2899 N N . ASP A 1 383 ? 11.318 18.989 -23.501 1.00 87.81 383 ASP A N 1
ATOM 2900 C CA . ASP A 1 383 ? 10.492 20.064 -22.953 1.00 87.81 383 ASP A CA 1
ATOM 2901 C C . ASP A 1 383 ? 10.345 19.913 -21.426 1.00 87.81 383 ASP A C 1
ATOM 2903 O O . ASP A 1 383 ? 10.712 20.829 -20.688 1.00 87.81 383 ASP A O 1
ATOM 2907 N N . ALA A 1 384 ? 9.968 18.723 -20.949 1.00 85.31 384 ALA A N 1
ATOM 2908 C CA . ALA A 1 384 ? 9.868 18.375 -19.529 1.00 85.31 384 ALA A CA 1
ATOM 2909 C C . ALA A 1 384 ? 11.196 18.556 -18.766 1.00 85.31 384 ALA A C 1
ATOM 2911 O O . ALA A 1 384 ? 11.237 19.175 -17.702 1.00 85.31 384 ALA A O 1
ATOM 2912 N N . VAL A 1 385 ? 12.320 18.086 -19.324 1.00 87.06 385 VAL A N 1
ATOM 2913 C CA . VAL A 1 385 ? 13.651 18.242 -18.708 1.00 87.06 385 VAL A CA 1
ATOM 2914 C C . VAL A 1 385 ? 14.107 19.705 -18.689 1.00 87.06 385 VAL A C 1
ATOM 2916 O O . VAL A 1 385 ? 14.720 20.129 -17.706 1.00 87.06 385 VAL A O 1
ATOM 2919 N N . ARG A 1 386 ? 13.784 20.510 -19.711 1.00 86.44 386 ARG A N 1
ATOM 2920 C CA . ARG A 1 386 ? 14.063 21.959 -19.712 1.00 86.44 386 ARG A CA 1
ATOM 2921 C C . ARG A 1 386 ? 13.263 22.693 -18.635 1.00 86.44 386 ARG A C 1
ATOM 2923 O O . ARG A 1 386 ? 13.801 23.590 -17.990 1.00 86.44 386 ARG A O 1
ATOM 2930 N N . GLU A 1 387 ? 11.992 22.344 -18.474 1.00 83.25 387 GLU A N 1
ATOM 2931 C CA . GLU A 1 387 ? 11.051 23.034 -17.581 1.00 83.25 387 GLU A CA 1
ATOM 2932 C C . GLU A 1 387 ? 11.040 22.460 -16.154 1.00 83.25 387 GLU A C 1
ATOM 2934 O O . GLU A 1 387 ? 10.484 23.079 -15.248 1.00 83.25 387 GLU A O 1
ATOM 2939 N N . GLN A 1 388 ? 11.734 21.334 -15.936 1.00 79.19 388 GLN A N 1
ATOM 2940 C CA . GLN A 1 388 ? 11.771 20.559 -14.686 1.00 79.19 388 GLN A CA 1
ATOM 2941 C C . GLN A 1 388 ? 10.377 20.069 -14.245 1.00 79.19 388 GLN A C 1
ATOM 2943 O O . GLN A 1 388 ? 10.126 19.835 -13.061 1.00 79.19 388 GLN A O 1
ATOM 2948 N N . THR A 1 389 ? 9.482 19.879 -15.213 1.00 69.44 389 THR A N 1
ATOM 2949 C CA . THR A 1 389 ? 8.108 19.402 -15.055 1.00 69.44 389 THR A CA 1
ATOM 2950 C C . THR A 1 389 ? 8.053 17.888 -15.255 1.00 69.44 389 THR A C 1
ATOM 2952 O O . THR A 1 389 ? 7.966 17.382 -16.366 1.00 69.44 389 THR A O 1
ATOM 2955 N N . GLY A 1 390 ? 8.107 17.141 -14.150 1.00 55.81 390 GLY A N 1
ATOM 2956 C CA . GLY A 1 390 ? 7.940 15.679 -14.126 1.00 55.81 390 GLY A CA 1
ATOM 2957 C C . GLY A 1 390 ? 6.478 15.230 -14.032 1.00 55.81 390 GLY A C 1
ATOM 2958 O O . GLY A 1 390 ? 6.195 14.194 -13.430 1.00 55.81 390 GLY A O 1
ATOM 2959 N N . GLU A 1 391 ? 5.569 16.047 -14.557 1.00 54.59 391 GLU A N 1
ATOM 2960 C CA . GLU A 1 391 ? 4.123 15.845 -14.682 1.00 54.59 391 GLU A CA 1
ATOM 2961 C C . GLU A 1 391 ? 3.815 15.907 -16.186 1.00 54.59 391 GLU A C 1
ATOM 2963 O O . GLU A 1 391 ? 4.345 16.783 -16.875 1.00 54.59 391 GLU A O 1
ATOM 2968 N N . ASP A 1 392 ? 2.983 15.001 -16.713 1.00 54.78 392 ASP A N 1
ATOM 2969 C CA . ASP A 1 392 ? 2.359 15.281 -18.013 1.00 54.78 392 ASP A CA 1
ATOM 2970 C C . ASP A 1 392 ? 1.429 16.491 -17.823 1.00 54.78 392 ASP A C 1
ATOM 2972 O O . ASP A 1 392 ? 0.881 16.693 -16.739 1.00 54.78 392 ASP A O 1
ATOM 2976 N N . VAL A 1 393 ? 1.230 17.307 -18.858 1.00 48.53 393 VAL A N 1
ATOM 2977 C CA . VAL A 1 393 ? 0.640 18.664 -18.768 1.00 48.53 393 VAL A CA 1
ATOM 2978 C C . VAL A 1 393 ? -0.844 18.654 -18.325 1.00 48.53 393 VAL A C 1
ATOM 2980 O O . VAL A 1 393 ? -1.472 19.701 -18.175 1.00 48.53 393 VAL A O 1
ATOM 2983 N N . LEU A 1 394 ? -1.404 17.463 -18.098 1.00 53.31 394 LEU A N 1
ATOM 2984 C CA . LEU A 1 394 ? -2.782 17.169 -17.704 1.00 53.31 394 LEU A CA 1
ATOM 2985 C C . LEU A 1 394 ? -2.895 16.433 -16.345 1.00 53.31 394 LEU A C 1
ATOM 2987 O O . LEU A 1 394 ? -4.010 16.142 -15.902 1.00 53.31 394 LEU A O 1
ATOM 2991 N N . GLU A 1 395 ? -1.788 16.096 -15.672 1.00 74.31 395 GLU A N 1
ATOM 2992 C CA . GLU A 1 395 ? -1.827 15.406 -14.375 1.00 74.31 395 GLU A CA 1
ATOM 2993 C C . GLU A 1 395 ? -1.786 16.400 -13.204 1.00 74.31 395 GLU A C 1
ATOM 2995 O O . GLU A 1 395 ? -0.845 17.169 -13.040 1.00 74.31 395 GLU A O 1
ATOM 3000 N N . SER A 1 396 ? -2.814 16.370 -12.354 1.00 85.06 396 SER A N 1
ATOM 3001 C CA . SER A 1 396 ? -2.848 17.113 -11.093 1.00 85.06 396 SER A CA 1
ATOM 3002 C C . SER A 1 396 ? -2.198 16.312 -9.961 1.00 85.06 396 SER A C 1
ATOM 3004 O O . SER A 1 396 ? -2.212 15.079 -9.961 1.00 85.06 396 SER A O 1
ATOM 3006 N N . VAL A 1 397 ? -1.722 16.999 -8.919 1.00 88.62 397 VAL A N 1
ATOM 3007 C CA . VAL A 1 397 ? -1.226 16.339 -7.696 1.00 88.62 397 VAL A CA 1
ATOM 3008 C C . VAL A 1 397 ? -2.312 15.455 -7.060 1.00 88.62 397 VAL A C 1
ATOM 3010 O O . VAL A 1 397 ? -2.002 14.385 -6.536 1.00 88.62 397 VAL A O 1
ATOM 3013 N N . GLU A 1 398 ? -3.597 15.832 -7.152 1.00 92.88 398 GLU A N 1
ATOM 3014 C CA . GLU A 1 398 ? -4.694 14.974 -6.688 1.00 92.88 398 GLU A CA 1
ATOM 3015 C C . GLU A 1 398 ? -4.831 13.679 -7.508 1.00 92.88 398 GLU A C 1
ATOM 3017 O O . GLU A 1 398 ? -5.061 12.616 -6.925 1.00 92.88 398 GLU A O 1
ATOM 3022 N N . ARG A 1 399 ? -4.672 13.749 -8.841 1.00 90.44 399 ARG A N 1
ATOM 3023 C CA . ARG A 1 399 ? -4.677 12.579 -9.738 1.00 90.44 399 ARG A CA 1
ATOM 3024 C C . ARG A 1 399 ? -3.511 11.652 -9.434 1.00 90.44 399 ARG A C 1
ATOM 3026 O O . ARG A 1 399 ? -3.755 10.467 -9.214 1.00 90.44 399 ARG A O 1
ATOM 3033 N N . ARG A 1 400 ? -2.293 12.196 -9.338 1.00 90.75 400 ARG A N 1
ATOM 3034 C CA . ARG A 1 400 ? -1.075 11.433 -9.031 1.00 90.75 400 ARG A CA 1
ATOM 3035 C C . ARG A 1 400 ? -1.214 10.660 -7.725 1.00 90.75 400 ARG A C 1
ATOM 3037 O O . ARG A 1 400 ? -1.016 9.448 -7.696 1.00 90.75 400 ARG A O 1
ATOM 3044 N N . ILE A 1 401 ? -1.640 11.330 -6.650 1.00 94.88 401 ILE A N 1
ATOM 3045 C CA . ILE A 1 401 ? -1.856 10.673 -5.354 1.00 94.88 401 ILE A CA 1
ATOM 3046 C C . ILE A 1 401 ? -2.926 9.579 -5.453 1.00 94.88 401 ILE A C 1
ATOM 3048 O O . ILE A 1 401 ? -2.710 8.479 -4.943 1.00 94.88 401 ILE A O 1
ATOM 3052 N N . LEU A 1 402 ? -4.074 9.836 -6.091 1.00 96.19 402 LEU A N 1
ATOM 3053 C CA . LEU A 1 402 ? -5.118 8.815 -6.203 1.00 96.19 402 LEU A CA 1
ATOM 3054 C C . LEU A 1 402 ? -4.618 7.594 -6.988 1.00 96.19 402 LEU A C 1
ATOM 3056 O O . LEU A 1 402 ? -4.717 6.465 -6.503 1.00 96.19 402 LEU A O 1
ATOM 3060 N N . TRP A 1 403 ? -4.074 7.810 -8.184 1.00 94.19 403 TRP A N 1
ATOM 3061 C CA . TRP A 1 403 ? -3.732 6.724 -9.093 1.00 94.19 403 TRP A CA 1
ATOM 3062 C C . TRP A 1 403 ? -2.527 5.921 -8.655 1.00 94.19 403 TRP A C 1
ATOM 3064 O O . TRP A 1 403 ? -2.603 4.695 -8.706 1.00 94.19 403 TRP A O 1
ATOM 3074 N N . SER A 1 404 ? -1.465 6.555 -8.161 1.00 94.81 404 SER A N 1
ATOM 3075 C CA . SER A 1 404 ? -0.304 5.821 -7.659 1.00 94.81 404 SER A CA 1
ATOM 3076 C C . SER A 1 404 ? -0.674 4.922 -6.486 1.00 94.81 404 SER A C 1
ATOM 3078 O O . SER A 1 404 ? -0.242 3.776 -6.450 1.00 94.81 404 SER A O 1
ATOM 3080 N N . ASN A 1 405 ? -1.552 5.362 -5.578 1.00 97.94 405 ASN A N 1
ATOM 3081 C CA . ASN A 1 405 ? -1.967 4.526 -4.450 1.00 97.94 405 ASN A CA 1
ATOM 3082 C C . ASN A 1 405 ? -2.991 3.443 -4.848 1.00 97.94 405 ASN A C 1
ATOM 3084 O O . ASN A 1 405 ? -2.884 2.316 -4.366 1.00 97.94 405 ASN A O 1
ATOM 3088 N N . VAL A 1 406 ? -3.913 3.706 -5.787 1.00 98.19 406 VAL A N 1
ATOM 3089 C CA . VAL A 1 406 ? -4.782 2.663 -6.380 1.00 98.19 406 VAL A CA 1
ATOM 3090 C C . VAL A 1 406 ? -3.946 1.592 -7.092 1.00 98.19 406 VAL A C 1
ATOM 3092 O O . VAL A 1 406 ? -4.096 0.400 -6.822 1.00 98.19 406 VAL A O 1
ATOM 3095 N N . ASN A 1 407 ? -3.032 2.009 -7.968 1.00 97.50 407 ASN A N 1
ATOM 3096 C CA . ASN A 1 407 ? -2.181 1.114 -8.745 1.00 97.50 407 ASN A CA 1
ATOM 3097 C C . ASN A 1 407 ? -1.161 0.372 -7.865 1.00 97.50 407 ASN A C 1
ATOM 3099 O O . ASN A 1 407 ? -0.929 -0.810 -8.096 1.00 97.50 407 ASN A O 1
ATOM 3103 N N . TYR A 1 408 ? -0.614 0.997 -6.818 1.00 98.06 408 TYR A N 1
ATOM 3104 C CA . TYR A 1 408 ? 0.264 0.324 -5.854 1.00 98.06 408 TYR A CA 1
ATOM 3105 C C . TYR A 1 408 ? -0.479 -0.775 -5.074 1.00 98.06 408 TYR A C 1
ATOM 3107 O O . TYR A 1 408 ? 0.044 -1.882 -4.926 1.00 98.06 408 TYR A O 1
ATOM 3115 N N . VAL A 1 409 ? -1.728 -0.533 -4.646 1.00 98.44 409 VAL A N 1
ATOM 3116 C CA . VAL A 1 409 ? -2.529 -1.567 -3.965 1.00 98.44 409 VAL A CA 1
ATOM 3117 C C . VAL A 1 409 ? -2.902 -2.720 -4.914 1.00 98.44 409 VAL A C 1
ATOM 3119 O O . VAL A 1 409 ? -2.841 -3.887 -4.518 1.00 98.44 409 VAL A O 1
ATOM 3122 N N . ILE A 1 410 ? -3.252 -2.431 -6.171 1.00 98.19 410 ILE A N 1
ATOM 3123 C CA . ILE A 1 410 ? -3.610 -3.464 -7.161 1.00 98.19 410 ILE A CA 1
ATOM 3124 C C . ILE A 1 410 ? -2.382 -4.262 -7.630 1.00 98.19 410 ILE A C 1
ATOM 3126 O O . ILE A 1 410 ? -2.441 -5.489 -7.692 1.00 98.19 410 ILE A O 1
ATOM 3130 N N . GLY A 1 411 ? -1.285 -3.586 -7.973 1.00 96.88 411 GLY A N 1
ATOM 3131 C CA . GLY A 1 411 ? -0.102 -4.203 -8.570 1.00 96.88 411 GLY A CA 1
ATOM 3132 C C . GLY A 1 411 ? 0.857 -4.807 -7.545 1.00 96.88 411 GLY A C 1
ATOM 3133 O O . GLY A 1 411 ? 1.230 -5.975 -7.660 1.00 96.88 411 GLY A O 1
ATOM 3134 N N . CYS A 1 412 ? 1.244 -4.028 -6.530 1.00 97.25 412 CYS A N 1
ATOM 3135 C CA . CYS A 1 412 ? 2.291 -4.407 -5.576 1.00 97.25 412 CYS A CA 1
ATOM 3136 C C . CYS A 1 412 ? 1.744 -5.088 -4.313 1.00 97.25 412 CYS A C 1
ATOM 3138 O O . CYS A 1 412 ? 2.371 -6.010 -3.795 1.00 97.25 412 CYS A O 1
ATOM 3140 N N . CYS A 1 413 ? 0.583 -4.661 -3.807 1.00 97.50 413 CYS A N 1
ATOM 3141 C CA . CYS A 1 413 ? 0.037 -5.209 -2.561 1.00 97.50 413 CYS A CA 1
ATOM 3142 C C . CYS A 1 413 ? -0.810 -6.477 -2.740 1.00 97.50 413 CYS A C 1
ATOM 3144 O O . CYS A 1 413 ? -0.935 -7.242 -1.786 1.00 97.50 413 CYS A O 1
ATOM 3146 N N . SER A 1 414 ? -1.426 -6.704 -3.904 1.00 97.19 414 SER A N 1
ATOM 3147 C CA . SER A 1 414 ? -2.412 -7.782 -4.088 1.00 97.19 414 SER A CA 1
ATOM 3148 C C . SER A 1 414 ? -1.781 -9.071 -4.631 1.00 97.19 414 SER A C 1
ATOM 3150 O O . SER A 1 414 ? -1.362 -9.146 -5.787 1.00 97.19 414 SER A O 1
ATOM 3152 N N . ALA A 1 415 ? -1.757 -10.116 -3.801 1.00 94.31 415 ALA A N 1
ATOM 3153 C CA . ALA A 1 415 ? -1.209 -11.434 -4.110 1.00 94.31 415 ALA A CA 1
ATOM 3154 C C . ALA A 1 415 ? -2.324 -12.501 -4.190 1.00 94.31 415 ALA A C 1
ATOM 3156 O O . ALA A 1 415 ? -2.852 -12.924 -3.155 1.00 94.31 415 ALA A O 1
ATOM 3157 N N . PRO A 1 416 ? -2.692 -12.975 -5.398 1.00 93.31 416 PRO A N 1
ATOM 3158 C CA . PRO A 1 416 ? -3.619 -14.086 -5.571 1.00 93.31 416 PRO A CA 1
ATOM 3159 C C . PRO A 1 416 ? -3.070 -15.378 -4.962 1.00 93.31 416 PRO A C 1
ATOM 3161 O O . PRO A 1 416 ? -1.929 -15.773 -5.204 1.00 93.31 416 PRO A O 1
ATOM 3164 N N . VAL A 1 417 ? -3.914 -16.060 -4.198 1.00 91.56 417 VAL A N 1
ATOM 3165 C CA . VAL A 1 417 ? -3.650 -17.358 -3.570 1.00 91.56 417 VAL A CA 1
ATOM 3166 C C . VAL A 1 417 ? -4.884 -18.257 -3.719 1.00 91.56 417 VAL A C 1
ATOM 3168 O O . VAL A 1 417 ? -5.874 -17.888 -4.357 1.00 91.56 417 VAL A O 1
ATOM 3171 N N . LYS A 1 418 ? -4.835 -19.466 -3.156 1.00 86.25 418 LYS A N 1
ATOM 3172 C CA . LYS A 1 418 ? -5.990 -20.367 -3.089 1.00 86.25 418 LYS A CA 1
ATOM 3173 C C . LYS A 1 418 ? -6.301 -20.739 -1.648 1.00 86.25 418 LYS A C 1
ATOM 3175 O O . LYS A 1 418 ? -5.380 -20.876 -0.845 1.00 86.25 418 LYS A O 1
ATOM 3180 N N . SER A 1 419 ? -7.584 -20.920 -1.355 1.00 82.94 419 SER A N 1
ATOM 3181 C CA . SER A 1 419 ? -8.043 -21.600 -0.143 1.00 82.94 419 SER A CA 1
ATOM 3182 C C . SER A 1 419 ? -7.713 -23.095 -0.187 1.00 82.94 419 SER A C 1
ATOM 3184 O O . SER A 1 419 ? -7.358 -23.640 -1.235 1.00 82.94 419 SER A O 1
ATOM 3186 N N . GLU A 1 420 ? -7.855 -23.775 0.952 1.00 76.81 420 GLU A N 1
ATOM 3187 C CA . GLU A 1 420 ? -7.640 -25.225 1.063 1.00 76.81 420 GLU A CA 1
ATOM 3188 C C . GLU A 1 420 ? -8.593 -26.033 0.159 1.00 76.81 420 GLU A C 1
ATOM 3190 O O . GLU A 1 420 ? -8.187 -27.021 -0.449 1.00 76.81 420 GLU A O 1
ATOM 3195 N N . ASP A 1 421 ? -9.828 -25.553 -0.033 1.00 80.81 421 ASP A N 1
ATOM 3196 C CA . ASP A 1 421 ? -10.799 -26.102 -0.993 1.00 80.81 421 ASP A CA 1
ATOM 3197 C C . ASP A 1 421 ? -10.628 -25.579 -2.439 1.00 80.81 421 ASP A C 1
ATOM 3199 O O . ASP A 1 421 ? -11.447 -25.854 -3.318 1.00 80.81 421 ASP A O 1
ATOM 3203 N N . GLY A 1 422 ? -9.534 -24.862 -2.717 1.00 84.31 422 GLY A N 1
ATOM 3204 C CA . GLY A 1 422 ? -9.093 -24.491 -4.061 1.00 84.31 422 GLY A CA 1
ATOM 3205 C C . GLY A 1 422 ? -9.785 -23.277 -4.689 1.00 84.31 422 GLY A C 1
ATOM 3206 O O . GLY A 1 422 ? -9.497 -22.975 -5.854 1.00 84.31 422 GLY A O 1
ATOM 3207 N N . ARG A 1 423 ? -10.660 -22.568 -3.959 1.00 88.25 423 ARG A N 1
ATOM 3208 C CA . ARG A 1 423 ? -11.257 -21.298 -4.411 1.00 88.25 423 ARG A CA 1
ATOM 3209 C C . ARG A 1 423 ? -10.192 -20.202 -4.521 1.00 88.25 423 ARG A C 1
ATOM 3211 O O . ARG A 1 423 ? -9.151 -20.248 -3.869 1.00 88.25 423 ARG A O 1
ATOM 3218 N N . ALA A 1 424 ? -10.452 -19.216 -5.378 1.00 91.62 424 ALA A N 1
ATOM 3219 C CA . ALA A 1 424 ? -9.575 -18.063 -5.552 1.00 91.62 424 ALA A CA 1
ATOM 3220 C C . ALA A 1 424 ? -9.720 -17.090 -4.371 1.00 91.62 424 ALA A C 1
ATOM 3222 O O . ALA A 1 424 ? -10.828 -16.661 -4.053 1.00 91.62 424 ALA A O 1
ATOM 3223 N N . ALA A 1 425 ? -8.594 -16.728 -3.765 1.00 95.12 425 ALA A N 1
ATOM 3224 C CA . ALA A 1 425 ? -8.497 -15.766 -2.675 1.00 95.12 425 ALA A CA 1
ATOM 3225 C C . ALA A 1 425 ? -7.365 -14.764 -2.969 1.00 95.12 425 ALA A C 1
ATOM 3227 O O . ALA A 1 425 ? -6.522 -15.008 -3.832 1.00 95.12 425 ALA A O 1
ATOM 3228 N N . VAL A 1 426 ? -7.334 -13.624 -2.279 1.00 97.06 426 VAL A N 1
ATOM 3229 C CA . VAL A 1 426 ? -6.321 -12.575 -2.481 1.00 97.06 426 VAL A CA 1
ATOM 3230 C C . VAL A 1 426 ? -5.799 -12.112 -1.129 1.00 97.06 426 VAL A C 1
ATOM 3232 O O . VAL A 1 426 ? -6.499 -11.446 -0.369 1.00 97.06 426 VAL A O 1
ATOM 3235 N N . ALA A 1 427 ? -4.547 -12.440 -0.833 1.00 96.19 427 ALA A N 1
ATOM 3236 C CA . ALA A 1 427 ? -3.840 -11.792 0.257 1.00 96.19 427 ALA A CA 1
ATOM 3237 C C . ALA A 1 427 ? -3.492 -10.361 -0.167 1.00 96.19 427 ALA A C 1
ATOM 3239 O O . ALA A 1 427 ? -3.095 -10.131 -1.309 1.00 96.19 427 ALA A O 1
ATOM 3240 N N . VAL A 1 428 ? -3.612 -9.409 0.751 1.00 97.62 428 VAL A N 1
ATOM 3241 C CA . VAL A 1 428 ? -3.181 -8.025 0.530 1.00 97.62 428 VAL A CA 1
ATOM 3242 C C . VAL A 1 428 ? -2.068 -7.730 1.523 1.00 97.62 428 VAL A C 1
ATOM 3244 O O . VAL A 1 428 ? -2.198 -8.076 2.694 1.00 97.62 428 VAL A O 1
ATOM 3247 N N . VAL A 1 429 ? -0.967 -7.123 1.079 1.00 95.00 429 VAL A N 1
ATOM 3248 C CA . VAL A 1 429 ? 0.166 -6.758 1.945 1.00 95.00 429 VAL A CA 1
ATOM 3249 C C . VAL A 1 429 ? 0.315 -5.244 2.096 1.00 95.00 429 VAL A C 1
ATOM 3251 O O . VAL A 1 429 ? -0.007 -4.504 1.170 1.00 95.00 429 VAL A O 1
ATOM 3254 N N . ALA A 1 430 ? 0.801 -4.761 3.243 1.00 91.38 430 ALA A N 1
ATOM 3255 C CA . ALA A 1 430 ? 0.963 -3.313 3.475 1.00 91.38 430 ALA A CA 1
ATOM 3256 C C . ALA A 1 430 ? 2.200 -2.699 2.771 1.00 91.38 430 ALA A C 1
ATOM 3258 O O . ALA A 1 430 ? 2.273 -1.491 2.534 1.00 91.38 430 ALA A O 1
ATOM 3259 N N . ASP A 1 431 ? 3.180 -3.540 2.440 1.00 89.69 431 ASP A N 1
ATOM 3260 C CA . ASP A 1 431 ? 4.451 -3.233 1.776 1.00 89.69 431 ASP A CA 1
ATOM 3261 C C . ASP A 1 431 ? 4.876 -4.484 0.984 1.00 89.69 431 ASP A C 1
ATOM 3263 O O . ASP A 1 431 ? 4.616 -5.593 1.430 1.00 89.69 431 ASP A O 1
ATOM 3267 N N . HIS A 1 432 ? 5.514 -4.346 -0.177 1.00 90.25 432 HIS A N 1
ATOM 3268 C CA . HIS A 1 432 ? 5.968 -5.475 -1.001 1.00 90.25 432 HIS A CA 1
ATOM 3269 C C . HIS A 1 432 ? 7.487 -5.753 -0.901 1.00 90.25 432 HIS A C 1
ATOM 3271 O O . HIS A 1 432 ? 7.959 -6.790 -1.381 1.00 90.25 432 HIS A O 1
ATOM 3277 N N . VAL A 1 433 ? 8.256 -4.853 -0.270 1.00 86.81 433 VAL A N 1
ATOM 3278 C CA . VAL A 1 433 ? 9.723 -4.905 -0.158 1.00 86.81 433 VAL A CA 1
ATOM 3279 C C . VAL A 1 433 ? 10.171 -5.423 1.204 1.00 86.81 433 VAL A C 1
ATOM 3281 O O . VAL A 1 433 ? 10.752 -6.508 1.299 1.00 86.81 433 VAL A O 1
ATOM 3284 N N . ALA A 1 434 ? 9.946 -4.648 2.270 1.00 78.94 434 ALA A N 1
ATOM 3285 C CA . ALA A 1 434 ? 10.462 -4.964 3.597 1.00 78.94 434 ALA A CA 1
ATOM 3286 C C . ALA A 1 434 ? 9.446 -5.766 4.417 1.00 78.94 434 ALA A C 1
ATOM 3288 O O . ALA A 1 434 ? 9.842 -6.674 5.145 1.00 78.94 434 ALA A O 1
ATOM 3289 N N . LEU A 1 435 ? 8.156 -5.467 4.280 1.00 79.88 435 LEU A N 1
ATOM 3290 C CA . LEU A 1 435 ? 7.045 -5.985 5.076 1.00 79.88 435 LEU A CA 1
ATOM 3291 C C . LEU A 1 435 ? 5.912 -6.631 4.233 1.00 79.88 435 LEU A C 1
ATOM 3293 O O . LEU A 1 435 ? 4.754 -6.249 4.390 1.00 79.88 435 LEU A O 1
ATOM 3297 N N . PRO A 1 436 ? 6.189 -7.655 3.395 1.00 87.75 436 PRO A N 1
ATOM 3298 C CA . PRO A 1 436 ? 5.165 -8.373 2.630 1.00 87.75 436 PRO A CA 1
ATOM 3299 C C . PRO A 1 436 ? 4.352 -9.342 3.495 1.00 87.75 436 PRO A C 1
ATOM 3301 O O . PRO A 1 436 ? 4.486 -10.566 3.414 1.00 87.75 436 PRO A O 1
ATOM 3304 N N . LEU A 1 437 ? 3.498 -8.754 4.332 1.00 89.19 437 LEU A N 1
ATOM 3305 C CA . LEU A 1 437 ? 2.514 -9.406 5.189 1.00 89.19 437 LEU A CA 1
ATOM 3306 C C . LEU A 1 437 ? 1.170 -8.682 5.088 1.00 89.19 437 LEU A C 1
ATOM 3308 O O . LEU A 1 437 ? 1.132 -7.471 4.867 1.00 89.19 437 LEU A O 1
ATOM 3312 N N . GLY A 1 438 ? 0.080 -9.412 5.307 1.00 92.25 438 GLY A N 1
ATOM 3313 C CA . GLY A 1 438 ? -1.226 -8.811 5.565 1.00 92.25 438 GLY A CA 1
ATOM 3314 C C . GLY A 1 438 ? -1.374 -8.450 7.040 1.00 92.25 438 GLY A C 1
ATOM 3315 O O . GLY A 1 438 ? -1.225 -9.326 7.894 1.00 92.25 438 GLY A O 1
ATOM 3316 N N . TRP A 1 439 ? -1.675 -7.180 7.322 1.00 93.12 439 TRP A N 1
ATOM 3317 C CA . TRP A 1 439 ? -2.218 -6.714 8.602 1.00 93.12 439 TRP A CA 1
ATOM 3318 C C . TRP A 1 439 ? -3.710 -6.457 8.380 1.00 93.12 439 TRP A C 1
ATOM 3320 O O . TRP A 1 439 ? -4.031 -5.560 7.597 1.00 93.12 439 TRP A O 1
ATOM 3330 N N . PRO A 1 440 ? -4.633 -7.174 9.046 1.00 94.75 440 PRO A N 1
ATOM 3331 C CA . PRO A 1 440 ? -6.068 -7.024 8.786 1.00 94.75 440 PRO A CA 1
ATOM 3332 C C . PRO A 1 440 ? -6.597 -5.586 8.964 1.00 94.75 440 PRO A C 1
ATOM 3334 O O . PRO A 1 440 ? -7.491 -5.157 8.236 1.00 94.75 440 PRO A O 1
ATOM 3337 N N . ARG A 1 441 ? -5.987 -4.819 9.881 1.00 93.75 441 ARG A N 1
ATOM 3338 C CA . ARG A 1 441 ? -6.173 -3.369 10.065 1.00 93.75 441 ARG A CA 1
ATOM 3339 C C . ARG A 1 441 ? -5.819 -2.572 8.806 1.00 93.75 441 ARG A C 1
ATOM 3341 O O . ARG A 1 441 ? -6.672 -1.896 8.238 1.00 93.75 441 ARG A O 1
ATOM 3348 N N . ASP A 1 442 ? -4.566 -2.651 8.368 1.00 94.75 442 ASP A N 1
ATOM 3349 C CA . ASP A 1 442 ? -4.033 -1.889 7.235 1.00 94.75 442 ASP A CA 1
ATOM 3350 C C . ASP A 1 442 ? -4.749 -2.288 5.925 1.00 94.75 442 ASP A C 1
ATOM 3352 O O . ASP A 1 442 ? -5.095 -1.432 5.106 1.00 94.75 442 ASP A O 1
ATOM 3356 N N . ASN A 1 443 ? -5.045 -3.586 5.768 1.00 97.44 443 ASN A N 1
ATOM 3357 C CA . ASN A 1 443 ? -5.739 -4.157 4.614 1.00 97.44 443 ASN A CA 1
ATOM 3358 C C . ASN A 1 443 ? -7.152 -3.589 4.427 1.00 97.44 443 ASN A C 1
ATOM 3360 O O . ASN A 1 443 ? -7.525 -3.271 3.296 1.00 97.44 443 ASN A O 1
ATOM 3364 N N . TYR A 1 444 ? -7.918 -3.391 5.508 1.00 98.06 444 TYR A N 1
ATOM 3365 C CA . TYR A 1 444 ? -9.240 -2.760 5.429 1.00 98.06 444 TYR A CA 1
ATOM 3366 C C . TYR A 1 444 ? -9.175 -1.378 4.768 1.00 98.06 444 TYR A C 1
ATOM 3368 O O . TYR A 1 444 ? -9.982 -1.081 3.890 1.00 98.06 444 TYR A O 1
ATOM 3376 N N . TRP A 1 445 ? -8.191 -0.548 5.123 1.00 97.50 445 TRP A N 1
ATOM 3377 C CA . TRP A 1 445 ? -8.060 0.801 4.567 1.00 97.50 445 TRP A CA 1
ATOM 3378 C C . TRP A 1 445 ? -7.571 0.799 3.111 1.00 97.50 445 TRP A C 1
ATOM 3380 O O . TRP A 1 445 ? -8.110 1.540 2.288 1.00 97.50 445 TRP A O 1
ATOM 3390 N N . GLN A 1 446 ? -6.634 -0.092 2.756 1.00 98.44 446 GLN A N 1
ATOM 3391 C CA . GLN A 1 446 ? -6.247 -0.339 1.355 1.00 98.44 446 GLN A CA 1
ATOM 3392 C C . GLN A 1 446 ? -7.463 -0.709 0.488 1.00 98.44 446 GLN A C 1
ATOM 3394 O O . GLN A 1 446 ? -7.624 -0.218 -0.630 1.00 98.44 446 GLN A O 1
ATOM 3399 N N . LEU A 1 447 ? -8.334 -1.575 1.009 1.00 98.62 447 LEU A N 1
ATOM 3400 C CA . LEU A 1 447 ? -9.492 -2.096 0.290 1.00 98.62 447 LEU A CA 1
ATOM 3401 C C . LEU A 1 447 ? -10.680 -1.132 0.304 1.00 98.62 447 LEU A C 1
ATOM 3403 O O . LEU A 1 447 ? -11.425 -1.080 -0.673 1.00 98.62 447 LEU A O 1
ATOM 3407 N N . ARG A 1 448 ? -10.820 -0.301 1.340 1.00 97.94 448 ARG A N 1
ATOM 3408 C CA . ARG A 1 448 ? -11.805 0.785 1.391 1.00 97.94 448 ARG A CA 1
ATOM 3409 C C . ARG A 1 448 ? -11.538 1.845 0.316 1.00 97.94 448 ARG A C 1
ATOM 3411 O O . ARG A 1 448 ? -12.498 2.268 -0.328 1.00 97.94 448 ARG A O 1
ATOM 3418 N N . LEU A 1 449 ? -10.271 2.190 0.036 1.00 98.62 449 LEU A N 1
ATOM 3419 C CA . LEU A 1 449 ? -9.909 2.993 -1.144 1.00 98.62 449 LEU A CA 1
ATOM 3420 C C . LEU A 1 449 ? -10.447 2.335 -2.425 1.00 98.62 449 LEU A C 1
ATOM 3422 O O . LEU A 1 449 ? -11.230 2.953 -3.146 1.00 98.62 449 LEU A O 1
ATOM 3426 N N . LEU A 1 450 ? -10.063 1.082 -2.698 1.00 98.69 450 LEU A N 1
ATOM 3427 C CA . LEU A 1 450 ? -10.459 0.400 -3.936 1.00 98.69 450 LEU A CA 1
ATOM 3428 C C . LEU A 1 450 ? -11.987 0.294 -4.077 1.00 98.69 450 LEU A C 1
ATOM 3430 O O . LEU A 1 450 ? -12.530 0.580 -5.145 1.00 98.69 450 LEU A O 1
ATOM 3434 N N . GLN A 1 451 ? -12.694 -0.046 -2.996 1.00 98.38 451 GLN A N 1
ATOM 3435 C CA . GLN A 1 451 ? -14.155 -0.108 -2.974 1.00 98.38 451 GLN A CA 1
ATOM 3436 C C . GLN A 1 451 ? -14.792 1.252 -3.275 1.00 98.38 451 GLN A C 1
ATOM 3438 O O . GLN A 1 451 ? -15.729 1.318 -4.068 1.00 98.38 451 GLN A O 1
ATOM 3443 N N . ASN A 1 452 ? -14.294 2.341 -2.687 1.00 97.44 452 ASN A N 1
ATOM 3444 C CA . ASN A 1 452 ? -14.887 3.665 -2.870 1.00 97.44 452 ASN A CA 1
ATOM 3445 C C . ASN A 1 452 ? -14.573 4.266 -4.254 1.00 97.44 452 ASN A C 1
ATOM 3447 O O . ASN A 1 452 ? -15.409 4.992 -4.793 1.00 97.44 452 ASN A O 1
ATOM 3451 N N . VAL A 1 453 ? -13.446 3.901 -4.882 1.00 96.75 453 VAL A N 1
ATOM 3452 C CA . VAL A 1 453 ? -13.180 4.195 -6.306 1.00 96.75 453 VAL A CA 1
ATOM 3453 C C . VAL A 1 453 ? -14.145 3.409 -7.199 1.00 96.75 453 VAL A C 1
ATOM 3455 O O . VAL A 1 453 ? -14.821 3.996 -8.043 1.00 96.75 453 VAL A O 1
ATOM 3458 N N . HIS A 1 454 ? -14.289 2.099 -6.975 1.00 96.75 454 HIS A N 1
ATOM 3459 C CA . HIS A 1 454 ? -15.201 1.248 -7.746 1.00 96.75 454 HIS A CA 1
ATOM 3460 C C . HIS A 1 454 ? -16.665 1.715 -7.637 1.00 96.75 454 HIS A C 1
ATOM 3462 O O . HIS A 1 454 ? -17.349 1.849 -8.649 1.00 96.75 454 HIS A O 1
ATOM 3468 N N . LEU A 1 455 ? -17.139 2.037 -6.427 1.00 93.88 455 LEU A N 1
ATOM 3469 C CA . LEU A 1 455 ? -18.490 2.560 -6.173 1.00 93.88 455 LEU A CA 1
ATOM 3470 C C . LEU A 1 455 ? -18.756 3.942 -6.792 1.00 93.88 455 LEU A C 1
ATOM 3472 O O . LEU A 1 455 ? -19.919 4.333 -6.923 1.00 93.88 455 LEU A O 1
ATOM 3476 N N . ARG A 1 456 ? -17.710 4.697 -7.152 1.00 94.06 456 ARG A N 1
ATOM 3477 C CA . ARG A 1 456 ? -17.842 5.985 -7.845 1.00 94.06 456 ARG A CA 1
ATOM 3478 C C . ARG A 1 456 ? -18.077 5.814 -9.351 1.00 94.06 456 ARG A C 1
ATOM 3480 O O . ARG A 1 456 ? -18.724 6.687 -9.928 1.00 94.06 456 ARG A O 1
ATOM 3487 N N . GLY A 1 457 ? -17.629 4.698 -9.932 1.00 92.88 457 GLY A N 1
ATOM 3488 C CA . GLY A 1 457 ? -17.755 4.353 -11.351 1.00 92.88 457 GLY A CA 1
ATOM 3489 C C . GLY A 1 457 ? -16.460 4.595 -12.130 1.00 92.88 457 GLY A C 1
ATOM 3490 O O . GLY A 1 457 ? -16.017 5.735 -12.272 1.00 92.88 457 GLY A O 1
ATOM 3491 N N . PHE A 1 458 ? -15.843 3.523 -12.645 1.00 94.88 458 PHE A N 1
ATOM 3492 C CA . PHE A 1 458 ? -14.624 3.614 -13.464 1.00 94.88 458 PHE A CA 1
ATOM 3493 C C . PHE A 1 458 ? -14.861 4.230 -14.853 1.00 94.88 458 PHE A C 1
ATOM 3495 O O . PHE A 1 458 ? -13.921 4.734 -15.459 1.00 94.88 458 PHE A O 1
ATOM 3502 N N . ASP A 1 459 ? -16.112 4.297 -15.311 1.00 93.25 459 ASP A N 1
ATOM 3503 C CA . ASP A 1 459 ? -16.550 5.065 -16.483 1.00 93.25 459 ASP A CA 1
ATOM 3504 C C . ASP A 1 459 ? -16.192 6.557 -16.384 1.00 93.25 459 ASP A C 1
ATOM 3506 O O . ASP A 1 459 ? -15.888 7.192 -17.387 1.00 93.25 459 ASP A O 1
ATOM 3510 N N . LYS A 1 460 ? -16.159 7.115 -15.168 1.00 92.12 460 LYS A N 1
ATOM 3511 C CA . LYS A 1 460 ? -15.786 8.517 -14.910 1.00 92.12 460 LYS A CA 1
ATOM 3512 C C . LYS A 1 460 ? -14.280 8.748 -14.865 1.00 92.12 460 LYS A C 1
ATOM 3514 O O . LYS A 1 460 ? -13.819 9.875 -15.010 1.00 92.12 460 LYS A O 1
ATOM 3519 N N . PHE A 1 461 ? -13.534 7.679 -14.616 1.00 90.50 461 PHE A N 1
ATOM 3520 C CA . PHE A 1 461 ? -12.079 7.665 -14.545 1.00 90.50 461 PHE A CA 1
ATOM 3521 C C . PHE A 1 461 ? -11.442 7.354 -15.908 1.00 90.50 461 PHE A C 1
ATOM 3523 O O . PHE A 1 461 ? -10.338 7.816 -16.182 1.00 90.50 461 PHE A O 1
ATOM 3530 N N . PHE A 1 462 ? -12.162 6.635 -16.776 1.00 89.88 462 PHE A N 1
ATOM 3531 C CA . PHE A 1 462 ? -11.785 6.334 -18.157 1.00 89.88 462 PHE A CA 1
ATOM 3532 C C . PHE A 1 462 ? -12.930 6.695 -19.134 1.00 89.88 462 PHE A C 1
ATOM 3534 O O . PHE A 1 462 ? -13.458 5.816 -19.818 1.00 89.88 462 PHE A O 1
ATOM 3541 N N . PRO A 1 463 ? -13.325 7.983 -19.252 1.00 87.56 463 PRO A N 1
ATOM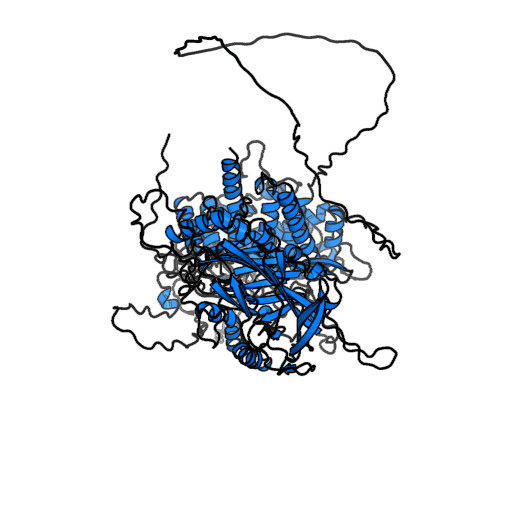 3542 C CA . PRO A 1 463 ? -14.512 8.417 -20.013 1.00 87.56 463 PRO A CA 1
ATOM 3543 C C . PRO A 1 463 ? -14.449 8.150 -21.525 1.00 87.56 463 PRO A C 1
ATOM 3545 O O . PRO A 1 463 ? -15.435 8.361 -22.238 1.00 87.56 463 PRO A O 1
ATOM 3548 N N . HIS A 1 464 ? -13.298 7.709 -22.035 1.00 87.00 464 HIS A N 1
ATOM 3549 C CA . HIS A 1 464 ? -13.069 7.374 -23.442 1.00 87.00 464 HIS A CA 1
ATOM 3550 C C . HIS A 1 464 ? -12.577 5.929 -23.651 1.00 87.00 464 HIS A C 1
ATOM 3552 O O . HIS A 1 464 ? -12.393 5.522 -24.796 1.00 87.00 464 HIS A O 1
ATOM 3558 N N . ASP A 1 465 ? -12.424 5.137 -22.581 1.00 90.00 465 ASP A N 1
ATOM 3559 C CA . ASP A 1 465 ? -12.057 3.718 -22.658 1.00 90.00 465 ASP A CA 1
ATOM 3560 C C . ASP A 1 465 ? -12.900 2.873 -21.686 1.00 90.00 465 ASP A C 1
ATOM 3562 O O . ASP A 1 465 ? -12.540 2.606 -20.536 1.00 90.00 465 ASP A O 1
ATOM 3566 N N . ALA A 1 466 ? -14.045 2.411 -22.193 1.00 93.62 466 ALA A N 1
ATOM 3567 C CA . ALA A 1 466 ? -14.924 1.498 -21.471 1.00 93.62 466 ALA A CA 1
ATOM 3568 C C . ALA A 1 466 ? -14.269 0.130 -21.197 1.00 93.62 466 ALA A C 1
ATOM 3570 O O . ALA A 1 466 ? -14.604 -0.509 -20.203 1.00 93.62 466 ALA A O 1
ATOM 3571 N N . SER A 1 467 ? -13.310 -0.309 -22.025 1.00 94.56 467 SER A N 1
ATOM 3572 C CA . SER A 1 467 ? -12.603 -1.573 -21.800 1.00 94.56 467 SER A CA 1
ATOM 3573 C C . SER A 1 467 ? -11.686 -1.471 -20.584 1.00 94.56 467 SER A C 1
ATOM 3575 O O . SER A 1 467 ? -11.626 -2.410 -19.794 1.00 94.56 467 SER A O 1
ATOM 3577 N N . LYS A 1 468 ? -11.016 -0.328 -20.393 1.00 92.75 468 LYS A N 1
ATOM 3578 C CA . LYS A 1 468 ? -10.247 -0.035 -19.176 1.00 92.75 468 LYS A CA 1
ATOM 3579 C C . LYS A 1 468 ? -11.138 0.160 -17.960 1.00 92.75 468 LYS A C 1
ATOM 3581 O O . LYS A 1 468 ? -10.806 -0.354 -16.892 1.00 92.75 468 LYS A O 1
ATOM 3586 N N . ALA A 1 469 ? -12.286 0.819 -18.117 1.00 94.94 469 ALA A N 1
ATOM 3587 C CA . ALA A 1 469 ? -13.260 0.927 -17.037 1.00 94.94 469 ALA A CA 1
ATOM 3588 C C . ALA A 1 469 ? -13.719 -0.457 -16.535 1.00 94.94 469 ALA A C 1
ATOM 3590 O O . ALA A 1 469 ? -13.719 -0.704 -15.326 1.00 94.94 469 ALA A O 1
ATOM 3591 N N . ASP A 1 470 ? -14.027 -1.379 -17.451 1.00 96.94 470 ASP A N 1
ATOM 3592 C CA . ASP A 1 470 ? -14.392 -2.760 -17.126 1.00 96.94 470 ASP A CA 1
ATOM 3593 C C . ASP A 1 470 ? -13.215 -3.573 -16.556 1.00 96.94 470 ASP A C 1
ATOM 3595 O O . ASP A 1 470 ? -13.407 -4.313 -15.590 1.00 96.94 470 ASP A O 1
ATOM 3599 N N . GLU A 1 471 ? -11.992 -3.421 -17.081 1.00 96.19 471 GLU A N 1
ATOM 3600 C CA . GLU A 1 471 ? -10.789 -4.115 -16.586 1.00 96.19 471 GLU A CA 1
ATOM 3601 C C . GLU A 1 471 ? -10.478 -3.747 -15.122 1.00 96.19 471 GLU A C 1
ATOM 3603 O O . GLU A 1 471 ? -10.242 -4.626 -14.282 1.00 96.19 471 GLU A O 1
ATOM 3608 N N . TYR A 1 472 ? -10.547 -2.452 -14.789 1.00 97.25 472 TYR A N 1
ATOM 3609 C CA . TYR A 1 472 ? -10.410 -1.950 -13.419 1.00 97.25 472 TYR A CA 1
ATOM 3610 C C . TYR A 1 472 ? -11.576 -2.390 -12.529 1.00 97.25 472 TYR A C 1
ATOM 3612 O O . TYR A 1 472 ? -11.353 -2.864 -11.412 1.00 97.25 472 TYR A O 1
ATOM 3620 N N . SER A 1 473 ? -12.812 -2.290 -13.026 1.00 97.25 473 SER A N 1
ATOM 3621 C CA . SER A 1 473 ? -14.022 -2.704 -12.307 1.00 97.25 473 SER A CA 1
ATOM 3622 C C . SER A 1 473 ? -13.957 -4.177 -11.883 1.00 97.25 473 SER A C 1
ATOM 3624 O O . SER A 1 473 ? -14.122 -4.493 -10.699 1.00 97.25 473 SER A O 1
ATOM 3626 N N . GLN A 1 474 ? -13.629 -5.067 -12.825 1.00 96.69 474 GLN A N 1
ATOM 3627 C CA . GLN A 1 474 ? -13.499 -6.507 -12.594 1.00 96.69 474 GLN A CA 1
ATOM 3628 C C . GLN A 1 474 ? -12.305 -6.839 -11.691 1.00 96.69 474 GLN A C 1
ATOM 3630 O O . GLN A 1 474 ? -12.468 -7.607 -10.741 1.00 96.69 474 GLN A O 1
ATOM 3635 N N . THR A 1 475 ? -11.134 -6.230 -11.929 1.00 97.62 475 THR A N 1
ATOM 3636 C CA . THR A 1 475 ? -9.936 -6.442 -11.096 1.00 97.62 475 THR A CA 1
ATOM 3637 C C . THR A 1 475 ? -10.209 -6.068 -9.638 1.00 97.62 475 THR A C 1
ATOM 3639 O O . THR A 1 475 ? -9.964 -6.871 -8.737 1.00 97.62 475 THR A O 1
ATOM 3642 N N . VAL A 1 476 ? -10.765 -4.879 -9.387 1.00 98.31 476 VAL A N 1
ATOM 3643 C CA . VAL A 1 476 ? -11.038 -4.397 -8.026 1.00 98.31 476 VAL A CA 1
ATOM 3644 C C . VAL A 1 476 ? -12.094 -5.246 -7.321 1.00 98.31 476 VAL A C 1
ATOM 3646 O O . VAL A 1 476 ? -11.883 -5.643 -6.176 1.00 98.31 476 VAL A O 1
ATOM 3649 N N . HIS A 1 477 ? -13.201 -5.585 -7.986 1.00 96.94 477 HIS A N 1
ATOM 3650 C CA . HIS A 1 477 ? -14.225 -6.437 -7.377 1.00 96.94 477 HIS A CA 1
ATOM 3651 C C . HIS A 1 477 ? -13.691 -7.853 -7.075 1.00 96.94 477 HIS A C 1
ATOM 3653 O O . HIS A 1 477 ? -14.004 -8.421 -6.026 1.00 96.94 477 HIS A O 1
ATOM 3659 N N . GLY A 1 478 ? -12.817 -8.388 -7.937 1.00 96.88 478 GLY A N 1
ATOM 3660 C CA . GLY A 1 478 ? -12.095 -9.640 -7.702 1.00 96.88 478 GLY A CA 1
ATOM 3661 C C . GLY A 1 478 ? -11.174 -9.590 -6.479 1.00 96.88 478 GLY A C 1
ATOM 3662 O O . GLY A 1 478 ? -11.207 -10.509 -5.662 1.00 96.88 478 GLY A O 1
ATOM 3663 N N . ILE A 1 479 ? -10.412 -8.504 -6.303 1.00 98.50 479 ILE A N 1
ATOM 3664 C CA . ILE A 1 479 ? -9.556 -8.280 -5.124 1.00 98.50 479 ILE A CA 1
ATOM 3665 C C . ILE A 1 479 ? -10.402 -8.169 -3.846 1.00 98.50 479 ILE A C 1
ATOM 3667 O O . ILE A 1 479 ? -10.118 -8.856 -2.865 1.00 98.50 479 ILE A O 1
ATOM 3671 N N . LEU A 1 480 ? -11.474 -7.369 -3.860 1.00 98.38 480 LEU A N 1
ATOM 3672 C CA . LEU A 1 480 ? -12.361 -7.167 -2.706 1.00 98.38 480 LEU A CA 1
ATOM 3673 C C . LEU A 1 480 ? -13.004 -8.476 -2.232 1.00 98.38 480 LEU A C 1
ATOM 3675 O O . LEU A 1 480 ? -12.944 -8.808 -1.045 1.00 98.38 480 LEU A O 1
ATOM 3679 N N . ARG A 1 481 ? -13.575 -9.251 -3.163 1.00 96.81 481 ARG A N 1
ATOM 3680 C CA . ARG A 1 481 ? -14.172 -10.557 -2.860 1.00 96.81 481 ARG A CA 1
ATOM 3681 C C . ARG A 1 481 ? -13.111 -11.578 -2.441 1.00 96.81 481 ARG A C 1
ATOM 3683 O O . ARG A 1 481 ? -13.312 -12.315 -1.478 1.00 96.81 481 ARG A O 1
ATOM 3690 N N . GLY A 1 482 ? -11.976 -11.602 -3.138 1.00 97.56 482 GLY A N 1
ATOM 3691 C CA . GLY A 1 482 ? -10.865 -12.509 -2.866 1.00 97.56 482 GLY A CA 1
ATOM 3692 C C . GLY A 1 482 ? -10.215 -12.282 -1.500 1.00 97.56 482 GLY A C 1
ATOM 3693 O O . GLY A 1 482 ? -9.800 -13.253 -0.869 1.00 97.56 482 GLY A O 1
ATOM 3694 N N . HIS A 1 483 ? -10.158 -11.044 -1.004 1.00 98.44 483 HIS A N 1
ATOM 3695 C CA . HIS A 1 483 ? -9.623 -10.777 0.332 1.00 98.44 483 HIS A CA 1
ATOM 3696 C C . HIS A 1 483 ? -10.581 -11.187 1.452 1.00 98.44 483 HIS A C 1
ATOM 3698 O O . HIS A 1 483 ? -10.136 -11.680 2.483 1.00 98.44 483 HIS A O 1
ATOM 3704 N N . LEU A 1 484 ? -11.896 -11.078 1.244 1.00 98.06 484 LEU A N 1
ATOM 3705 C CA . LEU A 1 484 ? -12.869 -11.649 2.180 1.00 98.06 484 LEU A CA 1
ATOM 3706 C C . LEU A 1 484 ? -12.793 -13.185 2.205 1.00 98.06 484 LEU A C 1
ATOM 3708 O O . LEU A 1 484 ? -12.817 -13.779 3.281 1.00 98.06 484 LEU A O 1
ATOM 3712 N N . GLU A 1 485 ? -12.603 -13.837 1.053 1.00 96.94 485 GLU A N 1
ATOM 3713 C CA . GLU A 1 485 ? -12.304 -15.276 1.015 1.00 96.94 485 GLU A CA 1
ATOM 3714 C C . GLU A 1 485 ? -11.013 -15.596 1.796 1.00 96.94 485 GLU A C 1
ATOM 3716 O O . GLU A 1 485 ? -10.986 -16.544 2.581 1.00 96.94 485 GLU A O 1
ATOM 3721 N N . TRP A 1 486 ? -9.965 -14.776 1.650 1.00 96.88 486 TRP A N 1
ATOM 3722 C CA . TRP A 1 486 ? -8.697 -14.937 2.368 1.00 96.88 486 TRP A CA 1
ATOM 3723 C C . TRP A 1 486 ? -8.846 -14.785 3.892 1.00 96.88 486 TRP A C 1
ATOM 3725 O O . TRP A 1 486 ? -8.449 -15.685 4.634 1.00 96.88 486 TRP A O 1
ATOM 3735 N N . LEU A 1 487 ? -9.470 -13.701 4.364 1.00 96.75 487 LEU A N 1
ATOM 3736 C CA . LEU A 1 487 ? -9.667 -13.406 5.791 1.00 96.75 487 LEU A CA 1
ATOM 3737 C C . LEU A 1 487 ? -10.440 -14.507 6.527 1.00 96.75 487 LEU A C 1
ATOM 3739 O O . LEU A 1 487 ? -10.107 -14.830 7.667 1.00 96.75 487 LEU A O 1
ATOM 3743 N N . PHE A 1 488 ? -11.464 -15.079 5.889 1.00 95.19 488 PHE A N 1
ATOM 3744 C CA . PHE A 1 488 ? -12.368 -16.036 6.532 1.00 95.19 488 PHE A CA 1
ATOM 3745 C C . PHE A 1 488 ? -12.047 -17.513 6.238 1.00 95.19 488 PHE A C 1
ATOM 3747 O O . PHE A 1 488 ? -12.535 -18.372 6.973 1.00 95.19 488 PHE A O 1
ATOM 3754 N N . THR A 1 489 ? -11.233 -17.837 5.221 1.00 93.00 489 THR A N 1
ATOM 3755 C CA . THR A 1 489 ? -10.920 -19.240 4.847 1.00 93.00 489 THR A CA 1
ATOM 3756 C C . THR A 1 489 ? -9.431 -19.578 4.697 1.00 93.00 489 THR A C 1
ATOM 3758 O O . THR A 1 489 ? -9.105 -20.748 4.511 1.00 93.00 489 THR A O 1
ATOM 3761 N N . VAL A 1 490 ? -8.522 -18.597 4.779 1.00 92.56 490 VAL A N 1
ATOM 3762 C CA . VAL A 1 490 ? -7.070 -18.806 4.586 1.00 92.56 490 VAL A CA 1
ATOM 3763 C C . VAL A 1 490 ? -6.254 -18.307 5.781 1.00 92.56 490 VAL A C 1
ATOM 3765 O O . VAL A 1 490 ? -5.342 -19.000 6.229 1.00 92.56 490 VAL A O 1
ATOM 3768 N N . ALA A 1 491 ? -6.583 -17.136 6.333 1.00 92.44 491 ALA A N 1
ATOM 3769 C CA . ALA A 1 491 ? -5.921 -16.590 7.516 1.00 92.44 491 ALA A CA 1
ATOM 3770 C C . ALA A 1 491 ? -6.196 -17.450 8.767 1.00 92.44 491 ALA A C 1
ATOM 3772 O O . ALA A 1 491 ? -7.337 -17.608 9.201 1.00 92.44 491 ALA A O 1
ATOM 3773 N N . GLN A 1 492 ? -5.144 -18.012 9.368 1.00 88.94 492 GLN A N 1
ATOM 3774 C CA . GLN A 1 492 ? -5.267 -18.916 10.516 1.00 88.94 492 GLN A CA 1
ATOM 3775 C C . GLN A 1 492 ? -5.513 -18.135 11.816 1.00 88.94 492 GLN A C 1
ATOM 3777 O O . GLN A 1 492 ? -4.710 -17.280 12.197 1.00 88.94 492 GLN A O 1
ATOM 3782 N N . VAL A 1 493 ? -6.591 -18.466 12.531 1.00 85.56 493 VAL A N 1
ATOM 3783 C CA . VAL A 1 493 ? -6.994 -17.778 13.778 1.00 85.56 493 VAL A CA 1
ATOM 3784 C C . VAL A 1 493 ? -6.711 -18.569 15.065 1.00 85.56 493 VAL A C 1
ATOM 3786 O O . VAL A 1 493 ? -6.875 -18.038 16.155 1.00 85.56 493 VAL A O 1
ATOM 3789 N N . GLY A 1 494 ? -6.282 -19.833 14.966 1.00 73.81 494 GLY A N 1
ATOM 3790 C CA . GLY A 1 494 ? -5.985 -20.711 16.114 1.00 73.81 494 GLY A CA 1
ATOM 3791 C C . GLY A 1 494 ? -4.489 -20.976 16.343 1.00 73.81 494 GLY A C 1
ATOM 3792 O O . GLY A 1 494 ? -3.624 -20.323 15.753 1.00 73.81 494 GLY A O 1
ATOM 3793 N N . SER A 1 495 ? -4.174 -21.950 17.198 1.00 56.53 495 SER A N 1
ATOM 3794 C CA . SER A 1 495 ? -2.834 -22.530 17.405 1.00 56.53 495 SER A CA 1
ATOM 3795 C C . SER A 1 495 ? -2.552 -23.625 16.359 1.00 56.53 495 SER A C 1
ATOM 3797 O O . SER A 1 495 ? -2.677 -24.818 16.611 1.00 56.53 495 SER A O 1
ATOM 3799 N N . GLY A 1 496 ? -2.217 -23.208 15.134 1.00 48.38 496 GLY A N 1
ATOM 3800 C CA . GLY A 1 496 ? -2.256 -24.047 13.922 1.00 48.38 496 GLY A CA 1
ATOM 3801 C C . GLY A 1 496 ? -1.235 -25.190 13.768 1.00 48.38 496 GLY A C 1
ATOM 3802 O O . GLY A 1 496 ? -1.202 -25.794 12.698 1.00 48.38 496 GLY A O 1
ATOM 3803 N N . ASP A 1 497 ? -0.411 -25.514 14.769 1.00 43.59 497 ASP A N 1
ATOM 3804 C CA . ASP A 1 497 ? 0.575 -26.604 14.677 1.00 43.59 497 ASP A CA 1
ATOM 3805 C C . ASP A 1 497 ? 0.043 -27.907 15.309 1.00 43.59 497 ASP A C 1
ATOM 3807 O O . ASP A 1 497 ? 0.409 -28.297 16.418 1.00 43.59 497 ASP A O 1
ATOM 3811 N N . ALA A 1 498 ? -0.756 -28.659 14.542 1.00 39.97 498 ALA A N 1
ATOM 3812 C CA . ALA A 1 498 ? -1.222 -30.010 14.903 1.00 39.97 498 ALA A CA 1
ATOM 3813 C C . ALA A 1 498 ? -0.085 -31.040 15.128 1.00 39.97 498 ALA A C 1
ATOM 3815 O O . ALA A 1 498 ? -0.336 -32.155 15.579 1.00 39.97 498 ALA A O 1
ATOM 3816 N N . ALA A 1 499 ? 1.165 -30.674 14.818 1.00 36.09 499 ALA A N 1
ATOM 3817 C CA . ALA A 1 499 ? 2.374 -31.450 15.096 1.00 36.09 499 ALA A CA 1
ATOM 3818 C C . ALA A 1 499 ? 3.110 -31.029 16.390 1.00 36.09 499 ALA A C 1
ATOM 3820 O O . ALA A 1 499 ? 4.054 -31.709 16.784 1.00 36.09 499 ALA A O 1
ATOM 3821 N N . ALA A 1 500 ? 2.701 -29.927 17.033 1.00 37.84 500 ALA A N 1
ATOM 3822 C CA . ALA A 1 500 ? 3.281 -29.408 18.278 1.00 37.84 500 ALA A CA 1
ATOM 3823 C C . ALA A 1 500 ? 2.319 -29.483 19.481 1.00 37.84 500 ALA A C 1
ATOM 3825 O O . ALA A 1 500 ? 2.727 -29.203 20.603 1.00 37.84 500 ALA A O 1
ATOM 3826 N N . ALA A 1 501 ? 1.063 -29.895 19.270 1.00 37.34 501 ALA A N 1
ATOM 3827 C CA . ALA A 1 501 ? 0.037 -30.072 20.304 1.00 37.34 501 ALA A CA 1
ATOM 3828 C C . ALA A 1 501 ? 0.267 -31.325 21.188 1.00 37.34 501 ALA A C 1
ATOM 3830 O O . ALA A 1 501 ? -0.622 -32.161 21.353 1.00 37.34 501 ALA A O 1
ATOM 3831 N N . VAL A 1 502 ? 1.482 -31.476 21.722 1.00 38.41 502 VAL A N 1
ATOM 3832 C CA . VAL A 1 502 ? 1.910 -32.567 22.610 1.00 38.41 502 VAL A CA 1
ATOM 3833 C C . VAL A 1 502 ? 2.752 -31.972 23.744 1.00 38.41 502 VAL A C 1
ATOM 3835 O O . VAL A 1 502 ? 3.973 -31.923 23.634 1.00 38.41 502 VAL A O 1
ATOM 3838 N N . ASP A 1 503 ? 2.069 -31.439 24.766 1.00 35.62 503 ASP A N 1
ATOM 3839 C CA . ASP A 1 503 ? 2.365 -31.602 26.213 1.00 35.62 503 ASP A CA 1
ATOM 3840 C C . ASP A 1 503 ? 1.716 -30.506 27.100 1.00 35.62 503 ASP A C 1
ATOM 3842 O O . ASP A 1 503 ? 1.542 -30.729 28.298 1.00 35.62 503 ASP A O 1
ATOM 3846 N N . ASP A 1 504 ? 1.272 -29.368 26.545 1.00 36.34 504 ASP A N 1
ATOM 3847 C CA . ASP A 1 504 ? 0.591 -28.301 27.308 1.00 36.34 504 ASP A CA 1
ATOM 3848 C C . ASP A 1 504 ? -0.951 -28.419 27.285 1.00 36.34 504 ASP A C 1
ATOM 3850 O O . ASP A 1 504 ? -1.629 -27.848 26.433 1.00 36.34 504 ASP A O 1
ATOM 3854 N N . GLU A 1 505 ? -1.536 -29.082 28.293 1.00 37.50 505 GLU A N 1
ATOM 3855 C CA . GLU A 1 505 ? -2.995 -29.073 28.567 1.00 37.50 505 GLU A CA 1
ATOM 3856 C C . GLU A 1 505 ? -3.526 -27.706 29.078 1.00 37.50 505 GLU A C 1
ATOM 3858 O O . GLU A 1 505 ? -4.679 -27.599 29.502 1.00 37.50 505 GLU A O 1
ATOM 3863 N N . ALA A 1 506 ? -2.689 -26.662 29.096 1.00 38.69 506 ALA A N 1
ATOM 3864 C CA . ALA A 1 506 ? -2.963 -25.391 29.768 1.00 38.69 506 ALA A CA 1
ATOM 3865 C C . ALA A 1 506 ? -3.397 -24.236 28.843 1.00 38.69 506 ALA A C 1
ATOM 3867 O O . ALA A 1 506 ? -4.025 -23.296 29.336 1.00 38.69 506 ALA A O 1
ATOM 3868 N N . ASP A 1 507 ? -3.067 -24.267 27.545 1.00 42.12 507 ASP A N 1
ATOM 3869 C CA . ASP A 1 507 ? -3.318 -23.125 26.652 1.00 42.12 507 ASP A CA 1
ATOM 3870 C C . ASP A 1 507 ? -4.726 -23.174 26.029 1.00 42.12 507 ASP A C 1
ATOM 3872 O O . ASP A 1 507 ? -5.129 -24.133 25.365 1.00 42.12 507 ASP A O 1
ATOM 3876 N N . ASN A 1 508 ? -5.525 -22.143 26.299 1.00 46.34 508 ASN A N 1
ATOM 3877 C CA . ASN A 1 508 ? -6.977 -22.219 26.182 1.00 46.34 508 ASN A CA 1
ATOM 3878 C C . ASN A 1 508 ? -7.496 -21.673 24.842 1.00 46.34 508 ASN A C 1
ATOM 3880 O O . ASN A 1 508 ? -7.698 -20.465 24.719 1.00 46.34 508 ASN A O 1
ATOM 3884 N N . HIS A 1 509 ? -7.755 -22.581 23.886 1.00 53.75 509 HIS A N 1
ATOM 3885 C CA . HIS A 1 509 ? -8.684 -22.469 22.736 1.00 53.75 509 HIS A CA 1
ATOM 3886 C C . HIS A 1 509 ? -8.925 -21.052 22.174 1.00 53.75 509 HIS A C 1
ATOM 3888 O O . HIS A 1 509 ? -10.063 -20.635 21.956 1.00 53.75 509 HIS A O 1
ATOM 3894 N N . SER A 1 510 ? -7.851 -20.298 21.955 1.00 71.75 510 SER A N 1
ATOM 3895 C CA . SER A 1 510 ? -7.933 -18.899 21.540 1.00 71.75 510 SER A CA 1
ATOM 3896 C C . SER A 1 510 ? -8.082 -18.799 20.026 1.00 71.75 510 SER A C 1
ATOM 3898 O O . SER A 1 510 ? -7.253 -19.332 19.283 1.00 71.75 510 SER A O 1
ATOM 3900 N N . HIS A 1 511 ? -9.125 -18.103 19.575 1.00 85.12 511 HIS A N 1
ATOM 3901 C CA . HIS A 1 511 ? -9.517 -18.038 18.170 1.00 85.12 511 HIS A CA 1
ATOM 3902 C C . HIS A 1 511 ? -9.694 -16.584 17.726 1.00 85.12 511 HIS A C 1
ATOM 3904 O O . HIS A 1 511 ? -10.796 -16.051 17.763 1.00 85.12 511 HIS A O 1
ATOM 3910 N N . TYR A 1 512 ? -8.613 -15.939 17.289 1.00 90.62 512 TYR A N 1
ATOM 3911 C CA . TYR A 1 512 ? -8.615 -14.542 16.842 1.00 90.62 512 TYR A CA 1
ATOM 3912 C C . TYR A 1 512 ? -7.566 -14.296 15.747 1.00 90.62 512 TYR A C 1
ATOM 3914 O O . TYR A 1 512 ? -6.564 -15.013 15.655 1.00 90.62 512 TYR A O 1
ATOM 3922 N N . TRP A 1 513 ? -7.784 -13.294 14.890 1.00 93.06 513 TRP A N 1
ATOM 3923 C CA . TRP A 1 513 ? -6.813 -12.919 13.863 1.00 93.06 513 TRP A CA 1
ATOM 3924 C C . TRP A 1 513 ? -5.552 -12.334 14.505 1.00 93.06 513 TRP A C 1
ATOM 3926 O O . TRP A 1 513 ? -5.612 -11.448 15.360 1.00 93.06 513 TRP A O 1
ATOM 3936 N N . ARG A 1 514 ? -4.387 -12.830 14.088 1.00 89.94 514 ARG A N 1
ATOM 3937 C CA . ARG A 1 514 ? -3.084 -12.340 14.557 1.00 89.94 514 ARG A CA 1
ATOM 3938 C C . ARG A 1 514 ? -2.763 -10.996 13.894 1.00 89.94 514 ARG A C 1
ATOM 3940 O O . ARG A 1 514 ? -3.261 -10.714 12.807 1.00 89.94 514 ARG A O 1
ATOM 3947 N N . ARG A 1 515 ? -1.889 -10.197 14.519 1.00 86.69 515 ARG A N 1
ATOM 3948 C CA . ARG A 1 515 ? -1.475 -8.872 14.013 1.00 86.69 515 ARG A CA 1
ATOM 3949 C C . ARG A 1 515 ? -1.015 -8.895 12.551 1.00 86.69 515 ARG A C 1
ATOM 3951 O O . ARG A 1 515 ? -1.421 -8.026 11.786 1.00 86.69 515 ARG A O 1
ATOM 3958 N N . SER A 1 516 ? -0.192 -9.873 12.157 1.00 88.50 516 SER A N 1
ATOM 3959 C CA . SER A 1 516 ? 0.295 -9.986 10.776 1.00 88.50 516 SER A CA 1
ATOM 3960 C C . SER A 1 516 ? 0.492 -11.421 10.272 1.00 88.50 516 SER A C 1
ATOM 3962 O O . SER A 1 516 ? 0.774 -12.354 11.036 1.00 88.50 516 SER A O 1
ATOM 3964 N N . TYR A 1 517 ? 0.361 -11.576 8.952 1.00 89.31 517 TYR A N 1
ATOM 3965 C CA . TYR A 1 517 ? 0.287 -12.851 8.234 1.00 89.31 517 TYR A CA 1
ATOM 3966 C C . TYR A 1 517 ? 1.160 -12.895 6.979 1.00 89.31 517 TYR A C 1
ATOM 3968 O O . TYR A 1 517 ? 1.150 -11.963 6.180 1.00 89.31 517 TYR A O 1
ATOM 3976 N N . LEU A 1 518 ? 1.807 -14.032 6.715 1.00 88.69 518 LEU A N 1
ATOM 3977 C CA . LEU A 1 518 ? 2.286 -14.366 5.369 1.00 88.69 518 LEU A CA 1
ATOM 3978 C C . LEU A 1 518 ? 1.096 -14.460 4.394 1.00 88.69 518 LEU A C 1
ATOM 3980 O O . LEU A 1 518 ? -0.003 -14.834 4.799 1.00 88.69 518 LEU A O 1
ATOM 3984 N N . VAL A 1 519 ? 1.309 -14.221 3.093 1.00 90.12 519 VAL A N 1
ATOM 3985 C CA . VAL A 1 519 ? 0.218 -14.285 2.087 1.00 90.12 519 VAL A CA 1
ATOM 3986 C C . VAL A 1 519 ? -0.492 -15.648 2.016 1.00 90.12 519 VAL A C 1
ATOM 3988 O O . VAL A 1 519 ? -1.649 -15.725 1.616 1.00 90.12 519 VAL A O 1
ATOM 3991 N N . SER A 1 520 ? 0.146 -16.723 2.482 1.00 88.00 520 SER A N 1
ATOM 3992 C CA . SER A 1 520 ? -0.460 -18.052 2.641 1.00 88.00 520 SER A CA 1
ATOM 3993 C C . SER A 1 520 ? -1.363 -18.209 3.875 1.00 88.00 520 SER A C 1
ATOM 3995 O O . SER A 1 520 ? -1.775 -19.322 4.185 1.00 88.00 520 SER A O 1
ATOM 3997 N N . GLY A 1 521 ? -1.646 -17.129 4.610 1.00 89.38 521 GLY A N 1
ATOM 3998 C CA . GLY A 1 521 ? -2.511 -17.134 5.792 1.00 89.38 521 GLY A CA 1
ATOM 3999 C C . GLY A 1 521 ? -1.867 -17.683 7.070 1.00 89.38 521 GLY A C 1
ATOM 4000 O O . GLY A 1 521 ? -2.520 -17.699 8.114 1.00 89.38 521 GLY A O 1
ATOM 4001 N N . ARG A 1 522 ? -0.585 -18.084 7.042 1.00 86.19 522 ARG A N 1
ATOM 4002 C CA . ARG A 1 522 ? 0.169 -18.429 8.261 1.00 86.19 522 ARG A CA 1
ATOM 4003 C C . ARG A 1 522 ? 0.581 -17.151 9.018 1.00 86.19 522 ARG A C 1
ATOM 4005 O O . ARG A 1 522 ? 1.158 -16.261 8.389 1.00 86.19 522 ARG A O 1
ATOM 4012 N N . PRO A 1 523 ? 0.346 -17.050 10.339 1.00 84.25 523 PRO A N 1
ATOM 4013 C CA . PRO A 1 523 ? 0.808 -15.931 11.157 1.00 84.25 523 PRO A CA 1
ATOM 4014 C C . PRO A 1 523 ? 2.326 -15.725 11.125 1.00 84.25 523 PRO A C 1
ATOM 4016 O O . PRO A 1 523 ? 3.089 -16.684 10.993 1.00 84.25 523 PRO A O 1
ATOM 4019 N N . LYS A 1 524 ? 2.753 -14.474 11.329 1.00 78.75 524 LYS A N 1
ATOM 4020 C CA . LYS A 1 524 ? 4.125 -14.123 11.740 1.00 78.75 524 LYS A CA 1
ATOM 4021 C C . LYS A 1 524 ? 4.210 -13.874 13.250 1.00 78.75 524 LYS A C 1
ATOM 4023 O O . LYS A 1 524 ? 5.175 -14.289 13.892 1.00 78.75 524 LYS A O 1
ATOM 4028 N N . ASP A 1 525 ? 3.262 -13.109 13.787 1.00 72.56 525 ASP A N 1
ATOM 4029 C CA . ASP A 1 525 ? 3.274 -12.662 15.183 1.00 72.56 525 ASP A CA 1
ATOM 4030 C C . ASP A 1 525 ? 2.690 -13.717 16.140 1.00 72.56 525 ASP A C 1
ATOM 4032 O O . ASP A 1 525 ? 1.954 -14.614 15.725 1.00 72.56 525 ASP A O 1
ATOM 4036 N N . GLY A 1 526 ? 3.055 -13.612 17.423 1.00 70.25 526 GLY A N 1
ATOM 4037 C CA . GLY A 1 526 ? 2.621 -14.529 18.482 1.00 70.25 526 GLY A CA 1
ATOM 4038 C C . GLY A 1 526 ? 1.196 -14.270 18.991 1.00 70.25 526 GLY A C 1
ATOM 4039 O O . GLY A 1 526 ? 0.369 -13.658 18.317 1.00 70.25 526 GLY A O 1
ATOM 4040 N N . LEU A 1 527 ? 0.918 -14.720 20.218 1.00 79.75 527 LEU A N 1
ATOM 4041 C CA . LEU A 1 527 ? -0.399 -14.651 20.872 1.00 79.75 527 LEU A CA 1
ATOM 4042 C C . LEU A 1 527 ? -0.780 -13.246 21.399 1.00 79.75 527 LEU A C 1
ATOM 4044 O O . LEU A 1 527 ? -1.440 -13.140 22.427 1.00 79.75 527 LEU A O 1
ATOM 4048 N N . VAL A 1 528 ? -0.357 -12.172 20.728 1.00 84.69 528 VAL A N 1
ATOM 4049 C CA . VAL A 1 528 ? -0.752 -10.799 21.089 1.00 84.69 528 VAL A CA 1
ATOM 4050 C C . VAL A 1 528 ? -2.139 -10.507 20.519 1.00 84.69 528 VAL A C 1
ATOM 4052 O O . VAL A 1 528 ? -2.367 -10.686 19.319 1.00 84.69 528 VAL A O 1
ATOM 4055 N N . TYR A 1 529 ? -3.061 -10.049 21.363 1.00 90.25 529 TYR A N 1
ATOM 4056 C CA . TYR A 1 529 ? -4.416 -9.678 20.973 1.00 90.25 529 TYR A CA 1
ATOM 4057 C C . TYR A 1 529 ? -4.536 -8.166 20.724 1.00 90.25 529 TYR A C 1
ATOM 4059 O O . TYR A 1 529 ? -4.398 -7.346 21.630 1.00 90.25 529 TYR A O 1
ATOM 4067 N N . GLN A 1 530 ? -4.863 -7.795 19.486 1.00 93.81 530 GLN A N 1
ATOM 4068 C CA . GLN A 1 530 ? -5.241 -6.432 19.104 1.00 93.81 530 GLN A CA 1
ATOM 4069 C C . GLN A 1 530 ? -6.738 -6.377 18.805 1.00 93.81 530 GLN A C 1
ATOM 4071 O O . GLN A 1 530 ? -7.212 -7.062 17.895 1.00 93.81 530 GLN A O 1
ATOM 4076 N N . LEU A 1 531 ? -7.477 -5.559 19.555 1.00 96.50 531 LEU A N 1
ATOM 4077 C CA . LEU A 1 531 ? -8.932 -5.433 19.447 1.00 96.50 531 LEU A CA 1
ATOM 4078 C C . LEU A 1 531 ? -9.378 -4.906 18.077 1.00 96.50 531 LEU A C 1
ATOM 4080 O O . LEU A 1 531 ? -10.327 -5.428 17.502 1.00 96.50 531 LEU A O 1
ATOM 4084 N N . ASP A 1 532 ? -8.704 -3.897 17.530 1.00 95.69 532 ASP A N 1
ATOM 4085 C CA . ASP A 1 532 ? -9.059 -3.303 16.238 1.00 95.69 532 ASP A CA 1
ATOM 4086 C C . ASP A 1 532 ? -8.771 -4.250 15.063 1.00 95.69 532 ASP A C 1
ATOM 4088 O O . ASP A 1 532 ? -9.617 -4.401 14.180 1.00 95.69 532 ASP A O 1
ATOM 4092 N N . THR A 1 533 ? -7.661 -4.992 15.121 1.00 94.69 533 THR A N 1
ATOM 4093 C CA . THR A 1 533 ? -7.345 -6.095 14.195 1.00 94.69 533 THR A CA 1
ATOM 4094 C C . THR A 1 533 ? -8.447 -7.167 14.146 1.00 94.69 533 THR A C 1
ATOM 4096 O O . THR A 1 533 ? -8.636 -7.778 13.095 1.00 94.69 533 THR A O 1
ATOM 4099 N N . GLN A 1 534 ? -9.241 -7.356 15.214 1.00 95.75 534 GLN A N 1
ATOM 4100 C CA . GLN A 1 534 ? -10.401 -8.268 15.183 1.00 95.75 534 GLN A CA 1
ATOM 4101 C C . GLN A 1 534 ? -11.641 -7.670 14.519 1.00 95.75 534 GLN A C 1
ATOM 4103 O O . GLN A 1 534 ? -12.518 -8.401 14.065 1.00 95.75 534 GLN A O 1
ATOM 4108 N N . LEU A 1 535 ? -11.751 -6.344 14.498 1.00 98.12 535 LEU A N 1
ATOM 4109 C CA . LEU A 1 535 ? -12.968 -5.635 14.116 1.00 98.12 535 LEU A CA 1
ATOM 4110 C C . LEU A 1 535 ? -12.969 -5.267 12.631 1.00 98.12 535 LEU A C 1
ATOM 4112 O O . LEU A 1 535 ? -13.993 -5.416 11.964 1.00 98.12 535 LEU A O 1
ATOM 4116 N N . TYR A 1 536 ? -11.821 -4.857 12.089 1.00 98.12 536 TYR A N 1
ATOM 4117 C CA . TYR A 1 536 ? -11.700 -4.483 10.679 1.00 98.12 536 TYR A CA 1
ATOM 4118 C C . TYR A 1 536 ? -12.131 -5.585 9.680 1.00 98.12 536 TYR A C 1
ATOM 4120 O O . TYR A 1 536 ? -12.847 -5.241 8.739 1.00 98.12 536 TYR A O 1
ATOM 4128 N N . PRO A 1 537 ? -11.846 -6.893 9.877 1.00 98.31 537 PRO A N 1
ATOM 4129 C CA . PRO A 1 537 ? -12.358 -7.963 9.006 1.00 98.31 537 PRO A CA 1
ATOM 4130 C C . PRO A 1 537 ? -13.889 -8.074 8.978 1.00 98.31 537 PRO A C 1
ATOM 4132 O O . PRO A 1 537 ? -14.492 -8.225 7.912 1.00 98.31 537 PRO A O 1
ATOM 4135 N N . PHE A 1 538 ? -14.539 -7.963 10.142 1.00 98.25 538 PHE A N 1
ATOM 4136 C CA . PHE A 1 538 ? -16.001 -7.957 10.232 1.00 98.25 538 PHE A CA 1
ATOM 4137 C C . PHE A 1 538 ? -16.595 -6.692 9.606 1.00 98.25 538 PHE A C 1
ATOM 4139 O O . PHE A 1 538 ? -17.594 -6.771 8.886 1.00 98.25 538 PHE A O 1
ATOM 4146 N N . LEU A 1 539 ? -15.972 -5.531 9.837 1.00 98.38 539 LEU A N 1
ATOM 4147 C CA . LEU A 1 539 ? -16.399 -4.270 9.241 1.00 98.38 539 LEU A CA 1
ATOM 4148 C C . LEU A 1 539 ? -16.263 -4.305 7.712 1.00 98.38 539 LEU A C 1
ATOM 4150 O O . LEU A 1 539 ? -17.203 -3.913 7.028 1.00 98.38 539 LEU A O 1
ATOM 4154 N N . GLN A 1 540 ? -15.175 -4.867 7.173 1.00 98.31 540 GLN A N 1
ATOM 4155 C CA . GLN A 1 540 ? -14.987 -5.047 5.731 1.00 98.31 540 GLN A CA 1
ATOM 4156 C C . GLN A 1 540 ? -16.092 -5.910 5.110 1.00 98.31 540 GLN A C 1
ATOM 4158 O O . GLN A 1 540 ? -16.621 -5.557 4.057 1.00 98.31 540 GLN A O 1
ATOM 4163 N N . LEU A 1 541 ? -16.475 -7.017 5.757 1.00 98.12 541 LEU A N 1
ATOM 4164 C CA . LEU A 1 541 ? -17.575 -7.868 5.290 1.00 98.12 541 LEU A CA 1
ATOM 4165 C C . LEU A 1 541 ? -18.907 -7.096 5.256 1.00 98.12 541 LEU A C 1
ATOM 4167 O O . LEU A 1 541 ? -19.671 -7.213 4.295 1.00 98.12 541 LEU A O 1
ATOM 4171 N N . CYS A 1 542 ? -19.162 -6.267 6.271 1.00 97.38 542 CYS A N 1
ATOM 4172 C CA . CYS A 1 542 ? -20.355 -5.423 6.341 1.00 97.38 542 CYS A CA 1
ATOM 4173 C C . CYS A 1 542 ? -20.339 -4.283 5.307 1.00 97.38 542 CYS A C 1
ATOM 4175 O O . CYS A 1 542 ? -21.368 -4.007 4.691 1.00 97.38 542 CYS A O 1
ATOM 4177 N N . ASP A 1 543 ? -19.193 -3.628 5.098 1.00 96.12 543 ASP A N 1
ATOM 4178 C CA . ASP A 1 543 ? -19.005 -2.577 4.092 1.00 96.12 543 ASP A CA 1
ATOM 4179 C C . ASP A 1 543 ? -19.170 -3.141 2.672 1.00 96.12 543 ASP A C 1
ATOM 4181 O O . ASP A 1 543 ? -19.937 -2.580 1.890 1.00 96.12 543 ASP A O 1
ATOM 4185 N N . TYR A 1 544 ? -18.560 -4.293 2.370 1.00 96.81 544 TYR A N 1
ATOM 4186 C CA . TYR A 1 544 ? -18.723 -5.004 1.097 1.00 96.81 544 TYR A CA 1
ATOM 4187 C C . TYR A 1 544 ? -20.175 -5.443 0.874 1.00 96.81 544 TYR A C 1
ATOM 4189 O O . TYR A 1 544 ? -20.729 -5.253 -0.211 1.00 96.81 544 TYR A O 1
ATOM 4197 N N . HIS A 1 545 ? -20.847 -5.981 1.896 1.00 95.12 545 HIS A N 1
ATOM 4198 C CA . HIS A 1 545 ? -22.268 -6.287 1.774 1.00 95.12 545 HIS A CA 1
ATOM 4199 C C . HIS A 1 545 ? -23.087 -5.018 1.471 1.00 95.12 545 HIS A C 1
ATOM 4201 O O . HIS A 1 545 ? -23.818 -4.999 0.480 1.00 95.12 545 HIS A O 1
ATOM 4207 N N . ARG A 1 546 ? -22.912 -3.934 2.243 1.00 91.88 546 ARG A N 1
ATOM 4208 C CA . ARG A 1 546 ? -23.613 -2.652 2.029 1.00 91.88 546 ARG A CA 1
ATOM 4209 C C . ARG A 1 546 ? -23.300 -2.007 0.669 1.00 91.88 546 ARG A C 1
ATOM 4211 O O . ARG A 1 546 ? -24.155 -1.301 0.134 1.00 91.88 546 ARG A O 1
ATOM 4218 N N . ALA A 1 547 ? -22.119 -2.256 0.105 1.00 91.06 547 ALA A N 1
ATOM 4219 C CA . ALA A 1 547 ? -21.717 -1.818 -1.229 1.00 91.06 547 ALA A CA 1
ATOM 4220 C C . ALA A 1 547 ? -22.425 -2.606 -2.349 1.00 91.06 547 ALA A C 1
ATOM 4222 O O . ALA A 1 547 ? -22.991 -2.002 -3.262 1.00 91.06 547 ALA A O 1
ATOM 4223 N N . TYR A 1 548 ? -22.424 -3.941 -2.268 1.00 89.56 548 TYR A N 1
ATOM 4224 C CA . TYR A 1 548 ? -22.777 -4.814 -3.396 1.00 89.56 548 TYR A CA 1
ATOM 4225 C C . TYR A 1 548 ? -24.158 -5.485 -3.302 1.00 89.56 548 TYR A C 1
ATOM 4227 O O . TYR A 1 548 ? -24.678 -5.925 -4.321 1.00 89.56 548 TYR A O 1
ATOM 4235 N N . ALA A 1 549 ? -24.837 -5.492 -2.149 1.00 83.19 549 ALA A N 1
ATOM 4236 C CA . ALA A 1 549 ? -26.179 -6.085 -2.013 1.00 83.19 549 ALA A CA 1
ATOM 4237 C C . ALA A 1 549 ? -27.235 -5.465 -2.943 1.00 83.19 549 ALA A C 1
ATOM 4239 O O . ALA A 1 549 ? -28.164 -6.137 -3.391 1.00 83.19 549 ALA A O 1
ATOM 4240 N N . ALA A 1 550 ? -27.076 -4.179 -3.262 1.00 61.03 550 ALA A N 1
ATOM 4241 C CA . ALA A 1 550 ? -27.964 -3.434 -4.146 1.00 61.03 550 ALA A CA 1
ATOM 4242 C C . ALA A 1 550 ? -27.527 -3.459 -5.627 1.00 61.03 550 ALA A C 1
ATOM 4244 O O . ALA A 1 550 ? -28.028 -2.645 -6.412 1.00 61.03 550 ALA A O 1
ATOM 4245 N N . SER A 1 551 ? -26.621 -4.364 -6.029 1.00 48.44 551 SER A N 1
ATOM 4246 C CA . SER A 1 551 ? -26.189 -4.538 -7.422 1.00 48.44 551 SER A CA 1
ATOM 4247 C C . SER A 1 551 ? -27.325 -5.107 -8.284 1.00 48.44 551 SER A C 1
ATOM 4249 O O . SER A 1 551 ? -27.395 -6.304 -8.574 1.00 48.44 551 SER A O 1
ATOM 4251 N N . LYS A 1 552 ? -28.252 -4.231 -8.687 1.00 34.09 552 LYS A N 1
ATOM 4252 C CA . LYS A 1 552 ? -29.292 -4.547 -9.670 1.00 34.09 552 LYS A CA 1
ATOM 4253 C C . LYS A 1 552 ? -28.628 -5.129 -10.924 1.00 34.09 552 LYS A C 1
ATOM 4255 O O . LYS A 1 552 ? -27.665 -4.526 -11.401 1.00 34.09 552 LYS A O 1
ATOM 4260 N N . PRO A 1 553 ? -29.141 -6.230 -11.495 1.00 29.72 553 PRO A N 1
ATOM 4261 C CA . PRO A 1 553 ? -28.635 -6.732 -12.761 1.00 29.72 553 PRO A CA 1
ATOM 4262 C C . PRO A 1 553 ? -28.935 -5.702 -13.853 1.00 29.72 553 PRO A C 1
ATOM 4264 O O . PRO A 1 553 ? -30.057 -5.624 -14.347 1.00 29.72 553 PRO A O 1
ATOM 4267 N N . ASN A 1 554 ? -27.927 -4.922 -14.247 1.00 29.50 554 ASN A N 1
ATOM 4268 C CA . ASN A 1 554 ? -27.995 -4.048 -15.418 1.00 29.50 554 ASN A CA 1
ATOM 4269 C C . ASN A 1 554 ? -27.768 -4.874 -16.698 1.00 29.50 554 ASN A C 1
ATOM 4271 O O . ASN A 1 554 ? -26.929 -4.560 -17.537 1.00 29.50 554 ASN A O 1
ATOM 4275 N N . VAL A 1 555 ? -28.487 -5.994 -16.791 1.00 27.33 555 VAL A N 1
ATOM 4276 C CA . VAL A 1 555 ? -28.500 -6.865 -17.959 1.00 27.33 555 VAL A CA 1
ATOM 4277 C C . VAL A 1 555 ? -29.531 -6.280 -18.910 1.00 27.33 555 VAL A C 1
ATOM 4279 O O . VAL A 1 555 ? -30.732 -6.370 -18.653 1.00 27.33 555 VAL A O 1
ATOM 4282 N N . ASN A 1 556 ? -29.063 -5.710 -20.020 1.00 27.27 556 ASN A N 1
ATOM 4283 C CA . ASN A 1 556 ? -29.899 -5.558 -21.205 1.00 27.27 556 ASN A CA 1
ATOM 4284 C C . ASN A 1 556 ? -30.234 -6.965 -21.712 1.00 27.27 556 ASN A C 1
ATOM 4286 O O . ASN A 1 556 ? -29.508 -7.538 -22.522 1.00 27.27 556 ASN A O 1
ATOM 4290 N N . VAL A 1 557 ? -31.317 -7.542 -21.191 1.00 28.19 557 VAL A N 1
ATOM 4291 C CA . VAL A 1 557 ? -31.989 -8.650 -21.858 1.00 28.19 557 VAL A CA 1
ATOM 4292 C C . VAL A 1 557 ? -32.764 -8.027 -23.010 1.00 28.19 557 VAL A C 1
ATOM 4294 O O . VAL A 1 557 ? -33.744 -7.315 -22.791 1.00 28.19 557 VAL A O 1
ATOM 4297 N N . ASP A 1 558 ? -32.319 -8.285 -24.237 1.00 27.83 558 ASP A N 1
ATOM 4298 C CA . ASP A 1 558 ? -33.165 -8.109 -25.413 1.00 27.83 558 ASP A CA 1
ATOM 4299 C C . ASP A 1 558 ? -34.312 -9.131 -25.331 1.00 27.83 558 ASP A C 1
ATOM 4301 O O . ASP A 1 558 ? -34.210 -10.238 -25.864 1.00 27.83 558 ASP A O 1
ATOM 4305 N N . ASP A 1 559 ? -35.407 -8.763 -24.653 1.00 26.92 559 ASP A N 1
ATOM 4306 C CA . ASP A 1 559 ? -36.676 -9.507 -24.613 1.00 26.92 559 ASP A CA 1
ATOM 4307 C C . ASP A 1 559 ? -37.357 -9.455 -25.997 1.00 26.92 559 ASP A C 1
ATOM 4309 O O . ASP A 1 559 ? -38.405 -8.847 -26.222 1.00 26.92 559 ASP A O 1
ATOM 4313 N N . ASN A 1 560 ? -36.724 -10.105 -26.971 1.00 29.42 560 ASN A N 1
ATOM 4314 C CA . ASN A 1 560 ? -37.137 -10.191 -28.369 1.00 29.42 560 ASN A CA 1
ATOM 4315 C C . ASN A 1 560 ? -38.201 -11.293 -28.574 1.00 29.42 560 ASN A C 1
ATOM 4317 O O . ASN A 1 560 ? -38.150 -12.076 -29.530 1.00 29.42 560 ASN A O 1
ATOM 4321 N N . ASP A 1 561 ? -39.150 -11.393 -27.636 1.00 26.77 561 ASP A N 1
ATOM 4322 C CA . ASP A 1 561 ? -40.104 -12.500 -27.565 1.00 26.77 561 ASP A CA 1
ATOM 4323 C C . ASP A 1 561 ? -41.323 -12.259 -28.474 1.00 26.77 561 ASP A C 1
ATOM 4325 O O . ASP A 1 561 ? -42.292 -11.558 -28.163 1.00 26.77 561 ASP A O 1
ATOM 4329 N N . ASN A 1 562 ? -41.246 -12.829 -29.675 1.00 27.98 562 ASN A N 1
ATOM 4330 C CA . ASN A 1 562 ? -42.214 -12.638 -30.749 1.00 27.98 562 ASN A CA 1
ATOM 4331 C C . ASN A 1 562 ? -43.485 -13.492 -30.560 1.00 27.98 562 ASN A C 1
ATOM 4333 O O . ASN A 1 562 ? -43.685 -14.459 -31.300 1.00 27.98 562 ASN A O 1
ATOM 4337 N N . ASN A 1 563 ? -44.402 -13.129 -29.644 1.00 26.80 563 ASN A N 1
ATOM 4338 C CA . ASN A 1 563 ? -45.771 -13.679 -29.698 1.00 26.80 563 ASN A CA 1
ATOM 4339 C C . ASN A 1 563 ? -46.881 -12.930 -28.921 1.00 26.80 563 ASN A C 1
ATOM 4341 O O . ASN A 1 563 ? -47.073 -13.171 -27.734 1.00 26.80 563 ASN A O 1
ATOM 4345 N N . ALA A 1 564 ? -47.718 -12.133 -29.613 1.00 26.66 564 ALA A N 1
ATOM 4346 C CA . ALA A 1 564 ? -49.074 -11.764 -29.141 1.00 26.66 564 ALA A CA 1
ATOM 4347 C C . ALA A 1 564 ? -49.992 -11.124 -30.221 1.00 26.66 564 ALA A C 1
ATOM 4349 O O . ALA A 1 564 ? -50.650 -10.115 -29.971 1.00 26.66 564 ALA A O 1
ATOM 4350 N N . ASN A 1 565 ? -50.076 -11.663 -31.445 1.00 26.59 565 ASN A N 1
ATOM 4351 C CA . ASN A 1 565 ? -50.877 -11.028 -32.508 1.00 26.59 565 ASN A CA 1
ATOM 4352 C C . ASN A 1 565 ? -52.328 -11.563 -32.599 1.00 26.59 565 ASN A C 1
ATOM 4354 O O . ASN A 1 565 ? -52.624 -12.368 -33.485 1.00 26.59 565 ASN A O 1
ATOM 4358 N N . ASN A 1 566 ? -53.237 -11.146 -31.694 1.00 26.59 566 ASN A N 1
ATOM 4359 C CA . ASN A 1 566 ? -54.704 -11.209 -31.899 1.00 26.59 566 ASN A CA 1
ATOM 4360 C C . ASN A 1 566 ? -55.553 -10.516 -30.799 1.00 26.59 566 ASN A C 1
ATOM 4362 O O . ASN A 1 566 ? -55.298 -10.746 -29.623 1.00 26.59 566 ASN A O 1
ATOM 4366 N N . LYS A 1 567 ? -56.678 -9.887 -31.213 1.00 26.45 567 LYS A N 1
ATOM 4367 C CA . LYS A 1 567 ? -57.920 -9.581 -30.435 1.00 26.45 567 LYS A CA 1
ATOM 4368 C C . LYS A 1 567 ? -57.847 -8.557 -29.278 1.00 26.45 567 LYS A C 1
ATOM 4370 O O . LYS A 1 567 ? -56.915 -8.583 -28.497 1.00 26.45 567 LYS A O 1
ATOM 4375 N N . THR A 1 568 ? -58.847 -7.695 -29.027 1.00 26.03 568 THR A N 1
ATOM 4376 C CA . THR A 1 568 ? -59.953 -7.116 -29.846 1.00 26.03 568 THR A CA 1
ATOM 4377 C C . THR A 1 568 ? -60.438 -5.806 -29.175 1.00 26.03 568 THR A C 1
ATOM 4379 O O . THR A 1 568 ? -59.967 -5.469 -28.096 1.00 26.03 568 THR A O 1
ATOM 4382 N N . ASN A 1 569 ? -61.369 -5.083 -29.813 1.00 27.05 569 ASN A N 1
ATOM 4383 C CA . ASN A 1 569 ? -61.994 -3.831 -29.347 1.00 27.05 569 ASN A CA 1
ATOM 4384 C C . ASN A 1 569 ? -62.660 -3.850 -27.944 1.00 27.05 569 ASN A C 1
ATOM 4386 O O . ASN A 1 569 ? -62.945 -4.909 -27.391 1.00 27.05 569 ASN A O 1
ATOM 4390 N N . ASP A 1 570 ? -63.036 -2.627 -27.529 1.00 26.48 570 ASP A N 1
ATOM 4391 C CA . ASP A 1 570 ? -63.993 -2.196 -26.484 1.00 26.48 570 ASP A CA 1
ATOM 4392 C C . ASP A 1 570 ? -63.385 -1.857 -25.098 1.00 26.48 570 ASP A C 1
ATOM 4394 O O . ASP A 1 570 ? -62.654 -2.648 -24.519 1.00 26.48 570 ASP A O 1
ATOM 4398 N N . GLY A 1 571 ? -63.655 -0.689 -24.484 1.00 25.02 571 GLY A N 1
ATOM 4399 C CA . GLY A 1 571 ? -64.363 0.501 -24.989 1.00 25.02 571 GLY A CA 1
ATOM 4400 C C . GLY A 1 571 ? -64.650 1.590 -23.925 1.00 25.02 571 GLY A C 1
ATOM 4401 O O . GLY A 1 571 ? -64.540 1.346 -22.732 1.00 25.02 571 GLY A O 1
ATOM 4402 N N . ALA A 1 572 ? -65.087 2.772 -24.391 1.00 26.23 572 ALA A N 1
ATOM 4403 C CA . ALA A 1 572 ? -65.858 3.813 -23.672 1.00 26.23 572 ALA A CA 1
ATOM 4404 C C . ALA A 1 572 ? -65.276 4.596 -22.448 1.00 26.23 572 ALA A C 1
ATOM 4406 O O . ALA A 1 572 ? -65.387 4.168 -21.307 1.00 26.23 572 ALA A O 1
ATOM 4407 N N . HIS A 1 573 ? -64.958 5.883 -22.701 1.00 26.44 573 HIS A N 1
ATOM 4408 C CA . HIS A 1 573 ? -65.189 7.069 -21.825 1.00 26.44 573 HIS A CA 1
ATOM 4409 C C . HIS A 1 573 ? -64.368 7.220 -20.505 1.00 26.44 573 HIS A C 1
ATOM 4411 O O . HIS A 1 573 ? -63.819 6.267 -19.982 1.00 26.44 573 HIS A O 1
ATOM 4417 N N . SER A 1 574 ? -64.181 8.420 -19.918 1.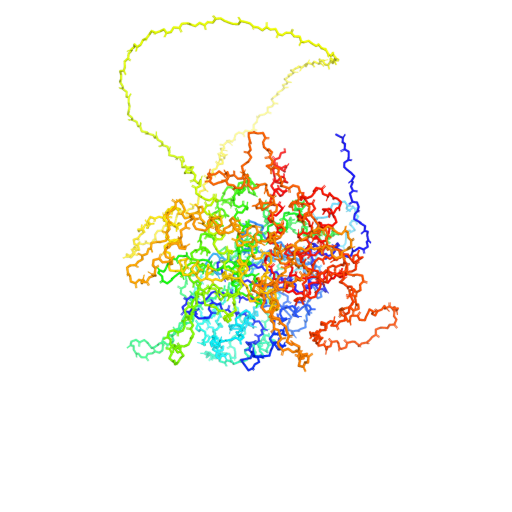00 26.61 574 SER A N 1
ATOM 4418 C CA . SER A 1 574 ? -64.928 9.694 -20.046 1.00 26.61 574 SER A CA 1
ATOM 4419 C C . SER A 1 574 ? -64.071 10.985 -19.956 1.00 26.61 574 SER A C 1
ATOM 4421 O O . SER A 1 574 ? -62.910 10.961 -19.564 1.00 26.61 574 SER A O 1
ATOM 4423 N N . HIS A 1 575 ? -64.658 12.125 -20.351 1.00 25.88 575 HIS A N 1
ATOM 4424 C CA . HIS A 1 575 ? -64.028 13.458 -20.433 1.00 25.88 575 HIS A CA 1
ATOM 4425 C C . HIS A 1 575 ? -63.699 14.126 -19.078 1.00 25.88 575 HIS A C 1
ATOM 4427 O O . HIS A 1 575 ? -64.508 14.029 -18.154 1.00 25.88 575 HIS A O 1
ATOM 4433 N N . LYS A 1 576 ? -62.698 15.034 -19.062 1.00 25.20 576 LYS A N 1
ATOM 4434 C CA . LYS A 1 576 ? -62.930 16.506 -18.962 1.00 25.20 576 LYS A CA 1
ATOM 4435 C C . LYS A 1 576 ? -61.664 17.381 -19.094 1.00 25.20 576 LYS A C 1
ATOM 4437 O O . LYS A 1 576 ? -60.629 17.100 -18.511 1.00 25.20 576 LYS A O 1
ATOM 4442 N N . THR A 1 577 ? -61.816 18.490 -19.818 1.00 24.56 577 THR A N 1
ATOM 4443 C CA . THR A 1 577 ? -60.969 19.710 -19.848 1.00 24.56 577 THR A CA 1
ATOM 4444 C C . THR A 1 577 ? -61.752 20.867 -19.162 1.00 24.56 577 THR A C 1
ATOM 4446 O O . THR A 1 577 ? -62.908 20.608 -18.803 1.00 24.56 577 THR A O 1
ATOM 4449 N N . PRO A 1 578 ? -61.253 22.125 -18.981 1.00 35.41 578 PRO A N 1
ATOM 4450 C CA . PRO A 1 578 ? -59.984 22.748 -19.411 1.00 35.41 578 PRO A CA 1
ATOM 4451 C C . PRO A 1 578 ? -59.254 23.628 -18.336 1.00 35.41 578 PRO A C 1
ATOM 4453 O O . PRO A 1 578 ? -59.583 23.599 -17.157 1.00 35.41 578 PRO A O 1
ATOM 4456 N N . SER A 1 579 ? -58.267 24.409 -18.811 1.00 23.91 579 SER A N 1
ATOM 4457 C CA . SER A 1 579 ? -57.625 25.679 -18.351 1.00 23.91 579 SER A CA 1
ATOM 4458 C C . SER A 1 579 ? -58.411 26.609 -17.379 1.00 23.91 579 SER A C 1
ATOM 4460 O O . SER A 1 579 ? -59.639 26.518 -17.389 1.00 23.91 579 SER A O 1
ATOM 4462 N N . PRO A 1 580 ? -57.789 27.583 -16.635 1.00 32.94 580 PRO A N 1
ATOM 4463 C CA . PRO A 1 580 ? -56.719 28.500 -17.108 1.00 32.94 580 PRO A CA 1
ATOM 4464 C C . PRO A 1 580 ? -55.647 28.990 -16.085 1.00 32.94 580 PRO A C 1
ATOM 4466 O O . PRO A 1 580 ? -55.562 28.511 -14.961 1.00 32.94 580 PRO A O 1
ATOM 4469 N N . ALA A 1 581 ? -54.821 29.963 -16.511 1.00 26.84 581 ALA A N 1
ATOM 4470 C CA . ALA A 1 581 ? -53.756 30.634 -15.743 1.00 26.84 581 ALA A CA 1
ATOM 4471 C C . ALA A 1 581 ? -54.155 32.034 -15.207 1.00 26.84 581 ALA A C 1
ATOM 4473 O O . ALA A 1 581 ? -55.138 32.614 -15.673 1.00 26.84 581 ALA A O 1
ATOM 4474 N N . PRO A 1 582 ? -53.371 32.587 -14.260 1.00 32.16 582 PRO A N 1
ATOM 4475 C CA . PRO A 1 582 ? -52.763 33.932 -14.397 1.00 32.16 582 PRO A CA 1
ATOM 4476 C C . PRO A 1 582 ? -51.266 33.947 -13.959 1.00 32.16 582 PRO A C 1
ATOM 4478 O O . PRO A 1 582 ? -50.877 33.089 -13.177 1.00 32.16 582 PRO A O 1
ATOM 4481 N N . SER A 1 583 ? -50.299 34.795 -14.364 1.00 25.12 583 SER A N 1
ATOM 4482 C CA . SER A 1 583 ? -50.158 36.049 -15.153 1.00 25.12 583 SER A CA 1
ATOM 4483 C C . SER A 1 583 ? -49.690 37.293 -14.349 1.00 25.12 583 SER A C 1
ATOM 4485 O O . SER A 1 583 ? -50.529 38.006 -13.804 1.00 25.12 583 SER A O 1
ATOM 4487 N N . ALA A 1 584 ? -48.373 37.580 -14.343 1.00 25.66 584 ALA A N 1
ATOM 4488 C CA . ALA A 1 584 ? -47.684 38.875 -14.079 1.00 25.66 584 ALA A CA 1
ATOM 4489 C C . ALA A 1 584 ? -46.148 38.632 -14.198 1.00 25.66 584 ALA A C 1
ATOM 4491 O O . ALA A 1 584 ? -45.670 37.693 -13.576 1.00 25.66 584 ALA A O 1
ATOM 4492 N N . SER A 1 585 ? -45.337 39.218 -15.100 1.00 26.25 585 SER A N 1
ATOM 4493 C CA . SER A 1 585 ? -44.931 40.630 -15.338 1.00 26.25 585 SER A CA 1
ATOM 4494 C C . SER A 1 585 ? -43.941 41.181 -14.278 1.00 26.25 585 SER A C 1
ATOM 4496 O O . SER A 1 585 ? -44.220 41.017 -13.099 1.00 26.25 585 SER A O 1
ATOM 4498 N N . SER A 1 586 ? -42.827 41.873 -14.593 1.00 27.39 586 SER A N 1
ATOM 4499 C CA . SER A 1 586 ? -42.488 42.630 -15.825 1.00 27.39 586 SER A CA 1
ATOM 4500 C C . SER A 1 586 ? -40.993 43.016 -16.008 1.00 27.39 586 SER A C 1
ATOM 4502 O O . SER A 1 586 ? -40.395 43.484 -15.047 1.00 27.39 586 SER A O 1
ATOM 4504 N N . ALA A 1 587 ? -40.527 43.046 -17.275 1.00 27.80 587 ALA A N 1
ATOM 4505 C CA . ALA A 1 587 ? -39.540 43.986 -17.883 1.00 27.80 587 ALA A CA 1
ATOM 4506 C C . ALA A 1 587 ? -38.067 44.011 -17.351 1.00 27.80 587 ALA A C 1
ATOM 4508 O O . ALA A 1 587 ? -37.804 43.587 -16.237 1.00 27.80 587 ALA A O 1
ATOM 4509 N N . PHE A 1 588 ? -37.029 44.449 -18.094 1.00 23.86 588 PHE A N 1
ATOM 4510 C CA . PHE A 1 588 ? -36.946 45.400 -19.228 1.00 23.86 588 PHE A CA 1
ATOM 4511 C C . PHE A 1 588 ? -36.024 44.955 -20.404 1.00 23.86 588 PHE A C 1
ATOM 4513 O O . PHE A 1 588 ? -35.278 43.988 -20.303 1.00 23.86 588 PHE A O 1
ATOM 4520 N N . SER A 1 589 ? -36.117 45.683 -21.528 1.00 26.64 589 SER A N 1
ATOM 4521 C CA . SER A 1 589 ? -35.393 45.559 -22.824 1.00 26.64 589 SER A CA 1
ATOM 4522 C C . SER A 1 589 ? -33.867 45.847 -22.747 1.00 26.64 589 SER A C 1
ATOM 4524 O O . SER A 1 589 ? -33.422 46.338 -21.718 1.00 26.64 589 SER A O 1
ATOM 4526 N N . SER A 1 590 ? -33.002 45.635 -23.762 1.00 26.77 590 SER A N 1
ATOM 4527 C CA . SER A 1 590 ? -33.125 45.957 -25.213 1.00 26.77 590 SER A CA 1
ATOM 4528 C C . SER A 1 590 ? -32.045 45.293 -26.110 1.00 26.77 590 SER A C 1
ATOM 4530 O O . SER A 1 590 ? -30.869 45.360 -25.778 1.00 26.77 590 SER A O 1
ATOM 4532 N N . SER A 1 591 ? -32.417 44.584 -27.196 1.00 27.34 591 SER A N 1
ATOM 4533 C CA . SER A 1 591 ? -32.249 44.933 -28.645 1.00 27.34 591 SER A CA 1
ATOM 4534 C C . SER A 1 591 ? -30.893 45.539 -29.070 1.00 27.34 591 SER A C 1
ATOM 4536 O O . SER A 1 591 ? -30.545 46.602 -28.568 1.00 27.34 591 SER A O 1
ATOM 4538 N N . SER A 1 592 ? -30.128 44.982 -30.021 1.00 26.64 592 SER A N 1
ATOM 4539 C CA . SER A 1 592 ? -30.399 44.803 -31.478 1.00 26.64 592 SER A CA 1
ATOM 4540 C C . SER A 1 592 ? -29.472 43.710 -32.087 1.00 26.64 592 SER A C 1
ATOM 4542 O O . SER A 1 592 ? -28.470 43.391 -31.463 1.00 26.64 592 SER A O 1
ATOM 4544 N N . SER A 1 593 ? -29.639 43.025 -33.237 1.00 26.34 593 SER A N 1
ATOM 4545 C CA . SER A 1 593 ? -30.568 42.952 -34.396 1.00 26.34 593 SER A CA 1
ATOM 4546 C C . SER A 1 593 ? -29.942 43.323 -35.763 1.00 26.34 593 SER A C 1
ATOM 4548 O O . SER A 1 593 ? -29.532 44.469 -35.925 1.00 26.34 593 SER A O 1
ATOM 4550 N N . LEU A 1 594 ? -30.082 42.414 -36.757 1.00 27.72 594 LEU A N 1
ATOM 4551 C CA . LEU A 1 594 ? -29.901 42.566 -38.233 1.00 27.72 594 LEU A CA 1
ATOM 4552 C C . LEU A 1 594 ? -28.460 42.406 -38.797 1.00 27.72 594 LEU A C 1
ATOM 4554 O O . LEU A 1 594 ? -27.509 42.828 -38.157 1.00 27.72 594 LEU A O 1
ATOM 4558 N N . ALA A 1 595 ? -28.222 41.850 -40.003 1.00 26.61 595 ALA A N 1
ATOM 4559 C CA . ALA A 1 595 ? -29.071 41.037 -40.904 1.00 26.61 595 ALA A CA 1
ATOM 4560 C C . ALA A 1 595 ? -28.246 40.271 -41.980 1.00 26.61 595 ALA A C 1
ATOM 4562 O O . ALA A 1 595 ? -27.056 40.497 -42.169 1.00 26.61 595 ALA A O 1
ATOM 4563 N N . SER A 1 596 ? -28.928 39.376 -42.703 1.00 26.66 596 SER A N 1
ATOM 4564 C CA . SER A 1 596 ? -28.470 38.521 -43.815 1.00 26.66 596 SER A CA 1
ATOM 4565 C C . SER A 1 596 ? -27.960 39.227 -45.085 1.00 26.66 596 SER A C 1
ATOM 4567 O O . SER A 1 596 ? -28.504 40.258 -45.474 1.00 26.66 596 SER A O 1
ATOM 4569 N N . SER A 1 597 ? -27.104 38.544 -45.860 1.00 26.09 597 SER A N 1
ATOM 4570 C CA . SER A 1 597 ? -27.099 38.595 -47.342 1.00 26.09 597 SER A CA 1
ATOM 4571 C C . SER A 1 597 ? -26.544 37.284 -47.946 1.00 26.09 597 SER A C 1
ATOM 4573 O O . SER A 1 597 ? -26.157 36.389 -47.193 1.00 26.09 597 SER A O 1
ATOM 4575 N N . SER A 1 598 ? -26.610 37.100 -49.273 1.00 25.44 598 SER A N 1
ATOM 4576 C CA . SER A 1 598 ? -26.521 35.780 -49.932 1.00 25.44 598 SER A CA 1
ATOM 4577 C C . SER A 1 598 ? -25.994 35.819 -51.382 1.00 25.44 598 SER A C 1
ATOM 4579 O O . SER A 1 598 ? -26.039 36.870 -52.016 1.00 25.44 598 SER A O 1
ATOM 4581 N N . ALA A 1 599 ? -25.622 34.635 -51.916 1.00 26.41 599 ALA A N 1
ATOM 4582 C CA . ALA A 1 599 ? -25.396 34.317 -53.348 1.00 26.41 599 ALA A CA 1
ATOM 4583 C C . ALA A 1 599 ? -24.145 34.955 -54.029 1.00 26.41 599 ALA A C 1
ATOM 4585 O O . ALA A 1 599 ? -23.656 35.981 -53.584 1.00 26.41 599 ALA A O 1
ATOM 4586 N N . SER A 1 600 ? -23.559 34.443 -55.132 1.00 24.91 600 SER A N 1
ATOM 4587 C CA . SER A 1 600 ? -23.543 33.098 -55.776 1.00 24.91 600 SER A CA 1
ATOM 4588 C C . SER A 1 600 ? -22.572 33.072 -56.988 1.00 24.91 600 SER A C 1
ATOM 4590 O O . SER A 1 600 ? -22.299 34.138 -57.532 1.00 24.91 600 SER A O 1
ATOM 4592 N N . SER A 1 601 ? -22.227 31.875 -57.516 1.00 25.27 601 SER A N 1
ATOM 4593 C CA . SER A 1 601 ? -21.730 31.604 -58.905 1.00 25.27 601 SER A CA 1
ATOM 4594 C C . SER A 1 601 ? -20.299 32.090 -59.268 1.00 25.27 601 SER A C 1
ATOM 4596 O O . SER A 1 601 ? -19.819 33.026 -58.647 1.00 25.27 601 SER A O 1
ATOM 4598 N N . THR A 1 602 ? -19.514 31.572 -60.242 1.00 25.78 602 THR A N 1
ATOM 4599 C CA . THR A 1 602 ? -19.453 30.370 -61.148 1.00 25.78 602 THR A CA 1
ATOM 4600 C C . THR A 1 602 ? -18.088 30.430 -61.903 1.00 25.78 602 THR A C 1
ATOM 4602 O O . THR A 1 602 ? -17.561 31.528 -62.019 1.00 25.78 602 THR A O 1
ATOM 4605 N N . SER A 1 603 ? -17.471 29.423 -62.559 1.00 25.23 603 SER A N 1
ATOM 4606 C CA . SER A 1 603 ? -17.509 27.935 -62.584 1.00 25.23 603 SER A CA 1
ATOM 4607 C C . SER A 1 603 ? -16.454 27.399 -63.603 1.00 25.23 603 SER A C 1
ATOM 4609 O O . SER A 1 603 ? -15.948 28.207 -64.376 1.00 25.23 603 SER A O 1
ATOM 4611 N N . ARG A 1 604 ? -16.262 26.060 -63.712 1.00 26.05 604 ARG A N 1
ATOM 4612 C CA . ARG A 1 604 ? -15.535 25.307 -64.791 1.00 26.05 604 ARG A CA 1
ATOM 4613 C C . ARG A 1 604 ? -13.989 25.415 -64.784 1.00 26.05 604 ARG A C 1
ATOM 4615 O O . ARG A 1 604 ? -13.464 26.427 -64.353 1.00 26.05 604 ARG A O 1
ATOM 4622 N N . ALA A 1 605 ? -13.190 24.443 -65.258 1.00 25.66 605 ALA A N 1
ATOM 4623 C CA . ALA A 1 605 ? -13.369 23.066 -65.794 1.00 25.66 605 ALA A CA 1
ATOM 4624 C C . ALA A 1 605 ? -11.957 22.406 -65.925 1.00 25.66 605 ALA A C 1
ATOM 4626 O O . ALA A 1 605 ? -10.986 23.147 -65.962 1.00 25.66 605 ALA A O 1
ATOM 4627 N N . SER A 1 606 ? -11.683 21.110 -66.145 1.00 22.47 606 SER A N 1
ATOM 4628 C CA . SER A 1 606 ? -12.283 19.788 -65.867 1.00 22.47 606 SER A CA 1
ATOM 4629 C C . SER A 1 606 ? -11.493 18.721 -66.678 1.00 22.47 606 SER A C 1
ATOM 4631 O O . SER A 1 606 ? -11.676 18.672 -67.890 1.00 22.47 606 SER A O 1
ATOM 4633 N N . THR A 1 607 ? -10.669 17.865 -66.054 1.00 24.88 607 THR A N 1
ATOM 4634 C CA . THR A 1 607 ? -10.104 16.577 -66.575 1.00 24.88 607 THR A CA 1
ATOM 4635 C C . THR A 1 607 ? -9.265 15.934 -65.455 1.00 24.88 607 THR A C 1
ATOM 4637 O O . THR A 1 607 ? -8.566 16.679 -64.779 1.00 24.88 607 THR A O 1
ATOM 4640 N N . SER A 1 608 ? -9.222 14.619 -65.205 1.00 23.70 608 SER A N 1
ATOM 4641 C CA . SER A 1 608 ? -10.015 13.473 -65.696 1.00 23.70 608 SER A CA 1
ATOM 4642 C C . SER A 1 608 ? -9.939 12.293 -64.694 1.00 23.70 608 SER A C 1
ATOM 4644 O O . SER A 1 608 ? -9.045 12.248 -63.858 1.00 23.70 608 SER A O 1
ATOM 4646 N N . THR A 1 609 ? -10.892 11.360 -64.785 1.00 23.67 609 THR A N 1
ATOM 4647 C CA . THR A 1 609 ? -11.124 10.141 -63.964 1.00 23.67 609 THR A CA 1
ATOM 4648 C C . THR A 1 609 ? -9.975 9.101 -63.976 1.00 23.67 609 THR A C 1
ATOM 4650 O O . THR A 1 609 ? -9.145 9.186 -64.882 1.00 23.67 609 THR A O 1
ATOM 4653 N N . PRO A 1 610 ? -9.915 8.098 -63.049 1.00 24.72 610 PRO A N 1
ATOM 4654 C CA . PRO A 1 610 ? -11.042 7.458 -62.340 1.00 24.72 610 PRO A CA 1
ATOM 4655 C C . PRO A 1 610 ? -10.964 7.338 -60.804 1.00 24.72 610 PRO A C 1
ATOM 4657 O O . PRO A 1 610 ? -9.967 7.637 -60.160 1.00 24.72 610 PRO A O 1
ATOM 4660 N N . SER A 1 611 ? -12.084 6.882 -60.238 1.00 20.48 611 SER A N 1
ATOM 4661 C CA . SER A 1 611 ? -12.371 6.730 -58.809 1.00 20.48 611 SER A CA 1
ATOM 4662 C C . SER A 1 611 ? -12.179 5.302 -58.292 1.00 20.48 611 SER A C 1
ATOM 4664 O O . SER A 1 611 ? -12.648 4.359 -58.929 1.00 20.48 611 SER A O 1
ATOM 4666 N N . PHE A 1 612 ? -11.678 5.170 -57.064 1.00 21.69 612 PHE A N 1
ATOM 4667 C CA . PHE A 1 612 ? -12.010 4.069 -56.155 1.00 21.69 612 PHE A CA 1
ATOM 4668 C C . PHE A 1 612 ? -12.237 4.645 -54.752 1.00 21.69 612 PHE A C 1
ATOM 4670 O O . PHE A 1 612 ? -11.523 5.555 -54.337 1.00 21.69 612 PHE A O 1
ATOM 4677 N N . SER A 1 613 ? -13.255 4.162 -54.043 1.00 20.75 613 SER A N 1
ATOM 4678 C CA . SER A 1 613 ? -13.607 4.635 -52.702 1.00 20.75 613 SER A CA 1
ATOM 4679 C C . SER A 1 613 ? -12.926 3.789 -51.630 1.00 20.75 613 SER A C 1
ATOM 4681 O O . SER A 1 613 ? -13.225 2.600 -51.524 1.00 20.75 613 SER A O 1
ATOM 4683 N N . MET A 1 614 ? -12.089 4.402 -50.793 1.00 21.78 614 MET A N 1
ATOM 4684 C CA . MET A 1 614 ? -11.750 3.828 -49.490 1.00 21.78 614 MET A CA 1
ATOM 4685 C C . MET A 1 614 ? -12.885 4.132 -48.510 1.00 21.78 614 MET A C 1
ATOM 4687 O O . MET A 1 614 ? -13.007 5.245 -48.004 1.00 21.78 614 MET A O 1
ATOM 4691 N N . SER A 1 615 ? -13.731 3.137 -48.271 1.00 22.77 615 SER A N 1
ATOM 4692 C CA . SER A 1 615 ? -14.507 3.042 -47.040 1.00 22.77 615 SER A CA 1
ATOM 4693 C C . SER A 1 615 ? -13.561 2.616 -45.918 1.00 22.77 615 SER A C 1
ATOM 4695 O O . SER A 1 615 ? -12.755 1.704 -46.103 1.00 22.77 615 SER A O 1
ATOM 4697 N N . ALA A 1 616 ? -13.638 3.278 -44.764 1.00 24.22 616 ALA A N 1
ATOM 4698 C CA . ALA A 1 616 ? -12.960 2.788 -43.571 1.00 24.22 616 ALA A CA 1
ATOM 4699 C C . ALA A 1 616 ? -13.588 1.447 -43.166 1.00 24.22 616 ALA A C 1
ATOM 4701 O O . ALA A 1 616 ? -14.813 1.349 -43.084 1.00 24.22 616 ALA A O 1
ATOM 4702 N N . PHE A 1 617 ? -12.753 0.438 -42.920 1.00 20.95 617 PHE A N 1
ATOM 4703 C CA . PHE A 1 617 ? -13.173 -0.840 -42.355 1.00 20.95 617 PHE A CA 1
ATOM 4704 C C . PHE A 1 617 ? -12.558 -1.011 -40.971 1.00 20.95 617 PHE A C 1
ATOM 4706 O O . PHE A 1 617 ? -11.343 -0.940 -40.799 1.00 20.95 617 PHE A O 1
ATOM 4713 N N . THR A 1 618 ? -13.436 -1.204 -39.995 1.00 24.00 618 THR A N 1
ATOM 4714 C CA . THR A 1 618 ? -13.117 -1.618 -38.634 1.00 24.00 618 THR A CA 1
ATOM 4715 C C . THR A 1 618 ? -13.267 -3.133 -38.542 1.00 24.00 618 THR A C 1
ATOM 4717 O O . THR A 1 618 ? -14.392 -3.624 -38.585 1.00 24.00 618 THR A O 1
ATOM 4720 N N . ASP A 1 619 ? -12.160 -3.845 -38.359 1.00 22.45 619 ASP A N 1
ATOM 4721 C CA . ASP A 1 619 ? -12.122 -5.256 -37.962 1.00 22.45 619 ASP A CA 1
ATOM 4722 C C . ASP A 1 619 ? -11.121 -5.340 -36.791 1.00 22.45 619 ASP A C 1
ATOM 4724 O O . ASP A 1 619 ? -9.984 -4.892 -36.918 1.00 22.45 619 ASP A O 1
ATOM 4728 N N . ALA A 1 620 ? -11.552 -5.605 -35.554 1.00 22.86 620 ALA A N 1
ATOM 4729 C CA . ALA A 1 620 ? -12.017 -6.889 -35.010 1.00 22.86 620 ALA A CA 1
ATOM 4730 C C . ALA A 1 620 ? -10.844 -7.869 -34.741 1.00 22.86 620 ALA A C 1
ATOM 4732 O O . ALA A 1 620 ? -10.118 -8.221 -35.671 1.00 22.86 620 ALA A O 1
ATOM 4733 N N . PRO A 1 621 ? -10.626 -8.315 -33.482 1.00 24.75 621 PRO A N 1
ATOM 4734 C CA . PRO A 1 621 ? -9.485 -9.161 -33.129 1.00 24.75 621 PRO A CA 1
ATOM 4735 C C . PRO A 1 621 ? -9.617 -10.567 -33.732 1.00 24.75 621 PRO A C 1
ATOM 4737 O O . PRO A 1 621 ? -10.681 -11.186 -33.685 1.00 24.75 621 PRO A O 1
ATOM 4740 N N . TYR A 1 622 ? -8.524 -11.071 -34.305 1.00 22.78 622 TYR A N 1
ATOM 4741 C CA . TYR A 1 622 ? -8.546 -12.279 -35.130 1.00 22.78 622 TYR A CA 1
ATOM 4742 C C . TYR A 1 622 ? -8.555 -13.572 -34.300 1.00 22.78 622 TYR A C 1
ATOM 4744 O O . TYR A 1 622 ? -7.793 -13.725 -33.345 1.00 22.78 622 TYR A O 1
ATOM 4752 N N . THR A 1 623 ? -9.394 -14.532 -34.688 1.00 22.44 623 THR A N 1
ATOM 4753 C CA . THR A 1 623 ? -9.488 -15.850 -34.049 1.00 22.44 623 THR A CA 1
ATOM 4754 C C . THR A 1 623 ? -8.362 -16.785 -34.501 1.00 22.44 623 THR A C 1
ATOM 4756 O O . THR A 1 623 ? -8.033 -16.864 -35.682 1.00 22.44 623 THR A O 1
ATOM 4759 N N . ASN A 1 624 ? -7.784 -17.533 -33.558 1.00 24.03 624 ASN A N 1
ATOM 4760 C CA . ASN A 1 624 ? -6.703 -18.484 -33.828 1.00 24.03 624 ASN A CA 1
ATOM 4761 C C . ASN A 1 624 ? -7.220 -19.771 -34.522 1.00 24.03 624 ASN A C 1
ATOM 4763 O O . ASN A 1 624 ? -8.107 -20.422 -33.958 1.00 24.03 624 ASN A O 1
ATOM 4767 N N . PRO A 1 625 ? -6.692 -20.173 -35.696 1.00 26.44 625 PRO A N 1
ATOM 4768 C CA . PRO A 1 625 ? -7.034 -21.439 -36.346 1.00 26.44 625 PRO A CA 1
ATOM 4769 C C . PRO A 1 625 ? -6.144 -22.621 -35.903 1.00 26.44 625 PRO A C 1
ATOM 4771 O O . PRO A 1 625 ? -5.007 -22.452 -35.481 1.00 26.44 625 PRO A O 1
ATOM 4774 N N . ASP A 1 626 ? -6.672 -23.836 -36.073 1.00 23.44 626 ASP A N 1
ATOM 4775 C CA . ASP A 1 626 ? -5.959 -25.124 -36.087 1.00 23.44 626 ASP A CA 1
ATOM 4776 C C . ASP A 1 626 ? -5.081 -25.521 -34.877 1.00 23.44 626 ASP A C 1
ATOM 4778 O O . ASP A 1 626 ? -3.859 -25.621 -34.954 1.00 23.44 626 ASP A O 1
ATOM 4782 N N . THR A 1 627 ? -5.731 -26.007 -33.811 1.00 28.05 627 THR A N 1
ATOM 4783 C CA . THR A 1 627 ? -5.226 -27.200 -33.096 1.00 28.05 627 THR A CA 1
ATOM 4784 C C . THR A 1 627 ? -6.322 -28.258 -32.976 1.00 28.05 627 THR A C 1
ATOM 4786 O O . THR A 1 627 ? -7.340 -28.065 -32.316 1.00 28.05 627 THR A O 1
ATOM 4789 N N . ASN A 1 628 ? -6.114 -29.394 -33.645 1.00 25.81 628 ASN A N 1
ATOM 4790 C CA . ASN A 1 628 ? -7.062 -30.505 -33.702 1.00 25.81 628 ASN A CA 1
ATOM 4791 C C . ASN A 1 628 ? -6.425 -31.755 -33.066 1.00 25.81 628 ASN A C 1
ATOM 4793 O O . ASN A 1 628 ? -6.032 -32.682 -33.769 1.00 25.81 628 ASN A O 1
ATOM 4797 N N . ASP A 1 629 ? -6.297 -31.762 -31.734 1.00 24.89 629 ASP A N 1
ATOM 4798 C CA . ASP A 1 629 ? -6.125 -32.999 -30.958 1.00 24.89 629 ASP A CA 1
ATOM 4799 C C . ASP A 1 629 ? -6.814 -32.907 -29.573 1.00 24.89 629 ASP A C 1
ATOM 4801 O O . ASP A 1 629 ? -7.404 -31.886 -29.212 1.00 24.89 629 ASP A O 1
ATOM 4805 N N . THR A 1 630 ? -6.873 -34.017 -28.837 1.00 35.03 630 THR A N 1
ATOM 4806 C CA . THR A 1 630 ? -8.137 -34.472 -28.242 1.00 35.03 630 THR A CA 1
ATOM 4807 C C . THR A 1 630 ? -8.136 -34.657 -26.719 1.00 35.03 630 THR A C 1
ATOM 4809 O O . THR A 1 630 ? -8.529 -35.700 -26.200 1.00 35.03 630 THR A O 1
ATOM 4812 N N . THR A 1 631 ? -7.853 -33.587 -25.969 1.00 27.98 631 THR A N 1
ATOM 4813 C CA . THR A 1 631 ? -8.284 -33.474 -24.556 1.00 27.98 631 THR A CA 1
ATOM 4814 C C . THR A 1 631 ? -8.878 -32.100 -24.250 1.00 27.98 631 THR A C 1
ATOM 4816 O O . THR A 1 631 ? -8.178 -31.192 -23.805 1.00 27.98 631 THR A O 1
ATOM 4819 N N . LYS A 1 632 ? -10.195 -31.943 -24.441 1.00 23.66 632 LYS A N 1
ATOM 4820 C CA . LYS A 1 632 ? -10.917 -30.778 -23.907 1.00 23.66 632 LYS A CA 1
ATOM 4821 C C . LYS A 1 632 ? -11.010 -30.893 -22.379 1.00 23.66 632 LYS A C 1
ATOM 4823 O O . LYS A 1 632 ? -11.642 -31.847 -21.918 1.00 23.66 632 LYS A O 1
ATOM 4828 N N . PRO A 1 633 ? -10.511 -29.931 -21.582 1.00 24.20 633 PRO A N 1
ATOM 4829 C CA . PRO A 1 633 ? -11.106 -29.714 -20.273 1.00 24.20 633 PRO A CA 1
ATOM 4830 C C . PRO A 1 633 ? -12.564 -29.306 -20.510 1.00 24.20 633 PRO A C 1
ATOM 4832 O O . PRO A 1 633 ? -12.846 -28.418 -21.318 1.00 24.20 633 PRO A O 1
ATOM 4835 N N . HIS A 1 634 ? -13.512 -29.970 -19.851 1.00 24.59 634 HIS A N 1
ATOM 4836 C CA . HIS A 1 634 ? -14.897 -29.520 -19.901 1.00 24.59 634 HIS A CA 1
ATOM 4837 C C . HIS A 1 634 ? -14.985 -28.162 -19.205 1.00 24.59 634 HIS A C 1
ATOM 4839 O O . HIS A 1 634 ? -14.888 -28.092 -17.981 1.00 24.59 634 HIS A O 1
ATOM 4845 N N . THR A 1 635 ? -15.236 -27.098 -19.970 1.00 29.31 635 THR A N 1
ATOM 4846 C CA . THR A 1 635 ? -15.675 -25.795 -19.455 1.00 29.31 635 THR A CA 1
ATOM 4847 C C . THR A 1 635 ? -17.117 -25.888 -18.953 1.00 29.31 635 THR A C 1
ATOM 4849 O O . THR A 1 635 ? -18.030 -25.218 -19.427 1.00 29.31 635 THR A O 1
ATOM 4852 N N . SER A 1 636 ? -17.313 -26.734 -17.940 1.00 25.36 636 SER A N 1
ATOM 4853 C CA . SER A 1 636 ? -18.371 -26.548 -16.963 1.00 25.36 636 SER A CA 1
ATOM 4854 C C . SER A 1 636 ? -18.076 -25.232 -16.256 1.00 25.36 636 SER A C 1
ATOM 4856 O O . SER A 1 636 ? -17.315 -25.200 -15.290 1.00 25.36 636 SER A O 1
ATOM 4858 N N . THR A 1 637 ? -18.664 -24.144 -16.748 1.00 33.19 637 THR A N 1
ATOM 4859 C CA . THR A 1 637 ? -18.767 -22.893 -16.000 1.00 33.19 637 THR A CA 1
ATOM 4860 C C . THR A 1 637 ? -19.572 -23.187 -14.740 1.00 33.19 637 THR A C 1
ATOM 4862 O O . THR A 1 637 ? -20.805 -23.187 -14.769 1.00 33.19 637 THR A O 1
ATOM 4865 N N . ALA A 1 638 ? -18.876 -23.517 -13.649 1.00 28.72 638 ALA A N 1
ATOM 4866 C CA . ALA A 1 638 ? -19.494 -23.640 -12.339 1.00 28.72 638 ALA A CA 1
ATOM 4867 C C . ALA A 1 638 ? -20.235 -22.321 -12.059 1.00 28.72 638 ALA A C 1
ATOM 4869 O O . ALA A 1 638 ? -19.651 -21.258 -12.288 1.00 28.72 638 ALA A O 1
ATOM 4870 N N . PRO A 1 639 ? -21.517 -22.363 -11.655 1.00 43.38 639 PRO A N 1
ATOM 4871 C CA . PRO A 1 639 ? -22.323 -21.157 -11.539 1.00 43.38 639 PRO A CA 1
ATOM 4872 C C . PRO A 1 639 ? -21.669 -20.203 -10.542 1.00 43.38 639 PRO A C 1
ATOM 4874 O O . PRO A 1 639 ? -21.406 -20.580 -9.400 1.00 43.38 639 PRO A O 1
ATOM 4877 N N . THR A 1 640 ? -21.389 -18.979 -10.990 1.00 66.25 640 THR A N 1
ATOM 4878 C CA . THR A 1 640 ? -20.722 -17.961 -10.179 1.00 66.25 640 THR A CA 1
ATOM 4879 C C . THR A 1 640 ? -21.547 -17.713 -8.922 1.00 66.25 640 THR A C 1
ATOM 4881 O O . THR A 1 640 ? -22.703 -17.298 -9.001 1.00 66.25 640 THR A O 1
ATOM 4884 N N . GLU A 1 641 ? -20.969 -18.005 -7.759 1.00 85.56 641 GLU A N 1
ATOM 4885 C CA . GLU A 1 641 ? -21.663 -17.926 -6.477 1.00 85.56 641 GLU A CA 1
ATOM 4886 C C . GLU A 1 641 ? -22.221 -16.509 -6.256 1.00 85.56 641 GLU A C 1
ATOM 4888 O O . GLU A 1 641 ? -21.470 -15.525 -6.233 1.00 85.56 641 GLU A O 1
ATOM 4893 N N . SER A 1 642 ? -23.545 -16.412 -6.102 1.00 89.69 642 SER A N 1
ATOM 4894 C CA . SER A 1 642 ? -24.252 -15.137 -5.959 1.00 89.69 642 SER A CA 1
ATOM 4895 C C . SER A 1 642 ? -23.802 -14.375 -4.712 1.00 89.69 642 SER A C 1
ATOM 4897 O O . SER A 1 642 ? -23.332 -14.974 -3.745 1.00 89.69 642 SER A O 1
ATOM 4899 N N . HIS A 1 643 ? -23.980 -13.049 -4.704 1.00 91.00 643 HIS A N 1
ATOM 4900 C CA . HIS A 1 643 ? -23.648 -12.212 -3.541 1.00 91.00 643 HIS A CA 1
ATOM 4901 C C . HIS A 1 643 ? -24.300 -12.734 -2.253 1.00 91.00 643 HIS A C 1
ATOM 4903 O O . HIS A 1 643 ? -23.630 -12.900 -1.240 1.00 91.00 643 HIS A O 1
ATOM 4909 N N . THR A 1 644 ? -25.583 -13.096 -2.314 1.00 90.19 644 THR A N 1
ATOM 4910 C CA . THR A 1 644 ? -26.321 -13.661 -1.176 1.00 90.19 644 THR A CA 1
ATOM 4911 C C . THR A 1 644 ? -25.707 -14.973 -0.672 1.00 90.19 644 THR A C 1
ATOM 4913 O O . THR A 1 644 ? -25.551 -15.150 0.534 1.00 90.19 644 THR A O 1
ATOM 4916 N N . ALA A 1 645 ? -25.325 -15.882 -1.577 1.00 90.75 645 ALA A N 1
ATOM 4917 C CA . ALA A 1 645 ? -24.703 -17.155 -1.208 1.00 90.75 645 ALA A CA 1
ATOM 4918 C C . ALA A 1 645 ? -23.292 -16.960 -0.625 1.00 90.75 645 ALA A C 1
ATOM 4920 O O . ALA A 1 645 ? -22.953 -17.596 0.370 1.00 90.75 645 ALA A O 1
ATOM 4921 N N . PHE A 1 646 ? -22.513 -16.033 -1.188 1.00 92.94 646 PHE A N 1
ATOM 4922 C CA . PHE A 1 646 ? -21.187 -15.655 -0.698 1.00 92.94 646 PHE A CA 1
ATOM 4923 C C . PHE A 1 646 ? -21.236 -15.132 0.741 1.00 92.94 646 PHE A C 1
ATOM 4925 O O . PHE A 1 646 ? -20.558 -15.671 1.612 1.00 92.94 646 PHE A O 1
ATOM 4932 N N . ILE A 1 647 ? -22.085 -14.133 1.011 1.00 94.19 647 ILE A N 1
ATOM 4933 C CA . ILE A 1 647 ? -22.241 -13.561 2.354 1.00 94.19 647 ILE A CA 1
ATOM 4934 C C . ILE A 1 647 ? -22.711 -14.631 3.349 1.00 94.19 647 ILE A C 1
ATOM 4936 O O . ILE A 1 647 ? -22.079 -14.805 4.390 1.00 94.19 647 ILE A O 1
ATOM 4940 N N . HIS A 1 648 ? -23.743 -15.413 3.006 1.00 91.12 648 HIS A N 1
ATOM 4941 C CA . HIS A 1 648 ? -24.212 -16.513 3.855 1.00 91.12 648 HIS A CA 1
ATOM 4942 C C . HIS A 1 648 ? -23.098 -17.534 4.144 1.00 91.12 648 HIS A C 1
ATOM 4944 O O . HIS A 1 648 ? -22.952 -17.982 5.282 1.00 91.12 648 HIS A O 1
ATOM 4950 N N . ARG A 1 649 ? -22.281 -17.905 3.146 1.00 91.69 649 ARG A N 1
ATOM 4951 C CA . ARG A 1 649 ? -21.157 -18.833 3.338 1.00 91.69 649 ARG A CA 1
ATOM 4952 C C . ARG A 1 649 ? -20.092 -18.258 4.268 1.00 91.69 649 ARG A C 1
ATOM 4954 O O . ARG A 1 649 ? -19.636 -18.988 5.142 1.00 91.69 649 ARG A O 1
ATOM 4961 N N . LEU A 1 650 ? -19.717 -16.984 4.127 1.00 93.38 650 LEU A N 1
ATOM 4962 C CA . LEU A 1 650 ? -18.726 -16.360 5.012 1.00 93.38 650 LEU A CA 1
ATOM 4963 C C . LEU A 1 650 ? -19.218 -16.296 6.467 1.00 93.38 650 LEU A C 1
ATOM 4965 O O . LEU A 1 650 ? -18.474 -16.677 7.371 1.00 93.38 650 LEU A O 1
ATOM 4969 N N . LEU A 1 651 ? -20.489 -15.938 6.684 1.00 92.25 651 LEU A N 1
ATOM 4970 C CA . LEU A 1 651 ? -21.156 -16.006 7.995 1.00 92.25 651 LEU A CA 1
ATOM 4971 C C . LEU A 1 651 ? -21.199 -17.435 8.569 1.00 92.25 651 LEU A C 1
ATOM 4973 O O . LEU A 1 651 ? -21.156 -17.615 9.783 1.00 92.25 651 LEU A O 1
ATOM 4977 N N . SER A 1 652 ? -21.250 -18.451 7.703 1.00 88.44 652 SER A N 1
ATOM 4978 C CA . SER A 1 652 ? -21.234 -19.871 8.083 1.00 88.44 652 SER A CA 1
ATOM 4979 C C . SER A 1 652 ? -19.826 -20.422 8.364 1.00 88.44 652 SER A C 1
ATOM 4981 O O . SER A 1 652 ? -19.702 -21.585 8.738 1.00 88.44 652 SER A O 1
ATOM 4983 N N . THR A 1 653 ? -18.749 -19.643 8.182 1.00 88.69 653 THR A N 1
ATOM 4984 C CA . THR A 1 653 ? -17.387 -20.152 8.424 1.00 88.69 653 THR A CA 1
ATOM 4985 C C . THR A 1 653 ? -17.118 -20.397 9.915 1.00 88.69 653 THR A C 1
ATOM 4987 O O . THR A 1 653 ? -17.540 -19.599 10.763 1.00 88.69 653 THR A O 1
ATOM 4990 N N . PRO A 1 654 ? -16.324 -21.432 10.265 1.00 87.44 654 PRO A N 1
ATOM 4991 C CA . PRO A 1 654 ? -15.795 -21.587 11.618 1.00 87.44 654 PRO A CA 1
ATOM 4992 C C . PRO A 1 654 ? -15.059 -20.329 12.089 1.00 87.44 654 PRO A C 1
ATOM 4994 O O . PRO A 1 654 ? -15.234 -19.925 13.232 1.00 87.44 654 PRO A O 1
ATOM 4997 N N . THR A 1 655 ? -14.313 -19.667 11.198 1.00 90.75 655 THR A N 1
ATOM 4998 C CA . THR A 1 655 ? -13.601 -18.408 11.457 1.00 90.75 655 THR A CA 1
ATOM 4999 C C . THR A 1 655 ? -14.541 -17.307 11.945 1.00 90.75 655 THR A C 1
ATOM 5001 O O . THR A 1 655 ? -14.328 -16.778 13.033 1.00 90.75 655 THR A O 1
ATOM 5004 N N . PHE A 1 656 ? -15.622 -17.005 11.211 1.00 92.75 656 PHE A N 1
ATOM 5005 C CA . PHE A 1 656 ? -16.591 -15.981 11.621 1.00 92.75 656 PHE A CA 1
ATOM 5006 C C . PHE A 1 656 ? -17.186 -16.296 13.002 1.00 92.75 656 PHE A C 1
ATOM 5008 O O . PHE A 1 656 ? -17.174 -15.451 13.897 1.00 92.75 656 PHE A O 1
ATOM 5015 N N . ARG A 1 657 ? -17.660 -17.535 13.200 1.00 88.12 657 ARG A N 1
ATOM 5016 C CA . ARG A 1 657 ? -18.301 -17.968 14.452 1.00 88.12 657 ARG A CA 1
ATOM 5017 C C . ARG A 1 657 ? -17.340 -17.943 15.644 1.00 88.12 657 ARG A C 1
ATOM 5019 O O . ARG A 1 657 ? -17.719 -17.476 16.718 1.00 88.12 657 ARG A O 1
ATOM 5026 N N . LEU A 1 658 ? -16.128 -18.471 15.484 1.00 87.31 658 LEU A N 1
ATOM 5027 C CA . LEU A 1 658 ? -15.152 -18.592 16.568 1.00 87.31 658 LEU A CA 1
ATOM 5028 C C . LEU A 1 658 ? -14.573 -17.227 16.951 1.00 87.31 658 LEU A C 1
ATOM 5030 O O . LEU A 1 658 ? -14.586 -16.904 18.136 1.00 87.31 658 LEU A O 1
ATOM 5034 N N . VAL A 1 659 ? -14.171 -16.392 15.984 1.00 92.56 659 VAL A N 1
ATOM 5035 C CA . VAL A 1 659 ? -13.588 -15.075 16.296 1.00 92.56 659 VAL A CA 1
ATOM 5036 C C . VAL A 1 659 ? -14.619 -14.113 16.880 1.00 92.56 659 VAL A C 1
ATOM 5038 O O . VAL A 1 659 ? -14.301 -13.384 17.815 1.00 92.56 659 VAL A O 1
ATOM 5041 N N . LEU A 1 660 ? -15.880 -14.151 16.428 1.00 92.81 660 LEU A N 1
ATOM 5042 C CA . LEU A 1 660 ? -16.942 -13.358 17.059 1.00 92.81 660 LEU A CA 1
ATOM 5043 C C . LEU A 1 660 ? -17.208 -13.818 18.506 1.00 92.81 660 LEU A C 1
ATOM 5045 O O . LEU A 1 660 ? -17.558 -13.002 19.357 1.00 92.81 660 LEU A O 1
ATOM 5049 N N . THR A 1 661 ? -17.001 -15.106 18.806 1.00 88.56 661 THR A N 1
ATOM 5050 C CA . THR A 1 661 ? -17.122 -15.645 20.170 1.00 88.56 661 THR A CA 1
ATOM 5051 C C . THR A 1 661 ? -15.942 -15.229 21.057 1.00 88.56 661 THR A C 1
ATOM 5053 O O . THR A 1 661 ? -16.178 -14.794 22.183 1.00 88.56 661 THR A O 1
ATOM 5056 N N . ASP A 1 662 ? -14.696 -15.309 20.566 1.00 88.62 662 ASP A N 1
ATOM 5057 C CA . ASP A 1 662 ? -13.501 -14.846 21.297 1.00 88.62 662 ASP A CA 1
ATOM 5058 C C . ASP A 1 662 ? -13.606 -13.340 21.576 1.00 88.62 662 ASP A C 1
ATOM 5060 O O . ASP A 1 662 ? -13.585 -12.937 22.736 1.00 88.62 662 ASP A O 1
ATOM 5064 N N . LEU A 1 663 ? -13.884 -12.526 20.548 1.00 93.38 663 LEU A N 1
ATOM 5065 C CA . LEU A 1 663 ? -14.103 -11.080 20.654 1.00 93.38 663 LEU A CA 1
ATOM 5066 C C . LEU A 1 663 ? -15.125 -10.724 21.743 1.00 93.38 663 LEU A C 1
ATOM 5068 O O . LEU A 1 663 ? -14.820 -9.933 22.633 1.00 93.38 663 LEU A O 1
ATOM 5072 N N . LEU A 1 664 ? -16.322 -11.323 21.721 1.00 92.62 664 LEU A N 1
ATOM 5073 C CA . LEU A 1 664 ? -17.361 -11.047 22.725 1.00 92.62 664 LEU A CA 1
ATOM 5074 C C . LEU A 1 664 ? -17.006 -11.567 24.131 1.00 92.62 664 LEU A C 1
ATOM 5076 O O . LEU A 1 664 ? -17.603 -11.115 25.105 1.00 92.62 664 LEU A O 1
ATOM 5080 N N . SER A 1 665 ? -16.020 -12.459 24.269 1.00 88.88 665 SER A N 1
ATOM 5081 C CA . SER A 1 665 ? -15.489 -12.875 25.575 1.00 88.88 665 SER A CA 1
ATOM 5082 C C . SER A 1 665 ? -14.480 -11.884 26.183 1.00 88.88 665 SER A C 1
ATOM 5084 O O . SER A 1 665 ? -14.232 -11.936 27.386 1.00 88.88 665 SER A O 1
ATOM 5086 N N . ARG A 1 666 ? -13.944 -10.940 25.389 1.00 91.12 666 ARG A N 1
ATOM 5087 C CA . ARG A 1 666 ? -12.957 -9.911 25.802 1.00 91.12 666 ARG A CA 1
ATOM 5088 C C . ARG A 1 666 ? -13.580 -8.696 26.502 1.00 91.12 666 ARG A C 1
ATOM 5090 O O . ARG A 1 666 ? -12.888 -7.716 26.776 1.00 91.12 666 ARG A O 1
ATOM 5097 N N . ILE A 1 667 ? -14.884 -8.730 26.769 1.00 93.00 667 ILE A N 1
ATOM 5098 C CA . ILE A 1 667 ? -15.593 -7.692 27.523 1.00 93.00 667 ILE A CA 1
ATOM 5099 C C . ILE A 1 667 ? -15.275 -7.884 29.009 1.00 93.00 667 ILE A C 1
ATOM 5101 O O . ILE A 1 667 ? -15.682 -8.881 29.609 1.00 93.00 667 ILE A O 1
ATOM 5105 N N . ASP A 1 668 ? -14.589 -6.928 29.635 1.00 92.50 668 ASP A N 1
ATOM 5106 C CA . ASP A 1 668 ? -14.366 -6.988 31.079 1.00 92.50 668 ASP A CA 1
ATOM 5107 C C . ASP A 1 668 ? -15.686 -6.807 31.843 1.00 92.50 668 ASP A C 1
ATOM 5109 O O . ASP A 1 668 ? -16.390 -5.803 31.717 1.00 92.50 668 ASP A O 1
ATOM 5113 N N . SER A 1 669 ? -15.971 -7.774 32.714 1.00 88.12 669 SER A N 1
ATOM 5114 C CA . SER A 1 669 ? -17.154 -7.810 33.579 1.00 88.12 669 SER A CA 1
ATOM 5115 C C . SER A 1 669 ? -17.281 -6.643 34.573 1.00 88.12 669 SER A C 1
ATOM 5117 O O . SER A 1 669 ? -18.368 -6.428 35.111 1.00 88.12 669 SER A O 1
ATOM 5119 N N . THR A 1 670 ? -16.204 -5.894 34.837 1.00 88.62 670 THR A N 1
ATOM 5120 C CA . THR A 1 670 ? -16.208 -4.763 35.783 1.00 88.62 670 THR A CA 1
ATOM 5121 C C . THR A 1 670 ? -16.586 -3.448 35.101 1.00 88.62 670 THR A C 1
ATOM 5123 O O . THR A 1 670 ? -17.400 -2.681 35.616 1.00 88.62 670 THR A O 1
ATOM 5126 N N . THR A 1 671 ? -15.986 -3.181 33.944 1.00 90.81 671 THR A N 1
ATOM 5127 C CA . THR A 1 671 ? -16.077 -1.915 33.201 1.00 90.81 671 THR A CA 1
ATOM 5128 C C . THR A 1 671 ? -17.126 -1.960 32.093 1.00 90.81 671 THR A C 1
ATOM 5130 O O . THR A 1 671 ? -17.757 -0.938 31.831 1.00 90.81 671 THR A O 1
ATOM 5133 N N . ASN A 1 672 ? -17.380 -3.141 31.514 1.00 92.25 672 ASN A N 1
ATOM 5134 C CA . ASN A 1 672 ? -18.136 -3.376 30.275 1.00 92.25 672 ASN A CA 1
ATOM 5135 C C . ASN A 1 672 ? -17.480 -2.747 29.026 1.00 92.25 672 ASN A C 1
ATOM 5137 O O . ASN A 1 672 ? -18.169 -2.365 28.079 1.00 92.25 672 ASN A O 1
ATOM 5141 N N . LEU A 1 673 ? -16.147 -2.645 29.031 1.00 95.19 673 LEU A N 1
ATOM 5142 C CA . LEU A 1 673 ? -15.317 -2.297 27.874 1.00 95.19 673 LEU A CA 1
ATOM 5143 C C . LEU A 1 673 ? -14.573 -3.536 27.364 1.00 95.19 673 LEU A C 1
ATOM 5145 O O . LEU A 1 673 ? -14.295 -4.464 28.124 1.00 95.19 673 LEU A O 1
ATOM 5149 N N . PHE A 1 674 ? -14.228 -3.534 26.080 1.00 96.44 674 PHE A N 1
ATOM 5150 C CA . PHE A 1 674 ? -13.358 -4.544 25.483 1.00 96.44 674 PHE A CA 1
ATOM 5151 C C . PHE A 1 674 ? -11.895 -4.242 25.818 1.00 96.44 674 PHE A C 1
ATOM 5153 O O . PHE A 1 674 ? -11.454 -3.094 25.677 1.00 96.44 674 PHE A O 1
ATOM 5160 N N . THR A 1 675 ? -11.145 -5.266 26.225 1.00 95.44 675 THR A N 1
ATOM 5161 C CA . THR A 1 675 ? -9.689 -5.178 26.404 1.00 95.44 675 THR A CA 1
ATOM 5162 C C . THR A 1 675 ? -8.933 -5.307 25.077 1.00 95.44 675 THR A C 1
ATOM 5164 O O . THR A 1 675 ? -9.440 -5.849 24.092 1.00 95.44 675 THR A O 1
ATOM 5167 N N . THR A 1 676 ? -7.697 -4.815 25.063 1.00 94.94 676 THR A N 1
ATOM 5168 C CA . THR A 1 676 ? -6.679 -5.052 24.030 1.00 94.94 676 THR A CA 1
ATOM 5169 C C . THR A 1 676 ? -5.316 -5.197 24.713 1.00 94.94 676 THR A C 1
ATOM 5171 O O . THR A 1 676 ? -5.142 -4.648 25.800 1.00 94.94 676 THR A O 1
ATOM 5174 N N . ASP A 1 677 ? -4.366 -5.908 24.102 1.00 92.69 677 ASP A N 1
ATOM 5175 C CA . ASP A 1 677 ? -2.992 -6.007 24.615 1.00 92.69 677 ASP A CA 1
ATOM 5176 C C . ASP A 1 677 ? -2.137 -4.864 24.034 1.00 92.69 677 ASP A C 1
ATOM 5178 O O . ASP A 1 677 ? -1.515 -4.101 24.775 1.00 92.69 677 ASP A O 1
ATOM 5182 N N . GLU A 1 678 ? -2.185 -4.686 22.708 1.00 91.81 678 GLU A N 1
ATOM 5183 C CA . GLU A 1 678 ? -1.549 -3.583 21.966 1.00 91.81 678 GLU A CA 1
ATOM 5184 C C . GLU A 1 678 ? -2.584 -2.578 21.411 1.00 91.81 678 GLU A C 1
ATOM 5186 O O . GLU A 1 678 ? -3.765 -2.901 21.232 1.00 91.81 678 GLU A O 1
ATOM 5191 N N . THR A 1 679 ? -2.134 -1.354 21.115 1.00 91.62 679 THR A N 1
ATOM 5192 C CA . THR A 1 679 ? -2.883 -0.300 20.402 1.00 91.62 679 THR A CA 1
ATOM 5193 C C . THR A 1 679 ? -2.829 -0.487 18.871 1.00 91.62 679 THR A C 1
ATOM 5195 O O . THR A 1 679 ? -2.022 -1.274 18.369 1.00 91.62 679 THR A O 1
ATOM 5198 N N . PRO A 1 680 ? -3.600 0.294 18.082 1.00 90.31 680 PRO A N 1
ATOM 5199 C CA . PRO A 1 680 ? -3.459 0.359 16.623 1.00 90.31 680 PRO A CA 1
ATOM 5200 C C . PRO A 1 680 ? -2.087 0.853 16.124 1.00 90.31 680 PRO A C 1
ATOM 5202 O O . PRO A 1 680 ? -1.834 0.780 14.922 1.00 90.31 680 PRO A O 1
ATOM 5205 N N . ALA A 1 681 ? -1.216 1.366 17.002 1.00 87.25 681 ALA A N 1
ATOM 5206 C CA . ALA A 1 681 ? 0.178 1.718 16.711 1.00 87.25 681 ALA A CA 1
ATOM 5207 C C . ALA A 1 681 ? 1.172 0.571 17.001 1.00 87.25 681 ALA A C 1
ATOM 5209 O O . ALA A 1 681 ? 2.377 0.765 16.888 1.00 87.25 681 ALA A O 1
ATOM 5210 N N . ASP A 1 682 ? 0.675 -0.625 17.342 1.00 87.06 682 ASP A N 1
ATOM 5211 C CA . ASP A 1 682 ? 1.464 -1.776 17.805 1.00 87.06 682 ASP A CA 1
ATOM 5212 C C . ASP A 1 682 ? 2.226 -1.490 19.131 1.00 87.06 682 ASP A C 1
ATOM 5214 O O . ASP A 1 682 ? 3.255 -2.108 19.409 1.00 87.06 682 ASP A O 1
ATOM 5218 N N . ASP A 1 683 ? 1.721 -0.558 19.957 1.00 84.94 683 ASP A N 1
ATOM 5219 C CA . ASP A 1 683 ? 2.288 -0.196 21.267 1.00 84.94 683 ASP A CA 1
ATOM 5220 C C . ASP A 1 683 ? 1.582 -0.929 22.425 1.00 84.94 683 ASP A C 1
ATOM 5222 O O . ASP A 1 683 ? 0.358 -1.056 22.442 1.00 84.94 683 ASP A O 1
ATOM 5226 N N . ASP A 1 684 ? 2.345 -1.373 23.427 1.00 86.50 684 ASP A N 1
ATOM 5227 C CA . ASP A 1 684 ? 1.854 -2.078 24.625 1.00 86.50 684 ASP A CA 1
ATOM 5228 C C . ASP A 1 684 ? 0.938 -1.182 25.488 1.00 86.50 684 ASP A C 1
ATOM 5230 O O . ASP A 1 684 ? 1.310 -0.071 25.882 1.00 86.50 684 ASP A O 1
ATOM 5234 N N . THR A 1 685 ? -0.270 -1.662 25.805 1.00 85.25 685 THR A N 1
ATOM 5235 C CA . THR A 1 685 ? -1.230 -0.915 26.635 1.00 85.25 685 THR A CA 1
ATOM 5236 C C . THR A 1 685 ? -1.018 -1.066 28.140 1.00 85.25 685 THR A C 1
ATOM 5238 O O . THR A 1 685 ? -1.388 -0.147 28.874 1.00 85.25 685 THR A O 1
ATOM 5241 N N . SER A 1 686 ? -0.433 -2.182 28.595 1.00 79.94 686 SER A N 1
ATOM 5242 C CA . SER A 1 686 ? -0.088 -2.561 29.978 1.00 79.94 686 SER A CA 1
ATOM 5243 C C . SER A 1 686 ? -1.015 -2.033 31.087 1.00 79.94 686 SER A C 1
ATOM 5245 O O . SER A 1 686 ? -1.892 -2.732 31.590 1.00 79.94 686 SER A O 1
ATOM 5247 N N . ASP A 1 687 ? -0.800 -0.785 31.507 1.00 84.62 687 ASP A N 1
ATOM 5248 C CA . ASP A 1 687 ? -1.473 -0.124 32.629 1.00 84.62 687 ASP A CA 1
ATOM 5249 C C . ASP A 1 687 ? -2.892 0.398 32.269 1.00 84.62 687 ASP A C 1
ATOM 5251 O O . ASP A 1 687 ? -3.636 0.817 33.167 1.00 84.62 687 ASP A O 1
ATOM 5255 N N . PHE A 1 688 ? -3.250 0.392 30.972 1.00 92.19 688 PHE A N 1
ATOM 5256 C CA . PHE A 1 688 ? -4.458 0.976 30.361 1.00 92.19 688 PHE A CA 1
ATOM 5257 C C . PHE A 1 688 ? -5.090 0.091 29.245 1.00 92.19 688 PHE A C 1
ATOM 5259 O O . PHE A 1 688 ? -5.206 0.544 28.103 1.00 92.19 688 PHE A O 1
ATOM 5266 N N . PRO A 1 689 ? -5.547 -1.144 29.531 1.00 94.44 689 PRO A N 1
ATOM 5267 C CA . PRO A 1 689 ? -6.012 -2.106 28.514 1.00 94.44 689 PRO A CA 1
ATOM 5268 C C . PRO A 1 689 ? -7.305 -1.717 27.770 1.00 94.44 689 PRO A C 1
ATOM 5270 O O . PRO A 1 689 ? -7.721 -2.413 26.844 1.00 94.44 689 PRO A O 1
ATOM 5273 N N . PHE A 1 690 ? -7.978 -0.629 28.159 1.00 96.25 690 PHE A N 1
ATOM 5274 C CA . PHE A 1 690 ? -9.223 -0.172 27.541 1.00 96.25 690 PHE A CA 1
ATOM 5275 C C . PHE A 1 690 ? -8.965 0.999 26.588 1.00 96.25 690 PHE A C 1
ATOM 5277 O O . PHE A 1 690 ? -9.152 2.162 26.951 1.00 96.25 690 PHE A O 1
ATOM 5284 N N . HIS A 1 691 ? -8.521 0.698 25.366 1.00 96.31 691 HIS A N 1
ATOM 5285 C CA . HIS A 1 691 ? -8.271 1.707 24.333 1.00 96.31 691 HIS A CA 1
ATOM 5286 C C . HIS A 1 691 ? -9.583 2.301 23.785 1.00 96.31 691 HIS A C 1
ATOM 5288 O O . HIS A 1 691 ? -10.483 1.553 23.387 1.00 96.31 691 HIS A O 1
ATOM 5294 N N . MET A 1 692 ? -9.700 3.635 23.742 1.00 96.19 692 MET A N 1
ATOM 5295 C CA . MET A 1 692 ? -10.911 4.343 23.302 1.00 96.19 692 MET A CA 1
ATOM 5296 C C . MET A 1 692 ? -11.207 4.057 21.835 1.00 96.19 692 MET A C 1
ATOM 5298 O O . MET A 1 692 ? -12.271 3.514 21.537 1.00 96.19 692 MET A O 1
ATOM 5302 N N . SER A 1 693 ? -10.267 4.380 20.937 1.00 96.69 693 SER A N 1
ATOM 5303 C CA . SER A 1 693 ? -10.439 4.262 19.480 1.00 96.69 693 SER A CA 1
ATOM 5304 C C . SER A 1 693 ? -10.938 2.866 19.093 1.00 96.69 693 SER A C 1
ATOM 5306 O O . SER A 1 693 ? -11.907 2.719 18.347 1.00 96.69 693 SER A O 1
ATOM 5308 N N . SER A 1 694 ? -10.341 1.824 19.679 1.00 97.50 694 SER A N 1
ATOM 5309 C CA . SER A 1 694 ? -10.713 0.430 19.418 1.00 97.50 694 SER A CA 1
ATOM 5310 C C . SER A 1 694 ? -12.080 0.050 20.018 1.00 97.50 694 SER A C 1
ATOM 5312 O O . SER A 1 694 ? -12.814 -0.721 19.405 1.00 97.50 694 SER A O 1
ATOM 5314 N N . ASN A 1 695 ? -12.490 0.626 21.157 1.00 97.94 695 ASN A N 1
ATOM 5315 C CA . ASN A 1 695 ? -13.843 0.441 21.710 1.00 97.94 695 ASN A CA 1
ATOM 5316 C C . ASN A 1 695 ? -14.925 1.205 20.914 1.00 97.94 695 ASN A C 1
ATOM 5318 O O . ASN A 1 695 ? -16.051 0.723 20.782 1.00 97.94 695 ASN A O 1
ATOM 5322 N N . LEU A 1 696 ? -14.597 2.359 20.323 1.00 97.62 696 LEU A N 1
ATOM 5323 C CA . LEU A 1 696 ? -15.488 3.082 19.408 1.00 97.62 696 LEU A CA 1
ATOM 5324 C C . LEU A 1 696 ? -15.662 2.314 18.085 1.00 97.62 696 LEU A C 1
ATOM 5326 O O . LEU A 1 696 ? -16.786 2.155 17.600 1.00 97.62 696 LEU A O 1
ATOM 5330 N N . LEU A 1 697 ? -14.574 1.751 17.549 1.00 98.25 697 LEU A N 1
ATOM 5331 C CA . LEU A 1 697 ? -14.626 0.809 16.428 1.00 98.25 697 LEU A CA 1
ATOM 5332 C C . LEU A 1 697 ? -15.457 -0.439 16.774 1.00 98.25 697 LEU A C 1
ATOM 5334 O O . LEU A 1 697 ? -16.224 -0.901 15.927 1.00 98.25 697 LEU A O 1
ATOM 5338 N N . ALA A 1 698 ? -15.368 -0.954 18.009 1.00 98.31 698 ALA A N 1
ATOM 5339 C CA . ALA A 1 698 ? -16.168 -2.095 18.460 1.00 98.31 698 ALA A CA 1
ATOM 5340 C C . ALA A 1 698 ? -17.667 -1.778 18.415 1.00 98.31 698 ALA A C 1
ATOM 5342 O O . ALA A 1 698 ? -18.438 -2.548 17.845 1.00 98.31 698 ALA A O 1
ATOM 5343 N N . TRP A 1 699 ? -18.076 -0.607 18.918 1.00 97.12 699 TRP A N 1
ATOM 5344 C CA . TRP A 1 699 ? -19.458 -0.125 18.829 1.00 97.12 699 TRP A CA 1
ATOM 5345 C C . TRP A 1 699 ? -19.984 -0.097 17.383 1.00 97.12 699 TRP A C 1
ATOM 5347 O O . TRP A 1 699 ? -21.063 -0.633 17.115 1.00 97.12 699 TRP A O 1
ATOM 5357 N N . TYR A 1 700 ? -19.221 0.488 16.452 1.00 97.06 700 TYR A N 1
ATOM 5358 C CA . TYR A 1 700 ? -19.637 0.659 15.053 1.00 97.06 700 TYR A CA 1
ATOM 5359 C C . TYR A 1 700 ? -19.681 -0.669 14.278 1.00 97.06 700 TYR A C 1
ATOM 5361 O O . TYR A 1 700 ? -20.636 -0.961 13.546 1.00 97.06 700 TYR A O 1
ATOM 5369 N N . THR A 1 701 ? -18.661 -1.502 14.484 1.00 97.94 701 THR A N 1
ATOM 5370 C CA . THR A 1 701 ? -18.526 -2.815 13.845 1.00 97.94 701 THR A CA 1
ATOM 5371 C C . THR A 1 701 ? -19.608 -3.769 14.328 1.00 97.94 701 THR A C 1
ATOM 5373 O O . THR A 1 701 ? -20.299 -4.365 13.509 1.00 97.94 701 THR A O 1
ATOM 5376 N N . LEU A 1 702 ? -19.821 -3.881 15.643 1.00 96.75 702 LEU A N 1
ATOM 5377 C CA . LEU A 1 702 ? -20.815 -4.797 16.206 1.00 96.75 702 LEU A CA 1
ATOM 5378 C C . LEU A 1 702 ? -22.251 -4.401 15.831 1.00 96.75 702 LEU A C 1
ATOM 5380 O O . LEU A 1 702 ? -23.063 -5.288 15.567 1.00 96.75 702 LEU A O 1
ATOM 5384 N N . LYS A 1 703 ? -22.554 -3.099 15.688 1.00 93.81 703 LYS A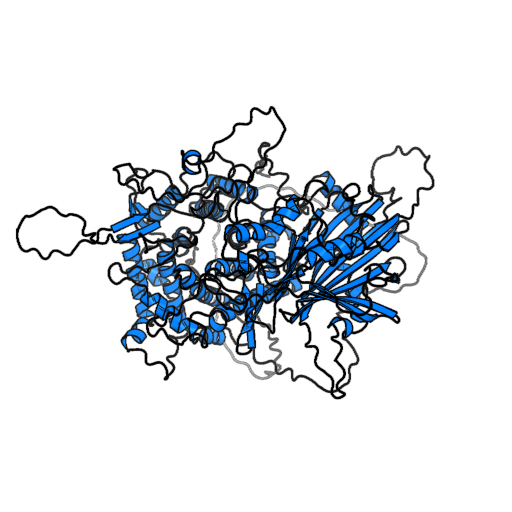 N 1
ATOM 5385 C CA . LYS A 1 703 ? -23.833 -2.650 15.108 1.00 93.81 703 LYS A CA 1
ATOM 5386 C C . LYS A 1 703 ? -23.987 -3.166 13.671 1.00 93.81 703 LYS A C 1
ATOM 5388 O O . LYS A 1 703 ? -24.996 -3.787 13.353 1.00 93.81 703 LYS A O 1
ATOM 5393 N N . SER A 1 704 ? -22.961 -2.971 12.838 1.00 94.94 704 SER A N 1
ATOM 5394 C CA . SER A 1 704 ? -22.954 -3.435 11.442 1.00 94.94 704 SER A CA 1
ATOM 5395 C C . SER A 1 704 ? -23.098 -4.961 11.324 1.00 94.94 704 SER A C 1
ATOM 5397 O O . SER A 1 704 ? -23.842 -5.439 10.472 1.00 94.94 704 SER A O 1
ATOM 5399 N N . VAL A 1 705 ? -22.436 -5.721 12.203 1.00 95.44 705 VAL A N 1
ATOM 5400 C CA . VAL A 1 705 ? -22.514 -7.191 12.266 1.00 95.44 705 VAL A CA 1
ATOM 5401 C C . VAL A 1 705 ? -23.908 -7.662 12.681 1.00 95.44 705 VAL A C 1
ATOM 5403 O O . VAL A 1 705 ? -24.432 -8.592 12.075 1.00 95.44 705 VAL A O 1
ATOM 5406 N N . ALA A 1 706 ? -24.540 -7.012 13.663 1.00 93.25 706 ALA A N 1
ATOM 5407 C CA . ALA A 1 706 ? -25.906 -7.343 14.064 1.00 93.25 706 ALA A CA 1
ATOM 5408 C C . ALA A 1 706 ? -26.916 -7.092 12.932 1.00 93.25 706 ALA A C 1
ATOM 5410 O O . ALA A 1 706 ? -27.791 -7.924 12.702 1.00 93.25 706 ALA A O 1
ATOM 5411 N N . ASP A 1 707 ? -26.771 -5.986 12.198 1.00 90.62 707 ASP A N 1
ATOM 5412 C CA . ASP A 1 707 ? -27.630 -5.673 11.051 1.00 90.62 707 ASP A CA 1
ATOM 5413 C C . ASP A 1 707 ? -27.416 -6.672 9.887 1.00 90.62 707 ASP A C 1
ATOM 5415 O O . ASP A 1 707 ? -28.384 -7.093 9.258 1.00 90.62 707 ASP A O 1
ATOM 5419 N N . LEU A 1 708 ? -26.178 -7.137 9.658 1.00 92.00 708 LEU A N 1
ATOM 5420 C CA . LEU A 1 708 ? -25.863 -8.195 8.683 1.00 92.00 708 LEU A CA 1
ATOM 5421 C C . LEU A 1 708 ? -26.447 -9.564 9.090 1.00 92.00 708 LEU A C 1
ATOM 5423 O O . LEU A 1 708 ? -26.998 -10.284 8.259 1.00 92.00 708 LEU A O 1
ATOM 5427 N N . MET A 1 709 ? -26.357 -9.925 10.372 1.00 90.38 709 MET A N 1
ATOM 5428 C CA . MET A 1 709 ? -26.906 -11.178 10.909 1.00 90.38 709 MET A CA 1
ATOM 5429 C C . MET A 1 709 ? -28.445 -11.193 10.961 1.00 90.38 709 MET A C 1
ATOM 5431 O O . MET A 1 709 ? -29.034 -12.270 10.951 1.00 90.38 709 MET A O 1
ATOM 5435 N N . ASP A 1 710 ? -29.112 -10.036 10.979 1.00 88.81 710 ASP A N 1
ATOM 5436 C CA . ASP A 1 710 ? -30.574 -9.954 10.825 1.00 88.81 710 ASP A CA 1
ATOM 5437 C C . ASP A 1 710 ? -31.029 -10.233 9.376 1.00 88.81 710 ASP A C 1
ATOM 5439 O O . ASP A 1 710 ? -32.097 -10.813 9.179 1.00 88.81 710 ASP A O 1
ATOM 5443 N N . GLU A 1 711 ? -30.241 -9.852 8.360 1.00 88.88 711 GLU A N 1
ATOM 5444 C CA . GLU A 1 711 ? -30.586 -10.086 6.944 1.00 88.88 711 GLU A CA 1
ATOM 5445 C C . GLU A 1 711 ? -30.346 -11.545 6.510 1.00 88.88 711 GLU A C 1
ATOM 5447 O O . GLU A 1 711 ? -31.139 -12.105 5.751 1.00 88.88 711 GLU A O 1
ATOM 5452 N N . PHE A 1 712 ? -29.281 -12.180 7.013 1.00 86.81 712 PHE A N 1
ATOM 5453 C CA . PHE A 1 712 ? -28.858 -13.532 6.603 1.00 86.81 712 PHE A CA 1
ATOM 5454 C C . PHE A 1 712 ? -29.123 -14.632 7.639 1.00 86.81 712 PHE A C 1
ATOM 5456 O O . PHE A 1 712 ? -29.050 -15.813 7.300 1.00 86.81 712 PHE A O 1
ATOM 5463 N N . GLY A 1 713 ? -29.444 -14.262 8.881 1.00 72.69 713 GLY A N 1
ATOM 5464 C CA . GLY A 1 713 ? -29.507 -15.159 10.033 1.00 72.69 713 GLY A CA 1
ATOM 5465 C C . GLY A 1 713 ? -28.189 -15.231 10.819 1.00 72.69 713 GLY A C 1
ATOM 5466 O O . GLY A 1 713 ? -27.104 -14.958 10.301 1.00 72.69 713 GLY A O 1
ATOM 5467 N N . SER A 1 714 ? -28.280 -15.628 12.094 1.00 68.94 714 SER A N 1
ATOM 5468 C CA . SER A 1 714 ? -27.101 -15.994 12.894 1.00 68.94 714 SER A CA 1
ATOM 5469 C C . SER A 1 714 ? -26.379 -17.212 12.286 1.00 68.94 714 SER A C 1
ATOM 5471 O O . SER A 1 714 ? -27.052 -18.089 11.737 1.00 68.94 714 SER A O 1
ATOM 5473 N N . PRO A 1 715 ? -25.043 -17.327 12.446 1.00 64.31 715 PRO A N 1
ATOM 5474 C CA . PRO A 1 715 ? -24.266 -18.479 11.985 1.00 64.31 715 PRO A CA 1
ATOM 5475 C C . PRO A 1 715 ? -24.872 -19.824 12.401 1.00 64.31 715 PRO A C 1
ATOM 5477 O O . PRO A 1 715 ? -25.238 -20.018 13.564 1.00 64.31 715 PRO A O 1
ATOM 5480 N N . SER A 1 716 ? -24.947 -20.767 11.461 1.00 53.25 716 SER A N 1
ATOM 5481 C CA . SER A 1 716 ? -25.488 -22.103 11.714 1.00 53.25 716 SER A CA 1
ATOM 5482 C C . SER A 1 716 ? -24.648 -22.861 12.743 1.00 53.25 716 SER A C 1
ATOM 5484 O O . SER A 1 716 ? -23.438 -23.027 12.581 1.00 53.25 716 SER A O 1
ATOM 5486 N N . LEU A 1 717 ? -25.308 -23.357 13.790 1.00 52.50 717 LEU A N 1
ATOM 5487 C CA . LEU A 1 717 ? -24.711 -24.261 14.767 1.00 52.50 717 LEU A CA 1
ATOM 5488 C C . LEU A 1 717 ? -24.670 -25.677 14.174 1.00 52.50 717 LEU A C 1
ATOM 5490 O O . LEU A 1 717 ? -25.707 -26.328 14.065 1.00 52.50 717 LEU A O 1
ATOM 5494 N N . GLU A 1 718 ? -23.484 -26.138 13.778 1.00 48.38 718 GLU A N 1
ATOM 5495 C CA . GLU A 1 718 ? -23.251 -27.541 13.409 1.00 48.38 718 GLU A CA 1
ATOM 5496 C C . GLU A 1 718 ? -23.355 -28.449 14.647 1.00 48.38 718 GLU A C 1
ATOM 5498 O O . GLU A 1 718 ? -22.961 -28.056 15.748 1.00 48.38 718 GLU A O 1
ATOM 5503 N N . GLU A 1 719 ? -23.882 -29.665 14.471 1.00 43.03 719 GLU A N 1
ATOM 5504 C CA . GLU A 1 719 ? -24.252 -30.560 15.584 1.00 43.03 719 GLU A CA 1
ATOM 5505 C C . GLU A 1 719 ? -23.054 -31.021 16.441 1.00 43.03 719 GLU A C 1
ATOM 5507 O O . GLU A 1 719 ? -23.231 -31.337 17.618 1.00 43.03 719 GLU A O 1
ATOM 5512 N N . ASP A 1 720 ? -21.837 -31.009 15.886 1.00 39.69 720 ASP A N 1
ATOM 5513 C CA . ASP A 1 720 ? -20.616 -31.497 16.545 1.00 39.69 720 ASP A CA 1
ATOM 5514 C C . ASP A 1 720 ? -19.997 -30.513 17.564 1.00 39.69 720 ASP A C 1
ATOM 5516 O O . ASP A 1 720 ? -19.090 -30.890 18.311 1.00 39.69 720 ASP A O 1
ATOM 5520 N N . VAL A 1 721 ? -20.473 -29.261 17.652 1.00 46.41 721 VAL A N 1
ATOM 5521 C CA . VAL A 1 721 ? -19.956 -28.270 18.619 1.00 46.41 721 VAL A CA 1
ATOM 5522 C C . VAL A 1 721 ? -20.966 -28.023 19.739 1.00 46.41 721 VAL A C 1
ATOM 5524 O O . VAL A 1 721 ? -21.894 -27.224 19.605 1.00 46.41 721 VAL A O 1
ATOM 5527 N N . VAL A 1 722 ? -20.736 -28.651 20.897 1.00 40.97 722 VAL A N 1
ATOM 5528 C CA . VAL A 1 722 ? -21.557 -28.479 22.112 1.00 40.97 722 VAL A CA 1
ATOM 5529 C C . VAL A 1 722 ? -21.301 -27.111 22.765 1.00 40.97 722 VAL A C 1
ATOM 5531 O O . VAL A 1 722 ? -20.673 -26.998 23.818 1.00 40.97 722 VAL A O 1
ATOM 5534 N N . LEU A 1 723 ? -21.807 -26.044 22.144 1.00 47.34 723 LEU A N 1
ATOM 5535 C CA . LEU A 1 723 ? -21.917 -24.736 22.786 1.00 47.34 723 LEU A CA 1
ATOM 5536 C C . LEU A 1 723 ? -23.003 -24.762 23.865 1.00 47.34 723 LEU A C 1
ATOM 5538 O O . LEU A 1 723 ? -24.070 -25.355 23.702 1.00 47.34 723 LEU A O 1
ATOM 5542 N N . THR A 1 724 ? -22.752 -24.067 24.974 1.00 50.12 724 THR A N 1
ATOM 5543 C CA . THR A 1 724 ? -23.775 -23.890 26.012 1.00 50.12 724 THR A CA 1
ATOM 5544 C C . THR A 1 724 ? -24.921 -23.015 25.494 1.00 50.12 724 THR A C 1
ATOM 5546 O O . THR A 1 724 ? -24.717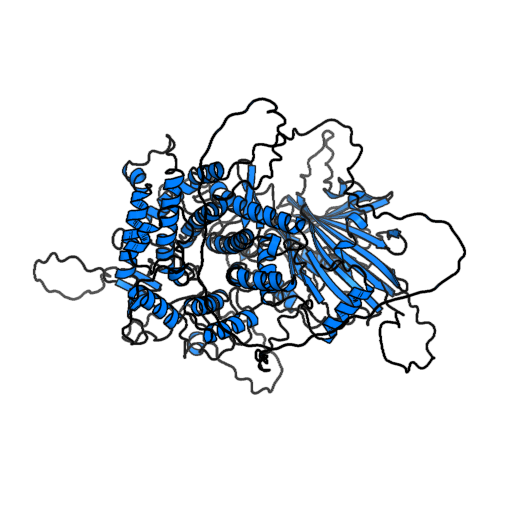 -22.124 24.666 1.00 50.12 724 THR A O 1
ATOM 5549 N N . THR A 1 725 ? -26.129 -23.198 26.037 1.00 52.31 725 THR A N 1
ATOM 5550 C CA . THR A 1 725 ? -27.284 -22.330 25.738 1.00 52.31 725 THR A CA 1
ATOM 5551 C C . THR A 1 725 ? -27.023 -20.852 26.043 1.00 52.31 725 THR A C 1
ATOM 5553 O O . THR A 1 725 ? -27.636 -19.992 25.416 1.00 52.31 725 THR A O 1
ATOM 5556 N N . THR A 1 726 ? -26.087 -20.544 26.946 1.00 54.41 726 THR A N 1
ATOM 5557 C CA . THR A 1 726 ? -25.600 -19.181 27.199 1.00 54.41 726 THR A CA 1
ATOM 5558 C C . THR A 1 726 ? -24.904 -18.601 25.966 1.00 54.41 726 THR A C 1
ATOM 5560 O O . THR A 1 726 ? -25.271 -17.523 25.508 1.00 54.41 726 THR A O 1
ATOM 5563 N N . THR A 1 727 ? -23.948 -19.330 25.380 1.00 58.12 727 THR A N 1
ATOM 5564 C CA . THR A 1 727 ? -23.147 -18.867 24.232 1.00 58.12 727 THR A CA 1
ATOM 5565 C C . THR A 1 727 ? -24.012 -18.616 22.993 1.00 58.12 727 THR A C 1
ATOM 5567 O O . THR A 1 727 ? -23.833 -17.618 22.299 1.00 58.12 727 THR A O 1
ATOM 5570 N N . ALA A 1 728 ? -25.006 -19.477 22.747 1.00 57.03 728 ALA A N 1
ATOM 5571 C CA . ALA A 1 728 ? -25.959 -19.294 21.651 1.00 57.03 728 ALA A CA 1
ATOM 5572 C C . ALA A 1 728 ? -26.839 -18.036 21.819 1.00 57.03 728 ALA A C 1
ATOM 5574 O O . ALA A 1 728 ? -27.206 -17.409 20.828 1.00 57.03 728 ALA A O 1
ATOM 5575 N N . ALA A 1 729 ? -27.151 -17.628 23.056 1.00 60.00 729 ALA A N 1
ATOM 5576 C CA . ALA A 1 729 ? -27.880 -16.386 23.321 1.00 60.00 729 ALA A CA 1
ATOM 5577 C C . ALA A 1 729 ? -27.005 -15.134 23.110 1.00 60.00 729 ALA A C 1
ATOM 5579 O O . ALA A 1 729 ? -27.499 -14.120 22.607 1.00 60.00 729 ALA A O 1
ATOM 5580 N N . THR A 1 730 ? -25.710 -15.212 23.443 1.00 67.06 730 THR A N 1
ATOM 5581 C CA . THR A 1 730 ? -24.721 -14.144 23.210 1.00 67.06 730 THR A CA 1
ATOM 5582 C C . THR A 1 730 ? -24.550 -13.829 21.717 1.00 67.06 730 THR A C 1
ATOM 5584 O O . THR A 1 730 ? -24.480 -12.661 21.346 1.00 67.06 730 THR A O 1
ATOM 5587 N N . LEU A 1 731 ? -24.577 -14.842 20.843 1.00 79.50 731 LEU A N 1
ATOM 5588 C CA . LEU A 1 731 ? -24.445 -14.705 19.380 1.00 79.50 731 LEU A CA 1
ATOM 5589 C C . LEU A 1 731 ? -25.755 -14.304 18.655 1.00 79.50 731 LEU A C 1
ATOM 5591 O O . LEU A 1 731 ? -25.978 -14.668 17.496 1.00 79.50 731 LEU A O 1
ATOM 5595 N N . SER A 1 732 ? -26.644 -13.560 19.323 1.00 85.44 732 SER A N 1
ATOM 5596 C CA . SER A 1 732 ? -27.899 -13.067 18.734 1.00 85.44 732 SER A CA 1
ATOM 5597 C C . SER A 1 732 ? -27.829 -11.567 18.390 1.00 85.44 732 SER A C 1
ATOM 5599 O O . SER A 1 732 ? -27.332 -10.785 19.205 1.00 85.44 732 SER A O 1
ATOM 5601 N N . PRO A 1 733 ? -28.378 -11.111 17.242 1.00 88.75 733 PRO A N 1
ATOM 5602 C CA . PRO A 1 733 ? -28.349 -9.695 16.846 1.00 88.75 733 PRO A CA 1
ATOM 5603 C C . PRO A 1 733 ? -28.915 -8.750 17.910 1.00 88.75 733 PRO A C 1
ATOM 5605 O O . PRO A 1 733 ? -28.356 -7.689 18.177 1.00 88.75 733 PRO A O 1
ATOM 5608 N N . ASN A 1 734 ? -29.986 -9.164 18.592 1.00 88.38 734 ASN A N 1
ATOM 5609 C CA . ASN A 1 734 ? -30.600 -8.387 19.670 1.00 88.38 734 ASN A CA 1
ATOM 5610 C C . ASN A 1 734 ? -29.692 -8.245 20.904 1.00 88.38 734 ASN A C 1
ATOM 5612 O O . ASN A 1 734 ? -29.699 -7.190 21.541 1.00 88.38 734 ASN A O 1
ATOM 5616 N N . HIS A 1 735 ? -28.888 -9.263 21.235 1.00 88.62 735 HIS A N 1
ATOM 5617 C CA . HIS A 1 735 ? -27.883 -9.151 22.293 1.00 88.62 735 HIS A CA 1
ATOM 5618 C C . HIS A 1 735 ? -26.764 -8.188 21.877 1.00 88.62 735 HIS A C 1
ATOM 5620 O O . HIS A 1 735 ? -26.432 -7.278 22.634 1.00 88.62 735 HIS A O 1
ATOM 5626 N N . ILE A 1 736 ? -26.260 -8.319 20.646 1.00 91.81 736 ILE A N 1
ATOM 5627 C CA . ILE A 1 736 ? -25.189 -7.469 20.107 1.00 91.81 736 ILE A CA 1
ATOM 5628 C C . ILE A 1 736 ? -25.633 -5.994 20.031 1.00 91.81 736 ILE A C 1
ATOM 5630 O O . ILE A 1 736 ? -24.912 -5.120 20.509 1.00 91.81 736 ILE A O 1
ATOM 5634 N N . ARG A 1 737 ? -26.851 -5.689 19.554 1.00 90.56 737 ARG A N 1
ATOM 5635 C CA . ARG A 1 737 ? -27.394 -4.313 19.590 1.00 90.56 737 ARG A CA 1
ATOM 5636 C C . ARG A 1 737 ? -27.543 -3.779 21.018 1.00 90.56 737 ARG A C 1
ATOM 5638 O O . ARG A 1 737 ? -27.194 -2.629 21.272 1.00 90.56 737 ARG A O 1
ATOM 5645 N N . SER A 1 738 ? -28.000 -4.609 21.961 1.00 90.62 738 SER A N 1
ATOM 5646 C CA . SER A 1 738 ? -28.101 -4.223 23.379 1.00 90.62 738 SER A CA 1
ATOM 5647 C C . SER A 1 738 ? -26.729 -3.880 23.975 1.00 90.62 738 SER A C 1
ATOM 5649 O O . SER A 1 738 ? -26.600 -2.894 24.704 1.00 90.62 738 SER A O 1
ATOM 5651 N N . LEU A 1 739 ? -25.697 -4.652 23.617 1.00 91.50 739 LEU A N 1
ATOM 5652 C CA . LEU A 1 739 ? -24.306 -4.390 23.976 1.00 91.50 739 LEU A CA 1
ATOM 5653 C C . LEU A 1 739 ? -23.798 -3.077 23.362 1.00 91.50 739 LEU A C 1
ATOM 5655 O O . LEU A 1 739 ? -23.233 -2.272 24.093 1.00 91.50 739 LEU A O 1
ATOM 5659 N N . CYS A 1 740 ? -24.043 -2.801 22.076 1.00 92.06 740 CYS A N 1
ATOM 5660 C CA . CYS A 1 740 ? -23.679 -1.519 21.455 1.00 92.06 740 CYS A CA 1
ATOM 5661 C C . CYS A 1 740 ? -24.304 -0.320 22.194 1.00 92.06 740 CYS A C 1
ATOM 5663 O O . CYS A 1 740 ? -23.621 0.673 22.457 1.00 92.06 740 CYS A O 1
ATOM 5665 N N . THR A 1 741 ? -25.581 -0.409 22.577 1.00 89.50 741 THR A N 1
ATOM 5666 C CA . THR A 1 741 ? -26.264 0.653 23.333 1.00 89.50 741 THR A CA 1
ATOM 5667 C C . THR A 1 741 ? -25.638 0.867 24.715 1.00 89.50 741 THR A C 1
ATOM 5669 O O . THR A 1 741 ? -25.416 2.012 25.113 1.00 89.50 741 THR A O 1
ATOM 5672 N N . ALA A 1 742 ? -25.289 -0.211 25.427 1.00 90.75 742 ALA A N 1
ATOM 5673 C CA . ALA A 1 742 ? -24.576 -0.124 26.702 1.00 90.75 742 ALA A CA 1
ATOM 5674 C C . ALA A 1 742 ? -23.162 0.464 26.531 1.00 90.75 742 ALA A C 1
ATOM 5676 O O . ALA A 1 742 ? -22.804 1.418 27.223 1.00 90.75 742 ALA A O 1
ATOM 5677 N N . LEU A 1 743 ? -22.394 -0.042 25.561 1.00 93.62 743 LEU A N 1
ATOM 5678 C CA . LEU A 1 743 ? -21.016 0.353 25.266 1.00 93.62 743 LEU A CA 1
ATOM 5679 C C . LEU A 1 743 ? -20.891 1.856 24.984 1.00 93.62 743 LEU A C 1
ATOM 5681 O O . LEU A 1 743 ? -19.991 2.499 25.517 1.00 93.62 743 LEU A O 1
ATOM 5685 N N . ARG A 1 744 ? -21.827 2.463 24.237 1.00 91.38 744 ARG A N 1
ATOM 5686 C CA . ARG A 1 744 ? -21.835 3.923 24.020 1.00 91.38 744 ARG A CA 1
ATOM 5687 C C . ARG A 1 744 ? -21.958 4.709 25.334 1.00 91.38 744 ARG A C 1
ATOM 5689 O O . ARG A 1 744 ? -21.253 5.700 25.526 1.00 91.38 744 ARG A O 1
ATOM 5696 N N . GLY A 1 745 ? -22.830 4.271 26.245 1.00 90.25 745 GLY A N 1
ATOM 5697 C CA . GLY A 1 745 ? -22.983 4.882 27.571 1.00 90.25 745 GLY A CA 1
ATOM 5698 C C . GLY A 1 745 ? -21.766 4.663 28.478 1.00 90.25 745 GLY A C 1
ATOM 5699 O O . GLY A 1 745 ? -21.391 5.549 29.244 1.00 90.25 745 GLY A O 1
ATOM 5700 N N . VAL A 1 746 ? -21.111 3.509 28.351 1.00 92.12 746 VAL A N 1
ATOM 5701 C CA . VAL A 1 746 ? -19.880 3.163 29.072 1.00 92.12 746 VAL A CA 1
ATOM 5702 C C . VAL A 1 746 ? -18.691 4.004 28.588 1.00 92.12 746 VAL A C 1
ATOM 5704 O O . VAL A 1 746 ? -17.980 4.566 29.422 1.00 92.12 746 VAL A O 1
ATOM 5707 N N . ILE A 1 747 ? -18.523 4.185 27.271 1.00 93.12 747 ILE A N 1
ATOM 5708 C CA . ILE A 1 747 ? -17.511 5.081 26.682 1.00 93.12 747 ILE A CA 1
ATOM 5709 C C . ILE A 1 747 ? -17.697 6.512 27.210 1.00 93.12 747 ILE A C 1
ATOM 5711 O O . ILE A 1 747 ? -16.728 7.126 27.649 1.00 93.12 747 ILE A O 1
ATOM 5715 N N . TYR A 1 748 ? -18.933 7.024 27.268 1.00 89.50 748 TYR A N 1
ATOM 5716 C CA . TYR A 1 748 ? -19.202 8.335 27.873 1.00 89.50 748 TYR A CA 1
ATOM 5717 C C . TYR A 1 748 ? -18.736 8.415 29.336 1.00 89.50 748 TYR A C 1
ATOM 5719 O O . TYR A 1 748 ? -18.067 9.368 29.731 1.00 89.50 748 TYR A O 1
ATOM 5727 N N . ALA A 1 749 ? -19.087 7.409 30.142 1.00 88.56 749 ALA A N 1
ATOM 5728 C CA . ALA A 1 749 ? -18.889 7.425 31.589 1.00 88.56 749 ALA A CA 1
ATOM 5729 C C . ALA A 1 749 ? -17.449 7.121 32.047 1.00 88.56 749 ALA A C 1
ATOM 5731 O O . ALA A 1 749 ? -17.085 7.516 33.154 1.00 88.56 749 ALA A O 1
ATOM 5732 N N . GLN A 1 750 ? -16.656 6.400 31.245 1.00 92.00 750 GLN A N 1
ATOM 5733 C CA . GLN A 1 750 ? -15.334 5.883 31.646 1.00 92.00 750 GLN A CA 1
ATOM 5734 C C . GLN A 1 750 ? -14.182 6.285 30.707 1.00 92.00 750 GLN A C 1
ATOM 5736 O O . GLN A 1 750 ? -13.030 6.275 31.136 1.00 92.00 750 GLN A O 1
ATOM 5741 N N . LEU A 1 751 ? -14.469 6.663 29.455 1.00 93.06 751 LEU A N 1
ATOM 5742 C CA . LEU A 1 751 ? -13.479 7.072 28.444 1.00 93.06 751 LEU A CA 1
ATOM 5743 C C . LEU A 1 751 ? -13.604 8.560 28.058 1.00 93.06 751 LEU A C 1
ATOM 5745 O O . LEU A 1 751 ? -13.109 8.976 27.012 1.00 93.06 751 LEU A O 1
ATOM 5749 N N . THR A 1 752 ? -14.211 9.386 28.918 1.00 94.00 752 THR A N 1
ATOM 5750 C CA . THR A 1 752 ? -14.110 10.854 28.843 1.00 94.00 752 THR A CA 1
ATOM 5751 C C . THR A 1 752 ? -13.349 11.411 30.045 1.00 94.00 752 THR A C 1
ATOM 5753 O O . THR A 1 752 ? -13.410 10.877 31.154 1.00 94.00 752 THR A O 1
ATOM 5756 N N . CYS A 1 753 ? -12.608 12.497 29.839 1.00 92.62 753 CYS A N 1
ATOM 5757 C CA . CYS A 1 753 ? -11.838 13.173 30.879 1.00 92.62 753 CYS A CA 1
ATOM 5758 C C . CYS A 1 753 ? -11.867 14.695 30.705 1.00 92.62 753 CYS A C 1
ATOM 5760 O O . CYS A 1 753 ? -12.299 15.214 29.679 1.00 92.62 753 CYS A O 1
ATOM 5762 N N . ASP A 1 754 ? -11.426 15.427 31.726 1.00 92.62 754 ASP A N 1
ATOM 5763 C CA . ASP A 1 754 ? -11.193 16.869 31.615 1.00 92.62 754 ASP A CA 1
ATOM 5764 C C . ASP A 1 754 ? -9.970 17.141 30.731 1.00 92.62 754 ASP A C 1
ATOM 5766 O O . ASP A 1 754 ? -8.948 16.457 30.846 1.00 92.62 754 ASP A O 1
ATOM 5770 N N . CYS A 1 755 ? -10.082 18.135 29.853 1.00 91.81 755 CYS A N 1
ATOM 5771 C CA . CYS A 1 755 ? -9.013 18.530 28.947 1.00 91.81 755 CYS A CA 1
ATOM 5772 C C . CYS A 1 755 ? -7.813 19.125 29.723 1.00 91.81 755 CYS A C 1
ATOM 5774 O O . CYS A 1 755 ? -8.014 20.002 30.574 1.00 91.81 755 CYS A O 1
ATOM 5776 N N . PRO A 1 756 ? -6.559 18.694 29.454 1.00 88.31 756 PRO A N 1
ATOM 5777 C CA . PRO A 1 756 ? -5.377 19.183 30.172 1.00 88.31 756 PRO A CA 1
ATOM 5778 C C . PRO A 1 756 ? -5.095 20.687 30.047 1.00 88.31 756 PRO A C 1
ATOM 5780 O O . PRO A 1 756 ? -4.406 21.238 30.904 1.00 88.31 756 PRO A O 1
ATOM 5783 N N . ASP A 1 757 ? -5.631 21.358 29.021 1.00 84.88 757 ASP A N 1
ATOM 5784 C CA . ASP A 1 757 ? -5.431 22.792 28.741 1.00 84.88 757 ASP A CA 1
ATOM 5785 C C . ASP A 1 757 ? -5.947 23.747 29.840 1.00 84.88 757 ASP A C 1
ATOM 5787 O O . ASP A 1 757 ? -5.625 24.936 29.835 1.00 84.88 757 ASP A O 1
ATOM 5791 N N . GLY A 1 758 ? -6.734 23.243 30.797 1.00 81.81 758 GLY A N 1
ATOM 5792 C CA . GLY A 1 758 ? -7.307 24.033 31.887 1.00 81.81 758 GLY A CA 1
ATOM 5793 C C . GLY A 1 758 ? -8.598 24.775 31.525 1.00 81.81 758 GLY A C 1
ATOM 5794 O O . GLY A 1 758 ? -9.084 25.556 32.341 1.00 81.81 758 GLY A O 1
ATOM 5795 N N . SER A 1 759 ? -9.181 24.512 30.350 1.00 89.06 759 SER A N 1
ATOM 5796 C CA . SER A 1 759 ? -10.493 25.042 29.940 1.00 89.06 759 SER A CA 1
ATOM 5797 C C . SER A 1 759 ? -11.654 24.539 30.808 1.00 89.06 759 SER A C 1
ATOM 5799 O O . SER A 1 759 ? -12.675 25.214 30.929 1.00 89.06 759 SER A O 1
ATOM 5801 N N . GLY A 1 760 ? -11.508 23.350 31.405 1.00 89.06 760 GLY A N 1
ATOM 5802 C CA . GLY A 1 760 ? -12.599 22.632 32.072 1.00 89.06 760 GLY A CA 1
ATOM 5803 C C . GLY A 1 760 ? -13.578 21.958 31.102 1.00 89.06 760 GLY A C 1
ATOM 5804 O O . GLY A 1 760 ? -14.601 21.433 31.539 1.00 89.06 760 GLY A O 1
ATOM 5805 N N . GLU A 1 761 ? -13.288 21.962 29.798 1.00 94.50 761 GLU A N 1
ATOM 5806 C CA . GLU A 1 761 ? -14.049 21.204 28.805 1.00 94.50 761 GLU A CA 1
ATOM 5807 C C . GLU A 1 761 ? -13.733 19.702 28.898 1.00 94.50 761 GLU A C 1
ATOM 5809 O O . GLU A 1 761 ? -12.639 19.301 29.303 1.00 94.50 761 GLU A O 1
ATOM 5814 N N . LYS A 1 762 ? -14.691 18.858 28.500 1.00 95.31 762 LYS A N 1
ATOM 5815 C CA . LYS A 1 762 ? -14.483 17.410 28.382 1.00 95.31 762 LYS A CA 1
ATOM 5816 C C . LYS A 1 762 ? -13.913 17.049 27.011 1.00 95.31 762 LYS A C 1
ATOM 5818 O O . LYS A 1 762 ? -14.315 17.619 26.002 1.00 95.31 762 LYS A O 1
ATOM 5823 N N . MET A 1 763 ? -13.035 16.056 26.998 1.00 95.88 763 MET A N 1
ATOM 5824 C CA . MET A 1 763 ? -12.514 15.372 25.813 1.00 95.88 763 MET A CA 1
ATOM 5825 C C . MET A 1 763 ? -12.609 13.853 26.014 1.00 95.88 763 MET A C 1
ATOM 5827 O O . MET A 1 763 ? -12.880 13.382 27.123 1.00 95.88 763 MET A O 1
ATOM 5831 N N . PHE A 1 764 ? -12.378 13.078 24.961 1.00 96.69 764 PHE A N 1
ATOM 5832 C CA . PHE A 1 764 ? -12.127 11.647 25.084 1.00 96.69 764 PHE A CA 1
ATOM 5833 C C . PHE A 1 764 ? -10.748 11.387 25.700 1.00 96.69 764 PHE A C 1
ATOM 5835 O O . PHE A 1 764 ? -9.802 12.132 25.460 1.00 96.69 764 PHE A O 1
ATOM 5842 N N . ALA A 1 765 ? -10.625 10.320 26.486 1.00 94.31 765 ALA A N 1
ATOM 5843 C CA . ALA A 1 765 ? -9.328 9.764 26.860 1.00 94.31 765 ALA A CA 1
ATOM 5844 C C . ALA A 1 765 ? -8.794 8.867 25.729 1.00 94.31 765 ALA A C 1
ATOM 5846 O O . ALA A 1 765 ? -9.584 8.289 24.991 1.00 94.31 765 ALA A O 1
ATOM 5847 N N . TYR A 1 766 ? -7.474 8.685 25.646 1.00 93.56 766 TYR A N 1
ATOM 5848 C CA . TYR A 1 766 ? -6.848 7.719 24.731 1.00 93.56 766 TYR A CA 1
ATOM 5849 C C . TYR A 1 766 ? -7.138 6.282 25.170 1.00 93.56 766 TYR A C 1
ATOM 5851 O O . TYR A 1 766 ? -7.642 5.452 24.420 1.00 93.56 766 TYR A O 1
ATOM 5859 N N . ALA A 1 767 ? -6.857 6.002 26.442 1.00 94.06 767 ALA A N 1
ATOM 5860 C CA . ALA A 1 767 ? -7.065 4.701 27.054 1.00 94.06 767 ALA A CA 1
ATOM 5861 C C . ALA A 1 767 ? -7.383 4.843 28.545 1.00 94.06 767 ALA A C 1
ATOM 5863 O O . ALA A 1 767 ? -7.004 5.828 29.190 1.00 94.06 767 ALA A O 1
ATOM 5864 N N . MET A 1 768 ? -8.061 3.842 29.099 1.00 93.94 768 MET A N 1
ATOM 5865 C CA . MET A 1 768 ? -8.430 3.762 30.510 1.00 93.94 768 MET A CA 1
ATOM 5866 C C . MET A 1 768 ? -7.833 2.507 31.158 1.00 93.94 768 MET A C 1
ATOM 5868 O O . MET A 1 768 ? -7.673 1.470 30.517 1.00 93.94 768 MET A O 1
ATOM 5872 N N . GLY A 1 769 ? -7.483 2.618 32.439 1.00 89.50 769 GLY A N 1
ATOM 5873 C CA . GLY A 1 769 ? -6.957 1.528 33.249 1.00 89.50 769 GLY A CA 1
ATOM 5874 C C . GLY A 1 769 ? -7.475 1.576 34.682 1.00 89.50 769 GLY A C 1
ATOM 5875 O O . GLY A 1 769 ? -7.474 2.623 35.334 1.00 89.50 769 GLY A O 1
ATOM 5876 N N . THR A 1 770 ? -7.892 0.428 35.207 1.00 83.00 770 THR A N 1
ATOM 5877 C CA . THR A 1 770 ? -8.354 0.289 36.592 1.00 83.00 770 THR A CA 1
ATOM 5878 C C . THR A 1 770 ? -7.165 0.103 37.528 1.00 83.00 770 THR A C 1
ATOM 5880 O O . THR A 1 770 ? -6.394 -0.840 37.351 1.00 83.00 770 THR A O 1
ATOM 5883 N N . ALA A 1 771 ? -7.008 0.945 38.551 1.00 62.62 771 ALA A N 1
ATOM 5884 C CA . ALA A 1 771 ? -5.953 0.721 39.535 1.00 62.62 771 ALA A CA 1
ATOM 5885 C C . ALA A 1 771 ? -6.250 -0.537 40.372 1.00 62.62 771 ALA A C 1
ATOM 5887 O O . ALA A 1 771 ? -7.229 -0.583 41.125 1.00 62.62 771 ALA A O 1
ATOM 5888 N N . ALA A 1 772 ? -5.378 -1.543 40.278 1.00 48.47 772 ALA A N 1
ATOM 5889 C CA . ALA A 1 772 ? -5.340 -2.625 41.250 1.00 48.47 772 ALA A CA 1
ATOM 5890 C C . ALA A 1 772 ? -5.058 -2.052 42.650 1.00 48.47 772 ALA A C 1
ATOM 5892 O O . ALA A 1 772 ? -4.290 -1.102 42.806 1.00 48.47 772 ALA A O 1
ATOM 5893 N N . ALA A 1 773 ? -5.656 -2.641 43.688 1.00 35.69 773 ALA A N 1
ATOM 5894 C CA . ALA A 1 773 ? -5.360 -2.271 45.069 1.00 35.69 773 ALA A CA 1
ATOM 5895 C C . ALA A 1 773 ? -3.974 -2.813 45.464 1.00 35.69 773 ALA A C 1
ATOM 5897 O O . ALA A 1 773 ? -3.853 -3.908 46.013 1.00 35.69 773 ALA A O 1
ATOM 5898 N N . THR A 1 774 ? -2.922 -2.060 45.142 1.00 32.88 774 THR A N 1
ATOM 5899 C CA . THR A 1 774 ? -1.536 -2.390 45.485 1.00 32.88 774 THR A CA 1
ATOM 5900 C C . THR A 1 774 ? -1.362 -2.398 47.003 1.00 32.88 774 THR A C 1
ATOM 5902 O O . THR A 1 774 ? -1.347 -1.343 47.635 1.00 32.88 774 THR A O 1
ATOM 5905 N N . ASN A 1 775 ? -1.216 -3.589 47.593 1.00 33.06 775 ASN A N 1
ATOM 5906 C CA . ASN A 1 775 ? -0.963 -3.784 49.026 1.00 33.06 775 ASN A CA 1
ATOM 5907 C C . ASN A 1 775 ? 0.456 -3.319 49.410 1.00 33.06 775 ASN A C 1
ATOM 5909 O O . ASN A 1 775 ? 1.343 -4.140 49.653 1.00 33.06 775 ASN A O 1
ATOM 5913 N N . HIS A 1 776 ? 0.676 -2.004 49.446 1.00 31.48 776 HIS A N 1
ATOM 5914 C CA . HIS A 1 776 ? 1.946 -1.370 49.810 1.00 31.48 776 HIS A CA 1
ATOM 5915 C C . HIS A 1 776 ? 1.767 -0.150 50.731 1.00 31.48 776 HIS A C 1
ATOM 5917 O O . HIS A 1 776 ? 2.459 0.849 50.595 1.00 31.48 776 HIS A O 1
ATOM 5923 N N . ASP A 1 777 ? 0.901 -0.292 51.739 1.00 29.56 777 ASP A N 1
ATOM 5924 C CA . ASP A 1 777 ? 0.974 0.504 52.970 1.00 29.56 777 ASP A CA 1
ATOM 5925 C C . ASP A 1 777 ? 1.088 -0.425 54.183 1.00 29.56 777 ASP A C 1
ATOM 5927 O O . ASP A 1 777 ? 0.109 -0.948 54.717 1.00 29.56 777 ASP A O 1
ATOM 5931 N N . HIS A 1 778 ? 2.326 -0.650 54.626 1.00 35.47 778 HIS A N 1
ATOM 5932 C CA . HIS A 1 778 ? 2.634 -1.393 55.851 1.00 35.47 778 HIS A CA 1
ATOM 5933 C C . HIS A 1 778 ? 2.756 -0.447 57.061 1.00 35.47 778 HIS A C 1
ATOM 5935 O O . HIS A 1 778 ? 3.712 -0.524 57.829 1.00 35.47 778 HIS A O 1
ATOM 5941 N N . ASN A 1 779 ? 1.778 0.453 57.217 1.00 34.78 779 ASN A N 1
ATOM 5942 C CA . ASN A 1 779 ? 1.411 1.092 58.484 1.00 34.78 779 ASN A CA 1
ATOM 5943 C C . ASN A 1 779 ? 0.108 1.897 58.329 1.00 34.78 779 ASN A C 1
ATOM 5945 O O . ASN A 1 779 ? 0.145 3.051 57.924 1.00 34.78 779 ASN A O 1
ATOM 5949 N N . ASP A 1 780 ? -1.013 1.333 58.778 1.00 31.80 780 ASP A N 1
ATOM 5950 C CA . ASP A 1 780 ? -1.705 1.975 59.899 1.00 31.80 780 ASP A CA 1
ATOM 5951 C C . ASP A 1 780 ? -2.565 0.964 60.671 1.00 31.80 780 ASP A C 1
ATOM 5953 O O . ASP A 1 780 ? -3.417 0.273 60.113 1.00 31.80 780 ASP A O 1
ATOM 5957 N N . ASN A 1 781 ? -2.325 0.857 61.979 1.00 32.34 781 ASN A N 1
ATOM 5958 C CA . ASN A 1 781 ? -3.151 0.050 62.874 1.00 32.34 781 ASN A CA 1
ATOM 5959 C C . ASN A 1 781 ? -4.275 0.929 63.419 1.00 32.34 781 ASN A C 1
ATOM 5961 O O . ASN A 1 781 ? -4.081 1.610 64.427 1.00 32.34 781 ASN A O 1
ATOM 5965 N N . ASN A 1 782 ? -5.461 0.871 62.813 1.00 31.50 782 ASN A N 1
ATOM 5966 C CA . ASN A 1 782 ? -6.655 1.373 63.481 1.00 31.50 782 ASN A CA 1
ATOM 5967 C C . ASN A 1 782 ? -7.888 0.512 63.183 1.00 31.50 782 ASN A C 1
ATOM 5969 O O . ASN A 1 782 ? -8.244 0.283 62.029 1.00 31.50 782 ASN A O 1
ATOM 5973 N N . HIS A 1 783 ? -8.532 0.032 64.246 1.00 38.56 783 HIS A N 1
ATOM 5974 C CA . HIS A 1 783 ? -9.842 -0.607 64.175 1.00 38.56 783 HIS A CA 1
ATOM 5975 C C . HIS A 1 783 ? -10.921 0.478 64.172 1.00 38.56 783 HIS A C 1
ATOM 5977 O O . HIS A 1 783 ? -11.044 1.187 65.168 1.00 38.56 783 HIS A O 1
ATOM 5983 N N . ASP A 1 784 ? -11.757 0.530 63.136 1.00 34.34 784 ASP A N 1
ATOM 5984 C CA . ASP A 1 784 ? -13.171 0.877 63.318 1.00 34.34 784 ASP A CA 1
ATOM 5985 C C . ASP A 1 784 ? -14.047 0.231 62.226 1.00 34.34 784 ASP A C 1
ATOM 5987 O O . ASP A 1 784 ? -13.541 -0.443 61.323 1.00 34.34 784 ASP A O 1
ATOM 5991 N N . ASP A 1 785 ? -15.363 0.340 62.390 1.00 33.19 785 ASP A N 1
ATOM 5992 C CA . ASP A 1 785 ? -16.276 -0.756 62.079 1.00 33.19 785 ASP A CA 1
ATOM 5993 C C . ASP A 1 785 ? -17.045 -0.677 60.743 1.00 33.19 785 ASP A C 1
ATOM 5995 O O . ASP A 1 785 ? -17.119 0.338 60.050 1.00 33.19 785 ASP A O 1
ATOM 5999 N N . THR A 1 786 ? -17.659 -1.815 60.412 1.00 38.81 786 THR A N 1
ATOM 6000 C CA . THR A 1 786 ? -18.688 -2.065 59.385 1.00 38.81 786 THR A CA 1
ATOM 6001 C C . THR A 1 786 ? -19.135 -0.900 58.479 1.00 38.81 786 THR A C 1
ATOM 6003 O O . THR A 1 786 ? -20.036 -0.134 58.830 1.00 38.81 786 THR A O 1
ATOM 6006 N N . ASN A 1 787 ? -18.719 -0.914 57.205 1.00 32.75 787 ASN A N 1
ATOM 6007 C CA . ASN A 1 787 ? -19.590 -0.423 56.131 1.00 32.75 787 ASN A CA 1
ATOM 6008 C C . ASN A 1 787 ? -19.341 -1.134 54.789 1.00 32.75 787 ASN A C 1
ATOM 6010 O O . ASN A 1 787 ? -18.240 -1.093 54.246 1.00 32.75 787 ASN A O 1
ATOM 6014 N N . LYS A 1 788 ? -20.373 -1.780 54.227 1.00 36.69 788 LYS A N 1
ATOM 6015 C CA . LYS A 1 788 ? -20.331 -2.374 52.877 1.00 36.69 788 LYS A CA 1
ATOM 6016 C C . LYS A 1 788 ? -20.760 -1.339 51.833 1.00 36.69 788 LYS A C 1
ATOM 6018 O O . LYS A 1 788 ? -21.798 -1.495 51.192 1.00 36.69 788 LYS A O 1
ATOM 6023 N N . SER A 1 789 ? -19.967 -0.286 51.660 1.00 33.84 789 SER A N 1
ATOM 6024 C CA . SER A 1 789 ? -20.068 0.537 50.454 1.00 33.84 789 SER A CA 1
ATOM 6025 C C . SER A 1 789 ? -19.521 -0.236 49.248 1.00 33.84 789 SER A C 1
ATOM 6027 O O . SER A 1 789 ? -18.637 -1.088 49.366 1.00 33.84 789 SER A O 1
ATOM 6029 N N . THR A 1 790 ? -20.059 0.047 48.064 1.00 36.28 790 THR A N 1
ATOM 6030 C CA . THR A 1 790 ? -19.485 -0.416 46.797 1.00 36.28 790 THR A CA 1
ATOM 6031 C C . THR A 1 790 ? -18.063 0.123 46.664 1.00 36.28 790 THR A C 1
ATOM 6033 O O . THR A 1 790 ? -17.877 1.341 46.710 1.00 36.28 790 THR A O 1
ATOM 6036 N N . LYS A 1 791 ? -17.066 -0.756 46.476 1.00 40.03 791 LYS A N 1
ATOM 6037 C CA . LYS A 1 791 ? -15.699 -0.331 46.139 1.00 40.03 791 LYS A CA 1
ATOM 6038 C C . LYS A 1 791 ? -15.753 0.529 44.876 1.00 40.03 791 LYS A C 1
ATOM 6040 O O . LYS A 1 791 ? -16.062 0.014 43.806 1.00 40.03 791 LYS A O 1
ATOM 6045 N N . ALA A 1 792 ? -15.448 1.817 45.004 1.00 49.25 792 ALA A N 1
ATOM 6046 C CA . ALA A 1 792 ? -15.231 2.668 43.847 1.00 49.25 792 ALA A CA 1
ATOM 6047 C C . ALA A 1 792 ? -13.984 2.160 43.111 1.00 49.25 792 ALA A C 1
ATOM 6049 O O . ALA A 1 792 ? -12.900 2.105 43.695 1.00 49.25 792 ALA A O 1
ATOM 6050 N N . VAL A 1 793 ? -14.145 1.757 41.851 1.00 57.00 793 VAL A N 1
ATOM 6051 C CA . VAL A 1 793 ? -13.010 1.440 40.981 1.00 57.00 793 VAL A CA 1
ATOM 6052 C C . VAL A 1 793 ? -12.255 2.742 40.744 1.00 57.00 793 VAL A C 1
ATOM 6054 O O . VAL A 1 793 ? -12.840 3.726 40.295 1.00 57.00 793 VAL A O 1
ATOM 6057 N N . ASN A 1 794 ? -10.971 2.776 41.095 1.00 71.00 794 ASN A N 1
ATOM 6058 C CA . ASN A 1 794 ? -10.161 3.979 40.943 1.00 71.00 794 ASN A CA 1
ATOM 6059 C C . ASN A 1 794 ? -9.638 4.041 39.498 1.00 71.00 794 ASN A C 1
ATOM 6061 O O . ASN A 1 794 ? -8.709 3.320 39.127 1.00 71.00 794 ASN A O 1
ATOM 6065 N N . ILE A 1 795 ? -10.316 4.841 38.674 1.00 80.56 795 ILE A N 1
ATOM 6066 C CA . ILE A 1 795 ? -10.103 4.935 37.227 1.00 80.56 795 ILE A CA 1
ATOM 6067 C C . ILE A 1 795 ? -8.900 5.840 36.928 1.00 80.56 795 ILE A C 1
ATOM 6069 O O . ILE A 1 795 ? -8.866 7.004 37.330 1.00 80.56 795 ILE A O 1
ATOM 6073 N N . ARG A 1 796 ? -7.932 5.323 36.165 1.00 88.44 796 ARG A N 1
ATOM 6074 C CA . ARG A 1 796 ? -6.845 6.095 35.547 1.00 88.44 796 ARG A CA 1
ATOM 6075 C C . ARG A 1 796 ? -7.126 6.248 34.053 1.00 88.44 796 ARG A C 1
ATOM 6077 O O . ARG A 1 796 ? -7.623 5.322 33.423 1.00 88.44 796 ARG A O 1
ATOM 6084 N N . VAL A 1 797 ? -6.761 7.392 33.479 1.00 89.44 797 VAL A N 1
ATOM 6085 C CA . VAL A 1 797 ? -6.903 7.683 32.041 1.00 89.44 797 VAL A CA 1
ATOM 6086 C C . VAL A 1 797 ? -5.602 8.243 31.466 1.00 89.44 797 VAL A C 1
ATOM 6088 O O . VAL A 1 797 ? -4.975 9.099 32.099 1.00 89.44 797 VAL A O 1
ATOM 6091 N N . ARG A 1 798 ? -5.209 7.776 30.275 1.00 89.12 798 ARG A N 1
ATOM 6092 C CA . ARG A 1 798 ? -4.109 8.325 29.466 1.00 89.12 798 ARG A CA 1
ATOM 6093 C C . ARG A 1 798 ? -4.668 9.445 28.579 1.00 89.12 798 ARG A C 1
ATOM 6095 O O . ARG A 1 798 ? -5.643 9.239 27.860 1.00 89.12 798 ARG A O 1
ATOM 6102 N N . THR A 1 799 ? -4.060 10.628 28.640 1.00 90.00 799 THR A N 1
ATOM 6103 C CA . THR A 1 799 ? -4.321 11.755 27.725 1.00 90.00 799 THR A CA 1
ATOM 6104 C C . THR A 1 799 ? -3.198 11.796 26.698 1.00 90.00 799 THR A C 1
ATOM 6106 O O . THR A 1 799 ? -2.066 12.126 27.049 1.00 90.00 799 THR A O 1
ATOM 6109 N N . TYR A 1 800 ? -3.505 11.370 25.478 1.00 91.62 800 TYR A N 1
ATOM 6110 C CA . TYR A 1 800 ? -2.593 11.138 24.355 1.00 91.62 800 TYR A CA 1
ATOM 6111 C C . TYR A 1 800 ? -3.447 11.038 23.074 1.00 91.62 800 TYR A C 1
ATOM 6113 O O . TYR A 1 800 ? -4.669 10.942 23.190 1.00 91.62 800 TYR A O 1
ATOM 6121 N N . HIS A 1 801 ? -2.845 11.091 21.889 1.00 92.88 801 HIS A N 1
ATOM 6122 C CA . HIS A 1 801 ? -3.494 10.799 20.599 1.00 92.88 801 HIS A CA 1
ATOM 6123 C C . HIS A 1 801 ? -2.393 10.611 19.548 1.00 92.88 801 HIS A C 1
ATOM 6125 O O . HIS A 1 801 ? -1.443 11.399 19.550 1.00 92.88 801 HIS A O 1
ATOM 6131 N N . ASP A 1 802 ? -2.506 9.624 18.661 1.00 91.19 802 ASP A N 1
ATOM 6132 C CA . ASP A 1 802 ? -1.468 9.311 17.662 1.00 91.19 802 ASP A CA 1
ATOM 6133 C C . ASP A 1 802 ? -1.976 9.237 16.209 1.00 91.19 802 ASP A C 1
ATOM 6135 O O . ASP A 1 802 ? -3.146 9.479 15.901 1.00 91.19 802 ASP A O 1
ATOM 6139 N N . GLY A 1 803 ? -1.059 8.958 15.279 1.00 90.75 803 GLY A N 1
ATOM 6140 C CA . GLY A 1 803 ? -1.336 8.820 13.850 1.00 90.75 803 GLY A CA 1
ATOM 6141 C C . GLY A 1 803 ? -2.341 7.717 13.484 1.00 90.75 803 GLY A C 1
ATOM 6142 O O . GLY A 1 803 ? -2.962 7.826 12.427 1.00 90.75 803 GLY A O 1
ATOM 6143 N N . ASN A 1 804 ? -2.568 6.718 14.339 1.00 92.25 804 ASN A N 1
ATOM 6144 C CA . ASN A 1 804 ? -3.336 5.508 14.027 1.00 92.25 804 ASN A CA 1
ATOM 6145 C C . ASN A 1 804 ? -4.756 5.521 14.630 1.00 92.25 804 ASN A C 1
ATOM 6147 O O . ASN A 1 804 ? -5.555 4.627 14.337 1.00 92.25 804 ASN A O 1
ATOM 6151 N N . ASP A 1 805 ? -5.107 6.564 15.391 1.00 92.38 805 ASP A N 1
ATOM 6152 C CA . ASP A 1 805 ? -6.407 6.822 16.043 1.00 92.38 805 ASP A CA 1
ATOM 6153 C C . ASP A 1 805 ? -7.597 7.109 15.090 1.00 92.38 805 ASP A C 1
ATOM 6155 O O . ASP A 1 805 ? -8.534 7.857 15.393 1.00 92.38 805 ASP A O 1
ATOM 6159 N N . MET A 1 806 ? -7.609 6.478 13.916 1.00 94.94 806 MET A N 1
ATOM 6160 C CA . MET A 1 806 ? -8.596 6.701 12.856 1.00 94.94 806 MET A CA 1
ATOM 6161 C C . MET A 1 806 ? -10.067 6.550 13.305 1.00 94.94 806 MET A C 1
ATOM 6163 O O . MET A 1 806 ? -10.882 7.380 12.890 1.00 94.94 806 MET A O 1
ATOM 6167 N N . PRO A 1 807 ? -10.459 5.587 14.170 1.00 96.50 807 PRO A N 1
ATOM 6168 C CA . PRO A 1 807 ? -11.821 5.522 14.709 1.00 96.50 807 PRO A CA 1
ATOM 6169 C C . PRO A 1 807 ? -12.282 6.805 15.418 1.00 96.50 807 PRO A C 1
ATOM 6171 O O . PRO A 1 807 ? -13.429 7.221 15.248 1.00 96.50 807 PRO A O 1
ATOM 6174 N N . THR A 1 808 ? -11.396 7.467 16.169 1.00 96.69 808 THR A N 1
ATOM 6175 C CA . THR A 1 808 ? -11.718 8.713 16.887 1.00 96.69 808 THR A CA 1
ATOM 6176 C C . THR A 1 808 ? -12.023 9.857 15.919 1.00 96.69 808 THR A C 1
ATOM 6178 O O . THR A 1 808 ? -12.974 10.611 16.135 1.00 96.69 808 THR A O 1
ATOM 6181 N N . LEU A 1 809 ? -11.298 9.948 14.799 1.00 96.44 809 LEU A N 1
ATOM 6182 C CA . LEU A 1 809 ? -11.619 10.876 13.709 1.00 96.44 809 LEU A CA 1
ATOM 6183 C C . LEU A 1 809 ? -13.005 10.577 13.107 1.00 96.44 809 LEU A C 1
ATOM 6185 O O . LEU A 1 809 ? -13.831 11.483 12.984 1.00 96.44 809 LEU A O 1
ATOM 6189 N N . PHE A 1 810 ? -13.281 9.315 12.764 1.00 95.62 810 PHE A N 1
ATOM 6190 C CA . PHE A 1 810 ? -14.519 8.918 12.081 1.00 95.62 810 PHE A CA 1
ATOM 6191 C C . PHE A 1 810 ? -15.773 8.883 12.974 1.00 95.62 810 PHE A C 1
ATOM 6193 O O . PHE A 1 810 ? -16.872 8.701 12.452 1.00 95.62 810 PHE A O 1
ATOM 6200 N N . ALA A 1 811 ? -15.660 9.134 14.283 1.00 95.00 811 ALA A N 1
ATOM 6201 C CA . ALA A 1 811 ? -16.781 9.159 15.230 1.00 95.00 811 ALA A CA 1
ATOM 6202 C C . ALA A 1 811 ? -17.990 10.006 14.769 1.00 95.00 811 ALA A C 1
ATOM 6204 O O . ALA A 1 811 ? -19.142 9.610 14.976 1.00 95.00 811 ALA A O 1
ATOM 6205 N N . HIS A 1 812 ? -17.746 11.150 14.118 1.00 92.06 812 HIS A N 1
ATOM 6206 C CA . HIS A 1 812 ? -18.795 11.976 13.510 1.00 92.06 812 HIS A CA 1
ATOM 6207 C C . HIS A 1 812 ? -19.466 11.273 12.314 1.00 92.06 812 HIS A C 1
ATOM 6209 O O . HIS A 1 812 ? -20.686 11.102 12.296 1.00 92.06 812 HIS A O 1
ATOM 6215 N N . GLU A 1 813 ? -18.679 10.805 11.340 1.00 90.44 813 GLU A N 1
ATOM 6216 C CA . GLU A 1 813 ? -19.185 10.192 10.101 1.00 90.44 813 GLU A CA 1
ATOM 6217 C C . GLU A 1 813 ? -19.909 8.857 10.356 1.00 90.44 813 GLU A C 1
ATOM 6219 O O . GLU A 1 813 ? -20.930 8.567 9.732 1.00 90.44 813 GLU A O 1
ATOM 6224 N N . TRP A 1 814 ? -19.442 8.083 11.340 1.00 92.88 814 TRP A N 1
ATOM 6225 C CA . TRP A 1 814 ? -20.081 6.859 11.837 1.00 92.88 814 TRP A CA 1
ATOM 6226 C C . TRP A 1 814 ? -21.306 7.119 12.733 1.00 92.88 814 TRP A C 1
ATOM 6228 O O . TRP A 1 814 ? -21.955 6.179 13.192 1.00 92.88 814 TRP A O 1
ATOM 6238 N N . GLY A 1 815 ? -21.655 8.384 12.990 1.00 91.06 815 GLY A N 1
ATOM 6239 C CA . GLY A 1 815 ? -22.857 8.769 13.727 1.00 91.06 815 GLY A CA 1
ATOM 6240 C C . GLY A 1 815 ? -22.803 8.511 15.236 1.00 91.06 815 GLY A C 1
ATOM 6241 O O . GLY A 1 815 ? -23.849 8.557 15.892 1.00 91.06 815 GLY A O 1
ATOM 6242 N N . PHE A 1 816 ? -21.619 8.274 15.814 1.00 92.50 816 PHE A N 1
ATOM 6243 C CA . PHE A 1 816 ? -21.433 8.064 17.258 1.00 92.50 816 PHE A CA 1
ATOM 6244 C C . PHE A 1 816 ? -21.859 9.286 18.085 1.00 92.50 816 PHE A C 1
ATOM 6246 O O . PHE A 1 816 ? -22.309 9.149 19.222 1.00 92.50 816 PHE A O 1
ATOM 6253 N N . LEU A 1 817 ? -21.768 10.479 17.491 1.00 92.62 817 LEU A N 1
ATOM 6254 C CA . LEU A 1 817 ? -22.094 11.760 18.122 1.00 92.62 817 LEU A CA 1
ATOM 6255 C C . LEU A 1 817 ? -23.594 12.108 18.068 1.00 92.62 817 LEU A C 1
ATOM 6257 O O . LEU A 1 817 ? -24.025 13.036 18.743 1.00 92.62 817 LEU A O 1
ATOM 6261 N N . ARG A 1 818 ? -24.415 11.363 17.313 1.00 88.06 818 ARG A N 1
ATOM 6262 C CA . ARG A 1 818 ? -25.853 11.650 17.138 1.00 88.06 818 ARG A CA 1
ATOM 6263 C C . ARG A 1 818 ? -26.665 11.448 18.422 1.00 88.06 818 ARG A C 1
ATOM 6265 O O . ARG A 1 818 ? -26.318 10.649 19.300 1.00 88.06 818 ARG A O 1
ATOM 6272 N N . LYS A 1 819 ? -27.803 12.136 18.516 1.00 81.00 819 LYS A N 1
ATOM 6273 C CA . LYS A 1 819 ? -28.767 11.981 19.619 1.00 81.00 819 LYS A CA 1
ATOM 6274 C C . LYS A 1 819 ? -29.256 10.521 19.692 1.00 81.00 819 LYS A C 1
ATOM 6276 O O . LYS A 1 819 ? -29.463 9.918 18.640 1.00 81.00 819 LYS A O 1
ATOM 6281 N N . PRO A 1 820 ? -29.454 9.922 20.886 1.00 70.62 820 PRO A N 1
ATOM 6282 C CA . PRO A 1 820 ? -29.761 8.490 21.007 1.00 70.62 820 PRO A CA 1
ATOM 6283 C C . PRO A 1 820 ? -30.955 8.020 20.161 1.00 70.62 820 PRO A C 1
ATOM 6285 O O . PRO A 1 820 ? -30.831 7.048 19.425 1.00 70.62 820 PRO A O 1
ATOM 6288 N N . ALA A 1 821 ? -32.064 8.769 20.173 1.00 62.53 821 ALA A N 1
ATOM 6289 C CA . ALA A 1 821 ? -33.277 8.439 19.415 1.00 62.53 821 ALA A CA 1
ATOM 6290 C C . ALA A 1 821 ? -33.084 8.407 17.882 1.00 62.53 821 ALA A C 1
ATOM 6292 O O . ALA A 1 821 ? -33.895 7.816 17.172 1.00 62.53 821 ALA A O 1
ATOM 6293 N N . ASP A 1 822 ? -32.017 9.020 17.361 1.00 59.88 822 ASP A N 1
ATOM 6294 C CA . ASP A 1 822 ? -31.691 9.011 15.936 1.00 59.88 822 ASP A CA 1
ATOM 6295 C C . ASP A 1 822 ? -30.797 7.835 15.517 1.00 59.88 822 ASP A C 1
ATOM 6297 O O . ASP A 1 822 ? -30.721 7.544 14.323 1.00 59.88 822 ASP A O 1
ATOM 6301 N N . GLN A 1 823 ? -30.156 7.141 16.466 1.00 60.28 823 GLN A N 1
ATOM 6302 C CA . GLN A 1 823 ? -29.281 5.994 16.187 1.00 60.28 823 GLN A CA 1
ATOM 6303 C C . GLN A 1 823 ? -30.060 4.690 15.944 1.00 60.28 823 GLN A C 1
ATOM 6305 O O . GLN A 1 823 ? -29.612 3.860 15.144 1.00 60.28 823 GLN A O 1
ATOM 6310 N N . ASP A 1 824 ? -31.226 4.534 16.580 1.00 53.06 824 ASP A N 1
ATOM 6311 C CA . ASP A 1 824 ? -32.101 3.360 16.435 1.00 53.06 824 ASP A CA 1
ATOM 6312 C C . ASP A 1 824 ? -32.835 3.344 15.081 1.00 53.06 824 ASP A C 1
ATOM 6314 O O . ASP A 1 824 ? -33.064 2.286 14.496 1.00 53.06 824 ASP A O 1
ATOM 6318 N N . LEU A 1 825 ? -33.162 4.525 14.540 1.00 47.62 825 LEU A N 1
ATOM 6319 C CA . LEU A 1 825 ? -33.938 4.692 13.300 1.00 47.62 825 LEU A CA 1
ATOM 6320 C C . LEU A 1 825 ? -33.201 4.242 12.022 1.00 47.62 825 LEU A C 1
ATOM 6322 O O . LEU A 1 825 ? -33.832 4.083 10.978 1.00 47.62 825 LEU A O 1
ATOM 6326 N N . GLU A 1 826 ? -31.885 4.030 12.085 1.00 48.88 826 GLU A N 1
ATOM 6327 C CA . GLU A 1 826 ? -31.065 3.592 10.943 1.00 48.88 826 GLU A CA 1
ATOM 6328 C C . GLU A 1 826 ? -31.093 2.073 10.690 1.00 48.88 826 GLU A C 1
ATOM 6330 O O . GLU A 1 826 ? -30.594 1.625 9.662 1.00 48.88 826 GLU A O 1
ATOM 6335 N N . THR A 1 827 ? -31.739 1.288 11.559 1.00 43.34 827 THR A N 1
ATOM 6336 C CA . THR A 1 827 ? -31.879 -0.189 11.489 1.00 43.34 827 THR A CA 1
ATOM 6337 C C . THR A 1 827 ? -32.753 -0.706 10.323 1.00 43.34 827 THR A C 1
ATOM 6339 O O . THR A 1 827 ? -33.328 -1.788 10.396 1.00 43.34 827 THR A O 1
ATOM 6342 N N . SER A 1 828 ? -32.906 0.064 9.237 1.00 35.81 828 SER A N 1
ATOM 6343 C CA . SER A 1 828 ? -33.847 -0.220 8.139 1.00 35.81 828 SER A CA 1
ATOM 6344 C C . SER A 1 828 ? -33.273 0.016 6.730 1.00 35.81 828 SER A C 1
ATOM 6346 O O . SER A 1 828 ? -33.836 0.751 5.915 1.00 35.81 828 SER A O 1
ATOM 6348 N N . SER A 1 829 ? -32.157 -0.664 6.435 1.00 34.28 829 SER A N 1
ATOM 6349 C CA . SER A 1 829 ? -31.687 -1.022 5.076 1.00 34.28 829 SER A CA 1
ATOM 6350 C C . SER A 1 829 ? -31.597 0.118 4.045 1.00 34.28 829 SER A C 1
ATOM 6352 O O . SER A 1 829 ? -31.808 -0.091 2.847 1.00 34.28 829 SER A O 1
ATOM 6354 N N . LYS A 1 830 ? -31.291 1.344 4.480 1.00 32.22 830 LYS A N 1
ATOM 6355 C CA . LYS A 1 830 ? -31.134 2.513 3.602 1.00 32.22 830 LYS A CA 1
ATOM 6356 C C . LYS A 1 830 ? -29.758 3.139 3.772 1.00 32.22 830 LYS A C 1
ATOM 6358 O O . LYS A 1 830 ? -29.228 3.203 4.876 1.00 32.22 830 LYS A O 1
ATOM 6363 N N . LYS A 1 831 ? -29.210 3.636 2.653 1.00 37.88 831 LYS A N 1
ATOM 6364 C CA . LYS A 1 831 ? -28.032 4.520 2.623 1.00 37.88 831 LYS A CA 1
ATOM 6365 C C . LYS A 1 831 ? -28.164 5.601 3.698 1.00 37.88 831 LYS A C 1
ATOM 6367 O O . LYS A 1 831 ? -29.278 6.097 3.865 1.00 37.88 831 LYS A O 1
ATOM 6372 N N . VAL A 1 832 ? -27.034 5.979 4.318 1.00 36.00 832 VAL A N 1
ATOM 6373 C CA . VAL A 1 832 ? -26.859 7.110 5.261 1.00 36.00 832 VAL A CA 1
ATOM 6374 C C . VAL A 1 832 ? -27.957 8.144 5.051 1.00 36.00 832 VAL A C 1
ATOM 6376 O O . VAL A 1 832 ? -28.003 8.783 3.995 1.00 36.00 832 VAL A O 1
ATOM 6379 N N . ALA A 1 833 ? -28.890 8.203 6.004 1.00 31.61 833 ALA A N 1
ATOM 6380 C CA . ALA A 1 833 ? -30.265 8.602 5.727 1.00 31.61 833 ALA A CA 1
ATOM 6381 C C . ALA A 1 833 ? -30.430 10.119 5.568 1.00 31.61 833 ALA A C 1
ATOM 6383 O O . ALA A 1 833 ? -30.991 10.789 6.433 1.00 31.61 833 ALA A O 1
ATOM 6384 N N . LYS A 1 834 ? -29.985 10.629 4.415 1.00 34.19 834 LYS A N 1
ATOM 6385 C CA . LYS A 1 834 ? -30.485 11.873 3.840 1.00 34.19 834 LYS A CA 1
ATOM 6386 C C . LYS A 1 834 ? -32.000 11.763 3.712 1.00 34.19 834 LYS A C 1
ATOM 6388 O O . LYS A 1 834 ? -32.519 10.843 3.072 1.00 34.19 834 LYS A O 1
ATOM 6393 N N . ASP A 1 835 ? -32.685 12.705 4.336 1.00 35.06 835 ASP A N 1
ATOM 6394 C CA . ASP A 1 835 ? -34.074 13.027 4.042 1.00 35.06 835 ASP A CA 1
ATOM 6395 C C . ASP A 1 835 ? -34.210 13.585 2.611 1.00 35.06 835 ASP A C 1
ATOM 6397 O O . ASP A 1 835 ? -33.243 13.665 1.849 1.00 35.06 835 ASP A O 1
ATOM 6401 N N . ALA A 1 836 ? -35.442 13.899 2.201 1.00 35.69 836 ALA A N 1
ATOM 6402 C CA . ALA A 1 836 ? -35.741 14.304 0.825 1.00 35.69 836 ALA A CA 1
ATOM 6403 C C . ALA A 1 836 ? -35.024 15.600 0.394 1.00 35.69 836 ALA A C 1
ATOM 6405 O O . ALA A 1 836 ? -34.814 15.802 -0.802 1.00 35.69 836 ALA A O 1
ATOM 6406 N N . ASP A 1 837 ? -34.636 16.432 1.363 1.00 34.31 837 ASP A N 1
ATOM 6407 C CA . ASP A 1 837 ? -33.980 17.725 1.169 1.00 34.31 837 ASP A CA 1
ATOM 6408 C C . ASP A 1 837 ? -32.449 17.645 1.362 1.00 34.31 837 ASP A C 1
ATOM 6410 O O . ASP A 1 837 ? -31.709 18.495 0.863 1.00 34.31 837 ASP A O 1
ATOM 6414 N N . GLY A 1 838 ? -31.951 16.568 1.982 1.00 34.16 838 GLY A N 1
ATOM 6415 C CA . GLY A 1 838 ? -30.541 16.185 1.976 1.00 34.16 838 GLY A CA 1
ATOM 6416 C C . GLY A 1 838 ? -29.719 16.660 3.173 1.00 34.16 838 GLY A C 1
ATOM 6417 O O . GLY A 1 838 ? -28.486 16.680 3.063 1.00 34.16 838 GLY A O 1
ATOM 6418 N N . GLU A 1 839 ? -30.361 17.020 4.286 1.00 38.09 839 GLU A N 1
ATOM 6419 C CA . GLU A 1 839 ? -29.662 17.425 5.505 1.00 38.09 839 GLU A CA 1
ATOM 6420 C C . GLU A 1 839 ? -29.022 16.224 6.226 1.00 38.09 839 GLU A C 1
ATOM 6422 O O . GLU A 1 839 ? -29.362 15.054 6.024 1.00 38.09 839 GLU A O 1
ATOM 6427 N N . ILE A 1 840 ? -28.021 16.519 7.058 1.00 51.34 840 ILE A N 1
ATOM 6428 C CA . ILE A 1 840 ? -27.410 15.542 7.961 1.00 51.34 840 ILE A CA 1
ATOM 6429 C C . ILE A 1 840 ? -28.136 15.670 9.296 1.00 51.34 840 ILE A C 1
ATOM 6431 O O . ILE A 1 840 ? -28.136 16.752 9.882 1.00 51.34 840 ILE A O 1
ATOM 6435 N N . LYS A 1 841 ? -28.714 14.568 9.793 1.00 59.88 841 LYS A N 1
ATOM 6436 C CA . LYS A 1 841 ? -29.316 14.513 11.134 1.00 59.88 841 LYS A CA 1
ATOM 6437 C C . LYS A 1 841 ? -28.362 15.091 12.181 1.00 59.88 841 LYS A C 1
ATOM 6439 O O . LYS A 1 841 ? -27.258 14.579 12.355 1.00 59.88 841 LYS A O 1
ATOM 6444 N N . GLU A 1 842 ? -28.815 16.140 12.863 1.00 74.06 842 GLU A N 1
ATOM 6445 C CA . GLU A 1 842 ? -27.995 16.951 13.763 1.00 74.06 842 GLU A CA 1
ATOM 6446 C C . GLU A 1 842 ? -27.368 16.113 14.894 1.00 74.06 842 GLU A C 1
ATOM 6448 O O . GLU A 1 842 ? -28.071 15.390 15.612 1.00 74.06 842 GLU A O 1
ATOM 6453 N N . ASP A 1 843 ? -26.048 16.254 15.071 1.00 85.25 843 ASP A N 1
ATOM 6454 C CA . ASP A 1 843 ? -25.310 15.690 16.205 1.00 85.25 843 ASP A CA 1
ATOM 6455 C C . ASP A 1 843 ? -25.932 16.119 17.548 1.00 85.25 843 ASP A C 1
ATOM 6457 O O . ASP A 1 843 ? -26.612 17.141 17.662 1.00 85.25 843 ASP A O 1
ATOM 6461 N N . ASP A 1 844 ? -25.659 15.368 18.612 1.00 89.81 844 ASP A N 1
ATOM 6462 C CA . ASP A 1 844 ? -25.833 15.898 19.959 1.00 89.81 844 ASP A CA 1
ATOM 6463 C C . ASP A 1 844 ? -24.723 16.941 20.227 1.00 89.81 844 ASP A C 1
ATOM 6465 O O . ASP A 1 844 ? -23.539 16.588 20.160 1.00 89.81 844 ASP A O 1
ATOM 6469 N N . PRO A 1 845 ? -25.048 18.217 20.527 1.00 91.19 845 PRO A N 1
ATOM 6470 C CA . PRO A 1 845 ? -24.037 19.266 20.667 1.00 91.19 845 PRO A CA 1
ATOM 6471 C C . PRO A 1 845 ? -23.008 19.003 21.773 1.00 91.19 845 PRO A C 1
ATOM 6473 O O . PRO A 1 845 ? -21.879 19.485 21.683 1.00 91.19 845 PRO A O 1
ATOM 6476 N N . HIS A 1 846 ? -23.365 18.235 22.809 1.00 92.25 846 HIS A N 1
ATOM 6477 C CA . HIS A 1 846 ? -22.440 17.898 23.886 1.00 92.25 846 HIS A CA 1
ATOM 6478 C C . HIS A 1 846 ? -21.402 16.869 23.423 1.00 92.25 846 HIS A C 1
ATOM 6480 O O . HIS A 1 846 ? -20.200 17.078 23.595 1.00 92.25 846 HIS A O 1
ATOM 6486 N N . TRP A 1 847 ? -21.853 15.800 22.761 1.00 93.50 847 TRP A N 1
ATOM 6487 C CA . TRP A 1 847 ? -20.966 14.810 22.146 1.00 93.50 847 TRP A CA 1
ATOM 6488 C C . TRP A 1 847 ? -20.083 15.421 21.062 1.00 93.50 847 TRP A C 1
ATOM 6490 O O . TRP A 1 847 ? -18.884 15.144 21.011 1.00 93.50 847 TRP A O 1
ATOM 6500 N N . ARG A 1 848 ? -20.662 16.288 20.226 1.00 94.62 848 ARG A N 1
ATOM 6501 C CA . ARG A 1 848 ? -19.928 17.016 19.194 1.00 94.62 848 ARG A CA 1
ATOM 6502 C C . ARG A 1 848 ? -18.798 17.852 19.789 1.00 94.62 848 ARG A C 1
ATOM 6504 O O . ARG A 1 848 ? -17.675 17.748 19.306 1.00 94.62 848 ARG A O 1
ATOM 6511 N N . ARG A 1 849 ? -19.055 18.608 20.864 1.00 95.88 849 ARG A N 1
ATOM 6512 C CA . ARG A 1 849 ? -18.010 19.420 21.502 1.00 95.88 849 ARG A CA 1
ATOM 6513 C C . ARG A 1 849 ? -16.907 18.568 22.138 1.00 95.88 849 ARG A C 1
ATOM 6515 O O . ARG A 1 849 ? -15.750 18.954 22.041 1.00 95.88 849 ARG A O 1
ATOM 6522 N N . ILE A 1 850 ? -17.226 17.404 22.715 1.00 96.75 850 ILE A N 1
ATOM 6523 C CA . ILE A 1 850 ? -16.211 16.455 23.223 1.00 96.75 850 ILE A CA 1
ATOM 6524 C C . ILE A 1 850 ? -15.287 15.980 22.091 1.00 96.75 850 ILE A C 1
ATOM 6526 O O . ILE A 1 850 ? -14.067 15.958 22.259 1.00 96.75 850 ILE A O 1
ATOM 6530 N N . TRP A 1 851 ? -15.848 15.629 20.932 1.00 97.38 851 TRP A N 1
ATOM 6531 C CA . TRP A 1 851 ? -15.078 15.205 19.759 1.00 97.38 851 TRP A CA 1
ATOM 6532 C C . TRP A 1 851 ? -14.223 16.343 19.178 1.00 97.38 851 TRP A C 1
ATOM 6534 O O . TRP A 1 851 ? -13.014 16.170 19.018 1.00 97.38 851 TRP A O 1
ATOM 6544 N N . GLU A 1 852 ? -14.811 17.526 18.962 1.00 97.56 852 GLU A N 1
ATOM 6545 C CA . GLU A 1 852 ? -14.085 18.726 18.519 1.00 97.56 852 GLU A CA 1
ATOM 6546 C C . GLU A 1 852 ? -12.935 19.059 19.482 1.00 97.56 852 GLU A C 1
ATOM 6548 O O . GLU A 1 852 ? -11.805 19.245 19.038 1.00 97.56 852 GLU A O 1
ATOM 6553 N N . LYS A 1 853 ? -13.180 19.034 20.802 1.00 97.25 853 LYS A N 1
ATOM 6554 C CA . LYS A 1 853 ? -12.162 19.320 21.823 1.00 97.25 853 LYS A CA 1
ATOM 6555 C C . LYS A 1 853 ? -11.032 18.290 21.853 1.00 97.25 853 LYS A C 1
ATOM 6557 O O . LYS A 1 853 ? -9.880 18.657 22.071 1.00 97.25 853 LYS A O 1
ATOM 6562 N N . THR A 1 854 ? -11.352 17.016 21.623 1.00 97.12 854 THR A N 1
ATOM 6563 C CA . THR A 1 854 ? -10.356 15.934 21.553 1.00 97.12 854 THR A CA 1
ATOM 6564 C C . THR A 1 854 ? -9.368 16.193 20.424 1.00 97.12 854 THR A C 1
ATOM 6566 O O . THR A 1 854 ? -8.163 16.156 20.652 1.00 97.12 854 THR A O 1
ATOM 6569 N N . LEU A 1 855 ? -9.863 16.526 19.229 1.00 97.25 855 LEU A N 1
ATOM 6570 C CA . LEU A 1 855 ? -9.014 16.767 18.062 1.00 97.25 855 LEU A CA 1
ATOM 6571 C C . LEU A 1 855 ? -8.330 18.148 18.110 1.00 97.25 855 LEU A C 1
ATOM 6573 O O . LEU A 1 855 ? -7.164 18.258 17.743 1.00 97.25 855 LEU A O 1
ATOM 6577 N N . GLU A 1 856 ? -8.978 19.187 18.654 1.00 95.94 856 GLU A N 1
ATOM 6578 C CA . GLU A 1 856 ? -8.317 20.457 19.010 1.00 95.94 856 GLU A CA 1
ATOM 6579 C C . GLU A 1 856 ? -7.077 20.228 19.891 1.00 95.94 856 GLU A C 1
ATOM 6581 O O . GLU A 1 856 ? -6.002 20.754 19.595 1.00 95.94 856 GLU A O 1
ATOM 6586 N N . TRP A 1 857 ? -7.213 19.416 20.944 1.00 95.44 857 TRP A N 1
ATOM 6587 C CA . TRP A 1 857 ? -6.113 19.091 21.849 1.00 95.44 857 TRP A CA 1
ATOM 6588 C C . TRP A 1 857 ? -5.070 18.162 21.208 1.00 95.44 857 TRP A C 1
ATOM 6590 O O . TRP A 1 857 ? -3.875 18.421 21.334 1.00 95.44 857 TRP A O 1
ATOM 6600 N N . ALA A 1 858 ? -5.494 17.131 20.468 1.00 95.00 858 ALA A N 1
ATOM 6601 C CA . ALA A 1 858 ? -4.599 16.187 19.794 1.00 95.00 858 ALA A CA 1
ATOM 6602 C C . ALA A 1 858 ? -3.598 16.894 18.867 1.00 95.00 858 ALA A C 1
ATOM 6604 O O . ALA A 1 858 ? -2.427 16.517 18.817 1.00 95.00 858 ALA A O 1
ATOM 6605 N N . PHE A 1 859 ? -4.043 17.953 18.181 1.00 95.06 859 PHE A N 1
ATOM 6606 C CA . PHE A 1 859 ? -3.208 18.777 17.307 1.00 95.06 859 PHE A CA 1
ATOM 6607 C C . PHE A 1 859 ? -2.521 19.970 18.006 1.00 95.06 859 PHE A C 1
ATOM 6609 O O . PHE A 1 859 ? -2.039 20.873 17.319 1.00 95.06 859 PHE A O 1
ATOM 6616 N N . THR A 1 860 ? -2.479 20.015 19.343 1.00 91.69 860 THR A N 1
ATOM 6617 C CA . THR A 1 860 ? -1.757 21.051 20.105 1.00 91.69 860 THR A CA 1
ATOM 6618 C C . THR A 1 860 ? -0.269 20.674 20.235 1.00 91.69 860 THR A C 1
ATOM 6620 O O . THR A 1 860 ? 0.020 19.678 20.906 1.00 91.69 860 THR A O 1
ATOM 6623 N N . PRO A 1 861 ? 0.675 21.443 19.642 1.00 89.00 861 PRO A N 1
ATOM 6624 C CA . PRO A 1 861 ? 2.090 21.062 19.566 1.00 89.00 861 PRO A CA 1
ATOM 6625 C C . PRO A 1 861 ? 2.829 21.029 20.907 1.00 89.00 861 PRO A C 1
ATOM 6627 O O . PRO A 1 861 ? 2.505 21.793 21.818 1.00 89.00 861 PRO A O 1
ATOM 6630 N N . ASP A 1 862 ? 3.881 20.207 20.989 1.00 81.75 862 ASP A N 1
ATOM 6631 C CA . ASP A 1 862 ? 4.790 20.143 22.139 1.00 81.75 862 ASP A CA 1
ATOM 6632 C C . ASP A 1 862 ? 5.866 21.254 22.055 1.00 81.75 862 ASP A C 1
ATOM 6634 O O . ASP A 1 862 ? 6.773 21.178 21.219 1.00 81.75 862 ASP A O 1
ATOM 6638 N N . PRO A 1 863 ? 5.834 22.286 22.925 1.00 81.69 863 PRO A N 1
ATOM 6639 C CA . PRO A 1 863 ? 6.828 23.360 22.932 1.00 81.69 863 PRO A CA 1
ATOM 6640 C C . PRO A 1 863 ? 8.219 22.904 23.411 1.00 81.69 863 PRO A C 1
ATOM 6642 O O . PRO A 1 863 ? 9.188 23.649 23.262 1.00 81.69 863 PRO A O 1
ATOM 6645 N N . GLU A 1 864 ? 8.337 21.707 23.989 1.00 76.00 864 GLU A N 1
ATOM 6646 C CA . GLU A 1 864 ? 9.569 21.130 24.536 1.00 76.00 864 GLU A CA 1
ATOM 6647 C C . GLU A 1 864 ? 10.075 19.922 23.713 1.00 76.00 864 GLU A C 1
ATOM 6649 O O . GLU A 1 864 ? 11.076 19.308 24.087 1.00 76.00 864 GLU A O 1
ATOM 6654 N N . TYR A 1 865 ? 9.474 19.641 22.546 1.00 74.56 865 TYR A N 1
ATOM 6655 C CA . TYR A 1 865 ? 9.726 18.482 21.666 1.00 74.56 865 TYR A CA 1
ATOM 6656 C C . TYR A 1 865 ? 11.208 18.081 21.503 1.00 74.56 865 TYR A C 1
ATOM 6658 O O . TYR A 1 865 ? 11.573 16.915 21.673 1.00 74.56 865 TYR A O 1
ATOM 6666 N N . TYR A 1 866 ? 12.103 19.037 21.227 1.00 72.69 866 TYR A N 1
ATOM 6667 C CA . TYR A 1 866 ? 13.542 18.763 21.056 1.00 72.69 866 TYR A CA 1
ATOM 6668 C C . TYR A 1 866 ? 14.242 18.320 22.349 1.00 72.69 866 TYR A C 1
ATOM 6670 O O . TYR A 1 866 ? 15.177 17.517 22.299 1.00 72.69 866 TYR A O 1
ATOM 6678 N N . SER A 1 867 ? 13.773 18.805 23.502 1.00 68.94 867 SER A N 1
ATOM 6679 C CA . SER A 1 867 ? 14.241 18.388 24.828 1.00 68.94 867 SER A CA 1
ATOM 6680 C C . SER A 1 867 ? 13.845 16.940 25.120 1.00 68.94 867 SER A C 1
ATOM 6682 O O . SER A 1 867 ? 14.640 16.197 25.696 1.00 68.94 867 SER A O 1
ATOM 6684 N N . HIS A 1 868 ? 12.651 16.525 24.684 1.00 64.81 868 HIS A N 1
ATOM 6685 C CA . HIS A 1 868 ? 12.155 15.154 24.823 1.00 64.81 868 HIS A CA 1
ATOM 6686 C C . HIS A 1 868 ? 12.852 14.179 23.865 1.00 64.81 868 HIS A C 1
ATOM 6688 O O . HIS A 1 868 ? 13.295 13.112 24.288 1.00 64.81 868 HIS A O 1
ATOM 6694 N N . CYS A 1 869 ? 13.048 14.568 22.602 1.00 55.78 869 CYS A N 1
ATOM 6695 C CA . CYS A 1 869 ? 13.697 13.725 21.591 1.00 55.78 869 CYS A CA 1
ATOM 6696 C C . CYS A 1 869 ? 15.211 13.523 21.809 1.00 55.78 869 CYS A C 1
ATOM 6698 O O . CYS A 1 869 ? 15.832 12.720 21.112 1.00 55.78 869 CYS A O 1
ATOM 6700 N N . GLY A 1 870 ? 15.841 14.271 22.724 1.00 46.50 870 GLY A N 1
ATOM 6701 C CA . GLY A 1 870 ? 17.288 14.211 22.970 1.00 46.50 870 GLY A CA 1
ATOM 6702 C C . GLY A 1 870 ? 18.151 14.725 21.806 1.00 46.50 870 GLY A C 1
ATOM 6703 O O . GLY A 1 870 ? 19.361 14.486 21.779 1.00 46.50 870 GLY A O 1
ATOM 6704 N N . VAL A 1 871 ? 17.546 15.424 20.840 1.00 41.12 871 VAL A N 1
ATOM 6705 C CA . VAL A 1 871 ? 18.221 15.936 19.642 1.00 41.12 871 VAL A CA 1
ATOM 6706 C C . VAL A 1 871 ? 18.878 17.273 19.967 1.00 41.12 871 VAL A C 1
ATOM 6708 O O . VAL A 1 871 ? 18.244 18.326 19.960 1.00 41.12 871 VAL A O 1
ATOM 6711 N N . ALA A 1 872 ? 20.184 17.240 20.229 1.00 30.52 872 ALA A N 1
ATOM 6712 C CA . ALA A 1 872 ? 20.987 18.452 20.321 1.00 30.52 872 ALA A CA 1
ATOM 6713 C C . ALA A 1 872 ? 21.066 19.127 18.939 1.00 30.52 872 ALA A C 1
ATOM 6715 O O . ALA A 1 872 ? 21.810 18.677 18.066 1.00 30.52 872 ALA A O 1
ATOM 6716 N N . VAL A 1 873 ? 20.300 20.205 18.746 1.00 31.44 873 VAL A N 1
ATOM 6717 C CA . VAL A 1 873 ? 20.289 20.993 17.504 1.00 31.44 873 VAL A CA 1
ATOM 6718 C C . VAL A 1 873 ? 21.649 21.670 17.311 1.00 31.44 873 VAL A C 1
ATOM 6720 O O . VAL A 1 873 ? 21.940 22.719 17.887 1.00 31.44 873 VAL A O 1
ATOM 6723 N N . ALA A 1 874 ? 22.498 21.055 16.491 1.00 27.27 874 ALA A N 1
ATOM 6724 C CA . ALA A 1 874 ? 23.752 21.641 16.046 1.00 27.27 874 ALA A CA 1
ATOM 6725 C C . ALA A 1 874 ? 23.460 22.719 14.990 1.00 27.27 874 ALA A C 1
ATOM 6727 O O . ALA A 1 874 ? 23.290 22.419 13.811 1.00 27.27 874 ALA A O 1
ATOM 6728 N N . VAL A 1 875 ? 23.389 23.979 15.425 1.00 27.45 875 VAL A N 1
ATOM 6729 C CA . VAL A 1 875 ? 23.297 25.134 14.522 1.00 27.45 875 VAL A CA 1
ATOM 6730 C C . VAL A 1 875 ? 24.627 25.273 13.773 1.00 27.45 875 VAL A C 1
ATOM 6732 O O . VAL A 1 875 ? 25.636 25.655 14.366 1.00 27.45 875 VAL A O 1
ATOM 6735 N N . ASP A 1 876 ? 24.634 24.937 12.483 1.00 28.80 876 ASP A N 1
ATOM 6736 C CA . ASP A 1 876 ? 25.831 24.986 11.635 1.00 28.80 876 ASP A CA 1
ATOM 6737 C C . ASP A 1 876 ? 26.166 26.432 11.221 1.00 28.80 876 ASP A C 1
ATOM 6739 O O . ASP A 1 876 ? 25.679 26.949 10.213 1.00 28.80 876 ASP A O 1
ATOM 6743 N N . ASP A 1 877 ? 27.022 27.100 12.005 1.00 26.73 877 ASP A N 1
ATOM 6744 C CA . ASP A 1 877 ? 27.804 28.253 11.533 1.00 26.73 877 ASP A CA 1
ATOM 6745 C C . ASP A 1 877 ? 28.800 27.751 10.476 1.00 26.73 877 ASP A C 1
ATOM 6747 O O . ASP A 1 877 ? 29.930 27.366 10.792 1.00 26.73 877 ASP A O 1
ATOM 6751 N N . GLY A 1 878 ? 28.317 27.689 9.229 1.00 32.25 878 GLY A N 1
ATOM 6752 C CA . GLY A 1 878 ? 28.866 26.907 8.119 1.00 32.25 878 GLY A CA 1
ATOM 6753 C C . GLY A 1 878 ? 30.355 27.113 7.852 1.00 32.25 878 GLY A C 1
ATOM 6754 O O . GLY A 1 878 ? 30.755 27.907 6.990 1.00 32.25 878 GLY A O 1
ATOM 6755 N N . ARG A 1 879 ? 31.206 26.375 8.579 1.00 29.19 879 ARG A N 1
ATOM 6756 C CA . ARG A 1 879 ? 32.660 26.560 8.503 1.00 29.19 879 ARG A CA 1
ATOM 6757 C C . ARG A 1 879 ? 33.521 25.358 8.916 1.00 29.19 879 ARG A C 1
ATOM 6759 O O . ARG A 1 879 ? 34.556 25.551 9.557 1.00 29.19 879 ARG A O 1
ATOM 6766 N N . ARG A 1 880 ? 33.200 24.149 8.425 1.00 26.86 880 ARG A N 1
ATOM 6767 C CA . ARG A 1 880 ? 34.197 23.204 7.849 1.00 26.86 880 ARG A CA 1
ATOM 6768 C C . ARG A 1 880 ? 33.575 21.929 7.274 1.00 26.86 880 ARG A C 1
ATOM 6770 O O . ARG A 1 880 ? 32.790 21.262 7.933 1.00 26.86 880 ARG A O 1
ATOM 6777 N N . LYS A 1 881 ? 34.064 21.520 6.100 1.00 34.72 881 LYS A N 1
ATOM 6778 C CA . LYS A 1 881 ? 34.086 20.100 5.726 1.00 34.72 881 LYS A CA 1
ATOM 6779 C C . LYS A 1 881 ? 35.177 19.411 6.549 1.00 34.72 881 LYS A C 1
ATOM 6781 O O . LYS A 1 881 ? 36.283 19.944 6.615 1.00 34.72 881 LYS A O 1
ATOM 6786 N N . ASP A 1 882 ? 34.843 18.299 7.199 1.00 28.14 882 ASP A N 1
ATOM 6787 C CA . ASP A 1 882 ? 35.496 16.988 7.024 1.00 28.14 882 ASP A CA 1
ATOM 6788 C C . ASP A 1 882 ? 35.064 16.003 8.131 1.00 28.14 882 ASP A C 1
ATOM 6790 O O . ASP A 1 882 ? 34.983 16.361 9.300 1.00 28.14 882 ASP A O 1
ATOM 6794 N N . GLN A 1 883 ? 34.828 14.744 7.741 1.00 30.34 883 GLN A N 1
ATOM 6795 C CA . GLN A 1 883 ? 34.593 13.565 8.598 1.00 30.34 883 GLN A CA 1
ATOM 6796 C C . GLN A 1 883 ? 33.471 13.646 9.660 1.00 30.34 883 GLN A C 1
ATOM 6798 O O . GLN A 1 883 ? 33.704 13.952 10.826 1.00 30.34 883 GLN A O 1
ATOM 6803 N N . VAL A 1 884 ? 32.279 13.148 9.301 1.00 26.25 884 VAL A N 1
ATOM 6804 C CA . VAL A 1 884 ? 31.297 12.624 10.271 1.00 26.25 884 VAL A CA 1
ATOM 6805 C C . VAL A 1 884 ? 31.051 11.142 9.985 1.00 26.25 884 VAL A C 1
ATOM 6807 O O . VAL A 1 884 ? 30.243 10.777 9.134 1.00 26.25 884 VAL A O 1
ATOM 6810 N N . THR A 1 885 ? 31.740 10.257 10.709 1.00 28.69 885 THR A N 1
ATOM 6811 C CA . THR A 1 885 ? 31.453 8.811 10.715 1.00 28.69 885 THR A CA 1
ATOM 6812 C C . THR A 1 885 ? 30.248 8.527 11.615 1.00 28.69 885 THR A C 1
ATOM 6814 O O . THR A 1 885 ? 30.382 8.022 12.732 1.00 28.69 885 THR A O 1
ATOM 6817 N N . GLY A 1 886 ? 29.064 8.924 11.149 1.00 24.19 886 GLY A N 1
ATOM 6818 C CA . GLY A 1 886 ? 27.810 8.857 11.897 1.00 24.19 886 GLY A CA 1
ATOM 6819 C C . GLY A 1 886 ? 27.225 7.448 11.978 1.00 24.19 886 GLY A C 1
ATOM 6820 O O . GLY A 1 886 ? 26.280 7.140 11.265 1.00 24.19 886 GLY A O 1
ATOM 6821 N N . ASN A 1 887 ? 27.751 6.600 12.868 1.00 28.62 887 ASN A N 1
ATOM 6822 C CA . ASN A 1 887 ? 27.096 5.339 13.226 1.00 28.62 887 ASN A CA 1
ATOM 6823 C C . ASN A 1 887 ? 27.019 5.158 14.750 1.00 28.62 887 ASN A C 1
ATOM 6825 O O . ASN A 1 887 ? 27.818 4.456 15.372 1.00 28.62 887 ASN A O 1
ATOM 6829 N N . ARG A 1 888 ? 26.033 5.825 15.356 1.00 23.41 888 ARG A N 1
ATOM 6830 C CA . ARG A 1 888 ? 25.516 5.494 16.686 1.00 23.41 888 ARG A CA 1
ATOM 6831 C C . ARG A 1 888 ? 24.017 5.285 16.568 1.00 23.41 888 ARG A C 1
ATOM 6833 O O . ARG A 1 888 ? 23.268 6.243 16.408 1.00 23.41 888 ARG A O 1
ATOM 6840 N N . SER A 1 889 ? 23.599 4.032 16.684 1.00 24.97 889 SER A N 1
ATOM 6841 C CA . SER A 1 889 ? 22.211 3.678 16.938 1.00 24.97 889 SER A CA 1
ATOM 6842 C C . SER A 1 889 ? 21.777 4.303 18.262 1.00 24.97 889 SER A C 1
ATOM 6844 O O . SER A 1 889 ? 22.112 3.818 19.345 1.00 24.97 889 SER A O 1
ATOM 6846 N N . VAL A 1 890 ? 21.030 5.405 18.183 1.00 24.61 890 VAL A N 1
ATOM 6847 C CA . VAL A 1 890 ? 20.300 5.927 19.335 1.00 24.61 890 VAL A CA 1
ATOM 6848 C C . VAL A 1 890 ? 19.205 4.914 19.639 1.00 24.61 890 VAL A C 1
ATOM 6850 O O . VAL A 1 890 ? 18.123 4.946 19.060 1.00 24.61 890 VAL A O 1
ATOM 6853 N N . LYS A 1 891 ? 19.491 3.989 20.561 1.00 23.59 891 LYS A N 1
ATO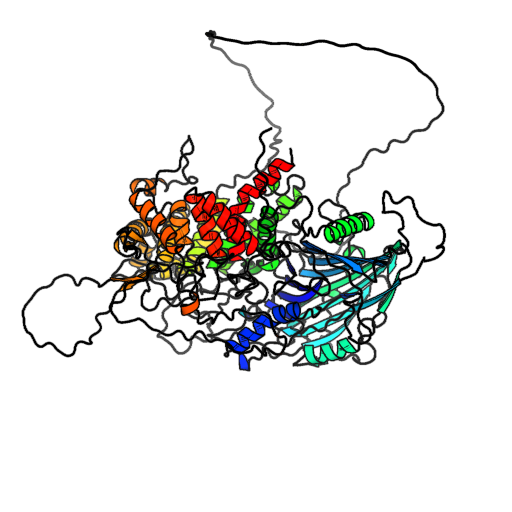M 6854 C CA . LYS A 1 891 ? 18.418 3.429 21.373 1.00 23.59 891 LYS A CA 1
ATOM 6855 C C . LYS A 1 891 ? 17.793 4.620 22.086 1.00 23.59 891 LYS A C 1
ATOM 6857 O O . LYS A 1 891 ? 18.429 5.187 22.976 1.00 23.59 891 LYS A O 1
ATOM 6862 N N . VAL A 1 892 ? 16.567 4.974 21.708 1.00 27.66 892 VAL A N 1
ATOM 6863 C CA . VAL A 1 892 ? 15.661 5.626 22.649 1.00 27.66 892 VAL A CA 1
ATOM 6864 C C . VAL A 1 892 ? 15.530 4.629 23.791 1.00 27.66 892 VAL A C 1
ATOM 6866 O O . VAL A 1 892 ? 14.881 3.594 23.668 1.00 27.66 892 VAL A O 1
ATOM 6869 N N . ALA A 1 893 ? 16.275 4.869 24.866 1.00 23.33 893 ALA A N 1
ATOM 6870 C CA . ALA A 1 893 ? 16.031 4.163 26.101 1.00 23.33 893 ALA A CA 1
ATOM 6871 C C . ALA A 1 893 ? 14.659 4.647 26.559 1.00 23.33 893 ALA A C 1
ATOM 6873 O O . ALA A 1 893 ? 14.530 5.818 26.915 1.00 23.33 893 ALA A O 1
ATOM 6874 N N . GLN A 1 894 ? 13.657 3.766 26.506 1.00 30.78 894 GLN A N 1
ATOM 6875 C CA . GLN A 1 894 ? 12.365 3.982 27.147 1.00 30.78 894 GLN A CA 1
ATOM 6876 C C . GLN A 1 894 ? 12.634 4.197 28.636 1.00 30.78 894 GLN A C 1
ATOM 6878 O O . GLN A 1 894 ? 12.728 3.254 29.420 1.00 30.78 894 GLN A O 1
ATOM 6883 N N . SER A 1 895 ? 12.860 5.449 29.030 1.00 25.52 895 SER A N 1
ATOM 6884 C CA . SER A 1 895 ? 12.937 5.790 30.433 1.00 25.52 895 SER A CA 1
ATOM 6885 C C . SER A 1 895 ? 11.505 5.848 30.920 1.00 25.52 895 SER A C 1
ATOM 6887 O O . SER A 1 895 ? 10.843 6.875 30.764 1.00 25.52 895 SER A O 1
ATOM 6889 N N . GLU A 1 896 ? 11.051 4.748 31.517 1.00 32.69 896 GLU A N 1
ATOM 6890 C CA . GLU A 1 896 ? 9.911 4.734 32.424 1.00 32.69 896 GLU A CA 1
ATOM 6891 C C . GLU A 1 896 ? 10.174 5.740 33.549 1.00 32.69 896 GLU A C 1
ATOM 6893 O O . GLU A 1 896 ? 10.710 5.449 34.617 1.00 32.69 896 GLU A O 1
ATOM 6898 N N . LYS A 1 897 ? 9.837 6.991 33.262 1.00 28.56 897 LYS A N 1
ATOM 6899 C CA . LYS A 1 897 ? 9.832 8.100 34.198 1.00 28.56 897 LYS A CA 1
ATOM 6900 C C . LYS A 1 897 ? 8.423 8.645 34.260 1.00 28.56 897 LYS A C 1
ATOM 6902 O O . LYS A 1 897 ? 8.193 9.837 34.048 1.00 28.56 897 LYS A O 1
ATOM 6907 N N . GLN A 1 898 ? 7.511 7.755 34.665 1.00 32.88 898 GLN A N 1
ATOM 6908 C CA . GLN A 1 898 ? 6.397 8.157 35.511 1.00 32.88 898 GLN A CA 1
ATOM 6909 C C . GLN A 1 898 ? 6.974 9.053 36.613 1.00 32.88 898 GLN A C 1
ATOM 6911 O O . GLN A 1 898 ? 7.590 8.578 37.570 1.00 32.88 898 GLN A O 1
ATOM 6916 N N . HIS A 1 899 ? 6.830 10.366 36.455 1.00 28.31 899 HIS A N 1
ATOM 6917 C CA . HIS A 1 899 ? 7.177 11.299 37.507 1.00 28.31 899 HIS A CA 1
ATOM 6918 C C . HIS A 1 899 ? 6.102 11.147 38.579 1.00 28.31 899 HIS A C 1
ATOM 6920 O O . HIS A 1 899 ? 5.076 11.816 38.539 1.00 28.31 899 HIS A O 1
ATOM 6926 N N . HIS A 1 900 ? 6.351 10.242 39.530 1.00 29.61 900 HIS A N 1
ATOM 6927 C CA . HIS A 1 900 ? 5.593 10.072 40.771 1.00 29.61 900 HIS A CA 1
ATOM 6928 C C . HIS A 1 900 ? 5.827 11.285 41.696 1.00 29.61 900 HIS A C 1
ATOM 6930 O O . HIS A 1 900 ? 6.392 11.203 42.782 1.00 29.61 900 HIS A O 1
ATOM 6936 N N . ASN A 1 901 ? 5.441 12.454 41.192 1.00 28.86 901 ASN A N 1
ATOM 6937 C CA . ASN A 1 901 ? 5.513 13.771 41.798 1.00 28.86 901 ASN A CA 1
ATOM 6938 C C . ASN A 1 901 ? 4.357 14.605 41.237 1.00 28.86 901 ASN A C 1
ATOM 6940 O O . ASN A 1 901 ? 3.896 14.383 40.121 1.00 28.86 901 ASN A O 1
ATOM 6944 N N . THR A 1 902 ? 3.905 15.598 41.995 1.00 32.41 902 THR A N 1
ATOM 6945 C CA . THR A 1 902 ? 2.708 16.410 41.712 1.00 32.41 902 THR A CA 1
ATOM 6946 C C . THR A 1 902 ? 2.911 17.478 40.622 1.00 32.41 902 THR A C 1
ATOM 6948 O O . THR A 1 902 ? 2.434 18.609 40.734 1.00 32.41 902 THR A O 1
ATOM 6951 N N . ALA A 1 903 ? 3.617 17.123 39.547 1.00 41.06 903 ALA A N 1
ATOM 6952 C CA . ALA A 1 903 ? 3.709 17.930 38.337 1.00 41.06 903 ALA A CA 1
ATOM 6953 C C . ALA A 1 903 ? 2.339 18.021 37.640 1.00 41.06 903 ALA A C 1
ATOM 6955 O O . ALA A 1 903 ? 1.529 17.093 37.687 1.00 41.06 903 ALA A O 1
ATOM 6956 N N . LYS A 1 904 ? 2.069 19.154 36.986 1.00 54.41 904 LYS A N 1
ATOM 6957 C CA . LYS A 1 904 ? 0.863 19.316 36.163 1.00 54.41 904 LYS A CA 1
ATOM 6958 C C . LYS A 1 904 ? 0.959 18.408 34.933 1.00 54.41 904 LYS A C 1
ATOM 6960 O O . LYS A 1 904 ? 2.047 18.241 34.390 1.00 54.41 904 LYS A O 1
ATOM 6965 N N . ARG A 1 905 ? -0.179 17.874 34.473 1.00 61.94 905 ARG A N 1
ATOM 6966 C CA . ARG A 1 905 ? -0.265 17.226 33.152 1.00 61.94 905 ARG A CA 1
ATOM 6967 C C . ARG A 1 905 ? 0.153 18.231 32.061 1.00 61.94 905 ARG A C 1
ATOM 6969 O O . ARG A 1 905 ? -0.140 19.420 32.234 1.00 61.94 905 ARG A O 1
ATOM 6976 N N . PRO A 1 906 ? 0.820 17.796 30.977 1.00 71.19 906 PRO A N 1
ATOM 6977 C CA . PRO A 1 906 ? 1.129 18.676 29.856 1.00 71.19 906 PRO A CA 1
ATOM 6978 C C . PRO A 1 906 ? -0.168 19.201 29.231 1.00 71.19 906 PRO A C 1
ATOM 6980 O O . PRO A 1 906 ? -1.156 18.477 29.134 1.00 71.19 906 PRO A O 1
ATOM 6983 N N . ILE A 1 907 ? -0.162 20.470 28.818 1.00 84.94 907 ILE A N 1
ATOM 6984 C CA . ILE A 1 907 ? -1.305 21.104 28.135 1.00 84.94 907 ILE A CA 1
ATOM 6985 C C . ILE A 1 907 ? -1.381 20.731 26.645 1.00 84.94 907 ILE A C 1
ATOM 6987 O O . ILE A 1 907 ? -2.395 20.986 26.005 1.00 84.94 907 ILE A O 1
ATOM 6991 N N . TYR A 1 908 ? -0.315 20.124 26.125 1.00 85.62 908 TYR A N 1
ATOM 6992 C CA . TYR A 1 908 ? -0.093 19.699 24.746 1.00 85.62 908 TYR A CA 1
ATOM 6993 C C . TYR A 1 908 ? -0.145 18.171 24.621 1.00 85.62 908 TYR A C 1
ATOM 6995 O O . TYR A 1 908 ? -0.008 17.459 25.621 1.00 85.62 908 TYR A O 1
ATOM 7003 N N . ASN A 1 909 ? -0.297 17.665 23.397 1.00 89.56 909 ASN A N 1
ATOM 7004 C CA . ASN A 1 909 ? -0.228 16.233 23.123 1.00 89.56 909 ASN A CA 1
ATOM 7005 C C . ASN A 1 909 ? 1.233 15.784 22.950 1.00 89.56 909 ASN A C 1
ATOM 7007 O O . ASN A 1 909 ? 1.935 16.284 22.077 1.00 89.56 909 ASN A O 1
ATOM 7011 N N . THR A 1 910 ? 1.693 14.811 23.743 1.00 86.38 910 THR A N 1
ATOM 7012 C CA . THR A 1 910 ? 3.057 14.258 23.612 1.00 86.38 910 THR A CA 1
ATOM 7013 C C . THR A 1 910 ? 3.225 13.349 22.391 1.00 86.38 910 THR A C 1
ATOM 7015 O O . THR A 1 910 ? 4.354 13.071 22.010 1.00 86.38 910 THR A O 1
ATOM 7018 N N . GLY A 1 911 ? 2.128 12.913 21.759 1.00 88.56 911 GLY A N 1
ATOM 7019 C CA . GLY A 1 911 ? 2.144 12.243 20.454 1.00 88.56 911 GLY A CA 1
ATOM 7020 C C . GLY A 1 911 ? 2.318 13.201 19.266 1.00 88.56 911 GLY A C 1
ATOM 7021 O O . GLY A 1 911 ? 2.273 12.766 18.119 1.00 88.56 911 GLY A O 1
ATOM 7022 N N . TYR A 1 912 ? 2.487 14.508 19.503 1.00 92.00 912 TYR A N 1
ATOM 7023 C CA . TYR A 1 912 ? 2.686 15.502 18.449 1.00 92.00 912 TYR A CA 1
ATOM 7024 C C . TYR A 1 912 ? 4.172 15.692 18.118 1.00 92.00 912 TYR A C 1
ATOM 7026 O O . TYR A 1 912 ? 4.988 15.988 18.990 1.00 92.00 912 TYR A O 1
ATOM 7034 N N . ALA A 1 913 ? 4.522 15.574 16.839 1.00 91.50 913 ALA A N 1
ATOM 7035 C CA . ALA A 1 913 ? 5.867 15.792 16.337 1.00 91.50 913 ALA A CA 1
ATOM 7036 C C . ALA A 1 913 ? 6.082 17.258 15.919 1.00 91.50 913 ALA A C 1
ATOM 7038 O O . ALA A 1 913 ? 5.447 17.773 14.993 1.00 91.50 913 ALA A O 1
ATOM 7039 N N . GLY A 1 914 ? 7.033 17.916 16.587 1.00 89.88 914 GLY A N 1
ATOM 7040 C CA . GLY A 1 914 ? 7.398 19.314 16.357 1.00 89.88 914 GLY A CA 1
ATOM 7041 C C . GLY A 1 914 ? 6.731 20.309 17.314 1.00 89.88 914 GLY A C 1
ATOM 7042 O O . GLY A 1 914 ? 5.738 20.026 17.980 1.00 89.88 914 GLY A O 1
ATOM 7043 N N . THR A 1 915 ? 7.295 21.512 17.346 1.00 89.12 915 THR A N 1
ATOM 7044 C CA . THR A 1 915 ? 6.849 22.671 18.136 1.00 89.12 915 THR A CA 1
ATOM 7045 C C . THR A 1 915 ? 5.709 23.464 17.491 1.00 89.12 915 THR A C 1
ATOM 7047 O O . THR A 1 915 ? 5.224 24.430 18.079 1.00 89.12 915 THR A O 1
ATOM 7050 N N . GLY A 1 916 ? 5.279 23.093 16.280 1.00 88.69 916 GLY A N 1
ATOM 7051 C CA . GLY A 1 916 ? 4.290 23.851 15.506 1.00 88.69 916 GLY A CA 1
ATOM 7052 C C . GLY A 1 916 ? 4.908 24.985 14.682 1.00 88.69 916 GLY A C 1
ATOM 7053 O O . GLY A 1 916 ? 4.212 25.923 14.301 1.00 88.69 916 GLY A O 1
ATOM 7054 N N . THR A 1 917 ? 6.221 24.925 14.437 1.00 89.12 917 THR A N 1
ATOM 7055 C CA . THR A 1 917 ? 6.967 25.912 13.630 1.00 89.12 917 THR A CA 1
ATOM 7056 C C . THR A 1 917 ? 7.686 25.287 12.432 1.00 89.12 917 THR A C 1
ATOM 7058 O O . THR A 1 917 ? 8.101 25.988 11.509 1.00 89.12 917 THR A O 1
ATOM 7061 N N . GLU A 1 918 ? 7.808 23.964 12.435 1.00 92.12 918 GLU A N 1
ATOM 7062 C CA . GLU A 1 918 ? 8.468 23.141 11.433 1.00 92.12 918 GLU A CA 1
ATOM 7063 C C . GLU A 1 918 ? 7.553 22.911 10.223 1.00 92.12 918 GLU A C 1
ATOM 7065 O O . GLU A 1 918 ? 6.356 22.684 10.398 1.00 92.12 918 GLU A O 1
ATOM 7070 N N . PRO A 1 919 ? 8.069 22.903 8.983 1.00 90.75 919 PRO A N 1
ATOM 7071 C CA . PRO A 1 919 ? 7.222 22.842 7.793 1.00 90.75 919 PRO A CA 1
ATOM 7072 C C . PRO A 1 919 ? 6.343 21.590 7.700 1.00 90.75 919 PRO A C 1
ATOM 7074 O O . PRO A 1 919 ? 5.322 21.638 7.021 1.00 90.75 919 PRO A O 1
ATOM 7077 N N . LEU A 1 920 ? 6.722 20.493 8.364 1.00 92.94 920 LEU A N 1
ATOM 7078 C CA . LEU A 1 920 ? 6.007 19.216 8.387 1.00 92.94 920 LEU A CA 1
ATOM 7079 C C . LEU A 1 920 ? 5.668 18.757 9.818 1.00 92.94 920 LEU A C 1
ATOM 7081 O O . LEU A 1 920 ? 5.640 17.560 10.090 1.00 92.94 920 LEU A O 1
ATOM 7085 N N . HIS A 1 921 ? 5.388 19.684 10.740 1.00 93.75 921 HIS A N 1
ATOM 7086 C CA . HIS A 1 921 ? 4.840 19.352 12.064 1.00 93.75 921 HIS A CA 1
ATOM 7087 C C . HIS A 1 921 ? 3.450 18.672 11.968 1.00 93.75 921 HIS A C 1
ATOM 7089 O O . HIS A 1 921 ? 2.677 18.930 11.034 1.00 93.75 921 HIS A O 1
ATOM 7095 N N . GLY A 1 922 ? 3.091 17.836 12.946 1.00 94.38 922 GLY A N 1
ATOM 7096 C CA . GLY A 1 922 ? 1.815 17.104 12.976 1.00 94.38 922 GLY A CA 1
ATOM 7097 C C . GLY A 1 922 ? 1.800 15.952 13.986 1.00 94.38 922 GLY A C 1
ATOM 7098 O O . GLY A 1 922 ? 2.774 15.739 14.696 1.00 94.38 922 GLY A O 1
ATOM 7099 N N . LEU A 1 923 ? 0.703 15.188 14.052 1.00 94.19 923 LEU A N 1
ATOM 7100 C CA . LEU A 1 923 ? 0.657 13.955 14.855 1.00 94.19 923 LEU A CA 1
ATOM 7101 C C . LEU A 1 923 ? 1.724 12.950 14.389 1.00 94.19 923 LEU A C 1
ATOM 7103 O O . LEU A 1 923 ? 1.900 12.740 13.188 1.00 94.19 923 LEU A O 1
ATOM 7107 N N . GLY A 1 924 ? 2.390 12.313 15.348 1.00 89.25 924 GLY A N 1
ATOM 7108 C CA . GLY A 1 924 ? 3.280 11.170 15.168 1.00 89.25 924 GLY A CA 1
ATOM 7109 C C . GLY A 1 924 ? 2.816 9.978 16.011 1.00 89.25 924 GLY A C 1
ATOM 7110 O O . GLY A 1 924 ? 1.617 9.718 16.111 1.00 89.25 924 GLY A O 1
ATOM 7111 N N . SER A 1 925 ? 3.763 9.262 16.617 1.00 84.56 925 SER A N 1
ATOM 7112 C CA . SER A 1 925 ? 3.532 8.189 17.594 1.00 84.56 925 SER A CA 1
ATOM 7113 C C . SER A 1 925 ? 4.793 8.003 18.455 1.00 84.56 925 SER A C 1
ATOM 7115 O O . SER A 1 925 ? 5.897 8.322 18.008 1.00 84.56 925 SER A O 1
ATOM 7117 N N . ASP A 1 926 ? 4.651 7.442 19.660 1.00 78.00 926 ASP A N 1
ATOM 7118 C CA . ASP A 1 926 ? 5.774 6.988 20.498 1.00 78.00 926 ASP A CA 1
ATOM 7119 C C . ASP A 1 926 ? 6.617 5.907 19.771 1.00 78.00 926 ASP A C 1
ATOM 7121 O O . ASP A 1 926 ? 7.803 5.730 20.067 1.00 78.00 926 ASP A O 1
ATOM 7125 N N . HIS A 1 927 ? 6.020 5.213 18.791 1.00 69.38 927 HIS A N 1
ATOM 7126 C CA . HIS A 1 927 ? 6.592 4.094 18.044 1.00 69.38 927 HIS A CA 1
ATOM 7127 C C . HIS A 1 927 ? 7.704 4.482 17.050 1.00 69.38 927 HIS A C 1
ATOM 7129 O O . HIS A 1 927 ? 8.692 3.750 16.896 1.00 69.38 927 HIS A O 1
ATOM 7135 N N . SER A 1 928 ? 7.568 5.607 16.330 1.00 73.50 928 SER A N 1
ATOM 7136 C CA . SER A 1 928 ? 8.551 6.022 15.313 1.00 73.50 928 SER A CA 1
ATOM 7137 C C . SER A 1 928 ? 8.678 7.551 15.160 1.00 73.50 928 SER A C 1
ATOM 7139 O O . SER A 1 928 ? 7.681 8.269 15.223 1.00 73.50 928 SER A O 1
ATOM 7141 N N . PRO A 1 929 ? 9.911 8.078 14.981 1.00 76.88 929 PRO A N 1
ATOM 7142 C CA . PRO A 1 929 ? 10.187 9.509 15.090 1.00 76.88 929 PRO A CA 1
ATOM 7143 C C . PRO A 1 929 ? 9.794 10.300 13.838 1.00 76.88 929 PRO A C 1
ATOM 7145 O O . PRO A 1 929 ? 10.123 9.914 12.713 1.00 76.88 929 PRO A O 1
ATOM 7148 N N . GLY A 1 930 ? 9.208 11.476 14.058 1.00 88.44 930 GLY A N 1
ATOM 7149 C CA . GLY A 1 930 ? 8.725 12.375 13.009 1.00 88.44 930 GLY A CA 1
ATOM 7150 C C . GLY A 1 930 ? 7.199 12.409 12.936 1.00 88.44 930 GLY A C 1
ATOM 7151 O O . GLY A 1 930 ? 6.509 11.694 13.662 1.00 88.44 930 GLY A O 1
ATOM 7152 N N . SER A 1 931 ? 6.670 13.261 12.061 1.00 92.94 931 SER A N 1
ATOM 7153 C CA . SER A 1 931 ? 5.224 13.339 11.825 1.00 92.94 931 SER A CA 1
ATOM 7154 C C . SER A 1 931 ? 4.782 12.165 10.964 1.00 92.94 931 SER A C 1
ATOM 7156 O O . SER A 1 931 ? 5.409 11.866 9.944 1.00 92.94 931 SER A O 1
ATOM 7158 N N . TRP A 1 932 ? 3.682 11.527 11.346 1.00 95.25 932 TRP A N 1
ATOM 7159 C CA . TRP A 1 932 ? 3.080 10.444 10.582 1.00 95.25 932 TRP A CA 1
ATOM 7160 C C . TRP A 1 932 ? 2.199 11.016 9.472 1.00 95.25 932 TRP A C 1
ATOM 7162 O O . TRP A 1 932 ? 1.445 11.971 9.671 1.00 95.25 932 TRP A O 1
ATOM 7172 N N . THR A 1 933 ? 2.248 10.411 8.290 1.00 96.25 933 THR A N 1
ATOM 7173 C CA . THR A 1 933 ? 1.451 10.848 7.130 1.00 96.25 933 THR A CA 1
ATOM 7174 C C . THR A 1 933 ? -0.052 10.631 7.356 1.00 96.25 933 THR A C 1
ATOM 7176 O O . THR A 1 933 ? -0.860 11.472 6.958 1.00 96.25 933 THR A O 1
ATOM 7179 N N . LEU A 1 934 ? -0.429 9.595 8.120 1.00 96.94 934 LEU A N 1
ATOM 7180 C CA . LEU A 1 934 ? -1.782 9.435 8.674 1.00 96.94 934 LEU A CA 1
ATOM 7181 C C . LEU A 1 934 ? -2.173 10.600 9.600 1.00 96.94 934 LEU A C 1
ATOM 7183 O O . LEU A 1 934 ? -3.309 11.062 9.556 1.00 96.94 934 LEU A O 1
ATOM 7187 N N . GLY A 1 935 ? -1.235 11.129 10.387 1.00 96.50 935 GLY A N 1
ATOM 7188 C CA . GLY A 1 935 ? -1.447 12.297 11.243 1.00 96.50 935 GLY A CA 1
ATOM 7189 C C . GLY A 1 935 ? -1.764 13.575 10.459 1.00 96.50 935 GLY A C 1
ATOM 7190 O O . GLY A 1 935 ? -2.660 14.334 10.834 1.00 96.50 935 GLY A O 1
ATOM 7191 N N . LEU A 1 936 ? -1.085 13.781 9.324 1.00 97.44 936 LEU A N 1
ATOM 7192 C CA . LEU A 1 936 ? -1.385 14.871 8.386 1.00 97.44 936 LEU A CA 1
ATOM 7193 C C . LEU A 1 936 ? -2.766 14.691 7.732 1.00 97.44 936 LEU A C 1
ATOM 7195 O O . LEU A 1 936 ? -3.520 15.659 7.603 1.00 97.44 936 LEU A O 1
ATOM 7199 N N . TYR A 1 937 ? -3.128 13.452 7.377 1.00 98.19 937 TYR A N 1
ATOM 7200 C CA . TYR A 1 937 ? -4.470 13.111 6.899 1.00 98.19 937 TYR A CA 1
ATOM 7201 C C . TYR A 1 937 ? -5.555 13.385 7.954 1.00 98.19 937 TYR A C 1
ATOM 7203 O O . TYR A 1 937 ? -6.577 13.989 7.619 1.00 98.19 937 TYR A O 1
ATOM 7211 N N . GLN A 1 938 ? -5.344 12.995 9.220 1.00 98.12 938 GLN A N 1
ATOM 7212 C CA . GLN A 1 938 ? -6.312 13.242 10.293 1.00 98.12 938 GLN A CA 1
ATOM 7213 C C . GLN A 1 938 ? -6.606 14.741 10.435 1.00 98.12 938 GLN A C 1
ATOM 7215 O O . GLN A 1 938 ? -7.771 15.125 10.534 1.00 98.12 938 GLN A O 1
ATOM 7220 N N . GLU A 1 939 ? -5.582 15.604 10.388 1.00 97.88 939 GLU A N 1
ATOM 7221 C CA . GLU A 1 939 ? -5.793 17.052 10.494 1.00 97.88 939 GLU A CA 1
ATOM 7222 C C . GLU A 1 939 ? -6.523 17.621 9.269 1.00 97.88 939 GLU A C 1
ATOM 7224 O O . GLU A 1 939 ? -7.426 18.450 9.410 1.00 97.88 939 GLU A O 1
ATOM 7229 N N . TRP A 1 940 ? -6.176 17.144 8.070 1.00 98.25 940 TRP A N 1
ATOM 7230 C CA . TRP A 1 940 ? -6.835 17.537 6.825 1.00 98.25 940 TRP A CA 1
ATOM 7231 C C . TRP A 1 940 ? -8.324 17.162 6.822 1.00 98.25 940 TRP A C 1
ATOM 7233 O O . TRP A 1 940 ? -9.175 18.001 6.516 1.00 98.25 940 TRP A O 1
ATOM 7243 N N . ARG A 1 941 ? -8.665 15.935 7.239 1.00 97.62 941 ARG A N 1
ATOM 7244 C CA . ARG A 1 941 ? -10.059 15.483 7.328 1.00 97.62 941 ARG A CA 1
ATOM 7245 C C . ARG A 1 941 ? -10.822 16.184 8.453 1.00 97.62 941 ARG A C 1
ATOM 7247 O O . ARG A 1 941 ? -11.964 16.589 8.240 1.00 97.62 941 ARG A O 1
ATOM 7254 N N . PHE A 1 942 ? -10.205 16.404 9.616 1.00 98.00 942 PHE A N 1
ATOM 7255 C CA . PHE A 1 942 ? -10.829 17.157 10.709 1.00 98.00 942 PHE A CA 1
ATOM 7256 C C . PHE A 1 942 ? -11.183 18.591 10.287 1.00 98.00 942 PHE A C 1
ATOM 7258 O O . PHE A 1 942 ? -12.289 19.060 10.569 1.00 98.00 942 PHE A O 1
ATOM 7265 N N . ALA A 1 943 ? -10.299 19.261 9.539 1.00 98.12 943 ALA A N 1
ATOM 7266 C CA . ALA A 1 943 ? -10.553 20.589 8.985 1.00 98.12 943 ALA A CA 1
ATOM 7267 C C . ALA A 1 943 ? -11.757 20.613 8.023 1.00 98.12 943 ALA A C 1
ATOM 7269 O O . ALA A 1 943 ? -12.584 21.520 8.090 1.00 98.12 943 ALA A O 1
ATOM 7270 N N . GLN A 1 944 ? -11.921 19.585 7.182 1.00 96.06 944 GLN A N 1
ATOM 7271 C CA . GLN A 1 944 ? -13.089 19.455 6.299 1.00 96.06 944 GLN A CA 1
ATOM 7272 C C . GLN A 1 944 ? -14.396 19.254 7.082 1.00 96.06 944 GLN A C 1
ATOM 7274 O O . GLN A 1 944 ? -15.392 19.924 6.804 1.00 96.06 944 GLN A O 1
ATOM 7279 N N . LEU A 1 945 ? -14.397 18.370 8.087 1.00 94.75 945 LEU A N 1
ATOM 7280 C CA . LEU A 1 945 ? -15.581 18.074 8.906 1.00 94.75 945 LEU A CA 1
ATOM 7281 C C . LEU A 1 945 ? -16.006 19.263 9.794 1.00 94.75 945 LEU A C 1
ATOM 7283 O O . LEU A 1 945 ? -17.199 19.476 10.023 1.00 94.75 945 LEU A O 1
ATOM 7287 N N . THR A 1 946 ? -15.047 20.072 10.253 1.00 95.44 946 THR A N 1
ATOM 7288 C CA . THR A 1 946 ? -15.295 21.321 11.003 1.00 95.44 946 THR A CA 1
ATOM 7289 C C . THR A 1 946 ? -15.503 22.553 10.115 1.00 95.44 946 THR A C 1
ATOM 7291 O O . THR A 1 946 ? -15.979 23.577 10.603 1.00 95.44 946 THR A O 1
ATOM 7294 N N . ARG A 1 947 ? -15.243 22.439 8.804 1.00 96.06 947 ARG A N 1
ATOM 7295 C CA . ARG A 1 947 ? -15.320 23.510 7.792 1.00 96.06 947 ARG A CA 1
ATOM 7296 C C . ARG A 1 947 ? -14.333 24.665 8.032 1.00 96.06 947 ARG A C 1
ATOM 7298 O O . ARG A 1 947 ? -14.681 25.827 7.825 1.00 96.06 947 ARG A O 1
ATOM 7305 N N . ASP A 1 948 ? -13.100 24.341 8.419 1.00 97.50 948 ASP A N 1
ATOM 7306 C CA . ASP A 1 948 ? -11.974 25.279 8.511 1.00 97.50 948 ASP A CA 1
ATOM 7307 C C . ASP A 1 948 ? -11.091 25.215 7.241 1.00 97.50 948 ASP A C 1
ATOM 7309 O O . ASP A 1 948 ? -10.188 24.376 7.151 1.00 97.50 948 ASP A O 1
ATOM 7313 N N . PRO A 1 949 ? -11.294 26.105 6.248 1.00 96.81 949 PRO A N 1
ATOM 7314 C CA . PRO A 1 949 ? -10.514 26.091 5.011 1.00 96.81 949 PRO A CA 1
ATOM 7315 C C . PRO A 1 949 ? -9.059 26.550 5.202 1.00 96.81 949 PRO A C 1
ATOM 7317 O O . PRO A 1 949 ? -8.209 26.237 4.367 1.00 96.81 949 PRO A O 1
ATOM 7320 N N . ALA A 1 950 ? -8.744 27.288 6.273 1.00 97.06 950 ALA A N 1
ATOM 7321 C CA . ALA A 1 950 ? -7.382 27.748 6.538 1.00 97.06 950 ALA A CA 1
ATOM 7322 C C . ALA A 1 950 ? -6.530 26.597 7.088 1.00 97.06 950 ALA A C 1
ATOM 7324 O O . ALA A 1 950 ? -5.411 26.365 6.618 1.00 97.06 950 ALA A O 1
ATOM 7325 N N . ARG A 1 951 ? -7.092 25.823 8.023 1.00 96.25 951 ARG A N 1
ATOM 7326 C CA . ARG A 1 951 ? -6.499 24.570 8.494 1.00 96.25 951 ARG A CA 1
ATOM 7327 C C . ARG A 1 951 ? -6.430 23.531 7.383 1.00 96.25 951 ARG A C 1
ATOM 7329 O O . ARG A 1 951 ? -5.385 22.900 7.237 1.00 96.25 951 ARG A O 1
ATOM 7336 N N . GLU A 1 952 ? -7.473 23.413 6.557 1.00 97.69 952 GLU A N 1
ATOM 7337 C CA . GLU A 1 952 ? -7.480 22.473 5.433 1.00 97.69 952 GLU A CA 1
ATOM 7338 C C . GLU A 1 952 ? -6.327 22.762 4.459 1.00 97.69 952 GLU A C 1
ATOM 7340 O O . GLU A 1 952 ? -5.524 21.874 4.179 1.00 97.69 952 GLU A O 1
ATOM 7345 N N . ALA A 1 953 ? -6.173 24.013 4.012 1.00 96.25 953 ALA A N 1
ATOM 7346 C CA . ALA A 1 953 ? -5.073 24.415 3.134 1.00 96.25 953 ALA A CA 1
ATOM 7347 C C . ALA A 1 953 ? -3.686 24.270 3.798 1.00 96.25 953 ALA A C 1
ATOM 7349 O O . ALA A 1 953 ? -2.682 24.041 3.119 1.00 96.25 953 ALA A O 1
ATOM 7350 N N . SER A 1 954 ? -3.601 24.384 5.127 1.00 95.12 954 SER A N 1
ATOM 7351 C CA . SER A 1 954 ? -2.357 24.157 5.870 1.00 95.12 954 SER A CA 1
ATOM 7352 C C . SER A 1 954 ? -1.986 22.671 5.969 1.00 95.12 954 SER A C 1
ATOM 7354 O O . SER A 1 954 ? -0.815 22.316 5.839 1.00 95.12 954 SER A O 1
ATOM 7356 N N . ALA A 1 955 ? -2.965 21.788 6.173 1.00 96.50 955 ALA A N 1
ATOM 7357 C CA . ALA A 1 955 ? -2.758 20.342 6.174 1.00 96.50 955 ALA A CA 1
ATOM 7358 C C . ALA A 1 955 ? -2.486 19.803 4.758 1.00 96.50 955 ALA A C 1
ATOM 7360 O O . ALA A 1 955 ? -1.549 19.032 4.576 1.00 96.50 955 ALA A O 1
ATOM 7361 N N . TRP A 1 956 ? -3.202 20.289 3.736 1.00 96.75 956 TRP A N 1
ATOM 7362 C CA . TRP A 1 956 ? -2.980 19.898 2.339 1.00 96.75 956 TRP A CA 1
ATOM 7363 C C . TRP A 1 956 ? -1.562 20.230 1.850 1.00 96.75 956 TRP A C 1
ATOM 7365 O O . TRP A 1 956 ? -0.890 19.367 1.295 1.00 96.75 956 TRP A O 1
ATOM 7375 N N . ARG A 1 957 ? -1.034 21.429 2.150 1.00 94.69 957 ARG A N 1
ATOM 7376 C CA . ARG A 1 957 ? 0.369 21.771 1.829 1.00 94.69 957 ARG A CA 1
ATOM 7377 C C . ARG A 1 957 ? 1.382 20.832 2.494 1.00 94.69 957 ARG A C 1
ATOM 7379 O O . ARG A 1 957 ? 2.407 20.536 1.886 1.00 94.69 957 ARG A O 1
ATOM 7386 N N . ARG A 1 958 ? 1.099 20.356 3.714 1.00 95.19 958 ARG A N 1
ATOM 7387 C CA . ARG A 1 958 ? 1.941 19.377 4.421 1.00 95.19 958 ARG A CA 1
ATOM 7388 C C . ARG A 1 958 ? 1.836 17.981 3.814 1.00 95.19 958 ARG A C 1
ATOM 7390 O O . ARG A 1 958 ? 2.862 17.336 3.655 1.00 95.19 958 ARG A O 1
ATOM 7397 N N . ILE A 1 959 ? 0.641 17.552 3.404 1.00 96.31 959 ILE A N 1
ATOM 7398 C CA . ILE A 1 959 ? 0.450 16.313 2.635 1.00 96.31 959 ILE A CA 1
ATOM 7399 C C . ILE A 1 959 ? 1.284 16.361 1.348 1.00 96.31 959 ILE A C 1
ATOM 7401 O O . ILE A 1 959 ? 2.107 15.476 1.143 1.00 96.31 959 ILE A O 1
ATOM 7405 N N . CYS A 1 960 ? 1.179 17.424 0.543 1.00 93.00 960 CYS A N 1
ATOM 7406 C CA . CYS A 1 960 ? 1.994 17.567 -0.669 1.00 93.00 960 CYS A CA 1
ATOM 7407 C C . CYS A 1 960 ? 3.505 17.526 -0.371 1.00 93.00 960 CYS A C 1
ATOM 7409 O O . CYS A 1 960 ? 4.241 16.803 -1.029 1.00 93.00 960 CYS A O 1
ATOM 7411 N N . ALA A 1 961 ? 3.980 18.239 0.657 1.00 90.00 961 ALA A N 1
ATOM 7412 C CA . ALA A 1 961 ? 5.405 18.268 1.007 1.00 90.00 961 ALA A CA 1
ATOM 7413 C C . ALA A 1 961 ? 5.943 16.964 1.651 1.00 90.00 961 ALA A C 1
ATOM 7415 O O . ALA A 1 961 ? 7.163 16.777 1.702 1.00 90.00 961 ALA A O 1
ATOM 7416 N N . ALA A 1 962 ? 5.061 16.076 2.125 1.00 92.62 962 ALA A N 1
ATOM 7417 C CA . ALA A 1 962 ? 5.380 14.731 2.620 1.00 92.62 962 ALA A CA 1
ATOM 7418 C C . ALA A 1 962 ? 5.211 13.624 1.557 1.00 92.62 962 ALA A C 1
ATOM 7420 O O . ALA A 1 962 ? 5.568 12.473 1.812 1.00 92.62 962 ALA A O 1
ATOM 7421 N N . MET A 1 963 ? 4.663 13.959 0.387 1.00 92.00 963 MET A N 1
ATOM 7422 C CA . MET A 1 963 ? 4.477 13.048 -0.739 1.00 92.00 963 MET A CA 1
ATOM 7423 C C . MET A 1 963 ? 5.834 12.584 -1.288 1.00 92.00 963 MET A C 1
ATOM 7425 O O . MET A 1 963 ? 6.776 13.372 -1.424 1.00 92.00 963 MET A O 1
ATOM 7429 N N . GLN A 1 964 ? 5.941 11.298 -1.616 1.00 91.69 964 GLN A N 1
ATOM 7430 C CA . GLN A 1 964 ? 7.095 10.751 -2.327 1.00 91.69 964 GLN A CA 1
ATOM 7431 C C . GLN A 1 964 ? 7.001 11.083 -3.825 1.00 91.69 964 GLN A C 1
ATOM 7433 O O . GLN A 1 964 ? 5.947 11.477 -4.323 1.00 91.69 964 GLN A O 1
ATOM 7438 N N . TRP A 1 965 ? 8.108 10.943 -4.556 1.00 88.69 965 TRP A N 1
ATOM 7439 C CA . TRP A 1 965 ? 8.203 11.405 -5.949 1.00 88.69 965 TRP A CA 1
ATOM 7440 C C . TRP A 1 965 ? 7.204 10.730 -6.905 1.00 88.69 965 TRP A C 1
ATOM 7442 O O . TRP A 1 965 ? 6.818 11.327 -7.907 1.00 88.69 965 TRP A O 1
ATOM 7452 N N . ASP A 1 966 ? 6.761 9.516 -6.574 1.00 90.06 966 ASP A N 1
ATOM 7453 C CA . ASP A 1 966 ? 5.783 8.729 -7.326 1.00 90.06 966 ASP A CA 1
ATOM 7454 C C . ASP A 1 966 ? 4.330 8.972 -6.884 1.00 90.06 966 ASP A C 1
ATOM 7456 O O . ASP A 1 966 ? 3.422 8.401 -7.473 1.00 90.06 966 ASP A O 1
ATOM 7460 N N . GLY A 1 967 ? 4.078 9.785 -5.854 1.00 92.38 967 GLY A N 1
ATOM 7461 C CA . GLY A 1 967 ? 2.743 9.989 -5.281 1.00 92.38 967 GLY A CA 1
ATOM 7462 C C . GLY A 1 967 ? 2.367 9.053 -4.123 1.00 92.38 967 GLY A C 1
ATOM 7463 O O . GLY A 1 967 ? 1.258 9.180 -3.595 1.00 92.38 967 GLY A O 1
ATOM 7464 N N . THR A 1 968 ? 3.242 8.131 -3.691 1.00 94.56 968 THR A N 1
ATOM 7465 C CA . THR A 1 968 ? 3.007 7.335 -2.467 1.00 94.56 968 THR A CA 1
ATOM 7466 C C . THR A 1 968 ? 3.501 8.053 -1.203 1.00 94.56 968 THR A C 1
ATOM 7468 O O . THR A 1 968 ? 4.011 9.175 -1.255 1.00 94.56 968 THR A O 1
ATOM 7471 N N . PHE A 1 969 ? 3.310 7.426 -0.039 1.00 95.38 969 PHE A N 1
ATOM 7472 C CA . PHE A 1 969 ? 3.638 7.992 1.270 1.00 95.38 969 PHE A CA 1
ATOM 7473 C C . PHE A 1 969 ? 4.384 6.977 2.144 1.00 95.38 969 PHE A C 1
ATOM 7475 O O . PHE A 1 969 ? 4.053 5.792 2.156 1.00 95.38 969 PHE A O 1
ATOM 7482 N N . SER A 1 970 ? 5.359 7.453 2.923 1.00 93.50 970 SER A N 1
ATOM 7483 C CA . SER A 1 970 ? 5.977 6.671 4.000 1.00 93.50 970 SER A CA 1
ATOM 7484 C C . SER A 1 970 ? 5.132 6.716 5.280 1.00 93.50 970 SER A C 1
ATOM 7486 O O . SER A 1 970 ? 4.217 7.531 5.389 1.00 93.50 970 SER A O 1
ATOM 7488 N N . GLU A 1 971 ? 5.435 5.879 6.277 1.00 93.06 971 GLU A N 1
ATOM 7489 C CA . GLU A 1 971 ? 4.787 5.956 7.603 1.00 93.06 971 GLU A CA 1
ATOM 7490 C C . GLU A 1 971 ? 5.015 7.322 8.254 1.00 93.06 971 GLU A C 1
ATOM 7492 O O . GLU A 1 971 ? 4.058 8.026 8.580 1.00 93.06 971 GLU A O 1
ATOM 7497 N N . ALA A 1 972 ? 6.286 7.707 8.384 1.00 93.31 972 ALA A N 1
ATOM 7498 C CA . ALA A 1 972 ? 6.696 8.939 9.040 1.00 93.31 972 ALA A CA 1
ATOM 7499 C C . ALA A 1 972 ? 7.750 9.699 8.225 1.00 93.31 972 ALA A C 1
ATOM 7501 O O . ALA A 1 972 ? 8.522 9.108 7.456 1.00 93.31 972 ALA A O 1
ATOM 7502 N N . VAL A 1 973 ? 7.772 11.020 8.406 1.00 92.94 973 VAL A N 1
ATOM 7503 C CA . VAL A 1 973 ? 8.722 11.952 7.786 1.00 92.94 973 VAL A CA 1
ATOM 7504 C C . VAL A 1 973 ? 9.366 12.862 8.831 1.00 92.94 973 VAL A C 1
ATOM 7506 O O . VAL A 1 973 ? 8.755 13.233 9.834 1.00 92.94 973 VAL A O 1
ATOM 7509 N N . ASP A 1 974 ? 10.613 13.256 8.583 1.00 91.25 974 ASP A N 1
ATOM 7510 C CA . ASP A 1 974 ? 11.300 14.259 9.396 1.00 91.25 974 ASP A CA 1
ATOM 7511 C C . ASP A 1 974 ? 10.616 15.632 9.272 1.00 91.25 974 ASP A C 1
ATOM 7513 O O . ASP A 1 974 ? 10.339 16.103 8.170 1.00 91.25 974 ASP A O 1
ATOM 7517 N N . VAL A 1 975 ? 10.384 16.300 10.405 1.00 91.00 975 VAL A N 1
ATOM 7518 C CA . VAL A 1 975 ? 9.549 17.514 10.492 1.00 91.00 975 VAL A CA 1
ATOM 7519 C C . VAL A 1 975 ? 10.134 18.731 9.761 1.00 91.00 975 VAL A C 1
ATOM 7521 O O . VAL A 1 975 ? 9.391 19.647 9.406 1.00 91.00 975 VAL A O 1
ATOM 7524 N N . TRP A 1 976 ? 11.449 18.744 9.514 1.00 89.00 976 TRP A N 1
ATOM 7525 C CA . TRP A 1 976 ? 12.147 19.810 8.787 1.00 89.00 976 TRP A CA 1
ATOM 7526 C C . TRP A 1 976 ? 12.389 19.465 7.327 1.00 89.00 976 TRP A C 1
ATOM 7528 O O . TRP A 1 976 ? 12.031 20.227 6.430 1.00 89.00 976 TRP A O 1
ATOM 7538 N N . SER A 1 977 ? 13.055 18.337 7.088 1.00 86.38 977 SER A N 1
ATOM 7539 C CA . SER A 1 977 ? 13.490 17.946 5.756 1.00 86.38 977 SER A CA 1
ATOM 7540 C C . SER A 1 977 ? 12.410 17.216 4.978 1.00 86.38 977 SER A C 1
ATOM 7542 O O . SER A 1 977 ? 12.515 17.175 3.761 1.00 86.38 977 SER A O 1
ATOM 7544 N N . GLY A 1 978 ? 11.403 16.612 5.612 1.00 87.31 978 GLY A N 1
ATOM 7545 C CA . GLY A 1 978 ? 10.395 15.771 4.957 1.00 87.31 978 GLY A CA 1
ATOM 7546 C C . GLY A 1 978 ? 10.927 14.466 4.367 1.00 87.31 978 GLY A C 1
ATOM 7547 O O . GLY A 1 978 ? 10.250 13.841 3.558 1.00 87.31 978 GLY A O 1
ATOM 7548 N N . LEU A 1 979 ? 12.152 14.061 4.709 1.00 86.69 979 LEU A N 1
ATOM 7549 C CA . LEU A 1 979 ? 12.681 12.763 4.302 1.00 86.69 979 LEU A CA 1
ATOM 7550 C C . LEU A 1 979 ? 12.031 11.656 5.141 1.00 86.69 979 LEU A C 1
ATOM 7552 O O . LEU A 1 979 ? 11.887 11.810 6.354 1.00 86.69 979 LEU A O 1
ATOM 7556 N N . CYS A 1 980 ? 11.701 10.524 4.510 1.00 89.44 980 CYS A N 1
ATOM 7557 C CA . CYS A 1 980 ? 11.203 9.326 5.192 1.00 89.44 980 CYS A CA 1
ATOM 7558 C C . CYS A 1 980 ? 12.114 8.946 6.378 1.00 89.44 980 CYS A C 1
ATOM 7560 O O . CYS A 1 980 ? 13.326 8.739 6.196 1.00 89.44 980 CYS A O 1
ATOM 7562 N N . THR A 1 981 ? 11.521 8.847 7.572 1.00 88.00 981 THR A N 1
ATOM 7563 C CA . THR A 1 981 ? 12.162 8.354 8.802 1.00 88.00 981 THR A CA 1
ATOM 7564 C C . THR A 1 981 ? 11.808 6.893 9.080 1.00 88.00 981 THR A C 1
ATOM 7566 O O . THR A 1 981 ? 12.668 6.142 9.550 1.00 88.00 981 THR A O 1
ATOM 7569 N N . SER A 1 982 ? 10.585 6.470 8.737 1.00 87.62 982 SER A N 1
ATOM 7570 C CA . SER A 1 982 ? 10.078 5.106 8.926 1.00 87.62 982 SER A CA 1
ATOM 7571 C C . SER A 1 982 ? 9.198 4.644 7.756 1.00 87.62 982 SER A C 1
ATOM 7573 O O . SER A 1 982 ? 8.531 5.462 7.126 1.00 87.62 982 SER A O 1
ATOM 7575 N N . LYS A 1 983 ? 9.232 3.328 7.482 1.00 87.50 983 LYS A N 1
ATOM 7576 C CA . LYS A 1 983 ? 8.613 2.596 6.351 1.00 87.50 983 LYS A CA 1
ATOM 7577 C C . LYS A 1 983 ? 8.561 3.399 5.037 1.00 87.50 983 LYS A C 1
ATOM 7579 O O . LYS A 1 983 ? 7.552 4.016 4.719 1.00 87.50 983 LYS A O 1
ATOM 7584 N N . THR A 1 984 ? 9.635 3.332 4.242 1.00 90.38 984 THR A N 1
ATOM 7585 C CA . THR A 1 984 ? 9.726 3.943 2.894 1.00 90.38 984 THR A CA 1
ATOM 7586 C C . THR A 1 984 ? 8.636 3.461 1.927 1.00 90.38 984 THR A C 1
ATOM 7588 O O . THR A 1 984 ? 8.262 4.201 1.023 1.00 90.38 984 THR A O 1
ATOM 7591 N N . TRP A 1 985 ? 8.100 2.261 2.144 1.00 93.00 985 TRP A N 1
ATOM 7592 C CA . TRP A 1 985 ? 6.956 1.703 1.432 1.00 93.00 985 TRP A CA 1
ATOM 7593 C C . TRP A 1 985 ? 5.838 1.453 2.445 1.00 93.00 985 TRP A C 1
ATOM 7595 O O . TRP A 1 985 ? 6.022 0.644 3.357 1.00 93.00 985 TRP A O 1
ATOM 7605 N N . PHE A 1 986 ? 4.699 2.138 2.319 1.00 93.88 986 PHE A N 1
ATOM 7606 C CA . PHE A 1 986 ? 3.540 1.876 3.173 1.00 93.88 986 PHE A CA 1
ATOM 7607 C C . PHE A 1 986 ? 2.234 2.292 2.486 1.00 93.88 986 PHE A C 1
ATOM 7609 O O . PHE A 1 986 ? 2.003 3.465 2.212 1.00 93.88 986 PHE A O 1
ATOM 7616 N N . SER A 1 987 ? 1.353 1.335 2.192 1.00 95.50 987 SER A N 1
ATOM 7617 C CA . SER A 1 987 ? 0.127 1.611 1.427 1.00 95.50 987 SER A CA 1
ATOM 7618 C C . SER A 1 987 ? -0.993 2.282 2.226 1.00 95.50 987 SER A C 1
ATOM 7620 O O . SER A 1 987 ? -1.842 2.940 1.630 1.00 95.50 987 SER A O 1
ATOM 7622 N N . TRP A 1 988 ? -1.051 2.102 3.552 1.00 95.50 988 TRP A N 1
ATOM 7623 C CA . TRP A 1 988 ? -2.181 2.585 4.363 1.00 95.50 988 TRP A CA 1
ATOM 7624 C C . TRP A 1 988 ? -2.338 4.123 4.329 1.00 95.50 988 TRP A C 1
ATOM 7626 O O . TRP A 1 988 ? -3.434 4.579 3.995 1.00 95.50 988 TRP A O 1
ATOM 7636 N N . PRO A 1 989 ? -1.302 4.957 4.559 1.00 96.44 989 PRO A N 1
ATOM 7637 C CA . PRO A 1 989 ? -1.486 6.409 4.556 1.00 96.44 989 PRO A CA 1
ATOM 7638 C C . PRO A 1 989 ? -1.908 6.953 3.189 1.00 96.44 989 PRO A C 1
ATOM 7640 O O . PRO A 1 989 ? -2.823 7.771 3.097 1.00 96.44 989 PRO A O 1
ATOM 7643 N N . GLY A 1 990 ? -1.297 6.439 2.119 1.00 97.56 990 GLY A N 1
ATOM 7644 C CA . GLY A 1 990 ? -1.668 6.778 0.749 1.00 97.56 990 GLY A CA 1
ATOM 7645 C C . GLY A 1 990 ? -3.088 6.340 0.382 1.00 97.56 990 GLY A C 1
ATOM 7646 O O . GLY A 1 990 ? -3.781 7.070 -0.326 1.00 97.56 990 GLY A O 1
ATOM 7647 N N . ALA A 1 991 ? -3.572 5.218 0.929 1.00 98.25 991 ALA A N 1
ATOM 7648 C CA . ALA A 1 991 ? -4.963 4.799 0.771 1.00 98.25 991 ALA A CA 1
ATOM 7649 C C . ALA A 1 991 ? -5.949 5.789 1.417 1.00 98.25 991 ALA A C 1
ATOM 7651 O O . ALA A 1 991 ? -6.921 6.181 0.771 1.00 98.25 991 ALA A O 1
ATOM 7652 N N . MET A 1 992 ? -5.664 6.262 2.639 1.00 97.69 992 MET A N 1
ATOM 7653 C CA . MET A 1 992 ? -6.492 7.268 3.326 1.00 97.69 992 MET A CA 1
ATOM 7654 C C . MET A 1 992 ? -6.564 8.587 2.548 1.00 97.69 992 MET A C 1
ATOM 7656 O O . MET A 1 992 ? -7.646 9.141 2.337 1.00 97.69 992 MET A O 1
ATOM 7660 N N . ILE A 1 993 ? -5.404 9.093 2.116 1.00 98.50 993 ILE A N 1
ATOM 7661 C CA . ILE A 1 993 ? -5.300 10.369 1.399 1.00 98.50 993 ILE A CA 1
ATOM 7662 C C . ILE A 1 993 ? -5.979 10.251 0.027 1.00 98.50 993 ILE A C 1
ATOM 7664 O O . ILE A 1 993 ? -6.794 11.107 -0.313 1.00 98.50 993 ILE A O 1
ATOM 7668 N N . GLY A 1 994 ? -5.722 9.166 -0.712 1.00 98.06 994 GLY A N 1
ATOM 7669 C CA . GLY A 1 994 ? -6.362 8.874 -1.995 1.00 98.06 994 GLY A CA 1
ATOM 7670 C C . GLY A 1 994 ? -7.887 8.779 -1.898 1.00 98.06 994 GLY A C 1
ATOM 7671 O O . GLY A 1 994 ? -8.583 9.388 -2.708 1.00 98.06 994 GLY A O 1
ATOM 7672 N N . GLU A 1 995 ? -8.434 8.104 -0.879 1.00 97.44 995 GLU A N 1
ATOM 7673 C CA . GLU A 1 995 ? -9.890 7.962 -0.714 1.00 97.44 995 GLU A CA 1
ATOM 7674 C C . GLU A 1 995 ? -10.585 9.331 -0.622 1.00 97.44 995 GLU A C 1
ATOM 7676 O O . GLU A 1 995 ? -11.611 9.576 -1.260 1.00 97.44 995 GLU A O 1
ATOM 7681 N N . ASN A 1 996 ? -9.985 10.264 0.118 1.00 97.44 996 ASN A N 1
ATOM 7682 C CA . ASN A 1 996 ? -10.524 11.608 0.314 1.00 97.44 996 ASN A CA 1
ATOM 7683 C C . ASN A 1 996 ? -10.332 12.538 -0.908 1.00 97.44 996 ASN A C 1
ATOM 7685 O O . ASN A 1 996 ? -10.853 13.655 -0.923 1.00 97.44 996 ASN A O 1
ATOM 7689 N N . LEU A 1 997 ? -9.621 12.082 -1.947 1.00 97.56 997 LEU A N 1
ATOM 7690 C CA . LEU A 1 997 ? -9.438 12.784 -3.223 1.00 97.56 997 LEU A CA 1
ATOM 7691 C C . LEU A 1 997 ? -10.381 12.302 -4.336 1.00 97.56 997 LEU A C 1
ATOM 7693 O O . LEU A 1 997 ? -10.570 13.037 -5.305 1.00 97.56 997 LEU A O 1
ATOM 7697 N N . ILE A 1 998 ? -11.032 11.139 -4.186 1.00 96.62 998 ILE A N 1
ATOM 7698 C CA . ILE A 1 998 ? -11.930 10.523 -5.190 1.00 96.62 998 ILE A CA 1
ATOM 7699 C C . ILE A 1 998 ? -12.936 11.527 -5.776 1.00 96.62 998 ILE A C 1
ATOM 7701 O O . ILE A 1 998 ? -13.133 11.575 -6.989 1.00 96.62 998 ILE A O 1
ATOM 7705 N N . GLY A 1 999 ? -13.568 12.345 -4.926 1.00 93.44 999 GLY A N 1
ATOM 7706 C CA . GLY A 1 999 ? -14.524 13.365 -5.370 1.00 93.44 999 GLY A CA 1
ATOM 7707 C C . GLY A 1 999 ? -13.882 14.423 -6.272 1.00 93.44 999 GLY A C 1
ATOM 7708 O O . GLY A 1 999 ? -14.377 14.666 -7.368 1.00 93.44 999 GLY A O 1
ATOM 7709 N N . ARG A 1 1000 ? -12.739 14.978 -5.845 1.00 93.19 1000 ARG A N 1
ATOM 7710 C CA . ARG A 1 1000 ? -12.004 16.032 -6.564 1.00 93.19 1000 ARG A CA 1
ATOM 7711 C C . ARG A 1 1000 ? -11.461 15.548 -7.899 1.00 93.19 1000 ARG A C 1
ATOM 7713 O O . ARG A 1 1000 ? -11.591 16.256 -8.889 1.00 93.19 1000 ARG A O 1
ATOM 7720 N N . VAL A 1 1001 ? -10.881 14.347 -7.940 1.00 93.19 1001 VAL A N 1
ATOM 7721 C CA . VAL A 1 1001 ? -10.333 13.793 -9.186 1.00 93.19 1001 VAL A CA 1
ATOM 7722 C C . VAL A 1 1001 ? -11.446 13.529 -10.196 1.00 93.19 1001 VAL A C 1
ATOM 7724 O O . VAL A 1 1001 ? -11.278 13.840 -11.370 1.00 93.19 1001 VAL A O 1
ATOM 7727 N N . VAL A 1 1002 ? -12.609 13.034 -9.760 1.00 91.50 1002 VAL A N 1
ATOM 7728 C CA . VAL A 1 1002 ? -13.749 12.879 -10.674 1.00 91.50 1002 VAL A CA 1
ATOM 7729 C C . VAL A 1 1002 ? -14.312 14.223 -11.124 1.00 91.50 1002 VAL A C 1
ATOM 7731 O O . VAL A 1 1002 ? -14.650 14.348 -12.291 1.00 91.50 1002 VAL A O 1
ATOM 7734 N N . GLU A 1 1003 ? -14.382 15.235 -10.258 1.00 90.62 1003 GLU A N 1
ATOM 7735 C CA . GLU A 1 1003 ? -14.779 16.588 -10.673 1.00 90.62 1003 GLU A CA 1
ATOM 7736 C C . GLU A 1 1003 ? -13.800 17.166 -11.714 1.00 90.62 1003 GLU A C 1
ATOM 7738 O O . GLU A 1 1003 ? -14.249 17.697 -12.725 1.00 90.62 1003 GLU A O 1
ATOM 7743 N N . GLN A 1 1004 ? -12.483 16.980 -11.538 1.00 87.75 1004 GLN A N 1
ATOM 7744 C CA . GLN A 1 1004 ? -11.462 17.346 -12.533 1.00 87.75 1004 GLN A CA 1
ATOM 7745 C C . GLN A 1 1004 ? -11.690 16.615 -13.874 1.00 87.75 1004 GLN A C 1
ATOM 7747 O O . GLN A 1 1004 ? -11.777 17.269 -14.915 1.00 87.75 1004 GLN A O 1
ATOM 7752 N N . MET A 1 1005 ? -11.866 15.287 -13.856 1.00 83.75 1005 MET A N 1
ATOM 7753 C CA . MET A 1 1005 ? -12.125 14.478 -15.061 1.00 83.75 1005 MET A CA 1
ATOM 7754 C C . MET A 1 1005 ? -13.432 14.884 -15.762 1.00 83.75 1005 MET A C 1
ATOM 7756 O O . MET A 1 1005 ? -13.452 15.075 -16.975 1.00 83.75 1005 MET A O 1
ATOM 7760 N N . GLU A 1 1006 ? -14.519 15.084 -15.008 1.00 82.94 1006 GLU A N 1
ATOM 7761 C CA . GLU A 1 1006 ? -15.815 15.527 -15.539 1.00 82.94 1006 GLU A CA 1
ATOM 7762 C C . GLU A 1 1006 ? -15.743 16.949 -16.139 1.00 82.94 1006 GLU A C 1
ATOM 7764 O O . GLU A 1 1006 ? -16.516 17.248 -17.048 1.00 82.94 1006 GLU A O 1
ATOM 7769 N N . THR A 1 1007 ? -14.811 17.810 -15.699 1.00 80.31 1007 THR A N 1
ATOM 7770 C CA . THR A 1 1007 ? -14.600 19.150 -16.292 1.00 80.31 1007 THR A CA 1
ATOM 7771 C C . THR A 1 1007 ? -13.703 19.195 -17.529 1.00 80.31 1007 THR A C 1
ATOM 7773 O O . THR A 1 1007 ? -13.804 20.154 -18.285 1.00 80.31 1007 THR A O 1
ATOM 7776 N N . GLU A 1 1008 ? -12.851 18.196 -17.770 1.00 70.44 1008 GLU A N 1
ATOM 7777 C CA . GLU A 1 1008 ? -11.963 18.157 -18.951 1.00 70.44 1008 GLU A CA 1
ATOM 7778 C C . GLU A 1 1008 ? -12.626 17.548 -20.197 1.00 70.44 1008 GLU A C 1
ATOM 7780 O O . GLU A 1 1008 ? -12.128 17.702 -21.310 1.00 70.44 1008 GLU A O 1
ATOM 7785 N N . VAL A 1 1009 ? -13.776 16.894 -20.021 1.00 58.12 1009 VAL A N 1
ATOM 7786 C CA . VAL A 1 1009 ? -14.601 16.311 -21.096 1.00 58.12 1009 VAL A CA 1
ATOM 7787 C C . VAL A 1 1009 ? -15.540 17.358 -21.751 1.00 58.12 1009 VAL A C 1
ATOM 7789 O O . VAL A 1 1009 ? -16.292 17.019 -22.668 1.00 58.12 1009 VAL A O 1
ATOM 7792 N N . VAL A 1 1010 ? -15.515 18.626 -21.301 1.00 43.09 1010 VAL A N 1
ATOM 7793 C CA . VAL A 1 1010 ? -16.482 19.701 -21.644 1.00 43.09 1010 VAL A CA 1
ATOM 7794 C C . VAL A 1 1010 ? -15.849 20.880 -22.389 1.00 43.09 1010 VAL A C 1
ATOM 7796 O O . VAL A 1 1010 ? -16.396 21.220 -23.465 1.00 43.09 1010 VAL A O 1
#

pLDDT: mean 72.86, std 24.99, range [20.48, 98.69]

Secondary structure (DSSP, 8-state):
---PPP-PPPTTSTTTTTS--EEBTTBPPSS--EEEEETTEEEEE-TTS-EEEEEEE-TT-TTT-EEEEESSPPP-GGGTT-HHHHHHHHTHHHHHHHTT---BEEEES--TTS---TTSEEEEEEEE-TTSTT-EEEEEEEETTTTEEEEEEEEE-TTS-EEEEEEEEE-TT------S-----S--------EEEEEEEE---EEE---STTS-SSS--PPPP--EEEEEEEEEETTEEEEEEEEEETTTTEEEEEEEEEEETTTTEEPP--STT--TTT--SSPEEESSHHHHHHHHHTTPPPEEEEE-TT-EEEEEEEEEEEE-----B-TTSPBPPP--HHHHS-GGGG-HHHHS-GGGG--TTS---HHHHHHHHHHHHHHT--S-TT--HHHHHHHHHHHHIIIIIEEEEE-TT--EEEEE-S-SSS---B-HHHHHHHHHHHHHHHHH-GGGTSTT-HHHHHHHHHHHHHHHHHHHHHHHHTS--S---TTT-SS-TTS-------S-B-TTS-BSS-S---HHHHHHHHHHHHHHHHHHTT----------------------------------------------------------------------PPPPP----S-------PPPPPHHHHHHHHHTSHHHHHHHHHHHHTB-TTT--B--SB-TTS-B-TT--EEHHHHHHHHHHHHHHHHHHHHH-SPP--TT----HHHHHHTSHHHHHHHHHHHHHHHHHHSEEE-TTTT--EEE-SEEEEPP----------------------EEEE----TT-HHHHHTTTTTTTB-HHHHGGG-SS-SS---SS-PPPPBPHHHHHHHHHHHHHHT---TTHHHHHT-------S----------------------S-PPPPSS-TTEES-S-STT-EE-BTTBSSEEHHHHHHHHHHHHHHT-HHHHHHHHHHHHHH--TTS---SEE-TTT--EEE-SS-HHHHHHHHHTTHHHHHHHHHHHT-

Radius of gyration: 33.3 Å; chains: 1; bounding box: 102×92×131 Å